Protein 3GRI (pdb70)

Nearest PDB structures (foldseek):
  3gri-assembly1_A  TM=9.992E-01  e=4.578E-85  Staphylococcus aureus subsp. aureus MW2
  4yiw-assembly1_A  TM=9.881E-01  e=1.125E-65  Bacillus anthracis
  3d6n-assembly1_A  TM=9.457E-01  e=5.015E-48  Aquifex aeolicus
  4bjh-assembly1_A  TM=9.454E-01  e=6.052E-47  Aquifex aeolicus
  6gde-assembly1_A  TM=9.264E-01  e=1.114E-35  Aquifex aeolicus VF5

Secondary structure (DSSP, 8-state):
-EEES-EEEETTEEEE-EEEEETTEEEEEES-----SS--EEE-TT-EEEEPEEES-B---TTT-TTT--HHHHHHHHHHTTEEEE----SSS-S-SHHHHHHHHHHHHHH-SSEE-PPEESBGGG-SSSB--HHHHHTTT---EEE-SS---S------HHHHHT--EEE----GGG-TT----SHHHHHHT-----THHHHHHHHHHHHHHHHHT--EEE-S---HHHHHHHHHHHHTT--EEEEE-HHHHH--GGG--SS-GGG--PPP--HHHHHHHHHHHHTTSS-EE---B----HHHHT----SPP----TTTHHHHHIIIIIITSS--HHHHHHHHTHHHHHHTT-S-S---BTBB--EEEEESS--EE--GGG-SSS----TTTT-EES-EEEE--TT----B-/-EEEEEEEEETTEEEEEEEEEETTEEEEEETTPPP-TT--EEE-TT-EEEEPEEES-B---TTT-TTT--HHHHHHHHHHTTEEEE----SSS-S-SHHHHHHHHHHHHHH-SSEE-PPEESBGGG-SSSB--HHHHHTTT---EEE-SS---S------HHHHTT--EEE----GGG-TT----SHHHHHHT-----THHHHHHHHHHHHHHHHHT--EEE-S---HHHHHHHHHHHHTT--EEEEE-HHHHH--GGG--SS-GGG--PPP--HHHHHHHHHHHHHTSS-EE---B----HHHHS----SPP----TTTHHHHHIIIIIISSS--HHHHHHHHTHHHHHHHT-S-S---TTSB--EEEEESS--EE--GGG--SS----TTTT-EES-EEEE--TTS---B--

Sequence (827 aa):
KLIKNGKVLQNGELQQADILIDGKVIKQIAPAIEPSNGVDIIDAKGHFVSPGFVDVHVHLREPGGEYKETIETGTKAAARGGFTTVCPPNTRPVPDSVEHFEALQKLIDDNAQVRVLPYASITTRQLGKELVDFPALVKEGAFAFTDDGVGVQTASYEGIEAAKVNKAIVAHCEDNSLIYGGAHEGKRSKELGIPGIPNICESVQIARDVLLAEAAGCCHYHVCHVSTKESVRVIRDAKRAGIHVTAEVTPHHLLLTEDDIPGNNAIYKNPPLRSTEDREALLEGLLDGTIDCIATDHAPHARDEKAQPEKAPFGIVGSETAFPLLYTHFVKNGDWTLQQLVDYLTIKPCETFNLEYGTLKENGYADLTIIDLDSEQEIKGEDFLSKADNTPFIGYKVYGNPILTVEGEVKFEGKLIKNGKVLQNGELQQADILIDGKVIKQIAPAIEPSNGVDIIDAKGHFVSPGFVDVHVHLREPGGEYKETIETGTKAAARGGFTTVCPPNTRPVPDSVEHFEALQKLIDDNAQVRVLPYASITTRQLGKELVDFPALVKEGAFAFTDDGVGVQTASYEGIEAAKVNKAIVAHCEDNSLIYGGAHEGKRSKELGIPGIPNICESVQIARDVLLAEAAGCHYHVCHVSTKESVRVIRDAKRAGIHVTAEVTPHHLLLTEDDIPGNNAIYKNPPLRSTEDREALLEGLLDGTIDCIATDHAPHARDEKAQPEKAPFGIVGSETAFPLLYTHFVKNGDWTLQQLVDYLTIKPCETFNLEYGTLKENGYADLTIIDLDSEQEIKGEDFLSKADNTPFIGYKVYGNPILTVEGEVKFEGD

Radius of gyration: 32.85 Å; Cα contacts (8 Å, |Δi|>4): 2078; chains: 2; bounding box: 73×78×88 Å

Solvent-accessible surface area: 31483 Å² total

Foldseek 3Di:
DKEAQAWEDDPFDTHAWIWDPDFFFTADIGSDDDDDPPDDYHYLNNFHKFFAFAFAAEAQQPPARVLQHHLQLRLLLLFQLRHQEYEHALYVVGQQALVSLVVVVVSCVVHHLHHYQYAHEQAHSLQQPHGGDLVSSVVSRHLAYENDPPYNQDLPLVSLSQVVVQGEYEYAAFHVVQQQLFQDPDDLCVVQVGHHGYLCRRQVRLLSVLVSQQVSVHAYEYEADQFLNNLVSLVVSVVVVGRYEYAHAQCLLPDASVPDPHQFLLQTVVHRHDPNRNVSVVVSCVVCSHQAYHHNADGDDPVQRRDGSRHDGHHGDSNPRVFSCCFVDDVPHDDGPVNNLCRGAVRVCVSSVHDGRDDDGVHTPWMWTWFAPDKDFADPVPRSTSGHSHPRHGPITGTGTQWGGSPDTSHGD/DKEAQEFEDDPHDTDGWMWDDDFFFTADIGRDDDDDPPDDYDYLVHFYKFFAFAFEAEAQQPPARVLQHHLQLRQLLLFQLRHQHYEHALYVVGQQALVSLVVVVVSCVVHHLHHYQYAHEQAHSLPQPHGGQLVSVVVSRHLAYENDDCHHQDLPLVSLSCVVVVGEYEYAQFHPVQQQLFLDPDDLCVVQVGHHGYLCRRQVRLLSVLVSQQVSVHAYEYEARQFLNNLVSLVVSVVVVGNYEYAHEQCLLPDASVPPPHQFLLQTVVHRHHPSRNVSVVVSCVVCSHQAYHHNQDTDADVQRRDGSRHDGHHGPSNPRQQSCCFVDPVVHDDDPCSNLCRGAVRVCVSSVHDGRDRDNVHTPWIWTWFQPDKDFADQVPRSTSGHSHPRHGDITGTGTQWGYSPDTSHGHD

CATH classification: 2.30.40.10 (+1 more: 3.20.20.140)

Structure (mmCIF, N/CA/C/O backbone):
data_3GRI
#
_entry.id   3GRI
#
_cell.length_a   50.217
_cell.length_b   55.229
_cell.length_c   85.647
_cell.angle_alpha   88.33
_cell.angle_beta   76.56
_cell.angle_gamma   76.97
#
_symmetry.space_group_name_H-M   'P 1'
#
loop_
_entity.id
_entity.type
_entity.pdbx_description
1 polymer Dihydroorotase
2 non-polymer 'ZINC ION'
3 non-polymer 'CHLORIDE ION'
4 non-polymer 'CALCIUM ION'
5 water water
#
loop_
_atom_site.group_PDB
_atom_site.id
_atom_site.type_symbol
_atom_site.label_atom_id
_atom_site.label_alt_id
_atom_site.label_comp_id
_atom_site.label_asym_id
_atom_site.label_entity_id
_atom_site.label_seq_id
_atom_site.pdbx_PDB_ins_code
_atom_site.Cartn_x
_atom_site.Cartn_y
_atom_site.Cartn_z
_atom_site.occupancy
_atom_site.B_iso_or_equiv
_atom_site.auth_seq_id
_atom_site.auth_comp_id
_atom_site.auth_asym_id
_atom_site.auth_atom_id
_atom_site.pdbx_PDB_model_num
ATOM 9 N N . LYS A 1 2 ? 87.698 5.648 46.447 1.00 46.74 2 LYS A N 1
ATOM 10 C CA . LYS A 1 2 ? 86.376 5.081 46.722 1.00 44.97 2 LYS A CA 1
ATOM 11 C C . LYS A 1 2 ? 85.981 4.104 45.613 1.00 43.93 2 LYS A C 1
ATOM 12 O O . LYS A 1 2 ? 86.369 4.277 44.462 1.00 43.65 2 LYS A O 1
ATOM 18 N N . LEU A 1 3 ? 85.223 3.070 45.963 1.00 42.60 3 LEU A N 1
ATOM 19 C CA . LEU A 1 3 ? 84.752 2.101 44.975 1.00 41.67 3 LEU A CA 1
ATOM 20 C C . LEU A 1 3 ? 83.261 1.825 45.177 1.00 40.73 3 LEU A C 1
ATOM 21 O O . LEU A 1 3 ? 82.836 1.404 46.261 1.00 40.72 3 LEU A O 1
ATOM 26 N N . ILE A 1 4 ? 82.476 2.074 44.130 1.00 39.48 4 ILE A N 1
ATOM 27 C CA . ILE A 1 4 ? 81.052 1.788 44.145 1.00 38.24 4 ILE A CA 1
ATOM 28 C C . ILE A 1 4 ? 80.883 0.385 43.588 1.00 37.61 4 ILE A C 1
ATOM 29 O O . ILE A 1 4 ? 81.054 0.162 42.370 1.00 37.26 4 ILE A O 1
ATOM 34 N N . LYS A 1 5 ? 80.567 -0.557 44.489 1.00 36.72 5 LYS A N 1
ATOM 35 C CA . LYS A 1 5 ? 80.361 -1.942 44.090 1.00 36.24 5 LYS A CA 1
ATOM 36 C C . LYS A 1 5 ? 78.884 -2.261 43.921 1.00 35.80 5 LYS A C 1
ATOM 37 O O . LYS A 1 5 ? 78.048 -1.755 44.698 1.00 35.67 5 LYS A O 1
ATOM 43 N N . ASN A 1 6 ? 78.590 -3.094 42.884 1.00 35.58 6 ASN A N 1
ATOM 44 C CA . ASN A 1 6 ? 77.263 -3.707 42.642 1.00 35.48 6 ASN A CA 1
ATOM 45 C C . ASN A 1 6 ? 76.203 -2.897 41.884 1.00 35.14 6 ASN A C 1
ATOM 46 O O . ASN A 1 6 ? 75.066 -3.352 41.743 1.00 35.43 6 ASN A O 1
ATOM 51 N N . GLY A 1 7 ? 76.575 -1.725 41.374 1.00 35.12 7 GLY A N 1
ATOM 52 C CA . GLY A 1 7 ? 75.635 -0.903 40.613 1.00 34.18 7 GLY A CA 1
ATOM 53 C C . GLY A 1 7 ? 75.428 -1.383 39.187 1.00 33.64 7 GLY A C 1
ATOM 54 O O . GLY A 1 7 ? 76.221 -2.271 38.679 1.00 33.53 7 GLY A O 1
ATOM 55 N N . LYS A 1 8 ? 74.317 -0.874 38.554 1.00 33.03 8 LYS A N 1
ATOM 56 C CA . LYS A 1 8 ? 74.064 -1.143 37.144 1.00 32.39 8 LYS A CA 1
ATOM 57 C C . LYS A 1 8 ? 74.150 0.159 36.354 1.00 32.56 8 LYS A C 1
ATOM 58 O O . LYS A 1 8 ? 73.696 1.202 36.828 1.00 32.40 8 LYS A O 1
ATOM 64 N N . VAL A 1 9 ? 74.730 0.091 35.156 1.00 32.48 9 VAL A N 1
ATOM 65 C CA . VAL A 1 9 ? 74.895 1.272 34.300 1.00 32.90 9 VAL A CA 1
ATOM 66 C C . VAL A 1 9 ? 74.224 1.054 32.948 1.00 33.01 9 VAL A C 1
ATOM 67 O O . VAL A 1 9 ? 74.023 -0.086 32.526 1.00 33.00 9 VAL A O 1
ATOM 71 N N . LEU A 1 10 ? 73.880 2.150 32.279 1.00 33.17 10 LEU A N 1
ATOM 72 C CA . LEU A 1 10 ? 73.241 2.104 30.964 1.00 33.58 10 LEU A CA 1
ATOM 73 C C . LEU A 1 10 ? 74.243 2.006 29.809 1.00 34.20 10 LEU A C 1
ATOM 74 O O . LEU A 1 10 ? 75.134 2.850 29.673 1.00 34.41 10 LEU A O 1
ATOM 79 N N . GLN A 1 11 ? 74.091 0.966 28.990 1.00 34.85 11 GLN A N 1
ATOM 80 C CA . GLN A 1 11 ? 74.892 0.774 27.779 1.00 35.26 11 GLN A CA 1
ATOM 81 C C . GLN A 1 11 ? 73.924 0.611 26.606 1.00 35.68 11 GLN A C 1
ATOM 82 O O . GLN A 1 11 ? 73.246 -0.413 26.483 1.00 35.46 11 GLN A O 1
ATOM 84 N N . ASN A 1 12 ? 73.870 1.640 25.759 1.00 36.34 12 ASN A N 1
ATOM 85 C CA . ASN A 1 12 ? 72.875 1.770 24.675 1.00 37.11 12 ASN A CA 1
ATOM 86 C C . ASN A 1 12 ? 71.459 2.011 25.225 1.00 37.68 12 ASN A C 1
ATOM 87 O O . ASN A 1 12 ? 71.082 3.152 25.534 1.00 37.95 12 ASN A O 1
ATOM 92 N N . GLY A 1 13 ? 70.690 0.936 25.366 1.00 38.14 13 GLY A N 1
ATOM 93 C CA . GLY A 1 13 ? 69.343 1.029 25.916 1.00 38.68 13 GLY A CA 1
ATOM 94 C C . GLY A 1 13 ? 69.029 -0.127 26.846 1.00 39.01 13 GLY A C 1
ATOM 95 O O . GLY A 1 13 ? 67.924 -0.678 26.818 1.00 39.20 13 GLY A O 1
ATOM 96 N N . GLU A 1 14 ? 70.007 -0.497 27.668 1.00 39.08 14 GLU A N 1
ATOM 97 C CA . GLU A 1 14 ? 69.836 -1.576 28.633 1.00 39.06 14 GLU A CA 1
ATOM 98 C C . GLU A 1 14 ? 70.685 -1.320 29.870 1.00 39.11 14 GLU A C 1
ATOM 99 O O . GLU A 1 14 ? 71.703 -0.632 29.801 1.00 39.21 14 GLU A O 1
ATOM 101 N N . LEU A 1 15 ? 70.246 -1.857 31.002 1.00 39.24 15 LEU A N 1
ATOM 102 C CA . LEU A 1 15 ? 71.002 -1.772 32.245 1.00 39.39 15 LEU A CA 1
ATOM 103 C C . LEU A 1 15 ? 71.971 -2.941 32.316 1.00 39.66 15 LEU A C 1
ATOM 104 O O . LEU A 1 15 ? 71.595 -4.074 32.013 1.00 39.51 15 LEU A O 1
ATOM 109 N N . GLN A 1 16 ? 73.212 -2.668 32.716 1.00 39.90 16 GLN A N 1
ATOM 110 C CA . GLN A 1 16 ? 74.231 -3.710 32.820 1.00 40.29 16 GLN A CA 1
ATOM 111 C C . GLN A 1 16 ? 75.116 -3.597 34.057 1.00 40.21 16 GLN A C 1
ATOM 112 O O . GLN A 1 16 ? 75.450 -2.491 34.495 1.00 39.86 16 GLN A O 1
ATOM 118 N N . GLN A 1 17 ? 75.483 -4.759 34.602 1.00 40.07 17 GLN A N 1
ATOM 119 C CA . GLN A 1 17 ? 76.361 -4.876 35.769 1.00 40.28 17 GLN A CA 1
ATOM 120 C C . GLN A 1 17 ? 77.706 -4.213 35.512 1.00 40.48 17 GLN A C 1
ATOM 121 O O . GLN A 1 17 ? 78.326 -4.446 34.465 1.00 40.50 17 GLN A O 1
ATOM 127 N N . ALA A 1 18 ? 78.147 -3.397 36.475 1.00 40.75 18 ALA A N 1
ATOM 128 C CA . ALA A 1 18 ? 79.425 -2.693 36.398 1.00 40.88 18 ALA A CA 1
ATOM 129 C C . ALA A 1 18 ? 79.829 -2.053 37.731 1.00 41.15 18 ALA A C 1
ATOM 130 O O . ALA A 1 18 ? 79.010 -1.332 38.366 1.00 41.13 18 ALA A O 1
ATOM 132 N N . ASP A 1 19 ? 81.097 -2.330 38.145 1.00 41.29 19 ASP A N 1
ATOM 133 C CA . ASP A 1 19 ? 81.701 -1.664 39.309 1.00 41.28 19 ASP A CA 1
ATOM 134 C C . ASP A 1 19 ? 82.490 -0.425 38.859 1.00 40.83 19 ASP A C 1
ATOM 135 O O . ASP A 1 19 ? 82.902 -0.335 37.685 1.00 40.86 19 ASP A O 1
ATOM 140 N N . ILE A 1 20 ? 82.564 0.570 39.805 1.00 40.54 20 ILE A N 1
ATOM 141 C CA . ILE A 1 20 ? 83.182 1.863 39.478 1.00 40.09 20 ILE A CA 1
ATOM 142 C C . ILE A 1 20 ? 84.228 2.294 40.508 1.00 40.05 20 ILE A C 1
ATOM 143 O O . ILE A 1 20 ? 83.903 2.530 41.679 1.00 39.89 20 ILE A O 1
ATOM 148 N N . LEU A 1 21 ? 85.474 2.424 40.053 1.00 39.95 21 LEU A N 1
ATOM 149 C CA . LEU A 1 21 ? 86.588 2.810 40.912 1.00 39.95 21 LEU A CA 1
ATOM 150 C C . LEU A 1 21 ? 86.851 4.309 40.765 1.00 39.94 21 LEU A C 1
ATOM 151 O O . LEU A 1 21 ? 87.021 4.809 39.656 1.00 39.80 21 LEU A O 1
ATOM 156 N N . ILE A 1 22 ? 86.892 5.005 41.900 1.00 40.11 22 ILE A N 1
ATOM 157 C CA . ILE A 1 22 ? 87.025 6.463 41.956 1.00 40.21 22 ILE A CA 1
ATOM 158 C C . ILE A 1 22 ? 88.336 6.889 42.611 1.00 40.49 22 ILE A C 1
ATOM 159 O O . ILE A 1 22 ? 88.675 6.440 43.709 1.00 40.16 22 ILE A O 1
ATOM 164 N N . ASP A 1 23 ? 89.059 7.772 41.926 1.00 40.79 23 ASP A N 1
ATOM 165 C CA . ASP A 1 23 ? 90.311 8.295 42.430 1.00 41.05 23 ASP A CA 1
ATOM 166 C C . ASP A 1 23 ? 90.219 9.805 42.647 1.00 41.06 23 ASP A C 1
ATOM 167 O O . ASP A 1 23 ? 90.402 10.586 41.711 1.00 41.17 23 ASP A O 1
ATOM 172 N N . GLY A 1 24 ? 89.919 10.209 43.883 1.00 40.97 24 GLY A N 1
ATOM 173 C CA . GLY A 1 24 ? 89.845 11.629 44.231 1.00 41.08 24 GLY A CA 1
ATOM 174 C C . GLY A 1 24 ? 88.588 12.322 43.724 1.00 41.00 24 GLY A C 1
ATOM 175 O O . GLY A 1 24 ? 87.498 12.130 44.281 1.00 41.18 24 GLY A O 1
ATOM 176 N N . LYS A 1 25 ? 88.747 13.126 42.665 1.00 40.88 25 LYS A N 1
ATOM 177 C CA . LYS A 1 25 ? 87.640 13.901 42.058 1.00 40.63 25 LYS A CA 1
ATOM 178 C C . LYS A 1 25 ? 87.093 13.249 40.785 1.00 40.77 25 LYS A C 1
ATOM 179 O O . LYS A 1 25 ? 85.985 13.560 40.336 1.00 40.59 25 LYS A O 1
ATOM 185 N N . VAL A 1 26 ? 87.887 12.342 40.222 1.00 40.94 26 VAL A N 1
ATOM 186 C CA . VAL A 1 26 ? 87.625 11.714 38.931 1.00 41.33 26 VAL A CA 1
ATOM 187 C C . VAL A 1 26 ? 87.395 10.228 39.136 1.00 41.38 26 VAL A C 1
ATOM 188 O O . VAL A 1 26 ? 87.749 9.692 40.186 1.00 41.49 26 VAL A O 1
ATOM 192 N N . ILE A 1 27 ? 86.778 9.565 38.158 1.00 41.64 27 ILE A N 1
ATOM 193 C CA . ILE A 1 27 ? 86.654 8.115 38.219 1.00 41.92 27 ILE A CA 1
ATOM 194 C C . ILE A 1 27 ? 87.825 7.521 37.435 1.00 41.90 27 ILE A C 1
ATOM 195 O O . ILE A 1 27 ? 88.144 7.991 36.335 1.00 42.07 27 ILE A O 1
ATOM 200 N N . LYS A 1 28 ? 88.463 6.486 38.008 1.00 41.89 28 LYS A N 1
ATOM 201 C CA . LYS A 1 28 ? 89.638 5.881 37.391 1.00 41.67 28 LYS A CA 1
ATOM 202 C C . LYS A 1 28 ? 89.223 4.829 36.361 1.00 41.27 28 LYS A C 1
ATOM 203 O O . LYS A 1 28 ? 90.018 4.736 35.218 1.00 41.22 28 LYS A O 1
ATOM 209 N N . GLN A 1 29 ? 88.156 3.986 36.741 1.00 40.69 29 GLN A N 1
ATOM 210 C CA . GLN A 1 29 ? 87.652 2.899 35.819 1.00 40.48 29 GLN A CA 1
ATOM 211 C C . GLN A 1 29 ? 86.197 2.447 35.986 1.00 40.12 29 GLN A C 1
ATOM 212 O O . GLN A 1 29 ? 85.745 2.672 36.990 1.00 40.09 29 GLN A O 1
ATOM 214 N N . ILE A 1 30 ? 85.563 1.886 34.825 1.00 39.33 30 ILE A N 1
ATOM 215 C CA . ILE A 1 30 ? 84.261 1.224 34.922 1.00 39.22 30 ILE A CA 1
ATOM 216 C C . ILE A 1 30 ? 84.444 -0.188 34.346 1.00 39.18 30 ILE A C 1
ATOM 217 O O . ILE A 1 30 ? 84.670 -0.396 33.037 1.00 38.96 30 ILE A O 1
ATOM 222 N N . ALA A 1 31 ? 84.358 -1.163 35.314 1.00 39.30 31 ALA A N 1
ATOM 223 C CA . ALA A 1 31 ? 84.632 -2.549 34.927 1.00 39.43 31 ALA A CA 1
ATOM 224 C C . ALA A 1 31 ? 83.583 -3.535 35.525 1.00 39.54 31 ALA A C 1
ATOM 225 O O . ALA A 1 31 ? 83.115 -3.298 36.720 1.00 39.70 31 ALA A O 1
ATOM 227 N N . PRO A 1 32 ? 83.187 -4.523 34.670 1.00 39.60 32 PRO A N 1
ATOM 228 C CA . PRO A 1 32 ? 82.331 -5.658 35.174 1.00 39.72 32 PRO A CA 1
ATOM 229 C C . PRO A 1 32 ? 82.671 -6.013 36.631 1.00 39.84 32 PRO A C 1
ATOM 230 O O . PRO A 1 32 ? 81.713 -5.914 37.459 1.00 39.84 32 PRO A O 1
ATOM 234 N N . ALA A 1 33 ? 84.049 -6.076 36.937 1.00 39.98 33 ALA A N 1
ATOM 235 C CA . ALA A 1 33 ? 84.529 -6.346 38.300 1.00 40.24 33 ALA A CA 1
ATOM 236 C C . ALA A 1 33 ? 85.860 -5.605 38.540 1.00 40.35 33 ALA A C 1
ATOM 237 O O . ALA A 1 33 ? 86.663 -5.449 37.558 1.00 40.34 33 ALA A O 1
ATOM 239 N N . ILE A 1 34 ? 86.061 -5.311 39.873 1.00 40.50 34 ILE A N 1
ATOM 240 C CA . ILE A 1 34 ? 87.283 -4.642 40.318 1.00 40.63 34 ILE A CA 1
ATOM 241 C C . ILE A 1 34 ? 87.509 -4.856 41.826 1.00 40.73 34 ILE A C 1
ATOM 242 O O . ILE A 1 34 ? 86.610 -4.538 42.676 1.00 40.83 34 ILE A O 1
ATOM 244 N N . GLU A 1 35 ? 88.742 -5.468 42.132 1.00 40.66 35 GLU A N 1
ATOM 245 C CA . GLU A 1 35 ? 89.133 -5.703 43.528 1.00 40.61 35 GLU A CA 1
ATOM 246 C C . GLU A 1 35 ? 89.770 -4.440 44.152 1.00 40.66 35 GLU A C 1
ATOM 247 O O . GLU A 1 35 ? 90.543 -3.699 43.449 1.00 40.63 35 GLU A O 1
ATOM 249 N N . PRO A 1 36 ? 89.457 -4.192 45.472 1.00 40.70 36 PRO A N 1
ATOM 250 C CA . PRO A 1 36 ? 90.001 -3.012 46.171 1.00 40.85 36 PRO A CA 1
ATOM 251 C C . PRO A 1 36 ? 91.484 -3.136 46.557 1.00 40.94 36 PRO A C 1
ATOM 252 O O . PRO A 1 36 ? 92.027 -4.255 46.574 1.00 41.07 36 PRO A O 1
ATOM 256 N N . SER A 1 37 ? 92.116 -1.986 46.866 1.00 40.97 37 SER A N 1
ATOM 257 C CA . SER A 1 37 ? 93.528 -1.926 47.265 1.00 40.96 37 SER A CA 1
ATOM 258 C C . SER A 1 37 ? 93.696 -1.400 48.700 1.00 40.95 37 SER A C 1
ATOM 259 O O . SER A 1 37 ? 93.234 -2.039 49.641 1.00 41.03 37 SER A O 1
ATOM 261 N N . ASN A 1 38 ? 94.346 -0.244 48.867 1.00 41.14 38 ASN A N 1
ATOM 262 C CA . ASN A 1 38 ? 94.607 0.320 50.203 1.00 41.09 38 ASN A CA 1
ATOM 263 C C . ASN A 1 38 ? 93.848 1.607 50.524 1.00 40.97 38 ASN A C 1
ATOM 264 O O . ASN A 1 38 ? 93.796 2.526 49.702 1.00 40.92 38 ASN A O 1
ATOM 269 N N . GLY A 1 39 ? 93.287 1.663 51.734 1.00 40.69 39 GLY A N 1
ATOM 270 C CA . GLY A 1 39 ? 92.542 2.831 52.217 1.00 40.51 39 GLY A CA 1
ATOM 271 C C . GLY A 1 39 ? 91.269 3.087 51.431 1.00 40.34 39 GLY A C 1
ATOM 272 O O . GLY A 1 39 ? 90.840 4.234 51.267 1.00 40.35 39 GLY A O 1
ATOM 273 N N . VAL A 1 40 ? 90.665 2.005 50.954 1.00 40.02 40 VAL A N 1
ATOM 274 C CA . VAL A 1 40 ? 89.493 2.087 50.104 1.00 39.85 40 VAL A CA 1
ATOM 275 C C . VAL A 1 40 ? 88.217 2.267 50.924 1.00 39.58 40 VAL A C 1
ATOM 276 O O . VAL A 1 40 ? 87.874 1.420 51.754 1.00 39.74 40 VAL A O 1
ATOM 280 N N . ASP A 1 41 ? 87.534 3.390 50.701 1.00 39.15 41 ASP A N 1
ATOM 281 C CA . ASP A 1 41 ? 86.222 3.625 51.290 1.00 38.67 41 ASP A CA 1
ATOM 282 C C . ASP A 1 41 ? 85.243 2.809 50.459 1.00 38.21 41 ASP A C 1
ATOM 283 O O . ASP A 1 41 ? 85.322 2.820 49.230 1.00 37.94 41 ASP A O 1
ATOM 285 N N . ILE A 1 42 ? 84.341 2.090 51.121 1.00 37.87 42 ILE A N 1
ATOM 286 C CA . ILE A 1 42 ? 83.396 1.214 50.415 1.00 37.52 42 ILE A CA 1
ATOM 287 C C . ILE A 1 42 ? 81.955 1.710 50.358 1.00 37.42 42 ILE A C 1
ATOM 288 O O . ILE A 1 42 ? 81.348 2.033 51.384 1.00 37.53 42 ILE A O 1
ATOM 293 N N . ILE A 1 43 ? 81.417 1.731 49.139 1.00 37.18 43 ILE A N 1
ATOM 294 C CA . ILE A 1 43 ? 80.011 2.039 48.889 1.00 36.73 43 ILE A CA 1
ATOM 295 C C . ILE A 1 43 ? 79.367 0.851 48.175 1.00 36.29 43 ILE A C 1
ATOM 296 O O . ILE A 1 43 ? 79.774 0.484 47.067 1.00 35.97 43 ILE A O 1
ATOM 298 N N . ASP A 1 44 ? 78.381 0.232 48.825 1.00 36.18 44 ASP A N 1
ATOM 299 C CA . ASP A 1 44 ? 77.667 -0.892 48.228 1.00 36.16 44 ASP A CA 1
ATOM 300 C C . ASP A 1 44 ? 76.349 -0.409 47.623 1.00 36.14 44 ASP A C 1
ATOM 301 O O . ASP A 1 44 ? 75.410 -0.060 48.350 1.00 36.22 44 ASP A O 1
ATOM 306 N N . ALA A 1 45 ? 76.288 -0.407 46.292 1.00 36.04 45 ALA A N 1
ATOM 307 C CA . ALA A 1 45 ? 75.122 0.089 45.553 1.00 35.95 45 ALA A CA 1
ATOM 308 C C . ALA A 1 45 ? 73.955 -0.887 45.571 1.00 35.90 45 ALA A C 1
ATOM 309 O O . ALA A 1 45 ? 72.817 -0.498 45.302 1.00 36.03 45 ALA A O 1
ATOM 311 N N . LYS A 1 46 ? 74.260 -2.153 45.879 1.00 35.76 46 LYS A N 1
ATOM 312 C CA . LYS A 1 46 ? 73.277 -3.236 46.080 1.00 35.27 46 LYS A CA 1
ATOM 313 C C . LYS A 1 46 ? 72.324 -3.538 44.902 1.00 35.14 46 LYS A C 1
ATOM 314 O O . LYS A 1 46 ? 71.111 -3.788 45.104 1.00 34.85 46 LYS A O 1
ATOM 320 N N . GLY A 1 47 ? 72.875 -3.537 43.681 1.00 34.93 47 GLY A N 1
ATOM 321 C CA . GLY A 1 47 ? 72.078 -3.855 42.490 1.00 34.72 47 GLY A CA 1
ATOM 322 C C . GLY A 1 47 ? 71.347 -2.669 41.867 1.00 34.55 47 GLY A C 1
ATOM 323 O O . GLY A 1 47 ? 70.765 -2.793 40.784 1.00 34.53 47 GLY A O 1
ATOM 324 N N . HIS A 1 48 ? 71.374 -1.521 42.542 1.00 34.10 48 HIS A N 1
ATOM 325 C CA . HIS A 1 48 ? 70.676 -0.331 42.053 1.00 33.72 48 HIS A CA 1
ATOM 326 C C . HIS A 1 48 ? 71.349 0.293 40.838 1.00 33.47 48 HIS A C 1
ATOM 327 O O . HIS A 1 48 ? 72.523 0.033 40.552 1.00 33.60 48 HIS A O 1
ATOM 334 N N . PHE A 1 49 ? 70.583 1.118 40.130 1.00 32.89 49 PHE A N 1
ATOM 335 C CA . PHE A 1 49 ? 71.037 1.768 38.911 1.00 32.11 49 PHE A CA 1
ATOM 336 C C . PHE A 1 49 ? 71.940 2.964 39.220 1.00 31.83 49 PHE A C 1
ATOM 337 O O . PHE A 1 49 ? 71.617 3.806 40.062 1.00 32.15 49 PHE A O 1
ATOM 345 N N . VAL A 1 50 ? 73.079 3.010 38.537 1.00 31.00 50 VAL A N 1
ATOM 346 C CA . VAL A 1 50 ? 74.052 4.085 38.706 1.00 30.38 50 VAL A CA 1
ATOM 347 C C . VAL A 1 50 ? 74.069 4.991 37.476 1.00 30.00 50 VAL A C 1
ATOM 348 O O . VAL A 1 50 ? 74.494 4.583 36.389 1.00 30.32 50 VAL A O 1
ATOM 352 N N . SER A 1 51 ? 73.618 6.227 37.675 1.00 29.02 51 SER A N 1
ATOM 353 C CA . SER A 1 51 ? 73.473 7.216 36.600 1.00 28.28 51 SER A CA 1
ATOM 354 C C . SER A 1 51 ? 74.486 8.344 36.719 1.00 27.55 51 SER A C 1
ATOM 355 O O . SER A 1 51 ? 74.938 8.645 37.828 1.00 27.49 51 SER A O 1
ATOM 358 N N . PRO A 1 52 ? 74.873 8.956 35.575 1.00 26.80 52 PRO A N 1
ATOM 359 C CA . PRO A 1 52 ? 75.607 10.210 35.656 1.00 26.42 52 PRO A CA 1
ATOM 360 C C . PRO A 1 52 ? 74.747 11.208 36.431 1.00 25.97 52 PRO A C 1
ATOM 361 O O . PRO A 1 52 ? 73.524 11.147 36.345 1.00 25.79 52 PRO A O 1
ATOM 365 N N . GLY A 1 53 ? 75.373 12.099 37.192 1.00 25.66 53 GLY A N 1
ATOM 366 C CA . GLY A 1 53 ? 74.641 13.078 37.992 1.00 24.56 53 GLY A CA 1
ATOM 367 C C . GLY A 1 53 ? 73.764 13.930 37.096 1.00 23.96 53 GLY A C 1
ATOM 368 O O . GLY A 1 53 ? 74.144 14.225 35.963 1.00 23.41 53 GLY A O 1
ATOM 369 N N . PHE A 1 54 ? 72.577 14.295 37.579 1.00 23.45 54 PHE A N 1
ATOM 370 C CA . PHE A 1 54 ? 71.693 15.158 36.779 1.00 22.66 54 PHE A CA 1
ATOM 371 C C . PHE A 1 54 ? 72.200 16.578 36.817 1.00 22.69 54 PHE A C 1
ATOM 372 O O . PHE A 1 54 ? 72.889 16.979 37.752 1.00 22.06 54 PHE A O 1
ATOM 380 N N . VAL A 1 55 ? 71.876 17.324 35.768 1.00 23.18 55 VAL A N 1
ATOM 381 C CA . VAL A 1 55 ? 72.295 18.711 35.624 1.00 23.59 55 VAL A CA 1
ATOM 382 C C . VAL A 1 55 ? 71.044 19.552 35.447 1.00 24.86 55 VAL A C 1
ATOM 383 O O . VAL A 1 55 ? 70.269 19.302 34.524 1.00 25.48 55 VAL A O 1
ATOM 387 N N . ASP A 1 56 ? 70.855 20.530 36.341 1.00 25.48 56 ASP A N 1
ATOM 388 C CA . ASP A 1 56 ? 69.687 21.404 36.359 1.00 25.77 56 ASP A CA 1
ATOM 389 C C . ASP A 1 56 ? 70.102 22.835 36.040 1.00 25.62 56 ASP A C 1
ATOM 390 O O . ASP A 1 56 ? 70.738 23.510 36.847 1.00 25.75 56 ASP A O 1
ATOM 395 N N . VAL A 1 57 ? 69.709 23.305 34.869 1.00 25.25 57 VAL A N 1
ATOM 396 C CA . VAL A 1 57 ? 70.124 24.624 34.422 1.00 25.21 57 VAL A CA 1
ATOM 397 C C . VAL A 1 57 ? 69.234 25.751 34.941 1.00 25.23 57 VAL A C 1
ATOM 398 O O . VAL A 1 57 ? 69.464 26.906 34.627 1.00 24.94 57 VAL A O 1
ATOM 402 N N . HIS A 1 58 ? 68.244 25.429 35.757 1.00 25.31 58 HIS A N 1
ATOM 403 C CA . HIS A 1 58 ? 67.312 26.460 36.218 1.00 25.85 58 HIS A CA 1
ATOM 404 C C . HIS A 1 58 ? 66.824 26.174 37.635 1.00 25.82 58 HIS A C 1
ATOM 405 O O . HIS A 1 58 ? 65.827 25.469 37.814 1.00 25.86 58 HIS A O 1
ATOM 412 N N . VAL A 1 59 ? 67.512 26.724 38.635 1.00 25.89 59 VAL A N 1
ATOM 413 C CA . VAL A 1 59 ? 67.070 26.591 40.024 1.00 25.90 59 VAL A CA 1
ATOM 414 C C . VAL A 1 59 ? 67.121 27.943 40.695 1.00 25.70 59 VAL A C 1
ATOM 415 O O . VAL A 1 59 ? 67.792 28.861 40.218 1.00 25.22 59 VAL A O 1
ATOM 419 N N . HIS A 1 60 ? 66.387 28.060 41.795 1.00 25.30 60 HIS A N 1
ATOM 420 C CA . HIS A 1 60 ? 66.416 29.242 42.619 1.00 25.03 60 HIS A CA 1
ATOM 421 C C . HIS A 1 60 ? 66.954 28.832 43.983 1.00 25.13 60 HIS A C 1
ATOM 422 O O . HIS A 1 60 ? 66.339 28.032 44.690 1.00 24.87 60 HIS A O 1
ATOM 429 N N . LEU A 1 61 ? 68.131 29.344 44.327 1.00 24.95 61 LEU A N 1
ATOM 430 C CA . LEU A 1 61 ? 68.745 29.024 45.611 1.00 25.07 61 LEU A CA 1
ATOM 431 C C . LEU A 1 61 ? 68.394 30.040 46.689 1.00 24.83 61 LEU A C 1
ATOM 432 O O . LEU A 1 61 ? 68.629 29.782 47.864 1.00 25.40 61 LEU A O 1
ATOM 437 N N . ARG A 1 62 ? 67.827 31.177 46.274 1.00 24.31 62 ARG A N 1
ATOM 438 C CA . ARG A 1 62 ? 67.277 32.228 47.176 1.00 24.84 62 ARG A CA 1
ATOM 439 C C . ARG A 1 62 ? 68.286 33.078 47.934 1.00 25.34 62 ARG A C 1
ATOM 440 O O . ARG A 1 62 ? 68.092 34.286 48.075 1.00 25.65 62 ARG A O 1
ATOM 448 N N . GLU A 1 63 ? 69.325 32.436 48.466 1.00 26.06 63 GLU A N 1
ATOM 449 C CA . GLU A 1 63 ? 70.452 33.126 49.101 1.00 26.50 63 GLU A CA 1
ATOM 450 C C . GLU A 1 63 ? 71.364 33.685 47.994 1.00 26.46 63 GLU A C 1
ATOM 451 O O . GLU A 1 63 ? 71.697 32.961 47.065 1.00 26.96 63 GLU A O 1
ATOM 457 N N . PRO A 1 64 ? 71.794 34.961 48.095 1.00 26.49 64 PRO A N 1
ATOM 458 C CA . PRO A 1 64 ? 71.547 35.927 49.161 1.00 26.35 64 PRO A CA 1
ATOM 459 C C . PRO A 1 64 ? 70.209 36.655 49.025 1.00 26.41 64 PRO A C 1
ATOM 460 O O . PRO A 1 64 ? 69.694 36.783 47.921 1.00 26.62 64 PRO A O 1
ATOM 464 N N . GLY A 1 65 ? 69.658 37.104 50.158 1.00 26.46 65 GLY A N 1
ATOM 465 C CA . GLY A 1 65 ? 68.425 37.877 50.182 1.00 25.73 65 GLY A CA 1
ATOM 466 C C . GLY A 1 65 ? 67.200 37.144 50.680 1.00 25.79 65 GLY A C 1
ATOM 467 O O . GLY A 1 65 ? 66.391 37.720 51.422 1.00 25.92 65 GLY A O 1
ATOM 468 N N . GLY A 1 66 ? 67.039 35.885 50.267 1.00 25.26 66 GLY A N 1
ATOM 469 C CA . GLY A 1 66 ? 65.851 35.101 50.629 1.00 24.94 66 GLY A CA 1
ATOM 470 C C . GLY A 1 66 ? 66.122 33.822 51.401 1.00 25.06 66 GLY A C 1
ATOM 471 O O . GLY A 1 66 ? 65.495 32.786 51.144 1.00 25.18 66 GLY A O 1
ATOM 472 N N . GLU A 1 67 ? 67.025 33.914 52.375 1.00 25.08 67 GLU A N 1
ATOM 473 C CA . GLU A 1 67 ? 67.498 32.770 53.158 1.00 25.03 67 GLU A CA 1
ATOM 474 C C . GLU A 1 67 ? 66.424 32.005 53.921 1.00 24.96 67 GLU A C 1
ATOM 475 O O . GLU A 1 67 ? 66.600 30.817 54.186 1.00 24.91 67 GLU A O 1
ATOM 481 N N . TYR A 1 68 ? 65.331 32.680 54.282 1.00 25.09 68 TYR A N 1
ATOM 482 C CA . TYR A 1 68 ? 64.225 32.029 54.989 1.00 24.90 68 TYR A CA 1
ATOM 483 C C . TYR A 1 68 ? 63.449 31.089 54.066 1.00 24.96 68 TYR A C 1
ATOM 484 O O . TYR A 1 68 ? 62.796 30.155 54.537 1.00 24.29 68 TYR A O 1
ATOM 493 N N . LYS A 1 69 ? 63.528 31.335 52.756 1.00 24.34 69 LYS A N 1
ATOM 494 C CA . LYS A 1 69 ? 62.857 30.490 51.771 1.00 24.50 69 LYS A CA 1
ATOM 495 C C . LYS A 1 69 ? 63.733 29.277 51.484 1.00 24.40 69 LYS A C 1
ATOM 496 O O . LYS A 1 69 ? 63.241 28.147 51.425 1.00 24.32 69 LYS A O 1
ATOM 502 N N . GLU A 1 70 ? 65.030 29.538 51.312 1.00 24.14 70 GLU A N 1
ATOM 503 C CA . GLU A 1 70 ? 66.035 28.538 50.945 1.00 24.05 70 GLU A CA 1
ATOM 504 C C . GLU A 1 70 ? 67.422 29.163 51.106 1.00 24.21 70 GLU A C 1
ATOM 505 O O . GLU A 1 70 ? 67.580 30.375 50.969 1.00 23.93 70 GLU A O 1
ATOM 511 N N . THR A 1 71 ? 68.419 28.333 51.402 1.00 24.45 71 THR A N 1
ATOM 512 C CA . THR A 1 71 ? 69.806 28.773 51.440 1.00 24.93 71 THR A CA 1
ATOM 513 C C . THR A 1 71 ? 70.570 27.965 50.391 1.00 24.80 71 THR A C 1
ATOM 514 O O . THR A 1 71 ? 70.066 26.965 49.881 1.00 24.82 71 THR A O 1
ATOM 518 N N . ILE A 1 72 ? 71.775 28.404 50.051 1.00 25.06 72 ILE A N 1
ATOM 519 C CA . ILE A 1 72 ? 72.647 27.631 49.155 1.00 25.12 72 ILE A CA 1
ATOM 520 C C . ILE A 1 72 ? 72.883 26.211 49.730 1.00 25.32 72 ILE A C 1
ATOM 521 O O . ILE A 1 72 ? 72.848 25.223 48.999 1.00 25.61 72 ILE A O 1
ATOM 526 N N . GLU A 1 73 ? 73.074 26.113 51.043 1.00 25.64 73 GLU A N 1
ATOM 527 C CA . GLU A 1 73 ? 73.211 24.808 51.703 1.00 26.10 73 GLU A CA 1
ATOM 528 C C . GLU A 1 73 ? 71.982 23.913 51.509 1.00 25.72 73 GLU A C 1
ATOM 529 O O . GLU A 1 73 ? 72.088 22.830 50.946 1.00 26.56 73 GLU A O 1
ATOM 535 N N . THR A 1 74 ? 70.817 24.368 51.965 1.00 25.24 74 THR A N 1
ATOM 536 C CA . THR A 1 74 ? 69.589 23.569 51.863 1.00 24.60 74 THR A CA 1
ATOM 537 C C . THR A 1 74 ? 69.182 23.311 50.404 1.00 24.26 74 THR A C 1
ATOM 538 O O . THR A 1 74 ? 68.742 22.216 50.054 1.00 24.12 74 THR A O 1
ATOM 542 N N . GLY A 1 75 ? 69.361 24.306 49.549 1.00 23.74 75 GLY A N 1
ATOM 543 C CA . GLY A 1 75 ? 69.016 24.148 48.154 1.00 24.16 75 GLY A CA 1
ATOM 544 C C . GLY A 1 75 ? 69.857 23.132 47.406 1.00 24.39 75 GLY A C 1
ATOM 545 O O . GLY A 1 75 ? 69.336 22.394 46.557 1.00 24.86 75 GLY A O 1
ATOM 546 N N . THR A 1 76 ? 71.159 23.102 47.683 1.00 24.22 76 THR A N 1
ATOM 547 C CA . THR A 1 76 ? 72.037 22.123 47.034 1.00 24.24 76 THR A CA 1
ATOM 548 C C . THR A 1 76 ? 71.930 20.758 47.721 1.00 24.25 76 THR A C 1
ATOM 549 O O . THR A 1 76 ? 72.205 19.725 47.109 1.00 24.32 76 THR A O 1
ATOM 553 N N . LYS A 1 77 ? 71.525 20.750 48.986 1.00 24.16 77 LYS A N 1
ATOM 554 C CA . LYS A 1 77 ? 71.260 19.476 49.663 1.00 24.86 77 LYS A CA 1
ATOM 555 C C . LYS A 1 77 ? 70.040 18.799 49.006 1.00 24.45 77 LYS A C 1
ATOM 556 O O . LYS A 1 77 ? 70.039 17.591 48.765 1.00 24.31 77 LYS A O 1
ATOM 562 N N . ALA A 1 78 ? 69.037 19.613 48.679 1.00 24.31 78 ALA A N 1
ATOM 563 C CA . ALA A 1 78 ? 67.823 19.179 47.995 1.00 24.17 78 ALA A CA 1
ATOM 564 C C . ALA A 1 78 ? 68.147 18.685 46.589 1.00 24.32 78 ALA A C 1
ATOM 565 O O . ALA A 1 78 ? 67.621 17.658 46.153 1.00 24.23 78 ALA A O 1
ATOM 567 N N . ALA A 1 79 ? 69.005 19.424 45.882 1.00 23.94 79 ALA A N 1
ATOM 568 C CA . ALA A 1 79 ? 69.472 19.019 44.555 1.00 24.03 79 ALA A CA 1
ATOM 569 C C . ALA A 1 79 ? 70.117 17.625 44.595 1.00 23.97 79 ALA A C 1
ATOM 570 O O . ALA A 1 79 ? 69.743 16.741 43.828 1.00 24.08 79 ALA A O 1
ATOM 572 N N . ALA A 1 80 ? 71.069 17.434 45.505 1.00 23.85 80 ALA A N 1
ATOM 573 C CA . ALA A 1 80 ? 71.751 16.148 45.659 1.00 24.15 80 ALA A CA 1
ATOM 574 C C . ALA A 1 80 ? 70.759 15.002 45.945 1.00 24.35 80 ALA A C 1
ATOM 575 O O . ALA A 1 80 ? 70.873 13.926 45.357 1.00 25.14 80 ALA A O 1
ATOM 577 N N . ARG A 1 81 ? 69.800 15.230 46.839 1.00 24.17 81 ARG A N 1
ATOM 578 C CA . ARG A 1 81 ? 68.760 14.228 47.122 1.00 24.52 81 ARG A CA 1
ATOM 579 C C . ARG A 1 81 ? 67.958 13.872 45.872 1.00 24.66 81 ARG A C 1
ATOM 580 O O . ARG A 1 81 ? 67.451 12.757 45.742 1.00 24.49 81 ARG A O 1
ATOM 588 N N . GLY A 1 82 ? 67.833 14.832 44.960 1.00 24.32 82 GLY A N 1
ATOM 589 C CA . GLY A 1 82 ? 67.125 14.607 43.702 1.00 24.41 82 GLY A CA 1
ATOM 590 C C . GLY A 1 82 ? 68.010 13.970 42.647 1.00 24.12 82 GLY A C 1
ATOM 591 O O . GLY A 1 82 ? 67.561 13.702 41.531 1.00 25.03 82 GLY A O 1
ATOM 592 N N . GLY A 1 83 ? 69.275 13.752 42.989 1.00 23.69 83 GLY A N 1
ATOM 593 C CA . GLY A 1 83 ? 70.234 13.141 42.070 1.00 23.20 83 GLY A CA 1
ATOM 594 C C . GLY A 1 83 ? 71.009 14.132 41.220 1.00 23.15 83 GLY A C 1
ATOM 595 O O . GLY A 1 83 ? 71.752 13.734 40.330 1.00 23.12 83 GLY A O 1
ATOM 596 N N . PHE A 1 84 ? 70.837 15.420 41.489 1.00 23.08 84 PHE A N 1
ATOM 597 C CA . PHE A 1 84 ? 71.528 16.459 40.728 1.00 23.20 84 PHE A CA 1
ATOM 598 C C . PHE A 1 84 ? 72.892 16.719 41.335 1.00 23.31 84 PHE A C 1
ATOM 599 O O . PHE A 1 84 ? 73.022 16.751 42.560 1.00 23.48 84 PHE A O 1
ATOM 607 N N . THR A 1 85 ? 73.911 16.857 40.483 1.00 22.71 85 THR A N 1
ATOM 608 C CA . THR A 1 85 ? 75.275 17.137 40.928 1.00 22.67 85 THR A CA 1
ATOM 609 C C . THR A 1 85 ? 75.769 18.510 40.441 1.00 23.29 85 THR A C 1
ATOM 610 O O . THR A 1 85 ? 76.806 19.026 40.911 1.00 23.80 85 THR A O 1
ATOM 614 N N . THR A 1 86 ? 75.034 19.085 39.490 1.00 23.38 86 THR A N 1
ATOM 615 C CA . THR A 1 86 ? 75.316 20.425 38.971 1.00 23.36 86 THR A CA 1
ATOM 616 C C . THR A 1 86 ? 74.004 21.173 38.832 1.00 23.87 86 THR A C 1
ATOM 617 O O . THR A 1 86 ? 73.059 20.653 38.244 1.00 24.53 86 THR A O 1
ATOM 621 N N . VAL A 1 87 ? 73.941 22.390 39.375 1.00 23.87 87 VAL A N 1
ATOM 622 C CA . VAL A 1 87 ? 72.753 23.230 39.256 1.00 23.42 87 VAL A CA 1
ATOM 623 C C . VAL A 1 87 ? 73.230 24.617 38.868 1.00 23.67 87 VAL A C 1
ATOM 624 O O . VAL A 1 87 ? 74.373 24.977 39.156 1.00 24.08 87 VAL A O 1
ATOM 628 N N . CYS A 1 88 ? 72.361 25.394 38.231 1.00 23.50 88 CYS A N 1
ATOM 629 C CA . CYS A 1 88 ? 72.711 26.737 37.789 1.00 23.88 88 CYS A CA 1
ATOM 630 C C . CYS A 1 88 ? 71.659 27.697 38.333 1.00 23.94 88 CYS A C 1
ATOM 631 O O . CYS A 1 88 ? 70.548 27.785 37.801 1.00 24.02 88 CYS A O 1
ATOM 634 N N . PRO A 1 89 ? 71.976 28.380 39.435 1.00 24.34 89 PRO A N 1
ATOM 635 C CA . PRO A 1 89 ? 70.981 29.230 40.067 1.00 24.51 89 PRO A CA 1
ATOM 636 C C . PRO A 1 89 ? 70.723 30.529 39.320 1.00 25.16 89 PRO A C 1
ATOM 637 O O . PRO A 1 89 ? 71.641 31.137 38.793 1.00 24.72 89 PRO A O 1
ATOM 649 N N . PRO A 1 91 ? 69.505 34.597 38.784 1.00 26.41 91 PRO A N 1
ATOM 650 C CA . PRO A 1 91 ? 70.022 35.803 39.408 1.00 27.06 91 PRO A CA 1
ATOM 651 C C . PRO A 1 91 ? 69.025 36.700 40.142 1.00 27.87 91 PRO A C 1
ATOM 652 O O . PRO A 1 91 ? 69.357 37.848 40.436 1.00 28.06 91 PRO A O 1
ATOM 656 N N . ASN A 1 92 ? 67.834 36.212 40.448 1.00 28.28 92 ASN A N 1
ATOM 657 C CA . ASN A 1 92 ? 66.829 37.095 41.047 1.00 29.33 92 ASN A CA 1
ATOM 658 C C . ASN A 1 92 ? 66.956 37.134 42.580 1.00 29.18 92 ASN A C 1
ATOM 659 O O . ASN A 1 92 ? 66.000 36.898 43.335 1.00 29.22 92 ASN A O 1
ATOM 664 N N . THR A 1 93 ? 68.174 37.426 43.013 1.00 29.04 93 THR A N 1
ATOM 665 C CA . THR A 1 93 ? 68.528 37.462 44.428 1.00 29.31 93 THR A CA 1
ATOM 666 C C . THR A 1 93 ? 68.855 38.907 44.826 1.00 29.28 93 THR A C 1
ATOM 667 O O . THR A 1 93 ? 68.850 39.791 43.981 1.00 28.79 93 THR A O 1
ATOM 671 N N . ARG A 1 94 ? 69.107 39.151 46.112 1.00 29.75 94 ARG A N 1
ATOM 672 C CA . ARG A 1 94 ? 69.549 40.468 46.572 1.00 30.13 94 ARG A CA 1
ATOM 673 C C . ARG A 1 94 ? 70.800 40.321 47.450 1.00 29.41 94 ARG A C 1
ATOM 674 O O . ARG A 1 94 ? 70.717 39.777 48.551 1.00 29.67 94 ARG A O 1
ATOM 682 N N . PRO A 1 95 ? 71.966 40.793 46.962 1.00 28.18 95 PRO A N 1
ATOM 683 C CA . PRO A 1 95 ? 72.184 41.508 45.702 1.00 27.16 95 PRO A CA 1
ATOM 684 C C . PRO A 1 95 ? 72.097 40.618 44.467 1.00 25.90 95 PRO A C 1
ATOM 685 O O . PRO A 1 95 ? 72.234 39.400 44.567 1.00 25.31 95 PRO A O 1
ATOM 689 N N . VAL A 1 96 ? 71.861 41.243 43.319 1.00 25.17 96 VAL A N 1
ATOM 690 C CA . VAL A 1 96 ? 71.855 40.552 42.028 1.00 24.16 96 VAL A CA 1
ATOM 691 C C . VAL A 1 96 ? 73.319 40.345 41.629 1.00 24.15 96 VAL A C 1
ATOM 692 O O . VAL A 1 96 ? 74.154 41.233 41.842 1.00 23.73 96 VAL A O 1
ATOM 696 N N . PRO A 1 97 ? 73.652 39.170 41.064 1.00 23.98 97 PRO A N 1
ATOM 697 C CA . PRO A 1 97 ? 75.000 38.955 40.537 1.00 23.63 97 PRO A CA 1
ATOM 698 C C . PRO A 1 97 ? 75.223 39.715 39.226 1.00 23.15 97 PRO A C 1
ATOM 699 O O . PRO A 1 97 ? 75.181 39.129 38.143 1.00 23.95 97 PRO A O 1
ATOM 703 N N . ASP A 1 98 ? 75.476 41.013 39.333 1.00 22.61 98 ASP A N 1
ATOM 704 C CA . ASP A 1 98 ? 75.555 41.902 38.178 1.00 22.31 98 ASP A CA 1
ATOM 705 C C . ASP A 1 98 ? 76.860 42.688 38.124 1.00 22.18 98 ASP A C 1
ATOM 706 O O . ASP A 1 98 ? 77.029 43.583 37.278 1.00 22.58 98 ASP A O 1
ATOM 711 N N . SER A 1 99 ? 77.773 42.342 39.031 1.00 21.96 99 SER A N 1
ATOM 712 C CA . SER A 1 99 ? 79.061 42.996 39.176 1.00 21.13 99 SER A CA 1
ATOM 713 C C . SER A 1 99 ? 80.106 42.017 39.707 1.00 20.95 99 SER A C 1
ATOM 714 O O . SER A 1 99 ? 79.768 40.976 40.268 1.00 20.35 99 SER A O 1
ATOM 717 N N . VAL A 1 100 ? 81.381 42.369 39.544 1.00 21.49 100 VAL A N 1
ATOM 718 C CA . VAL A 1 100 ? 82.482 41.572 40.087 1.00 21.77 100 VAL A CA 1
ATOM 719 C C . VAL A 1 100 ? 82.332 41.451 41.610 1.00 22.74 100 VAL A C 1
ATOM 720 O O . VAL A 1 100 ? 82.384 40.345 42.149 1.00 22.51 100 VAL A O 1
ATOM 724 N N . GLU A 1 101 ? 82.110 42.583 42.282 1.00 23.33 101 GLU A N 1
ATOM 725 C CA . GLU A 1 101 ? 81.857 42.599 43.730 1.00 24.49 101 GLU A CA 1
ATOM 726 C C . GLU A 1 101 ? 80.808 41.562 44.125 1.00 24.27 101 GLU A C 1
ATOM 727 O O . GLU A 1 101 ? 81.056 40.741 45.007 1.00 24.58 101 GLU A O 1
ATOM 733 N N . HIS A 1 102 ? 79.650 41.593 43.461 1.00 24.48 102 HIS A N 1
ATOM 734 C CA . HIS A 1 102 ? 78.542 40.708 43.802 1.00 24.31 102 HIS A CA 1
ATOM 735 C C . HIS A 1 102 ? 78.807 39.253 43.427 1.00 24.87 102 HIS A C 1
ATOM 736 O O . HIS A 1 102 ? 78.396 38.346 44.159 1.00 24.55 102 HIS A O 1
ATOM 743 N N . PHE A 1 103 ? 79.466 39.027 42.287 1.00 24.96 103 PHE A N 1
ATOM 744 C CA . PHE A 1 103 ? 79.899 37.677 41.892 1.00 25.34 103 PHE A CA 1
ATOM 745 C C . PHE A 1 103 ? 80.911 37.036 42.850 1.00 25.88 103 PHE A C 1
ATOM 746 O O . PHE A 1 103 ? 80.821 35.838 43.161 1.00 25.54 103 PHE A O 1
ATOM 754 N N . GLU A 1 104 ? 81.859 37.837 43.327 1.00 26.06 104 GLU A N 1
ATOM 755 C CA . GLU A 1 104 ? 82.869 37.340 44.249 1.00 26.83 104 GLU A CA 1
ATOM 756 C C . GLU A 1 104 ? 82.248 36.990 45.605 1.00 27.13 104 GLU A C 1
ATOM 757 O O . GLU A 1 104 ? 82.603 35.976 46.196 1.00 27.70 104 GLU A O 1
ATOM 763 N N . ALA A 1 105 ? 81.308 37.813 46.072 1.00 27.26 105 ALA A N 1
ATOM 764 C CA . ALA A 1 105 ? 80.562 37.540 47.303 1.00 27.46 105 ALA A CA 1
ATOM 765 C C . ALA A 1 105 ? 79.765 36.229 47.197 1.00 27.45 105 ALA A C 1
ATOM 766 O O . ALA A 1 105 ? 79.669 35.465 48.154 1.00 27.37 105 ALA A O 1
ATOM 768 N N . LEU A 1 106 ? 79.209 35.984 46.015 1.00 27.62 106 LEU A N 1
ATOM 769 C CA . LEU A 1 106 ? 78.429 34.795 45.729 1.00 27.53 106 LEU A CA 1
ATOM 770 C C . LEU A 1 106 ? 79.285 33.544 45.649 1.00 27.46 106 LEU A C 1
ATOM 771 O O . LEU A 1 106 ? 78.896 32.504 46.179 1.00 27.36 106 LEU A O 1
ATOM 776 N N . GLN A 1 107 ? 80.435 33.633 44.979 1.00 27.90 107 GLN A N 1
ATOM 777 C CA . GLN A 1 107 ? 81.311 32.470 44.824 1.00 28.38 107 GLN A CA 1
ATOM 778 C C . GLN A 1 107 ? 81.833 32.009 46.176 1.00 28.69 107 GLN A C 1
ATOM 779 O O . GLN A 1 107 ? 82.032 30.816 46.396 1.00 28.99 107 GLN A O 1
ATOM 785 N N . LYS A 1 108 ? 82.028 32.968 47.074 1.00 28.59 108 LYS A N 1
ATOM 786 C CA . LYS A 1 108 ? 82.419 32.707 48.449 1.00 28.86 108 LYS A CA 1
ATOM 787 C C . LYS A 1 108 ? 81.332 31.913 49.185 1.00 28.43 108 LYS A C 1
ATOM 788 O O . LYS A 1 108 ? 81.625 30.926 49.870 1.00 28.48 108 LYS A O 1
ATOM 794 N N . LEU A 1 109 ? 80.080 32.337 49.039 1.00 27.74 109 LEU A N 1
ATOM 795 C CA . LEU A 1 109 ? 78.959 31.620 49.641 1.00 27.52 109 LEU A CA 1
ATOM 796 C C . LEU A 1 109 ? 78.853 30.208 49.080 1.00 27.56 109 LEU A C 1
ATOM 797 O O . LEU A 1 109 ? 78.544 29.276 49.813 1.00 27.17 109 LEU A O 1
ATOM 802 N N . ILE A 1 110 ? 79.121 30.063 47.782 1.00 27.51 110 ILE A N 1
ATOM 803 C CA . ILE A 1 110 ? 79.157 28.762 47.122 1.00 28.10 110 ILE A CA 1
ATOM 804 C C . ILE A 1 110 ? 80.296 27.890 47.679 1.00 28.99 110 ILE A C 1
ATOM 805 O O . ILE A 1 110 ? 80.076 26.727 48.056 1.00 28.76 110 ILE A O 1
ATOM 810 N N . ASP A 1 111 ? 81.493 28.461 47.760 1.00 29.66 111 ASP A N 1
ATOM 811 C CA . ASP A 1 111 ? 82.643 27.748 48.306 1.00 30.69 111 ASP A CA 1
ATOM 812 C C . ASP A 1 111 ? 82.355 27.241 49.714 1.00 30.97 111 ASP A C 1
ATOM 813 O O . ASP A 1 111 ? 82.656 26.095 50.031 1.00 31.13 111 ASP A O 1
ATOM 818 N N . ASP A 1 112 ? 81.732 28.088 50.533 1.00 30.82 112 ASP A N 1
ATOM 819 C CA . ASP A 1 112 ? 81.441 27.773 51.930 1.00 31.14 112 ASP A CA 1
ATOM 820 C C . ASP A 1 112 ? 80.235 26.863 52.185 1.00 30.70 112 ASP A C 1
ATOM 821 O O . ASP A 1 112 ? 80.212 26.155 53.198 1.00 30.56 112 ASP A O 1
ATOM 826 N N . ASN A 1 113 ? 79.247 26.886 51.286 1.00 30.06 113 ASN A N 1
ATOM 827 C CA . ASN A 1 113 ? 77.955 26.251 51.539 1.00 29.57 113 ASN A CA 1
ATOM 828 C C . ASN A 1 113 ? 77.426 25.204 50.564 1.00 29.14 113 ASN A C 1
ATOM 829 O O . ASN A 1 113 ? 76.708 24.298 50.973 1.00 29.15 113 ASN A O 1
ATOM 834 N N . ALA A 1 114 ? 77.733 25.351 49.282 1.00 28.61 114 ALA A N 1
ATOM 835 C CA . ALA A 1 114 ? 77.187 24.478 48.244 1.00 28.02 114 ALA A CA 1
ATOM 836 C C . ALA A 1 114 ? 77.584 23.036 48.466 1.00 27.69 114 ALA A C 1
ATOM 837 O O . ALA A 1 114 ? 78.732 22.744 48.756 1.00 28.05 114 ALA A O 1
ATOM 839 N N . GLN A 1 115 ? 76.623 22.133 48.336 1.00 27.54 115 GLN A N 1
ATOM 840 C CA . GLN A 1 115 ? 76.897 20.715 48.493 1.00 26.92 115 GLN A CA 1
ATOM 841 C C . GLN A 1 115 ? 76.980 20.018 47.137 1.00 26.27 115 GLN A C 1
ATOM 842 O O . GLN A 1 115 ? 77.231 18.819 47.077 1.00 26.14 115 GLN A O 1
ATOM 848 N N . VAL A 1 116 ? 76.759 20.779 46.058 1.00 25.36 116 VAL A N 1
ATOM 849 C CA . VAL A 1 116 ? 76.908 20.299 44.680 1.00 24.69 116 VAL A CA 1
ATOM 850 C C . VAL A 1 116 ? 77.595 21.394 43.849 1.00 24.81 116 VAL A C 1
ATOM 851 O O . VAL A 1 116 ? 77.846 22.484 44.364 1.00 24.33 116 VAL A O 1
ATOM 855 N N . ARG A 1 117 ? 77.919 21.113 42.583 1.00 24.61 117 ARG A N 1
ATOM 856 C CA . ARG A 1 117 ? 78.505 22.149 41.737 1.00 24.83 117 ARG A CA 1
ATOM 857 C C . ARG A 1 117 ? 77.449 23.188 41.398 1.00 24.93 117 ARG A C 1
ATOM 858 O O . ARG A 1 117 ? 76.320 22.850 41.057 1.00 25.41 117 ARG A O 1
ATOM 866 N N . VAL A 1 118 ? 77.825 24.454 41.526 1.00 24.84 118 VAL A N 1
ATOM 867 C CA . VAL A 1 118 ? 76.918 25.564 41.315 1.00 24.45 118 VAL A CA 1
ATOM 868 C C . VAL A 1 118 ? 77.531 26.468 40.258 1.00 24.76 118 VAL A C 1
ATOM 869 O O . VAL A 1 118 ? 78.613 27.011 40.468 1.00 24.95 118 VAL A O 1
ATOM 873 N N . LEU A 1 119 ? 76.859 26.586 39.112 1.00 24.78 119 LEU A N 1
ATOM 874 C CA . LEU A 1 119 ? 77.303 27.447 38.012 1.00 24.68 119 LEU A CA 1
ATOM 875 C C . LEU A 1 119 ? 76.326 28.626 37.931 1.00 25.19 119 LEU A C 1
ATOM 876 O O . LEU A 1 119 ? 75.270 28.516 37.333 1.00 24.72 119 LEU A O 1
ATOM 881 N N . PRO A 1 120 ? 76.688 29.772 38.526 1.00 25.93 120 PRO A N 1
ATOM 882 C CA . PRO A 1 120 ? 75.693 30.818 38.623 1.00 26.47 120 PRO A CA 1
ATOM 883 C C . PRO A 1 120 ? 75.448 31.636 37.359 1.00 26.93 120 PRO A C 1
ATOM 884 O O . PRO A 1 120 ? 76.377 31.975 36.620 1.00 27.02 120 PRO A O 1
ATOM 888 N N . TYR A 1 121 ? 74.178 31.941 37.131 1.00 27.21 121 TYR A N 1
ATOM 889 C CA . TYR A 1 121 ? 73.812 32.874 36.087 1.00 27.70 121 TYR A CA 1
ATOM 890 C C . TYR A 1 121 ? 74.136 34.295 36.532 1.00 27.21 121 TYR A C 1
ATOM 891 O O . TYR A 1 121 ? 74.013 34.622 37.721 1.00 28.04 121 TYR A O 1
ATOM 900 N N . ALA A 1 122 ? 74.494 35.140 35.567 1.00 26.28 122 ALA A N 1
ATOM 901 C CA . ALA A 1 122 ? 74.584 36.574 35.801 1.00 26.05 122 ALA A CA 1
ATOM 902 C C . ALA A 1 122 ? 73.264 37.177 35.313 1.00 25.54 122 ALA A C 1
ATOM 903 O O . ALA A 1 122 ? 72.535 36.540 34.574 1.00 25.62 122 ALA A O 1
ATOM 905 N N . SER A 1 123 ? 72.935 38.388 35.739 1.00 25.38 123 SER A N 1
ATOM 906 C CA . SER A 1 123 ? 71.804 39.086 35.127 1.00 25.39 123 SER A CA 1
ATOM 907 C C . SER A 1 123 ? 72.317 39.684 33.829 1.00 24.97 123 SER A C 1
ATOM 908 O O . SER A 1 123 ? 73.523 39.720 33.601 1.00 25.43 123 SER A O 1
ATOM 911 N N . ILE A 1 124 ? 71.406 40.150 32.983 1.00 24.22 124 ILE A N 1
ATOM 912 C CA . ILE A 1 124 ? 71.781 40.814 31.748 1.00 23.51 124 ILE A CA 1
ATOM 913 C C . ILE A 1 124 ? 72.040 42.284 32.053 1.00 22.82 124 ILE A C 1
ATOM 914 O O . ILE A 1 124 ? 72.897 42.912 31.422 1.00 21.90 124 ILE A O 1
ATOM 919 N N . THR A 1 125 ? 71.322 42.817 33.048 1.00 22.69 125 THR A N 1
ATOM 920 C CA . THR A 1 125 ? 71.387 44.233 33.367 1.00 21.23 125 THR A CA 1
ATOM 921 C C . THR A 1 125 ? 71.539 44.483 34.865 1.00 21.95 125 THR A C 1
ATOM 922 O O . THR A 1 125 ? 71.216 43.615 35.687 1.00 21.96 125 THR A O 1
ATOM 926 N N . THR A 1 126 ? 72.051 45.665 35.195 1.00 20.82 126 THR A N 1
ATOM 927 C CA . THR A 1 126 ? 72.262 46.103 36.578 1.00 21.60 126 THR A CA 1
ATOM 928 C C . THR A 1 126 ? 70.965 46.030 37.378 1.00 21.53 126 THR A C 1
ATOM 929 O O . THR A 1 126 ? 69.936 46.566 36.955 1.00 21.66 126 THR A O 1
ATOM 933 N N . ARG A 1 127 ? 71.037 45.334 38.514 1.00 21.94 127 ARG A N 1
ATOM 934 C CA . ARG A 1 127 ? 69.908 45.086 39.424 1.00 22.43 127 ARG A CA 1
ATOM 935 C C . ARG A 1 127 ? 68.687 44.484 38.741 1.00 21.73 127 ARG A C 1
ATOM 936 O O . ARG A 1 127 ? 67.590 44.527 39.294 1.00 21.25 127 ARG A O 1
ATOM 944 N N . GLN A 1 128 ? 68.875 43.910 37.550 1.00 22.03 128 GLN A N 1
ATOM 945 C CA . GLN A 1 128 ? 67.746 43.387 36.778 1.00 22.32 128 GLN A CA 1
ATOM 946 C C . GLN A 1 128 ? 66.719 44.498 36.475 1.00 22.43 128 GLN A C 1
ATOM 947 O O . GLN A 1 128 ? 65.554 44.215 36.215 1.00 22.51 128 GLN A O 1
ATOM 953 N N . LEU A 1 129 ? 67.147 45.759 36.520 1.00 22.44 129 LEU A N 1
ATOM 954 C CA . LEU A 1 129 ? 66.242 46.882 36.244 1.00 22.48 129 LEU A CA 1
ATOM 955 C C . LEU A 1 129 ? 66.036 47.110 34.749 1.00 22.55 129 LEU A C 1
ATOM 956 O O . LEU A 1 129 ? 65.185 47.900 34.355 1.00 22.46 129 LEU A O 1
ATOM 961 N N . GLY A 1 130 ? 66.828 46.432 33.925 1.00 22.69 130 GLY A N 1
ATOM 962 C CA . GLY A 1 130 ? 66.688 46.512 32.467 1.00 23.44 130 GLY A CA 1
ATOM 963 C C . GLY A 1 130 ? 67.066 47.845 31.839 1.00 24.26 130 GLY A C 1
ATOM 964 O O . GLY A 1 130 ? 66.634 48.140 30.725 1.00 24.58 130 GLY A O 1
ATOM 965 N N . LYS A 1 131 ? 67.889 48.634 32.532 1.00 24.20 131 LYS A N 1
ATOM 966 C CA . LYS A 1 131 ? 68.304 49.961 32.051 1.00 25.33 131 LYS A CA 1
ATOM 967 C C . LYS A 1 131 ? 69.761 50.070 31.610 1.00 24.84 131 LYS A C 1
ATOM 968 O O . LYS A 1 131 ? 70.091 50.959 30.819 1.00 25.23 131 LYS A O 1
ATOM 974 N N . GLU A 1 132 ? 70.632 49.228 32.181 1.00 24.74 132 GLU A N 1
ATOM 975 C CA . GLU A 1 132 ? 72.090 49.267 31.940 1.00 24.40 132 GLU A CA 1
ATOM 976 C C . GLU A 1 132 ? 72.684 47.851 31.888 1.00 23.81 132 GLU A C 1
ATOM 977 O O . GLU A 1 132 ? 72.583 47.087 32.857 1.00 22.39 132 GLU A O 1
ATOM 983 N N . LEU A 1 133 ? 73.305 47.513 30.759 1.00 22.54 133 LEU A N 1
ATOM 984 C CA . LEU A 1 133 ? 73.966 46.230 30.611 1.00 22.80 133 LEU A CA 1
ATOM 985 C C . LEU A 1 133 ? 75.103 46.058 31.613 1.00 22.66 133 LEU A C 1
ATOM 986 O O . LEU A 1 133 ? 75.837 47.000 31.894 1.00 22.29 133 LEU A O 1
ATOM 991 N N . VAL A 1 134 ? 75.239 44.846 32.140 1.00 21.95 134 VAL A N 1
ATOM 992 C CA . VAL A 1 134 ? 76.373 44.494 32.997 1.00 21.39 134 VAL A CA 1
ATOM 993 C C . VAL A 1 134 ? 77.671 44.389 32.155 1.00 21.87 134 VAL A C 1
ATOM 994 O O . VAL A 1 134 ? 77.636 44.459 30.911 1.00 21.56 134 VAL A O 1
ATOM 998 N N . ASP A 1 135 ? 78.805 44.202 32.833 1.00 21.57 135 ASP A N 1
ATOM 999 C CA . ASP A 1 135 ? 80.086 44.011 32.168 1.00 22.55 135 ASP A CA 1
ATOM 1000 C C . ASP A 1 135 ? 80.244 42.532 31.842 1.00 22.59 135 ASP A C 1
ATOM 1001 O O . ASP A 1 135 ? 80.637 41.744 32.690 1.00 23.05 135 ASP A O 1
ATOM 1006 N N . PHE A 1 136 ? 79.919 42.149 30.615 1.00 23.22 136 PHE A N 1
ATOM 1007 C CA . PHE A 1 136 ? 79.922 40.739 30.225 1.00 23.03 136 PHE A CA 1
ATOM 1008 C C . PHE A 1 136 ? 81.271 40.003 30.371 1.00 22.99 136 PHE A C 1
ATOM 1009 O O . PHE A 1 136 ? 81.304 38.951 31.007 1.00 22.90 136 PHE A O 1
ATOM 1017 N N . PRO A 1 137 ? 82.368 40.524 29.772 1.00 23.09 137 PRO A N 1
ATOM 1018 C CA . PRO A 1 137 ? 83.660 39.831 29.953 1.00 22.86 137 PRO A CA 1
ATOM 1019 C C . PRO A 1 137 ? 84.079 39.761 31.423 1.00 22.84 137 PRO A C 1
ATOM 1020 O O . PRO A 1 137 ? 84.633 38.748 31.851 1.00 23.16 137 PRO A O 1
ATOM 1024 N N . ALA A 1 138 ? 83.782 40.810 32.194 1.00 22.63 138 ALA A N 1
ATOM 1025 C CA . ALA A 1 138 ? 84.127 40.841 33.610 1.00 22.71 138 ALA A CA 1
ATOM 1026 C C . ALA A 1 138 ? 83.412 39.763 34.412 1.00 22.89 138 ALA A C 1
ATOM 1027 O O . ALA A 1 138 ? 83.965 39.254 35.383 1.00 23.13 138 ALA A O 1
ATOM 1029 N N . LEU A 1 139 ? 82.175 39.436 34.035 1.00 23.00 139 LEU A N 1
ATOM 1030 C CA . LEU A 1 139 ? 81.401 38.421 34.783 1.00 22.58 139 LEU A CA 1
ATOM 1031 C C . LEU A 1 139 ? 81.740 37.010 34.366 1.00 22.61 139 LEU A C 1
ATOM 1032 O O . LEU A 1 139 ? 81.710 36.085 35.188 1.00 23.37 139 LEU A O 1
ATOM 1037 N N . VAL A 1 140 ? 82.033 36.831 33.082 1.00 22.35 140 VAL A N 1
ATOM 1038 C CA . VAL A 1 140 ? 82.484 35.551 32.569 1.00 21.99 140 VAL A CA 1
ATOM 1039 C C . VAL A 1 140 ? 83.738 35.110 33.334 1.00 22.30 140 VAL A C 1
ATOM 1040 O O . VAL A 1 140 ? 83.887 33.930 33.687 1.00 22.11 140 VAL A O 1
ATOM 1044 N N . LYS A 1 141 ? 84.613 36.074 33.610 1.00 21.96 141 LYS A N 1
ATOM 1045 C CA . LYS A 1 141 ? 85.863 35.839 34.326 1.00 22.17 141 LYS A CA 1
ATOM 1046 C C . LYS A 1 141 ? 85.643 35.480 35.779 1.00 22.55 141 LYS A C 1
ATOM 1047 O O . LYS A 1 141 ? 86.542 34.927 36.406 1.00 22.96 141 LYS A O 1
ATOM 1053 N N . GLU A 1 142 ? 84.456 35.796 36.314 1.00 22.43 142 GLU A N 1
ATOM 1054 C CA . GLU A 1 142 ? 84.130 35.437 37.689 1.00 22.54 142 GLU A CA 1
ATOM 1055 C C . GLU A 1 142 ? 83.305 34.178 37.764 1.00 22.42 142 GLU A C 1
ATOM 1056 O O . GLU A 1 142 ? 82.842 33.800 38.830 1.00 23.13 142 GLU A O 1
ATOM 1062 N N . GLY A 1 143 ? 83.122 33.525 36.620 1.00 22.66 143 GLY A N 1
ATOM 1063 C CA . GLY A 1 143 ? 82.427 32.253 36.563 1.00 22.85 143 GLY A CA 1
ATOM 1064 C C . GLY A 1 143 ? 80.982 32.264 36.112 1.00 22.91 143 GLY A C 1
ATOM 1065 O O . GLY A 1 143 ? 80.253 31.312 36.394 1.00 23.28 143 GLY A O 1
ATOM 1066 N N . ALA A 1 144 ? 80.547 33.324 35.427 1.00 22.75 144 ALA A N 1
ATOM 1067 C CA . ALA A 1 144 ? 79.148 33.414 34.989 1.00 22.42 144 ALA A CA 1
ATOM 1068 C C . ALA A 1 144 ? 78.825 32.293 34.012 1.00 22.75 144 ALA A C 1
ATOM 1069 O O . ALA A 1 144 ? 79.565 32.078 33.064 1.00 22.30 144 ALA A O 1
ATOM 1071 N N . PHE A 1 145 ? 77.729 31.581 34.272 1.00 23.13 145 PHE A N 1
ATOM 1072 C CA . PHE A 1 145 ? 77.277 30.465 33.441 1.00 23.14 145 PHE A CA 1
ATOM 1073 C C . PHE A 1 145 ? 76.578 30.949 32.171 1.00 23.44 145 PHE A C 1
ATOM 1074 O O . PHE A 1 145 ? 76.786 30.410 31.071 1.00 23.63 145 PHE A O 1
ATOM 1082 N N . ALA A 1 146 ? 75.725 31.949 32.347 1.00 23.47 146 ALA A N 1
ATOM 1083 C CA . ALA A 1 146 ? 74.937 32.553 31.272 1.00 23.59 146 ALA A CA 1
ATOM 1084 C C . ALA A 1 146 ? 74.457 33.919 31.755 1.00 23.41 146 ALA A C 1
ATOM 1085 O O . ALA A 1 146 ? 74.644 34.261 32.936 1.00 23.76 146 ALA A O 1
ATOM 1087 N N . PHE A 1 147 ? 73.845 34.684 30.851 1.00 23.37 147 PHE A N 1
ATOM 1088 C CA . PHE A 1 147 ? 73.294 36.008 31.165 1.00 23.52 147 PHE A CA 1
ATOM 1089 C C . PHE A 1 147 ? 71.797 35.952 31.005 1.00 23.49 147 PHE A C 1
ATOM 1090 O O . PHE A 1 147 ? 71.272 35.637 29.936 1.00 22.79 147 PHE A O 1
ATOM 1098 N N . THR A 1 148 ? 71.105 36.250 32.090 1.00 23.99 148 THR A N 1
ATOM 1099 C CA . THR A 1 148 ? 69.727 35.852 32.168 1.00 25.02 148 THR A CA 1
ATOM 1100 C C . THR A 1 148 ? 68.746 36.937 32.506 1.00 25.99 148 THR A C 1
ATOM 1101 O O . THR A 1 148 ? 68.954 37.714 33.440 1.00 25.07 148 THR A O 1
ATOM 1105 N N . ASP A 1 149 ? 67.681 36.951 31.708 1.00 27.21 149 ASP A N 1
ATOM 1106 C CA . ASP A 1 149 ? 66.544 37.855 31.867 1.00 28.95 149 ASP A CA 1
ATOM 1107 C C . ASP A 1 149 ? 65.493 37.179 32.724 1.00 29.31 149 ASP A C 1
ATOM 1108 O O . ASP A 1 149 ? 64.660 36.424 32.217 1.00 29.54 149 ASP A O 1
ATOM 1113 N N . ASP A 1 150 ? 65.558 37.447 34.019 1.00 29.85 150 ASP A N 1
ATOM 1114 C CA . ASP A 1 150 ? 64.611 36.931 34.982 1.00 31.18 150 ASP A CA 1
ATOM 1115 C C . ASP A 1 150 ? 64.075 38.185 35.678 1.00 31.85 150 ASP A C 1
ATOM 1116 O O . ASP A 1 150 ? 64.787 39.181 35.801 1.00 32.21 150 ASP A O 1
ATOM 1121 N N . GLY A 1 151 ? 62.813 38.167 36.080 1.00 32.36 151 GLY A N 1
ATOM 1122 C CA . GLY A 1 151 ? 62.210 39.343 36.721 1.00 33.40 151 GLY A CA 1
ATOM 1123 C C . GLY A 1 151 ? 61.897 40.467 35.749 1.00 33.62 151 GLY A C 1
ATOM 1124 O O . GLY A 1 151 ? 62.034 40.310 34.533 1.00 33.78 151 GLY A O 1
ATOM 1125 N N . VAL A 1 152 ? 61.493 41.610 36.286 1.00 34.03 152 VAL A N 1
ATOM 1126 C CA . VAL A 1 152 ? 61.090 42.744 35.449 1.00 34.42 152 VAL A CA 1
ATOM 1127 C C . VAL A 1 152 ? 62.315 43.507 34.942 1.00 34.36 152 VAL A C 1
ATOM 1128 O O . VAL A 1 152 ? 62.646 44.588 35.450 1.00 34.91 152 VAL A O 1
ATOM 1132 N N . GLY A 1 153 ? 62.961 42.941 33.925 1.00 34.00 153 GLY A N 1
ATOM 1133 C CA . GLY A 1 153 ? 64.206 43.481 33.365 1.00 33.55 153 GLY A CA 1
ATOM 1134 C C . GLY A 1 153 ? 64.127 44.146 32.002 1.00 33.00 153 GLY A C 1
ATOM 1135 O O . GLY A 1 153 ? 63.431 45.150 31.826 1.00 32.76 153 GLY A O 1
ATOM 1136 N N . VAL A 1 154 ? 64.859 43.588 31.039 1.00 32.78 154 VAL A N 1
ATOM 1137 C CA . VAL A 1 154 ? 64.951 44.137 29.680 1.00 32.37 154 VAL A CA 1
ATOM 1138 C C . VAL A 1 154 ? 63.563 44.535 29.188 1.00 32.09 154 VAL A C 1
ATOM 1139 O O . VAL A 1 154 ? 62.670 43.699 29.134 1.00 32.30 154 VAL A O 1
ATOM 1143 N N . GLN A 1 155 ? 63.375 45.808 28.846 1.00 31.41 155 GLN A N 1
ATOM 1144 C CA . GLN A 1 155 ? 62.029 46.285 28.506 1.00 31.07 155 GLN A CA 1
ATOM 1145 C C . GLN A 1 155 ? 61.891 46.778 27.064 1.00 29.95 155 GLN A C 1
ATOM 1146 O O . GLN A 1 155 ? 60.781 47.105 26.625 1.00 30.37 155 GLN A O 1
ATOM 1152 N N . THR A 1 156 ? 63.009 46.850 26.342 1.00 27.78 156 THR A N 1
ATOM 1153 C CA . THR A 1 156 ? 62.986 47.278 24.950 1.00 25.83 156 THR A CA 1
ATOM 1154 C C . THR A 1 156 ? 63.737 46.265 24.122 1.00 24.11 156 THR A C 1
ATOM 1155 O O . THR A 1 156 ? 64.642 45.613 24.623 1.00 23.56 156 THR A O 1
ATOM 1159 N N . ALA A 1 157 ? 63.350 46.120 22.856 1.00 22.65 157 ALA A N 1
ATOM 1160 C CA . ALA A 1 157 ? 64.064 45.233 21.946 1.00 21.27 157 ALA A CA 1
ATOM 1161 C C . ALA A 1 157 ? 65.526 45.664 21.819 1.00 20.53 157 ALA A C 1
ATOM 1162 O O . ALA A 1 157 ? 66.400 44.808 21.759 1.00 19.39 157 ALA A O 1
ATOM 1164 N N . SER A 1 158 ? 65.790 46.981 21.790 1.00 19.89 158 SER A N 1
ATOM 1165 C CA . SER A 1 158 ? 67.172 47.486 21.652 1.00 19.98 158 SER A CA 1
ATOM 1166 C C . SER A 1 158 ? 68.110 46.982 22.750 1.00 19.61 158 SER A C 1
ATOM 1167 O O . SER A 1 158 ? 69.188 46.490 22.448 1.00 20.23 158 SER A O 1
ATOM 1186 N N . TYR A 1 161 ? 68.756 43.299 22.316 1.00 17.35 161 TYR A N 1
ATOM 1187 C CA . TYR A 1 161 ? 69.644 43.175 21.149 1.00 17.26 161 TYR A CA 1
ATOM 1188 C C . TYR A 1 161 ? 71.111 43.449 21.525 1.00 17.92 161 TYR A C 1
ATOM 1189 O O . TYR A 1 161 ? 72.024 42.688 21.187 1.00 18.04 161 TYR A O 1
ATOM 1198 N N . GLU A 1 162 ? 71.315 44.539 22.247 1.00 19.84 162 GLU A N 1
ATOM 1199 C CA . GLU A 1 162 ? 72.630 44.946 22.683 1.00 20.34 162 GLU A CA 1
ATOM 1200 C C . GLU A 1 162 ? 73.177 43.962 23.703 1.00 20.47 162 GLU A C 1
ATOM 1201 O O . GLU A 1 162 ? 74.379 43.741 23.743 1.00 21.21 162 GLU A O 1
ATOM 1207 N N . GLY A 1 163 ? 72.287 43.365 24.502 1.00 20.31 163 GLY A N 1
ATOM 1208 C CA . GLY A 1 163 ? 72.655 42.369 25.503 1.00 20.52 163 GLY A CA 1
ATOM 1209 C C . GLY A 1 163 ? 73.126 41.120 24.787 1.00 21.08 163 GLY A C 1
ATOM 1210 O O . GLY A 1 163 ? 74.095 40.493 25.191 1.00 20.94 163 GLY A O 1
ATOM 1219 N N . ILE A 1 165 ? 74.358 40.940 21.615 1.00 21.76 165 ILE A N 1
ATOM 1220 C CA . ILE A 1 165 ? 75.621 41.244 20.966 1.00 20.84 165 ILE A CA 1
ATOM 1221 C C . ILE A 1 165 ? 76.789 41.031 21.961 1.00 20.57 165 ILE A C 1
ATOM 1222 O O . ILE A 1 165 ? 77.813 40.471 21.588 1.00 19.97 165 ILE A O 1
ATOM 1227 N N . GLU A 1 166 ? 76.624 41.470 23.220 1.00 19.75 166 GLU A N 1
ATOM 1228 C CA . GLU A 1 166 ? 77.640 41.275 24.259 1.00 19.81 166 GLU A CA 1
ATOM 1229 C C . GLU A 1 166 ? 77.858 39.802 24.603 1.00 20.42 166 GLU A C 1
ATOM 1230 O O . GLU A 1 166 ? 79.008 39.384 24.827 1.00 20.51 166 GLU A O 1
ATOM 1236 N N . ALA A 1 167 ? 76.773 39.021 24.656 1.00 20.14 167 ALA A N 1
ATOM 1237 C CA . ALA A 1 167 ? 76.887 37.598 24.953 1.00 20.32 167 ALA A CA 1
ATOM 1238 C C . ALA A 1 167 ? 77.523 36.850 23.787 1.00 21.09 167 ALA A C 1
ATOM 1239 O O . ALA A 1 167 ? 78.259 35.868 23.987 1.00 21.91 167 ALA A O 1
ATOM 1241 N N . ALA A 1 168 ? 77.224 37.280 22.566 1.00 20.98 168 ALA A N 1
ATOM 1242 C CA . ALA A 1 168 ? 77.871 36.674 21.398 1.00 21.43 168 ALA A CA 1
ATOM 1243 C C . ALA A 1 168 ? 79.379 36.920 21.475 1.00 21.85 168 ALA A C 1
ATOM 1244 O O . ALA A 1 168 ? 80.141 36.030 21.176 1.00 21.73 168 ALA A O 1
ATOM 1246 N N . LYS A 1 169 ? 79.798 38.115 21.920 1.00 22.59 169 LYS A N 1
ATOM 1247 C CA . LYS A 1 169 ? 81.229 38.476 22.064 1.00 23.05 169 LYS A CA 1
ATOM 1248 C C . LYS A 1 169 ? 81.962 37.547 23.049 1.00 23.24 169 LYS A C 1
ATOM 1249 O O . LYS A 1 169 ? 83.127 37.187 22.834 1.00 23.32 169 LYS A O 1
ATOM 1255 N N . VAL A 1 170 ? 81.276 37.151 24.121 1.00 22.71 170 VAL A N 1
ATOM 1256 C CA . VAL A 1 170 ? 81.865 36.278 25.136 1.00 22.56 170 VAL A CA 1
ATOM 1257 C C . VAL A 1 170 ? 81.500 34.802 25.001 1.00 22.69 170 VAL A C 1
ATOM 1258 O O . VAL A 1 170 ? 81.874 33.997 25.849 1.00 22.14 170 VAL A O 1
ATOM 1262 N N . ASN A 1 171 ? 80.785 34.442 23.933 1.00 22.87 171 ASN A N 1
ATOM 1263 C CA . ASN A 1 171 ? 80.444 33.037 23.675 1.00 22.45 171 ASN A CA 1
ATOM 1264 C C . ASN A 1 171 ? 79.621 32.394 24.807 1.00 22.35 171 ASN A C 1
ATOM 1265 O O . ASN A 1 171 ? 79.853 31.234 25.196 1.00 21.91 171 ASN A O 1
ATOM 1270 N N . LYS A 1 172 ? 78.649 33.154 25.304 1.00 21.69 172 LYS A N 1
ATOM 1271 C CA . LYS A 1 172 ? 77.727 32.727 26.364 1.00 21.92 172 LYS A CA 1
ATOM 1272 C C . LYS A 1 172 ? 76.270 32.921 25.944 1.00 21.24 172 LYS A C 1
ATOM 1273 O O . LYS A 1 172 ? 75.966 33.802 25.138 1.00 21.47 172 LYS A O 1
ATOM 1279 N N . ALA A 1 173 ? 75.371 32.119 26.514 1.00 20.88 173 ALA A N 1
ATOM 1280 C CA . ALA A 1 173 ? 73.949 32.197 26.167 1.00 20.17 173 ALA A CA 1
ATOM 1281 C C . ALA A 1 173 ? 73.246 33.353 26.859 1.00 20.11 173 ALA A C 1
ATOM 1282 O O . ALA A 1 173 ? 73.615 33.767 27.976 1.00 19.71 173 ALA A O 1
ATOM 1284 N N . ILE A 1 174 ? 72.250 33.895 26.154 1.00 20.09 174 ILE A N 1
ATOM 1285 C CA . ILE A 1 174 ? 71.248 34.744 26.767 1.00 19.30 174 ILE A CA 1
ATOM 1286 C C . ILE A 1 174 ? 70.128 33.762 27.118 1.00 19.08 174 ILE A C 1
ATOM 1287 O O . ILE A 1 174 ? 69.677 32.988 26.275 1.00 18.11 174 ILE A O 1
ATOM 1292 N N . VAL A 1 175 ? 69.714 33.774 28.379 1.00 18.17 175 VAL A N 1
ATOM 1293 C CA . VAL A 1 175 ? 68.675 32.874 28.852 1.00 18.66 175 VAL A CA 1
ATOM 1294 C C . VAL A 1 175 ? 67.521 33.789 29.212 1.00 19.07 175 VAL A C 1
ATOM 1295 O O . VAL A 1 175 ? 67.702 34.761 29.937 1.00 19.38 175 VAL A O 1
ATOM 1299 N N . ALA A 1 176 ? 66.333 33.506 28.697 1.00 19.30 176 ALA A N 1
ATOM 1300 C CA . ALA A 1 176 ? 65.217 34.389 28.992 1.00 19.49 176 ALA A CA 1
ATOM 1301 C C . ALA A 1 176 ? 63.964 33.738 29.530 1.00 19.32 176 ALA A C 1
ATOM 1302 O O . ALA A 1 176 ? 63.517 32.702 29.025 1.00 18.81 176 ALA A O 1
ATOM 1304 N N . HIS A 1 177 ? 63.451 34.337 30.605 1.00 19.65 177 HIS A N 1
ATOM 1305 C CA . HIS A 1 177 ? 62.110 34.062 31.109 1.00 20.63 177 HIS A CA 1
ATOM 1306 C C . HIS A 1 177 ? 61.212 34.914 30.202 1.00 20.39 177 HIS A C 1
ATOM 1307 O O . HIS A 1 177 ? 61.127 36.136 30.377 1.00 20.19 177 HIS A O 1
ATOM 1314 N N . CYS A 1 178 ? 60.571 34.295 29.216 1.00 19.81 178 CYS A N 1
ATOM 1315 C CA . CYS A 1 178 ? 59.743 35.060 28.293 1.00 20.17 178 CYS A CA 1
ATOM 1316 C C . CYS A 1 178 ? 58.410 35.506 28.899 1.00 20.17 178 CYS A C 1
ATOM 1317 O O . CYS A 1 178 ? 57.536 34.693 29.166 1.00 19.36 178 CYS A O 1
ATOM 1320 N N . GLU A 1 179 ? 58.281 36.811 29.125 1.00 19.33 179 GLU A N 1
ATOM 1321 C CA . GLU A 1 179 ? 57.078 37.356 29.728 1.00 20.44 179 GLU A CA 1
ATOM 1322 C C . GLU A 1 179 ? 56.915 38.844 29.346 1.00 20.82 179 GLU A C 1
ATOM 1323 O O . GLU A 1 179 ? 57.646 39.691 29.848 1.00 20.55 179 GLU A O 1
ATOM 1329 N N . ASP A 1 180 ? 55.961 39.157 28.469 1.00 20.83 180 ASP A N 1
ATOM 1330 C CA . ASP A 1 180 ? 55.698 40.558 28.108 1.00 21.22 180 ASP A CA 1
ATOM 1331 C C . ASP A 1 180 ? 54.930 41.239 29.234 1.00 21.30 180 ASP A C 1
ATOM 1332 O O . ASP A 1 180 ? 53.798 40.858 29.545 1.00 21.25 180 ASP A O 1
ATOM 1337 N N . ASN A 1 181 ? 55.536 42.251 29.846 1.00 21.38 181 ASN A N 1
ATOM 1338 C CA . ASN A 1 181 ? 54.887 42.933 30.973 1.00 21.78 181 ASN A CA 1
ATOM 1339 C C . ASN A 1 181 ? 53.472 43.481 30.781 1.00 21.48 181 ASN A C 1
ATOM 1340 O O . ASN A 1 181 ? 52.670 43.445 31.729 1.00 21.25 181 ASN A O 1
ATOM 1345 N N . SER A 1 182 ? 53.157 44.012 29.594 1.00 20.87 182 SER A N 1
ATOM 1346 C CA . SER A 1 182 ? 51.823 44.596 29.378 1.00 19.82 182 SER A CA 1
ATOM 1347 C C . SER A 1 182 ? 50.738 43.518 29.225 1.00 20.25 182 SER A C 1
ATOM 1348 O O . SER A 1 182 ? 49.542 43.798 29.372 1.00 19.56 182 SER A O 1
ATOM 1351 N N . LEU A 1 183 ? 51.171 42.285 28.962 1.00 18.39 183 LEU A N 1
ATOM 1352 C CA . LEU A 1 183 ? 50.260 41.159 28.741 1.00 19.42 183 LEU A CA 1
ATOM 1353 C C . LEU A 1 183 ? 50.062 40.202 29.922 1.00 19.94 183 LEU A C 1
ATOM 1354 O O . LEU A 1 183 ? 49.448 39.136 29.778 1.00 19.77 183 LEU A O 1
ATOM 1359 N N . ILE A 1 184 ? 50.587 40.570 31.084 1.00 20.67 184 ILE A N 1
ATOM 1360 C CA . ILE A 1 184 ? 50.426 39.756 32.292 1.00 21.36 184 ILE A CA 1
ATOM 1361 C C . ILE A 1 184 ? 48.994 39.925 32.797 1.00 20.85 184 ILE A C 1
ATOM 1362 O O . ILE A 1 184 ? 48.388 38.983 33.306 1.00 19.43 184 ILE A O 1
ATOM 1367 N N . TYR A 1 185 ? 48.475 41.142 32.651 1.00 20.46 185 TYR A N 1
ATOM 1368 C CA . TYR A 1 185 ? 47.113 41.514 33.094 1.00 20.84 185 TYR A CA 1
ATOM 1369 C C . TYR A 1 185 ? 46.777 41.212 34.563 1.00 20.61 185 TYR A C 1
ATOM 1370 O O . TYR A 1 185 ? 45.604 41.022 34.908 1.00 20.61 185 TYR A O 1
ATOM 1379 N N . GLY A 1 186 ? 47.798 41.178 35.414 1.00 19.74 186 GLY A N 1
ATOM 1380 C CA . GLY A 1 186 ? 47.605 40.878 36.832 1.00 19.28 186 GLY A CA 1
ATOM 1381 C C . GLY A 1 186 ? 47.196 39.428 37.008 1.00 18.84 186 GLY A C 1
ATOM 1382 O O . GLY A 1 186 ? 46.639 39.073 38.018 1.00 18.36 186 GLY A O 1
ATOM 1383 N N . GLY A 1 187 ? 47.453 38.579 36.014 1.00 18.49 187 GLY A N 1
ATOM 1384 C CA . GLY A 1 187 ? 47.023 37.188 36.114 1.00 18.93 187 GLY A CA 1
ATOM 1385 C C . GLY A 1 187 ? 47.845 36.353 37.065 1.00 20.43 187 GLY A C 1
ATOM 13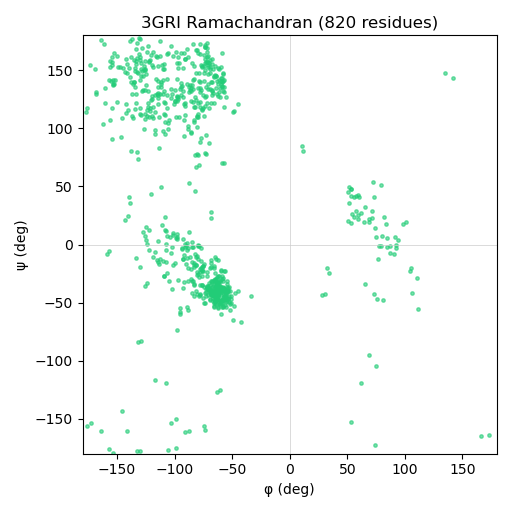86 O O . GLY A 1 187 ? 49.014 36.658 37.315 1.00 21.43 187 GLY A O 1
ATOM 1387 N N . ALA A 1 188 ? 47.242 35.276 37.575 1.00 20.35 188 ALA A N 1
ATOM 1388 C CA . ALA A 1 188 ? 47.871 34.417 38.548 1.00 20.83 188 ALA A CA 1
ATOM 1389 C C . ALA A 1 188 ? 47.914 32.952 38.114 1.00 21.66 188 ALA A C 1
ATOM 1390 O O . ALA A 1 188 ? 48.503 32.110 38.814 1.00 21.91 188 ALA A O 1
ATOM 1400 N N . HIS A 1 190 ? 46.769 30.224 34.276 1.00 21.63 190 HIS A N 1
ATOM 1401 C CA . HIS A 1 190 ? 46.448 30.209 32.844 1.00 21.36 190 HIS A CA 1
ATOM 1402 C C . HIS A 1 190 ? 45.069 30.846 32.571 1.00 21.58 190 HIS A C 1
ATOM 1403 O O . HIS A 1 190 ? 44.112 30.574 33.304 1.00 21.24 190 HIS A O 1
ATOM 1410 N N . GLU A 1 191 ? 44.988 31.721 31.559 1.00 21.36 191 GLU A N 1
ATOM 1411 C CA . GLU A 1 191 ? 43.710 32.296 31.109 1.00 21.26 191 GLU A CA 1
ATOM 1412 C C . GLU A 1 191 ? 43.048 31.255 30.238 1.00 21.64 191 GLU A C 1
ATOM 1413 O O . GLU A 1 191 ? 43.528 30.953 29.132 1.00 21.54 191 GLU A O 1
ATOM 1419 N N . GLY A 1 192 ? 41.970 30.669 30.751 1.00 21.42 192 GLY A N 1
ATOM 1420 C CA . GLY A 1 192 ? 41.275 29.592 30.052 1.00 21.94 192 GLY A CA 1
ATOM 1421 C C . GLY A 1 192 ? 40.032 29.200 30.826 1.00 22.34 192 GLY A C 1
ATOM 1422 O O . GLY A 1 192 ? 39.507 30.014 31.593 1.00 21.81 192 GLY A O 1
ATOM 1423 N N . LYS A 1 193 ? 39.572 27.963 30.627 1.00 22.25 193 LYS A N 1
ATOM 1424 C CA . LYS A 1 193 ? 38.330 27.470 31.240 1.00 23.81 193 LYS A CA 1
ATOM 1425 C C . LYS A 1 193 ? 38.373 27.565 32.749 1.00 22.92 193 LYS A C 1
ATOM 1426 O O . LYS A 1 193 ? 37.476 28.129 33.377 1.00 23.24 193 LYS A O 1
ATOM 1432 N N . ARG A 1 194 ? 39.430 27.003 33.318 1.00 22.03 194 ARG A N 1
ATOM 1433 C CA . ARG A 1 194 ? 39.602 26.927 34.768 1.00 21.52 194 ARG A CA 1
ATOM 1434 C C . ARG A 1 194 ? 39.673 28.282 35.478 1.00 20.86 194 ARG A C 1
ATOM 1435 O O . ARG A 1 194 ? 39.102 28.437 36.570 1.00 20.39 194 ARG A O 1
ATOM 1443 N N . SER A 1 195 ? 40.362 29.268 34.888 1.00 20.02 195 SER A N 1
ATOM 1444 C CA . SER A 1 195 ? 40.455 30.567 35.538 1.00 19.64 195 SER A CA 1
ATOM 1445 C C . SER A 1 195 ? 39.073 31.201 35.641 1.00 20.24 195 SER A C 1
ATOM 1446 O O . SER A 1 195 ? 38.749 31.879 36.620 1.00 20.23 195 SER A O 1
ATOM 1449 N N . LYS A 1 196 ? 38.265 30.982 34.607 1.00 20.75 196 LYS A N 1
ATOM 1450 C CA . LYS A 1 196 ? 36.889 31.468 34.579 1.00 21.43 196 LYS A CA 1
ATOM 1451 C C . LYS A 1 196 ? 36.048 30.750 35.635 1.00 21.40 196 LYS A C 1
ATOM 1452 O O . LYS A 1 196 ? 35.339 31.398 36.391 1.00 21.72 196 LYS A O 1
ATOM 1458 N N . GLU A 1 197 ? 36.167 29.422 35.713 1.00 21.51 197 GLU A N 1
ATOM 1459 C CA . GLU A 1 197 ? 35.467 28.639 36.744 1.00 21.77 197 GLU A CA 1
ATOM 1460 C C . GLU A 1 197 ? 35.798 29.093 38.164 1.00 21.39 197 GLU A C 1
ATOM 1461 O O . GLU A 1 197 ? 34.936 29.102 39.038 1.00 21.07 197 GLU A O 1
ATOM 1467 N N . LEU A 1 198 ? 37.051 29.471 38.395 1.00 20.94 198 LEU A N 1
ATOM 1468 C CA . LEU A 1 198 ? 37.500 29.844 39.732 1.00 20.54 198 LEU A CA 1
ATOM 1469 C C . LEU A 1 198 ? 37.412 31.333 40.040 1.00 20.42 198 LEU A C 1
ATOM 1470 O O . LEU A 1 198 ? 37.556 31.736 41.192 1.00 20.62 198 LEU A O 1
ATOM 1475 N N . GLY A 1 199 ? 37.191 32.146 39.015 1.00 20.59 199 GLY A N 1
ATOM 1476 C CA . GLY A 1 199 ? 37.097 33.608 39.174 1.00 20.15 199 GLY A CA 1
ATOM 1477 C C . GLY A 1 199 ? 38.435 34.265 39.486 1.00 19.87 199 GLY A C 1
ATOM 1478 O O . GLY A 1 199 ? 38.499 35.321 40.137 1.00 20.00 199 GLY A O 1
ATOM 1479 N N . ILE A 1 200 ? 39.503 33.641 39.008 1.00 18.89 200 ILE A N 1
ATOM 1480 C CA . ILE A 1 200 ? 40.870 34.086 39.250 1.00 18.50 200 ILE A CA 1
ATOM 1481 C C . ILE A 1 200 ? 41.433 34.643 37.939 1.00 19.02 200 ILE A C 1
ATOM 1482 O O . ILE A 1 200 ? 41.249 34.018 36.876 1.00 18.54 200 ILE A O 1
ATOM 1487 N N . PRO A 1 201 ? 42.049 35.844 37.989 1.00 18.57 201 PRO A N 1
ATOM 1488 C CA . PRO A 1 201 ? 42.618 36.406 36.766 1.00 18.51 201 PRO A CA 1
ATOM 1489 C C . PRO A 1 201 ? 43.681 35.519 36.120 1.00 17.75 201 PRO A C 1
ATOM 1490 O O . PRO A 1 201 ? 44.512 34.890 36.801 1.00 16.69 201 PRO A O 1
ATOM 1494 N N . GLY A 1 202 ? 43.637 35.462 34.797 1.00 18.46 202 GLY A N 1
ATOM 1495 C CA . GLY A 1 202 ? 44.535 34.584 34.044 1.00 17.26 202 GLY A CA 1
ATOM 1496 C C . GLY A 1 202 ? 45.547 35.339 33.217 1.00 18.05 202 GLY A C 1
ATOM 1497 O O . GLY A 1 202 ? 45.410 36.577 32.980 1.00 18.15 202 GLY A O 1
ATOM 1498 N N . ILE A 1 203 ? 46.592 34.603 32.826 1.00 16.94 203 ILE A N 1
ATOM 1499 C CA . ILE A 1 203 ? 47.662 35.100 31.979 1.00 16.67 203 ILE A CA 1
ATOM 1500 C C . ILE A 1 203 ? 47.506 34.439 30.614 1.00 16.38 203 ILE A C 1
ATOM 1501 O O . ILE A 1 203 ? 47.510 33.204 30.544 1.00 15.13 203 ILE A O 1
ATOM 1506 N N . PRO A 1 204 ? 47.349 35.250 29.540 1.00 16.25 204 PRO A N 1
ATOM 1507 C CA . PRO A 1 204 ? 47.181 34.725 28.195 1.00 16.30 204 PRO A CA 1
ATOM 1508 C C . PRO A 1 204 ? 48.463 34.115 27.662 1.00 16.54 204 PRO A C 1
ATOM 1509 O O . PRO A 1 204 ? 49.539 34.579 27.991 1.00 16.13 204 PRO A O 1
ATOM 1513 N N . ASN A 1 205 ? 48.332 33.069 26.848 1.00 17.60 205 ASN A N 1
ATOM 1514 C CA . ASN A 1 205 ? 49.474 32.468 26.180 1.00 17.54 205 ASN A CA 1
ATOM 1515 C C . ASN A 1 205 ? 50.433 33.489 25.560 1.00 18.35 205 ASN A C 1
ATOM 1516 O O . ASN A 1 205 ? 51.657 33.326 25.631 1.00 18.53 205 ASN A O 1
ATOM 1521 N N . ILE A 1 206 ? 49.865 34.528 24.958 1.00 18.35 206 ILE A N 1
ATOM 1522 C CA . ILE A 1 206 ? 50.646 35.561 24.258 1.00 18.21 206 ILE A CA 1
ATOM 1523 C C . ILE A 1 206 ? 51.649 36.308 25.125 1.00 18.74 206 ILE A C 1
ATOM 1524 O O . ILE A 1 206 ? 52.626 36.865 24.615 1.00 18.16 206 ILE A O 1
ATOM 1529 N N . CYS A 1 207 ? 51.418 36.325 26.433 1.00 19.39 207 CYS A N 1
ATOM 1530 C CA . CYS A 1 207 ? 52.380 36.943 27.350 1.00 19.89 207 CYS A CA 1
ATOM 1531 C C . CYS A 1 207 ? 53.784 36.362 27.134 1.00 19.79 207 CYS A C 1
ATOM 1532 O O . CYS A 1 207 ? 54.753 37.097 27.098 1.00 18.40 207 CYS A O 1
ATOM 1535 N N . GLU A 1 208 ? 53.850 35.043 26.906 1.00 19.17 208 GLU A N 1
ATOM 1536 C CA . GLU A 1 208 ? 55.104 34.333 26.719 1.00 20.28 208 GLU A CA 1
ATOM 1537 C C . GLU A 1 208 ? 55.582 34.288 25.267 1.00 19.94 208 GLU A C 1
ATOM 1538 O O . GLU A 1 208 ? 56.724 34.641 24.981 1.00 20.91 208 GLU A O 1
ATOM 1544 N N . SER A 1 209 ? 54.718 33.827 24.362 1.00 18.77 209 SER A N 1
ATOM 1545 C CA . SER A 1 209 ? 55.106 33.610 22.982 1.00 18.38 209 SER A CA 1
ATOM 1546 C C . SER A 1 209 ? 55.618 34.850 22.239 1.00 18.46 209 SER A C 1
ATOM 1547 O O . SER A 1 209 ? 56.547 34.749 21.415 1.00 17.93 209 SER A O 1
ATOM 1550 N N . VAL A 1 210 ? 55.037 36.013 22.520 1.00 17.56 210 VAL A N 1
ATOM 1551 C CA . VAL A 1 210 ? 55.479 37.199 21.792 1.00 18.41 210 VAL A CA 1
ATOM 1552 C C . VAL A 1 210 ? 56.925 37.547 22.115 1.00 19.99 210 VAL A C 1
ATOM 1553 O O . VAL A 1 210 ? 57.630 38.116 21.264 1.00 21.33 210 VAL A O 1
ATOM 1557 N N . GLN A 1 211 ? 57.373 37.251 23.344 1.00 21.14 211 GLN A N 1
ATOM 1558 C CA . GLN A 1 211 ? 58.758 37.568 23.657 1.00 20.47 211 GLN A CA 1
ATOM 1559 C C . GLN A 1 211 ? 59.663 36.585 22.934 1.00 19.63 211 GLN A C 1
ATOM 1560 O O . GLN A 1 211 ? 60.658 36.986 22.359 1.00 20.11 211 GLN A O 1
ATOM 1566 N N . ILE A 1 212 ? 59.319 35.307 22.960 1.00 18.31 212 ILE A N 1
ATOM 1567 C CA . ILE A 1 212 ? 60.118 34.332 22.238 1.00 18.47 212 ILE A CA 1
ATOM 1568 C C . ILE A 1 212 ? 60.239 34.736 20.786 1.00 18.17 212 ILE A C 1
ATOM 1569 O O . ILE A 1 212 ? 61.334 34.706 20.252 1.00 19.99 212 ILE A O 1
ATOM 1574 N N . ALA A 1 213 ? 59.124 35.113 20.155 1.00 17.76 213 ALA A N 1
ATOM 1575 C CA . ALA A 1 213 ? 59.122 35.464 18.731 1.00 17.18 213 ALA A CA 1
ATOM 1576 C C . ALA A 1 213 ? 60.022 36.674 18.422 1.00 17.22 213 ALA A C 1
ATOM 1577 O O . ALA A 1 213 ? 60.682 36.705 17.395 1.00 16.53 213 ALA A O 1
ATOM 1579 N N . ARG A 1 214 ? 60.031 37.663 19.312 1.00 17.00 214 ARG A N 1
ATOM 1580 C CA . ARG A 1 214 ? 60.968 38.812 19.215 1.00 16.50 214 ARG A CA 1
ATOM 1581 C C . ARG A 1 214 ? 62.452 38.390 19.404 1.00 16.84 214 ARG A C 1
ATOM 1582 O O . ARG A 1 214 ? 63.314 38.674 18.554 1.00 17.21 214 ARG A O 1
ATOM 1590 N N . ASP A 1 215 ? 62.730 37.685 20.505 1.00 16.33 215 ASP A N 1
ATOM 1591 C CA . ASP A 1 215 ? 64.102 37.327 20.892 1.00 15.62 215 ASP A CA 1
ATOM 1592 C C . ASP A 1 215 ? 64.789 36.423 19.859 1.00 16.02 215 ASP A C 1
ATOM 1593 O O . ASP A 1 215 ? 65.972 36.573 19.593 1.00 17.01 215 ASP A O 1
ATOM 1598 N N . VAL A 1 216 ? 64.065 35.494 19.253 1.00 15.31 216 VAL A N 1
ATOM 1599 C CA . VAL A 1 216 ? 64.737 34.621 18.258 1.00 15.08 216 VAL A CA 1
ATOM 1600 C C . VAL A 1 216 ? 65.270 35.432 17.059 1.00 15.75 216 VAL A C 1
ATOM 1601 O O . VAL A 1 216 ? 66.302 35.102 16.471 1.00 15.73 216 VAL A O 1
ATOM 1605 N N . LEU A 1 217 ? 64.562 36.499 16.699 1.00 15.75 217 LEU A N 1
ATOM 1606 C CA . LEU A 1 217 ? 64.995 37.391 15.626 1.00 15.83 217 LEU A CA 1
ATOM 1607 C C . LEU A 1 217 ? 66.125 38.312 16.090 1.00 15.58 217 LEU A C 1
ATOM 1608 O O . LEU A 1 217 ? 66.999 38.707 15.307 1.00 15.05 217 LEU A O 1
ATOM 1613 N N . LEU A 1 218 ? 66.081 38.713 17.357 1.00 14.82 218 LEU A N 1
ATOM 1614 C CA . LEU A 1 218 ? 67.168 39.497 17.896 1.00 14.31 218 LEU A CA 1
ATOM 1615 C C . LEU A 1 218 ? 68.394 38.609 18.014 1.00 15.06 218 LEU A C 1
ATOM 1616 O O . LEU A 1 218 ? 69.499 39.040 17.733 1.00 15.02 218 LEU A O 1
ATOM 1621 N N . ALA A 1 219 ? 68.200 37.346 18.393 1.00 15.47 219 ALA A N 1
ATOM 1622 C CA . ALA A 1 219 ? 69.326 36.435 18.527 1.00 15.92 219 ALA A CA 1
ATOM 1623 C C . ALA A 1 219 ? 69.969 36.183 17.200 1.00 16.55 219 ALA A C 1
ATOM 1624 O O . ALA A 1 219 ? 71.200 36.119 17.114 1.00 16.57 219 ALA A O 1
ATOM 1626 N N . GLU A 1 220 ? 69.141 36.030 16.166 1.00 17.16 220 GLU A N 1
ATOM 1627 C CA . GLU A 1 220 ? 69.622 35.743 14.813 1.00 18.48 220 GLU A CA 1
ATOM 1628 C C . GLU A 1 220 ? 70.490 36.897 14.293 1.00 18.30 220 GLU A C 1
ATOM 1629 O O . GLU A 1 220 ? 71.519 36.667 13.664 1.00 18.32 220 GLU A O 1
ATOM 1635 N N . ALA A 1 221 ? 70.078 38.127 14.562 1.00 18.65 221 ALA A N 1
ATOM 1636 C CA . ALA A 1 221 ? 70.812 39.308 14.105 1.00 18.75 221 ALA A CA 1
ATOM 1637 C C . ALA A 1 221 ? 72.132 39.497 14.890 1.00 18.80 221 ALA A C 1
ATOM 1638 O O . ALA A 1 221 ? 73.153 39.912 14.329 1.00 18.40 221 ALA A O 1
ATOM 1640 N N . ALA A 1 222 ? 72.092 39.203 16.184 1.00 18.51 222 ALA A N 1
ATOM 1641 C CA . ALA A 1 222 ? 73.274 39.298 17.046 1.00 18.79 222 ALA A CA 1
ATOM 1642 C C . ALA A 1 222 ? 74.228 38.120 16.893 1.00 18.98 222 ALA A C 1
ATOM 1643 O O . ALA A 1 222 ? 75.404 38.248 17.241 1.00 19.32 222 ALA A O 1
ATOM 1645 N N . GLY A 1 223 ? 73.718 36.991 16.387 1.00 18.33 223 GLY A N 1
ATOM 1646 C CA . GLY A 1 223 ? 74.493 35.763 16.191 1.00 17.71 223 GLY A CA 1
ATOM 1647 C C . GLY A 1 223 ? 74.817 35.107 17.530 1.00 17.19 223 GLY A C 1
ATOM 1648 O O . GLY A 1 223 ? 75.943 34.675 17.777 1.00 16.70 223 GLY A O 1
ATOM 1649 N N A CYS A 1 224 ? 73.834 35.054 18.423 0.50 16.74 224 CYS A N 1
ATOM 1650 N N B CYS A 1 224 ? 73.796 34.990 18.361 0.50 16.91 224 CYS A N 1
ATOM 1651 C CA A CYS A 1 224 ? 74.089 34.555 19.766 0.50 16.69 224 CYS A CA 1
ATOM 1652 C CA B CYS A 1 224 ? 73.967 34.589 19.732 0.50 17.07 224 CYS A CA 1
ATOM 1653 C C A CYS A 1 224 ? 73.162 33.420 20.124 0.50 16.38 224 CYS A C 1
ATOM 1654 C C B CYS A 1 224 ? 73.485 33.157 19.934 0.50 17.32 224 CYS A C 1
ATOM 1655 O O A CYS A 1 224 ? 72.124 33.224 19.488 0.50 15.35 224 CYS A O 1
ATOM 1656 O O B CYS A 1 224 ? 73.156 32.454 18.971 0.50 17.77 224 CYS A O 1
ATOM 1661 N N . HIS A 1 225 ? 73.542 32.705 21.180 1.00 17.27 225 HIS A N 1
ATOM 1662 C CA . HIS A 1 225 ? 72.853 31.496 21.606 1.00 17.28 225 HIS A CA 1
ATOM 1663 C C . HIS A 1 225 ? 71.776 32.038 22.508 1.00 17.11 225 HIS A C 1
ATOM 1664 O O . HIS A 1 225 ? 72.061 32.690 23.507 1.00 17.89 225 HIS A O 1
ATOM 1671 N N . TYR A 1 226 ? 70.526 31.770 22.143 1.00 17.25 226 TYR A N 1
ATOM 1672 C CA . TYR A 1 226 ? 69.389 32.228 22.924 1.00 16.76 226 TYR A CA 1
ATOM 1673 C C . TYR A 1 226 ? 68.710 31.000 23.509 1.00 15.92 226 TYR A C 1
ATOM 1674 O O . TYR A 1 226 ? 68.444 30.048 22.775 1.00 15.51 226 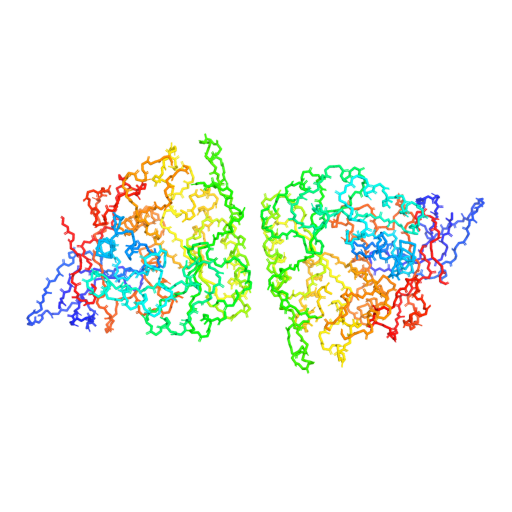TYR A O 1
ATOM 1683 N N . HIS A 1 227 ? 68.443 30.996 24.820 1.00 15.13 227 HIS A N 1
ATOM 1684 C CA . HIS A 1 227 ? 67.792 29.817 25.442 1.00 14.99 227 HIS A CA 1
ATOM 1685 C C . HIS A 1 227 ? 66.474 30.223 26.053 1.00 15.52 227 HIS A C 1
ATOM 1686 O O . HIS A 1 227 ? 66.416 31.190 26.816 1.00 13.95 227 HIS A O 1
ATOM 1693 N N . VAL A 1 228 ? 65.401 29.519 25.700 1.00 15.56 228 VAL A N 1
ATOM 1694 C CA . VAL A 1 228 ? 64.094 29.853 26.287 1.00 17.01 228 VAL A CA 1
ATOM 1695 C C . VAL A 1 228 ? 63.856 29.036 27.547 1.00 18.05 228 VAL A C 1
ATOM 1696 O O . VAL A 1 228 ? 63.841 27.804 27.474 1.00 17.32 228 VAL A O 1
ATOM 1700 N N . CYS A 1 229 ? 63.642 29.717 28.682 1.00 18.95 229 CYS A N 1
ATOM 1701 C CA . CYS A 1 229 ? 63.298 29.045 29.943 1.00 21.24 229 CYS A CA 1
ATOM 1702 C C . CYS A 1 229 ? 61.903 28.431 29.939 1.00 21.25 229 CYS A C 1
ATOM 1703 O O . CYS A 1 229 ? 61.001 28.947 29.286 1.00 22.55 229 CYS A O 1
ATOM 1706 N N . HIS A 1 230 ? 61.719 27.385 30.742 1.00 22.03 230 HIS A N 1
ATOM 1707 C CA . HIS A 1 230 ? 60.425 26.718 30.955 1.00 21.42 230 HIS A CA 1
ATOM 1708 C C . HIS A 1 230 ? 59.314 27.146 29.987 1.00 22.09 230 HIS A C 1
ATOM 1709 O O . HIS A 1 230 ? 58.532 28.061 30.289 1.00 22.32 230 HIS A O 1
ATOM 1716 N N . VAL A 1 231 ? 59.282 26.516 28.814 1.00 20.44 231 VAL A N 1
ATOM 1717 C CA . VAL A 1 231 ? 58.234 26.739 27.819 1.00 19.39 231 VAL A CA 1
ATOM 1718 C C . VAL A 1 231 ? 56.896 26.175 28.336 1.00 18.91 231 VAL A C 1
ATOM 1719 O O . VAL A 1 231 ? 56.855 25.089 28.923 1.00 18.44 231 VAL A O 1
ATOM 1723 N N . SER A 1 232 ? 55.805 26.898 28.102 1.00 18.17 232 SER A N 1
ATOM 1724 C CA . SER A 1 232 ? 54.498 26.444 28.588 1.00 17.78 232 SER A CA 1
ATOM 1725 C C . SER A 1 232 ? 53.360 26.433 27.563 1.00 17.09 232 SER A C 1
ATOM 1726 O O . SER A 1 232 ? 52.361 25.765 27.790 1.00 15.95 232 SER A O 1
ATOM 1729 N N . THR A 1 233 ? 53.490 27.174 26.455 1.00 16.96 233 THR A N 1
ATOM 1730 C CA . THR A 1 233 ? 52.367 27.281 25.508 1.00 16.80 233 THR A CA 1
ATOM 1731 C C . THR A 1 233 ? 52.602 26.593 24.173 1.00 16.13 233 THR A C 1
ATOM 1732 O O . THR A 1 233 ? 53.739 26.492 23.703 1.00 16.29 233 THR A O 1
ATOM 1736 N N . LYS A 1 234 ? 51.517 26.197 23.525 1.00 16.36 234 LYS A N 1
ATOM 1737 C CA . LYS A 1 234 ? 51.607 25.519 22.230 1.00 16.66 234 LYS A CA 1
ATOM 1738 C C . LYS A 1 234 ? 52.203 26.420 21.147 1.00 16.80 234 LYS A C 1
ATOM 1739 O O . LYS A 1 234 ? 52.922 25.945 20.272 1.00 16.37 234 LYS A O 1
ATOM 1745 N N . GLU A 1 235 ? 51.913 27.718 21.217 1.00 15.89 235 GLU A N 1
ATOM 1746 C CA . GLU A 1 235 ? 52.446 28.663 20.228 1.00 17.84 235 GLU A CA 1
ATOM 1747 C C . GLU A 1 235 ? 53.947 28.915 20.433 1.00 18.15 235 GLU A C 1
ATOM 1748 O O . GLU A 1 235 ? 54.678 29.058 19.466 1.00 18.41 235 GLU A O 1
ATOM 1754 N N . SER A 1 236 ? 54.385 29.038 21.690 1.00 18.43 236 SER A N 1
ATOM 1755 C CA . SER A 1 236 ? 55.822 29.107 21.986 1.00 18.13 236 SER A CA 1
ATOM 1756 C C . SER A 1 236 ? 56.579 27.950 21.312 1.00 18.19 236 SER A C 1
ATOM 1757 O O . SER A 1 236 ? 57.629 28.148 20.696 1.00 17.34 236 SER A O 1
ATOM 1760 N N . VAL A 1 237 ? 56.059 26.730 21.432 1.00 17.98 237 VAL A N 1
ATOM 1761 C CA . VAL A 1 237 ? 56.745 25.605 20.838 1.00 17.66 237 VAL A CA 1
ATOM 1762 C C . VAL A 1 237 ? 56.834 25.768 19.326 1.00 17.47 237 VAL A C 1
ATOM 1763 O O . VAL A 1 237 ? 57.850 25.412 18.710 1.00 17.27 237 VAL A O 1
ATOM 1767 N N . ARG A 1 238 ? 55.775 26.309 18.726 1.00 16.68 238 ARG A N 1
ATOM 1768 C CA . ARG A 1 238 ? 55.755 26.514 17.262 1.00 16.66 238 ARG A CA 1
ATOM 1769 C C . ARG A 1 238 ? 56.811 27.519 16.854 1.00 15.15 238 ARG A C 1
ATOM 1770 O O . ARG A 1 238 ? 57.551 27.326 15.885 1.00 12.96 238 ARG A O 1
ATOM 1778 N N . VAL A 1 239 ? 56.876 28.621 17.597 1.00 13.71 239 VAL A N 1
ATOM 1779 C CA . VAL A 1 239 ? 57.837 29.634 17.285 1.00 14.57 239 VAL A CA 1
ATOM 1780 C C . VAL A 1 239 ? 59.286 29.160 17.388 1.00 15.30 239 VAL A C 1
ATOM 1781 O O . VAL A 1 239 ? 60.148 29.618 16.611 1.00 14.55 239 VAL A O 1
ATOM 1785 N N . ILE A 1 240 ? 59.548 28.234 18.326 1.00 16.15 240 ILE A N 1
ATOM 1786 C CA . ILE A 1 240 ? 60.903 27.720 18.534 1.00 16.86 240 ILE A CA 1
ATOM 1787 C C . ILE A 1 240 ? 61.248 26.751 17.403 1.00 18.13 240 ILE A C 1
ATOM 1788 O O . ILE A 1 240 ? 62.336 26.810 16.847 1.00 19.28 240 ILE A O 1
ATOM 1793 N N . ARG A 1 241 ? 60.317 25.859 17.087 1.00 18.00 241 ARG A N 1
ATOM 1794 C CA . ARG A 1 241 ? 60.444 24.976 15.942 1.00 18.60 241 ARG A CA 1
ATOM 1795 C C . ARG A 1 241 ? 60.730 25.741 14.642 1.00 18.28 241 ARG A C 1
ATOM 1796 O O . ARG A 1 241 ? 61.651 25.388 13.929 1.00 18.75 241 ARG A O 1
ATOM 1804 N N . ASP A 1 242 ? 59.961 26.790 14.346 1.00 19.66 242 ASP A N 1
ATOM 1805 C CA . ASP A 1 242 ? 60.223 27.654 13.168 1.00 19.68 242 ASP A CA 1
ATOM 1806 C C . ASP A 1 242 ? 61.580 28.361 13.224 1.00 19.44 242 ASP A C 1
ATOM 1807 O O . ASP A 1 242 ? 62.246 28.508 12.192 1.00 18.46 242 ASP A O 1
ATOM 1812 N N . ALA A 1 243 ? 61.967 28.833 14.414 1.00 17.77 243 ALA A N 1
ATOM 1813 C CA . ALA A 1 243 ? 63.274 29.468 14.603 1.00 17.34 243 ALA A CA 1
ATOM 1814 C C . ALA A 1 243 ? 64.433 28.495 14.396 1.00 18.70 243 ALA A C 1
ATOM 1815 O O . ALA A 1 243 ? 65.419 28.848 13.752 1.00 19.15 243 ALA A O 1
ATOM 1817 N N . LYS A 1 244 ? 64.321 27.264 14.910 1.00 18.84 244 LYS A N 1
ATOM 1818 C CA . LYS A 1 244 ? 65.375 26.277 14.705 1.00 19.43 244 LYS A CA 1
ATOM 1819 C C . LYS A 1 244 ? 65.471 25.860 13.233 1.00 20.11 244 LYS A C 1
ATOM 1820 O O . LYS A 1 244 ? 66.578 25.615 12.713 1.00 20.23 244 LYS A O 1
ATOM 1826 N N . ARG A 1 245 ? 64.320 25.776 12.566 1.00 19.66 245 ARG A N 1
ATOM 1827 C CA . ARG A 1 245 ? 64.286 25.472 11.144 1.00 21.20 245 ARG A CA 1
ATOM 1828 C C . ARG A 1 245 ? 64.956 26.564 10.284 1.00 20.03 245 ARG A C 1
ATOM 1829 O O . ARG A 1 245 ? 65.512 26.271 9.223 1.00 19.94 245 ARG A O 1
ATOM 1837 N N . ALA A 1 246 ? 64.909 27.810 10.750 1.00 19.40 246 ALA A N 1
ATOM 1838 C CA . ALA A 1 246 ? 6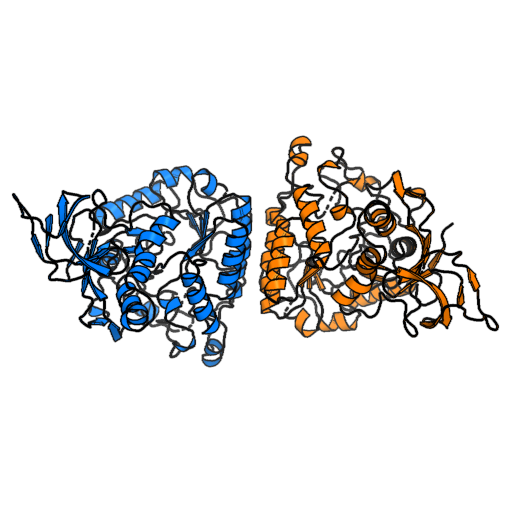5.566 28.946 10.083 1.00 18.77 246 ALA A CA 1
ATOM 1839 C C . ALA A 1 246 ? 67.084 29.006 10.353 1.00 18.42 246 ALA A C 1
ATOM 1840 O O . ALA A 1 246 ? 67.790 29.883 9.835 1.00 18.27 246 ALA A O 1
ATOM 1842 N N . GLY A 1 247 ? 67.593 28.070 11.151 1.00 18.06 247 GLY A N 1
ATOM 1843 C CA . GLY A 1 247 ? 69.027 28.012 11.447 1.00 17.67 247 GLY A CA 1
ATOM 1844 C C . GLY A 1 247 ? 69.463 28.934 12.575 1.00 18.00 247 GLY A C 1
ATOM 1845 O O . GLY A 1 247 ? 70.648 29.245 12.695 1.00 18.27 247 GLY A O 1
ATOM 1846 N N . ILE A 1 248 ? 68.514 29.387 13.390 1.00 17.44 248 ILE A N 1
ATOM 1847 C CA . ILE A 1 248 ? 68.817 30.302 14.525 1.00 16.84 248 ILE A CA 1
ATOM 1848 C C . ILE A 1 248 ? 69.234 29.423 15.720 1.00 16.67 248 ILE A C 1
ATOM 1849 O O . ILE A 1 248 ? 68.652 28.355 15.940 1.00 16.62 248 ILE A O 1
ATOM 1854 N N . HIS A 1 249 ? 70.279 29.833 16.437 1.00 16.80 249 HIS A N 1
ATOM 1855 C CA . HIS A 1 249 ? 70.738 29.115 17.629 1.00 17.25 249 HIS A CA 1
ATOM 1856 C C . HIS A 1 249 ? 69.891 29.427 18.858 1.00 17.05 249 HIS A C 1
ATOM 1857 O O . HIS A 1 249 ? 70.270 30.219 19.725 1.00 17.16 249 HIS A O 1
ATOM 1864 N N . VAL A 1 250 ? 68.712 28.820 18.898 1.00 17.09 250 VAL A N 1
ATOM 1865 C CA . VAL A 1 250 ? 67.802 28.935 20.037 1.00 15.69 250 VAL A CA 1
ATOM 1866 C C . VAL A 1 250 ? 67.698 27.526 20.597 1.00 15.92 250 VAL A C 1
ATOM 1867 O O . VAL A 1 250 ? 67.746 26.553 19.839 1.00 15.27 250 VAL A O 1
ATOM 1871 N N . THR A 1 251 ? 67.633 27.421 21.919 1.00 15.24 251 THR A N 1
ATOM 1872 C CA . THR A 1 251 ? 67.423 26.133 22.578 1.00 13.98 251 THR A CA 1
ATOM 1873 C C . THR A 1 251 ? 66.348 26.396 23.611 1.00 14.49 251 THR A C 1
ATOM 1874 O O . THR A 1 251 ? 66.018 27.575 23.882 1.00 12.22 251 THR A O 1
ATOM 1878 N N . ALA A 1 252 ? 65.789 25.341 24.192 1.00 12.40 252 ALA A N 1
ATOM 1879 C CA . ALA A 1 252 ? 64.689 25.548 25.125 1.00 13.96 252 ALA A CA 1
ATOM 1880 C C . ALA A 1 252 ? 64.593 24.418 26.104 1.00 14.34 252 ALA A C 1
ATOM 1881 O O . ALA A 1 252 ? 64.982 23.287 25.773 1.00 14.74 252 ALA A O 1
ATOM 1883 N N . GLU A 1 253 ? 63.979 24.695 27.257 1.00 13.76 253 GLU A N 1
ATOM 1884 C CA . GLU A 1 253 ? 63.811 23.684 28.319 1.00 15.14 253 GLU A CA 1
ATOM 1885 C C . GLU A 1 253 ? 62.326 23.563 28.715 1.00 15.48 253 GLU A C 1
ATOM 1886 O O . GLU A 1 253 ? 61.531 24.461 28.431 1.00 15.81 253 GLU A O 1
ATOM 1892 N N . VAL A 1 254 ? 61.930 22.433 29.309 1.00 15.68 254 VAL A N 1
ATOM 1893 C CA . VAL A 1 254 ? 60.564 22.301 29.832 1.00 15.14 254 VAL A CA 1
ATOM 1894 C C . VAL A 1 254 ? 60.684 21.751 31.259 1.00 15.22 254 VAL A C 1
ATOM 1895 O O . VAL A 1 254 ? 61.620 21.014 31.534 1.00 14.68 254 VAL A O 1
ATOM 1899 N N . THR A 1 255 ? 59.773 22.125 32.162 1.00 14.50 255 THR A N 1
ATOM 1900 C CA . THR A 1 255 ? 59.853 21.665 33.571 1.00 14.64 255 THR A CA 1
ATOM 1901 C C . THR A 1 255 ? 59.066 20.371 33.790 1.00 15.11 255 THR A C 1
ATOM 1902 O O . THR A 1 255 ? 58.194 20.057 32.988 1.00 16.57 255 THR A O 1
ATOM 1906 N N . PRO A 1 256 ? 59.360 19.606 34.872 1.00 15.56 256 PRO A N 1
ATOM 1907 C CA . PRO A 1 256 ? 58.545 18.400 35.098 1.00 15.58 256 PRO A CA 1
ATOM 1908 C C . PRO A 1 256 ? 57.041 18.659 35.298 1.00 16.67 256 PRO A C 1
ATOM 1909 O O . PRO A 1 256 ? 56.213 17.858 34.844 1.00 17.49 256 PRO A O 1
ATOM 1913 N N . HIS A 1 257 ? 56.688 19.740 35.992 1.00 16.40 257 HIS A N 1
ATOM 1914 C CA . HIS A 1 257 ? 55.295 20.033 36.244 1.00 16.79 257 HIS A CA 1
ATOM 1915 C C . HIS A 1 257 ? 54.516 20.411 34.976 1.00 17.09 257 HIS A C 1
ATOM 1916 O O . HIS A 1 257 ? 53.324 20.139 34.888 1.00 16.78 257 HIS A O 1
ATOM 1923 N N . HIS A 1 258 ? 55.180 21.043 34.002 1.00 17.07 258 HIS A N 1
ATOM 1924 C CA . HIS A 1 258 ? 54.489 21.417 32.769 1.00 16.68 258 HIS A CA 1
ATOM 1925 C C . HIS A 1 258 ? 54.289 20.184 31.862 1.00 17.04 258 HIS A C 1
ATOM 1926 O O . HIS A 1 258 ? 53.399 20.179 31.027 1.00 17.22 258 HIS A O 1
ATOM 1933 N N . LEU A 1 259 ? 55.111 19.149 32.053 1.00 17.36 259 LEU A N 1
ATOM 1934 C CA . LEU A 1 259 ? 54.962 17.872 31.334 1.00 18.08 259 LEU A CA 1
ATOM 1935 C C . LEU A 1 259 ? 53.887 17.020 31.968 1.00 18.14 259 LEU A C 1
ATOM 1936 O O . LEU A 1 259 ? 53.266 16.193 31.298 1.00 19.58 259 LEU A O 1
ATOM 1941 N N . LEU A 1 260 ? 53.645 17.228 33.259 1.00 18.35 260 LEU A N 1
ATOM 1942 C CA . LEU A 1 260 ? 52.762 16.333 34.003 1.00 18.20 260 LEU A CA 1
ATOM 1943 C C . LEU A 1 260 ? 51.388 16.878 34.353 1.00 18.70 260 LEU A C 1
ATOM 1944 O O . LEU A 1 260 ? 50.471 16.103 34.591 1.00 19.25 260 LEU A O 1
ATOM 1949 N N . LEU A 1 261 ? 51.245 18.194 34.430 1.00 18.42 261 LEU A N 1
ATOM 1950 C CA . LEU A 1 261 ? 49.987 18.784 34.899 1.00 18.78 261 LEU A CA 1
ATOM 1951 C C . LEU A 1 261 ? 49.433 19.859 33.985 1.00 18.82 261 LEU A C 1
ATOM 1952 O O . LEU A 1 261 ? 50.180 20.487 33.245 1.00 18.33 261 LEU A O 1
ATOM 1957 N N . THR A 1 262 ? 48.122 20.076 34.056 1.00 19.11 262 THR A N 1
ATOM 1958 C CA . THR A 1 262 ? 47.492 21.168 33.317 1.00 19.39 262 THR A CA 1
ATOM 1959 C C . THR A 1 262 ? 46.611 21.960 34.272 1.00 19.86 262 THR A C 1
ATOM 1960 O O . THR A 1 262 ? 46.529 21.645 35.464 1.00 19.90 262 THR A O 1
ATOM 1964 N N . GLU A 1 263 ? 45.939 22.967 33.727 1.00 19.87 263 GLU A N 1
ATOM 1965 C CA . GLU A 1 263 ? 44.976 23.788 34.457 1.00 20.47 263 GLU A CA 1
ATOM 1966 C C . GLU A 1 263 ? 43.896 22.909 35.114 1.00 20.73 263 GLU A C 1
ATOM 1967 O O . GLU A 1 263 ? 43.390 23.239 36.169 1.00 21.00 263 GLU A O 1
ATOM 1973 N N . ASP A 1 264 ? 43.563 21.785 34.487 1.00 21.48 264 ASP A N 1
ATOM 1974 C CA . ASP A 1 264 ? 42.522 20.897 34.996 1.00 22.60 264 ASP A CA 1
ATOM 1975 C C . ASP A 1 264 ? 42.883 20.242 36.321 1.00 22.38 264 ASP A C 1
ATOM 1976 O O . ASP A 1 264 ? 42.008 19.786 37.045 1.00 22.29 264 ASP A O 1
ATOM 1981 N N . ASP A 1 265 ? 44.169 20.201 36.635 1.00 22.19 265 ASP A N 1
ATOM 1982 C CA . ASP A 1 265 ? 44.650 19.595 37.866 1.00 21.90 265 ASP A CA 1
ATOM 1983 C C . ASP A 1 265 ? 44.564 20.527 39.075 1.00 21.48 265 ASP A C 1
ATOM 1984 O O . ASP A 1 265 ? 44.776 20.103 40.203 1.00 21.03 265 ASP A O 1
ATOM 1989 N N . ILE A 1 266 ? 44.233 21.790 38.838 1.00 21.29 266 ILE A N 1
ATOM 1990 C CA . ILE A 1 266 ? 44.116 22.774 39.911 1.00 21.71 266 ILE A CA 1
ATOM 1991 C C . ILE A 1 266 ? 42.765 22.569 40.582 1.00 21.82 266 ILE A C 1
ATOM 1992 O O . ILE A 1 266 ? 41.733 22.798 39.953 1.00 21.92 266 ILE A O 1
ATOM 1997 N N . PRO A 1 267 ? 42.765 22.113 41.855 1.00 22.48 267 PRO A N 1
ATOM 1998 C CA . PRO A 1 267 ? 41.527 21.763 42.564 1.00 22.71 267 PRO A CA 1
ATOM 1999 C C . PRO A 1 267 ? 40.692 22.953 43.041 1.00 23.11 267 PRO A C 1
ATOM 2000 O O . PRO A 1 267 ? 39.496 22.803 43.335 1.00 23.24 267 PRO A O 1
ATOM 2004 N N . GLY A 1 268 ? 41.304 24.125 43.122 1.00 22.90 268 GLY A N 1
ATOM 2005 C CA . GLY A 1 268 ? 40.584 25.309 43.576 1.00 22.97 268 GLY A CA 1
ATOM 2006 C C . GLY A 1 268 ? 41.556 26.449 43.732 1.00 22.67 268 GLY A C 1
ATOM 2007 O O . GLY A 1 268 ? 42.660 26.386 43.219 1.00 22.20 268 GLY A O 1
ATOM 2008 N N . ASN A 1 269 ? 41.150 27.493 44.445 1.00 23.13 269 ASN A N 1
ATOM 2009 C CA . ASN A 1 269 ? 42.031 28.626 44.672 1.00 23.42 269 ASN A CA 1
ATOM 2010 C C . ASN A 1 269 ? 43.130 28.164 45.612 1.00 23.55 269 ASN A C 1
ATOM 2011 O O . ASN A 1 269 ? 43.009 28.285 46.830 1.00 23.39 269 ASN A O 1
ATOM 2016 N N . ASN A 1 270 ? 44.190 27.603 45.031 1.00 22.98 270 ASN A N 1
ATOM 2017 C CA . ASN A 1 270 ? 45.283 27.029 45.812 1.00 22.88 270 ASN A CA 1
ATOM 2018 C C . ASN A 1 270 ? 46.651 27.422 45.250 1.00 22.45 270 ASN A C 1
ATOM 2019 O O . ASN A 1 270 ? 47.055 26.967 44.173 1.00 21.79 270 ASN A O 1
ATOM 2024 N N . ALA A 1 271 ? 47.345 28.291 45.982 1.00 22.55 271 ALA A N 1
ATOM 2025 C CA . ALA A 1 271 ? 48.645 28.830 45.546 1.00 22.58 271 ALA A CA 1
ATOM 2026 C C . ALA A 1 271 ? 49.751 27.771 45.441 1.00 22.19 271 ALA A C 1
ATOM 2027 O O . ALA A 1 271 ? 50.830 28.030 44.921 1.00 22.71 271 ALA A O 1
ATOM 2029 N N . ILE A 1 272 ? 49.489 26.578 45.949 1.00 21.64 272 ILE A N 1
ATOM 2030 C CA . ILE A 1 272 ? 50.429 25.494 45.785 1.00 21.09 272 ILE A CA 1
ATOM 2031 C C . ILE A 1 272 ? 50.540 25.151 44.300 1.00 20.95 272 ILE A C 1
ATOM 2032 O O . ILE A 1 272 ? 51.566 24.630 43.850 1.00 21.15 272 ILE A O 1
ATOM 2037 N N . TYR A 1 273 ? 49.488 25.478 43.549 1.00 20.81 273 TYR A N 1
ATOM 2038 C CA . TYR A 1 273 ? 49.438 25.262 42.093 1.00 21.03 273 TYR A CA 1
ATOM 2039 C C . TYR A 1 273 ? 49.791 26.519 41.309 1.00 21.26 273 TYR A C 1
ATOM 2040 O O . TYR A 1 273 ? 49.639 26.556 40.098 1.00 21.08 273 TYR A O 1
ATOM 2049 N N . LYS A 1 274 ? 50.266 27.542 42.015 1.00 21.49 274 LYS A N 1
ATOM 2050 C CA . LYS A 1 274 ? 50.643 28.800 41.387 1.00 21.69 274 LYS A CA 1
ATOM 2051 C C . LYS A 1 274 ? 52.138 28.857 41.059 1.00 22.11 274 LYS A C 1
ATOM 2052 O O . LYS A 1 274 ? 52.964 29.008 41.958 1.00 21.23 274 LYS A O 1
ATOM 2066 N N . ASN A 1 276 ? 55.017 30.323 37.616 1.00 23.39 276 ASN A N 1
ATOM 2067 C CA . ASN A 1 276 ? 55.147 31.168 36.434 1.00 23.15 276 ASN A CA 1
ATOM 2068 C C . ASN A 1 276 ? 56.233 30.568 35.562 1.00 22.86 276 ASN A C 1
ATOM 2069 O O . ASN A 1 276 ? 57.375 30.492 36.004 1.00 24.02 276 ASN A O 1
ATOM 2074 N N . PRO A 1 277 ? 55.901 30.133 34.325 1.00 21.96 277 PRO A N 1
ATOM 2075 C CA . PRO A 1 277 ? 54.601 30.175 33.659 1.00 21.04 277 PRO A CA 1
ATOM 2076 C C . PRO A 1 277 ? 53.597 29.240 34.330 1.00 20.25 277 PRO A C 1
ATOM 2077 O O . PRO A 1 277 ? 54.000 28.290 34.998 1.00 20.12 277 PRO A O 1
ATOM 2081 N N . PRO A 1 278 ? 52.294 29.527 34.181 1.00 19.33 278 PRO A N 1
ATOM 2082 C CA . PRO A 1 278 ? 51.272 28.702 34.808 1.00 18.82 278 PRO A CA 1
ATOM 2083 C C . PRO A 1 278 ? 51.104 27.369 34.118 1.00 18.92 278 PRO A C 1
ATOM 2084 O O . PRO A 1 278 ? 51.675 27.157 33.037 1.00 17.90 278 PRO A O 1
ATOM 2088 N N . LEU A 1 279 ? 50.341 26.472 34.755 1.00 18.32 279 LEU A N 1
ATOM 2089 C CA . LEU A 1 279 ? 49.956 25.204 34.132 1.00 19.18 279 LEU A CA 1
ATOM 2090 C C . LEU A 1 279 ? 48.832 25.563 33.169 1.00 19.21 279 LEU A C 1
ATOM 2091 O O . LEU A 1 279 ? 47.811 26.126 33.590 1.00 19.65 279 LEU A O 1
ATOM 2096 N N . ARG A 1 280 ? 49.022 25.237 31.893 1.00 18.53 280 ARG A N 1
ATOM 2097 C CA . ARG A 1 280 ? 48.109 25.674 30.854 1.00 18.33 280 ARG A CA 1
ATOM 2098 C C . ARG A 1 280 ? 47.167 24.556 30.401 1.00 19.32 280 ARG A C 1
ATOM 2099 O O . ARG A 1 280 ? 46.875 23.658 31.190 1.00 20.09 280 ARG A O 1
ATOM 2107 N N . SER A 1 281 ? 46.669 24.604 29.169 1.00 19.23 281 SER A N 1
ATOM 2108 C CA . SER A 1 281 ? 45.641 23.661 28.767 1.00 20.02 281 SER A CA 1
ATOM 2109 C C . SER A 1 281 ? 46.218 22.301 28.366 1.00 19.95 281 SER A C 1
ATOM 2110 O O . SER A 1 281 ? 47.424 22.167 28.204 1.00 19.38 281 SER A O 1
ATOM 2113 N N . THR A 1 282 ? 45.341 21.311 28.245 1.00 20.75 282 THR A N 1
ATOM 2114 C CA . THR A 1 282 ? 45.670 19.985 27.709 1.00 21.94 282 THR A CA 1
ATOM 2115 C C . THR A 1 282 ? 46.355 20.103 26.332 1.00 21.92 282 THR A C 1
ATOM 2116 O O . THR A 1 282 ? 47.275 19.348 26.020 1.00 22.05 282 THR A O 1
ATOM 2120 N N . GLU A 1 283 ? 45.928 21.077 25.525 1.00 22.40 283 GLU A N 1
ATOM 2121 C CA . GLU A 1 283 ? 46.501 21.274 24.184 1.00 22.36 283 GLU A CA 1
ATOM 2122 C C . GLU A 1 283 ? 47.931 21.798 24.274 1.00 21.54 283 GLU A C 1
ATOM 2123 O O . GLU A 1 283 ? 48.795 21.414 23.474 1.00 21.44 283 GLU A O 1
ATOM 2129 N N . ASP A 1 284 ? 48.168 22.672 25.248 1.00 19.81 284 ASP A N 1
ATOM 2130 C CA . ASP A 1 284 ? 49.485 23.220 25.488 1.00 19.35 284 ASP A CA 1
ATOM 2131 C C . ASP A 1 284 ? 50.453 22.104 25.921 1.00 18.91 284 ASP A C 1
ATOM 2132 O O . ASP A 1 284 ? 51.533 21.966 25.344 1.00 18.00 284 ASP A O 1
ATOM 2137 N N . ARG A 1 285 ? 50.048 21.311 26.916 1.00 18.81 285 ARG A N 1
ATOM 2138 C CA . ARG A 1 285 ? 50.853 20.203 27.421 1.00 19.13 285 ARG A CA 1
ATOM 2139 C C . ARG A 1 285 ? 51.170 19.210 26.336 1.00 19.51 285 ARG A C 1
ATOM 2140 O O . ARG A 1 285 ? 52.270 18.655 26.289 1.00 20.22 285 ARG A O 1
ATOM 2148 N N . GLU A 1 286 ? 50.191 18.931 25.490 1.00 19.69 286 GLU A N 1
ATOM 2149 C CA . GLU A 1 286 ? 50.410 18.014 24.370 1.00 19.98 286 GLU A CA 1
ATOM 2150 C C . GLU A 1 286 ? 51.483 18.584 23.441 1.00 18.93 286 GLU A C 1
ATOM 2151 O O . GLU A 1 286 ? 52.311 17.854 22.938 1.00 17.91 286 GLU A O 1
ATOM 2157 N N . ALA A 1 287 ? 51.513 19.911 23.286 1.00 18.28 287 ALA A N 1
ATOM 2158 C CA . ALA A 1 287 ? 52.508 20.549 22.433 1.00 18.17 287 ALA A CA 1
ATOM 2159 C C . ALA A 1 287 ? 53.918 20.440 23.005 1.00 17.90 287 ALA A C 1
ATOM 2160 O O . ALA A 1 287 ? 54.889 20.254 22.256 1.00 17.70 287 ALA A O 1
ATOM 2162 N N . LEU A 1 288 ? 54.024 20.601 24.323 1.00 17.74 288 LEU A N 1
ATOM 2163 C CA . LEU A 1 288 ? 55.305 20.576 25.024 1.00 18.17 288 LEU A CA 1
ATOM 2164 C C . LEU A 1 288 ? 55.925 19.201 24.934 1.00 19.47 288 LEU A C 1
ATOM 2165 O O . LEU A 1 288 ? 57.130 19.059 24.689 1.00 19.85 288 LEU A O 1
ATOM 2170 N N . LEU A 1 289 ? 55.078 18.194 25.161 1.00 19.64 289 LEU A N 1
ATOM 2171 C CA . LEU A 1 289 ? 55.476 16.813 25.124 1.00 20.59 289 LEU A CA 1
ATOM 2172 C C . LEU A 1 289 ? 55.945 16.469 23.716 1.00 21.02 289 LEU A C 1
ATOM 2173 O O . LEU A 1 289 ? 57.001 15.878 23.538 1.00 21.24 289 LEU A O 1
ATOM 2178 N N . GLU A 1 290 ? 55.168 16.877 22.720 1.00 21.63 290 GLU A N 1
ATOM 2179 C CA . GLU A 1 290 ? 55.545 16.685 21.332 1.00 23.39 290 GLU A CA 1
ATOM 2180 C C . GLU A 1 290 ? 56.869 17.393 21.047 1.00 21.43 290 GLU A C 1
ATOM 2181 O O . GLU A 1 290 ? 57.711 16.861 20.346 1.00 21.40 290 GLU A O 1
ATOM 2187 N N . GLY A 1 291 ? 57.060 18.583 21.609 1.00 20.34 291 GLY A N 1
ATOM 2188 C CA . GLY A 1 291 ? 58.266 19.359 21.338 1.00 18.89 291 GLY A CA 1
ATOM 2189 C C . GLY A 1 291 ? 59.513 18.795 21.989 1.00 18.75 291 GLY A C 1
ATOM 2190 O O . GLY A 1 291 ? 60.606 18.874 21.430 1.00 17.46 291 GLY A O 1
ATOM 2191 N N . LEU A 1 292 ? 59.361 18.242 23.186 1.00 19.12 292 LEU A N 1
ATOM 2192 C CA . LEU A 1 292 ? 60.489 17.599 23.851 1.00 20.17 292 LEU A CA 1
ATOM 2193 C C . LEU A 1 292 ? 60.880 16.369 23.056 1.00 20.49 292 LEU A C 1
ATOM 2194 O O . LEU A 1 292 ? 62.066 16.122 22.798 1.00 21.56 292 LEU A O 1
ATOM 2199 N N . LEU A 1 293 ? 59.874 15.620 22.631 1.00 20.98 293 LEU A N 1
ATOM 2200 C CA . LEU A 1 293 ? 60.096 14.398 21.866 1.00 20.48 293 LEU A CA 1
ATOM 2201 C C . LEU A 1 293 ? 60.749 14.562 20.479 1.00 20.44 293 LEU A C 1
ATOM 2202 O O . LEU A 1 293 ? 61.595 13.746 20.100 1.00 20.07 293 LEU A O 1
ATOM 2207 N N . ASP A 1 294 ? 60.353 15.581 19.720 1.00 20.17 294 ASP A N 1
ATOM 2208 C CA . ASP A 1 294 ? 60.937 15.821 18.394 1.00 20.16 294 ASP A CA 1
ATOM 2209 C C . ASP A 1 294 ? 62.194 16.733 18.448 1.00 20.66 294 ASP A C 1
ATOM 2210 O O . ASP A 1 294 ? 62.775 17.076 17.401 1.00 21.08 294 ASP A O 1
ATOM 2215 N N . GLY A 1 295 ? 62.586 17.151 19.655 1.00 19.89 295 GLY A N 1
ATOM 2216 C CA . GLY A 1 295 ? 63.837 17.898 19.848 1.00 18.99 295 GLY A CA 1
ATOM 2217 C C . GLY A 1 295 ? 63.742 19.416 19.813 1.00 18.85 295 GLY A C 1
ATOM 2218 O O . GLY A 1 295 ? 64.753 20.116 19.951 1.00 17.67 295 GLY A O 1
ATOM 2219 N N . THR A 1 296 ? 62.532 19.923 19.609 1.00 18.50 296 THR A N 1
ATOM 2220 C CA . THR A 1 296 ? 62.295 21.359 19.552 1.00 18.78 296 THR A CA 1
ATOM 2221 C C . THR A 1 296 ? 62.637 21.931 20.927 1.00 18.23 296 THR A C 1
ATOM 2222 O O . THR A 1 296 ? 63.222 23.010 21.029 1.00 18.88 296 THR A O 1
ATOM 2226 N N . ILE A 1 297 ? 62.244 21.197 21.969 1.00 17.84 297 ILE A N 1
ATOM 2227 C CA . ILE A 1 297 ? 62.630 21.502 23.341 1.00 17.14 297 ILE A CA 1
ATOM 2228 C C . ILE A 1 297 ? 63.826 20.596 23.642 1.00 16.93 297 ILE A C 1
ATOM 2229 O O . ILE A 1 297 ? 63.790 19.345 23.415 1.00 15.50 297 ILE A O 1
ATOM 2234 N N . ASP A 1 298 ? 64.925 21.214 24.072 1.00 16.10 298 ASP A N 1
ATOM 2235 C CA . ASP A 1 298 ? 66.193 20.475 24.215 1.00 16.86 298 ASP A CA 1
ATOM 2236 C C . ASP A 1 298 ? 66.325 19.593 25.442 1.00 17.51 298 ASP A C 1
ATOM 2237 O O . ASP A 1 298 ? 66.803 18.473 25.341 1.00 17.50 298 ASP A O 1
ATOM 2242 N N . CYS A 1 299 ? 65.886 20.087 26.597 1.00 17.85 299 CYS A N 1
ATOM 2243 C CA . CYS A 1 299 ? 66.109 19.349 27.827 1.00 18.18 299 CYS A CA 1
ATOM 2244 C C . CYS A 1 299 ? 65.046 19.668 28.873 1.00 17.97 299 CYS A C 1
ATOM 2245 O O . CYS A 1 299 ? 64.133 20.437 28.617 1.00 17.90 299 CYS A O 1
ATOM 2248 N N . ILE A 1 300 ? 65.168 19.044 30.041 1.00 18.65 300 ILE A N 1
ATOM 2249 C CA . ILE A 1 300 ? 64.291 19.333 31.181 1.00 19.31 300 ILE A CA 1
ATOM 2250 C C . ILE A 1 300 ? 65.068 20.128 32.219 1.00 19.62 300 ILE A C 1
ATOM 2251 O O . ILE A 1 300 ? 66.246 19.875 32.420 1.00 20.63 300 ILE A O 1
ATOM 2256 N N . ALA A 1 301 ? 64.408 21.084 32.864 1.00 19.99 301 ALA A N 1
ATOM 2257 C CA . ALA A 1 301 ? 64.993 21.863 33.956 1.00 20.24 301 ALA A CA 1
ATOM 2258 C C . ALA A 1 301 ? 63.860 22.096 34.944 1.00 20.82 301 ALA A C 1
ATOM 2259 O O . ALA A 1 301 ? 62.727 22.230 34.521 1.00 20.51 301 ALA A O 1
ATOM 2261 N N . THR A 1 302 ? 64.147 22.180 36.241 1.00 21.35 302 THR A N 1
ATOM 2262 C CA . THR A 1 302 ? 63.059 22.184 37.248 1.00 22.49 302 THR A CA 1
ATOM 2263 C C . THR A 1 302 ? 62.385 23.505 37.597 1.00 23.24 302 THR A C 1
ATOM 2264 O O . THR A 1 302 ? 61.213 23.507 38.007 1.00 23.43 302 THR A O 1
ATOM 2268 N N . ASP A 1 303 ? 63.118 24.606 37.490 1.00 23.18 303 ASP A N 1
ATOM 2269 C CA . ASP A 1 303 ? 62.654 25.886 38.011 1.00 24.05 303 ASP A CA 1
ATOM 2270 C C . ASP A 1 303 ? 62.268 25.721 39.487 1.00 24.81 303 ASP A C 1
ATOM 2271 O O . ASP A 1 303 ? 61.247 26.245 39.942 1.00 24.69 303 ASP A O 1
ATOM 2276 N N . HIS A 1 304 ? 63.091 24.968 40.220 1.00 25.22 304 HIS A N 1
ATOM 2277 C CA . HIS A 1 304 ? 62.949 24.783 41.672 1.00 25.51 304 HIS A CA 1
ATOM 2278 C C . HIS A 1 304 ? 62.774 26.168 42.280 1.00 25.82 304 HIS A C 1
ATOM 2279 O O . HIS A 1 304 ? 63.685 26.992 42.199 1.00 25.93 304 HIS A O 1
ATOM 2286 N N . ALA A 1 305 ? 61.598 26.431 42.856 1.00 25.87 305 ALA A N 1
ATOM 2287 C CA . ALA A 1 305 ? 61.269 27.780 43.333 1.00 26.33 305 ALA A CA 1
ATOM 2288 C C . ALA A 1 305 ? 60.704 27.799 44.755 1.00 26.56 305 ALA A C 1
ATOM 2289 O O . ALA A 1 305 ? 59.517 28.034 44.957 1.00 26.96 305 ALA A O 1
ATOM 2291 N N . PRO A 1 306 ? 61.574 27.577 45.748 1.00 26.57 306 PRO A N 1
ATOM 2292 C CA . PRO A 1 306 ? 61.174 27.494 47.144 1.00 26.44 306 PRO A CA 1
ATOM 2293 C C . PRO A 1 306 ? 60.585 28.796 47.658 1.00 26.71 306 PRO A C 1
ATOM 2294 O O . PRO A 1 306 ? 61.066 29.874 47.297 1.00 27.15 306 PRO A O 1
ATOM 2298 N N . HIS A 1 307 ? 59.534 28.667 48.471 1.00 26.32 307 HIS A N 1
ATOM 2299 C CA . HIS A 1 307 ? 58.882 29.769 49.162 1.00 26.20 307 HIS A CA 1
ATOM 2300 C C . HIS A 1 307 ? 58.462 29.301 50.551 1.00 26.84 307 HIS A C 1
ATOM 2301 O O . HIS A 1 307 ? 58.338 28.093 50.801 1.00 27.21 307 HIS A O 1
ATOM 2308 N N . ALA A 1 308 ? 58.249 30.252 51.454 1.00 26.85 308 ALA A N 1
ATOM 2309 C CA . ALA A 1 308 ? 57.871 29.929 52.825 1.00 27.41 308 ALA A CA 1
ATOM 2310 C C . ALA A 1 308 ? 56.432 29.418 52.901 1.00 27.82 308 ALA A C 1
ATOM 2311 O O . ALA A 1 308 ? 55.620 29.704 52.024 1.00 27.51 308 ALA A O 1
ATOM 2313 N N . ARG A 1 309 ? 56.118 28.667 53.956 1.00 29.11 309 ARG A N 1
ATOM 2314 C CA . ARG A 1 309 ? 54.788 28.082 54.122 1.00 30.05 309 ARG A CA 1
ATOM 2315 C C . ARG A 1 309 ? 53.646 29.093 54.190 1.00 29.93 309 ARG A C 1
ATOM 2316 O O . ARG A 1 309 ? 52.640 28.916 53.509 1.00 29.84 309 ARG A O 1
ATOM 2324 N N . ASP A 1 310 ? 53.801 30.135 55.005 1.00 30.55 310 ASP A N 1
ATOM 2325 C CA . ASP A 1 310 ? 52.754 31.154 55.186 1.00 31.28 310 ASP A CA 1
ATOM 2326 C C . ASP A 1 310 ? 52.495 31.941 53.904 1.00 31.12 310 ASP A C 1
ATOM 2327 O O . ASP A 1 310 ? 51.381 32.411 53.670 1.00 31.17 310 ASP A O 1
ATOM 2332 N N . GLU A 1 311 ? 53.531 32.073 53.086 1.00 30.80 311 GLU A N 1
ATOM 2333 C CA . GLU A 1 311 ? 53.457 32.753 51.800 1.00 30.98 311 GLU A CA 1
ATOM 2334 C C . GLU A 1 311 ? 52.609 32.004 50.802 1.00 30.67 311 GLU A C 1
ATOM 2335 O O . GLU A 1 311 ? 51.818 32.600 50.067 1.00 30.40 311 GLU A O 1
ATOM 2341 N N . LYS A 1 312 ? 52.801 30.690 50.766 1.00 30.99 312 LYS A N 1
ATOM 2342 C CA . LYS A 1 312 ? 52.119 29.840 49.801 1.00 30.96 312 LYS A CA 1
ATOM 2343 C C . LYS A 1 312 ? 50.769 29.359 50.314 1.00 31.37 312 LYS A C 1
ATOM 2344 O O . LYS A 1 312 ? 50.042 28.682 49.593 1.00 31.60 312 LYS A O 1
ATOM 2350 N N . ALA A 1 313 ? 50.438 29.714 51.554 1.00 31.68 313 ALA A N 1
ATOM 2351 C CA . ALA A 1 313 ? 49.145 29.375 52.120 1.00 32.07 313 ALA A CA 1
ATOM 2352 C C . ALA A 1 313 ? 48.083 30.398 51.697 1.00 32.49 313 ALA A C 1
ATOM 2353 O O . ALA A 1 313 ? 46.891 30.116 51.774 1.00 32.16 313 ALA A O 1
ATOM 2355 N N . GLN A 1 314 ? 48.526 31.568 51.230 1.00 32.72 314 GLN A N 1
ATOM 2356 C CA . GLN A 1 314 ? 47.624 32.655 50.818 1.00 33.28 314 GLN A CA 1
ATOM 2357 C C . GLN A 1 314 ? 46.881 32.342 49.512 1.00 33.40 314 GLN A C 1
ATOM 2358 O O . GLN A 1 314 ? 47.293 31.438 48.779 1.00 33.89 314 GLN A O 1
ATOM 2364 N N . PRO A 1 315 ? 45.775 33.079 49.220 1.00 33.54 315 PRO A N 1
ATOM 2365 C CA . PRO A 1 315 ? 45.059 32.869 47.960 1.00 33.44 315 PRO A CA 1
ATOM 2366 C C . PRO A 1 315 ? 45.974 33.143 46.765 1.00 34.02 315 PRO A C 1
ATOM 2367 O O . PRO A 1 315 ? 46.914 33.938 46.883 1.00 33.02 315 PRO A O 1
ATOM 2379 N N . GLU A 1 317 ? 45.757 34.979 44.313 1.00 33.73 317 GLU A N 1
ATOM 2380 C CA . GLU A 1 317 ? 45.903 36.358 43.882 1.00 33.21 317 GLU A CA 1
ATOM 2381 C C . GLU A 1 317 ? 46.980 37.114 44.657 1.00 32.92 317 GLU A C 1
ATOM 2382 O O . GLU A 1 317 ? 47.482 38.133 44.172 1.00 33.33 317 GLU A O 1
ATOM 2388 N N . LYS A 1 318 ? 47.331 36.605 45.840 1.00 31.94 318 LYS A N 1
ATOM 2389 C CA . LYS A 1 318 ? 48.328 37.223 46.729 1.00 31.08 318 LYS A CA 1
ATOM 2390 C C . LYS A 1 318 ? 49.664 36.458 46.851 1.00 30.12 318 LYS A C 1
ATOM 2391 O O . LYS A 1 318 ? 50.689 37.056 47.133 1.00 30.48 318 LYS A O 1
ATOM 2397 N N . ALA A 1 319 ? 49.644 35.146 46.647 1.00 28.85 319 ALA A N 1
ATOM 2398 C CA . ALA A 1 319 ? 50.814 34.308 46.855 1.00 28.00 319 ALA A CA 1
ATOM 2399 C C . ALA A 1 319 ? 51.901 34.451 45.783 1.00 27.90 319 ALA A C 1
ATOM 2400 O O . ALA A 1 319 ? 51.611 34.782 44.629 1.00 27.80 319 ALA A O 1
ATOM 2402 N N . PRO A 1 320 ? 53.169 34.232 46.174 1.00 27.49 320 PRO A N 1
ATOM 2403 C CA . PRO A 1 320 ? 54.228 34.239 45.171 1.00 26.56 320 PRO A CA 1
ATOM 2404 C C . PRO A 1 320 ? 54.114 33.055 44.211 1.00 26.45 320 PRO A C 1
ATOM 2405 O O . PRO A 1 320 ? 53.463 32.038 44.521 1.00 26.31 320 PRO A O 1
ATOM 2409 N N . PHE A 1 321 ? 54.741 33.202 43.050 1.00 25.66 321 PHE A N 1
ATOM 2410 C CA . PHE A 1 321 ? 54.762 32.170 42.046 1.00 25.89 321 PHE A CA 1
ATOM 2411 C C . PHE A 1 321 ? 55.916 31.211 42.309 1.00 26.30 321 PHE A C 1
ATOM 2412 O O . PHE A 1 321 ? 57.048 31.642 42.526 1.00 26.72 321 PHE A O 1
ATOM 2420 N N . GLY A 1 322 ? 55.657 29.915 42.256 1.00 26.48 322 GLY A N 1
ATOM 2421 C CA . GLY A 1 322 ? 56.754 28.950 42.299 1.00 26.79 322 GLY A CA 1
ATOM 2422 C C . GLY A 1 322 ? 56.487 27.698 43.093 1.00 26.46 322 GLY A C 1
ATOM 2423 O O . GLY A 1 322 ? 55.779 27.737 44.087 1.00 26.07 322 GLY A O 1
ATOM 2424 N N . ILE A 1 323 ? 57.016 26.580 42.602 1.00 26.32 323 ILE A N 1
ATOM 2425 C CA . ILE A 1 323 ? 56.986 25.304 43.323 1.00 26.44 323 ILE A CA 1
ATOM 2426 C C . ILE A 1 323 ? 58.407 24.697 43.393 1.00 26.83 323 ILE A C 1
ATOM 2427 O O . ILE A 1 323 ? 59.231 24.915 42.486 1.00 26.15 323 ILE A O 1
ATOM 2432 N N . VAL A 1 324 ? 58.694 23.948 44.464 1.00 26.95 324 VAL A N 1
ATOM 2433 C CA . VAL A 1 324 ? 59.978 23.246 44.584 1.00 26.84 324 VAL A CA 1
ATOM 2434 C C . VAL A 1 324 ? 59.951 22.044 43.637 1.00 27.71 324 VAL A C 1
ATOM 2435 O O . VAL A 1 324 ? 58.869 21.532 43.314 1.00 28.05 324 VAL A O 1
ATOM 2439 N N . GLY A 1 325 ? 61.118 21.596 43.183 1.00 28.03 325 GLY A N 1
ATOM 2440 C CA . GLY A 1 325 ? 61.163 20.503 42.221 1.00 28.62 325 GLY A CA 1
ATOM 2441 C C . GLY A 1 325 ? 62.430 19.678 42.116 1.00 28.74 325 GLY A C 1
ATOM 2442 O O . GLY A 1 325 ? 62.450 18.665 41.405 1.00 29.65 325 GLY A O 1
ATOM 2443 N N . SER A 1 326 ? 63.482 20.068 42.824 1.00 28.83 326 SER A N 1
ATOM 2444 C CA . SER A 1 326 ? 64.749 19.323 42.732 1.00 28.79 326 SER A CA 1
ATOM 2445 C C . SER A 1 326 ? 64.642 17.901 43.243 1.00 28.67 326 SER A C 1
ATOM 2446 O O . SER A 1 326 ? 65.205 16.980 42.648 1.00 29.63 326 SER A O 1
ATOM 2449 N N . GLU A 1 327 ? 63.922 17.724 44.339 1.00 27.94 327 GLU A N 1
ATOM 2450 C CA . GLU A 1 327 ? 63.853 16.423 45.006 1.00 27.76 327 GLU A CA 1
ATOM 2451 C C . GLU A 1 327 ? 62.860 15.453 44.385 1.00 27.55 327 GLU A C 1
ATOM 2452 O O . GLU A 1 327 ? 62.947 14.240 44.622 1.00 27.69 327 GLU A O 1
ATOM 2458 N N . THR A 1 328 ? 61.938 15.978 43.580 1.00 27.16 328 THR A N 1
ATOM 2459 C CA . THR A 1 328 ? 60.858 15.166 43.011 1.00 26.89 328 THR A CA 1
ATOM 2460 C C . THR A 1 328 ? 60.927 14.976 41.492 1.00 26.63 328 THR A C 1
ATOM 2461 O O . THR A 1 328 ? 60.227 14.125 40.960 1.00 27.36 328 THR A O 1
ATOM 2465 N N . ALA A 1 329 ? 61.776 15.735 40.806 1.00 25.61 329 ALA A N 1
ATOM 2466 C CA . ALA A 1 329 ? 61.873 15.680 39.337 1.00 25.47 329 ALA A CA 1
ATOM 2467 C C . ALA A 1 329 ? 62.000 14.282 38.717 1.00 25.01 329 ALA A C 1
ATOM 2468 O O . ALA A 1 329 ? 61.104 13.851 38.002 1.00 25.39 329 ALA A O 1
ATOM 2470 N N . PHE A 1 330 ? 63.097 13.576 38.985 1.00 24.66 330 PHE A N 1
ATOM 2471 C CA . PHE A 1 330 ? 63.305 12.246 38.389 1.00 23.48 330 PHE A CA 1
ATOM 2472 C C . PHE A 1 330 ? 62.272 11.198 38.804 1.00 23.33 330 PHE A C 1
ATOM 2473 O O . PHE A 1 330 ? 61.743 10.498 37.936 1.00 23.65 330 PHE A O 1
ATOM 2481 N N . PRO A 1 331 ? 61.973 11.073 40.112 1.00 23.27 331 PRO A N 1
ATOM 2482 C CA . PRO A 1 331 ? 61.005 10.033 40.497 1.00 23.17 331 PRO A CA 1
ATOM 2483 C C . PRO A 1 331 ? 59.627 10.235 39.859 1.00 22.88 331 PRO A C 1
ATOM 2484 O O . PRO A 1 331 ? 59.002 9.261 39.428 1.00 21.88 331 PRO A O 1
ATOM 2488 N N . LEU A 1 332 ? 59.170 11.490 39.768 1.00 22.89 332 LEU A N 1
ATOM 2489 C CA . LEU A 1 332 ? 57.886 11.768 39.135 1.00 22.46 332 LEU A CA 1
ATOM 2490 C C . LEU A 1 332 ? 57.936 11.381 37.670 1.00 22.65 332 LEU A C 1
ATOM 2491 O O . LEU A 1 332 ? 57.070 10.661 37.197 1.00 22.84 332 LEU A O 1
ATOM 2496 N N . LEU A 1 333 ? 58.955 11.851 36.956 1.00 22.32 333 LEU A N 1
ATOM 2497 C CA . LEU A 1 333 ? 59.069 11.578 35.521 1.00 21.95 333 LEU A CA 1
ATOM 2498 C C . LEU A 1 333 ? 59.315 10.105 35.219 1.00 22.12 333 LEU A C 1
ATOM 2499 O O . LEU A 1 333 ? 58.749 9.576 34.264 1.00 21.88 333 LEU A O 1
ATOM 2504 N N . TYR A 1 334 ? 60.160 9.464 36.021 1.00 22.23 334 TYR A N 1
ATOM 2505 C CA . TYR A 1 334 ? 60.421 8.041 35.846 1.00 22.81 334 TYR A CA 1
ATOM 2506 C C . TYR A 1 334 ? 59.148 7.208 36.045 1.00 23.01 334 TYR A C 1
ATOM 2507 O O . TYR A 1 334 ? 58.866 6.304 35.265 1.00 23.86 334 TYR A O 1
ATOM 2516 N N . THR A 1 335 ? 58.385 7.515 37.085 1.00 23.29 335 THR A N 1
ATOM 2517 C CA . THR A 1 335 ? 57.157 6.773 37.379 1.00 24.12 335 THR A CA 1
ATOM 2518 C C . THR A 1 335 ? 56.073 6.974 36.305 1.00 24.79 335 THR A C 1
ATOM 2519 O O . THR A 1 335 ? 55.441 6.015 35.884 1.00 24.77 335 THR A O 1
ATOM 2523 N N . HIS A 1 336 ? 55.889 8.213 35.846 1.00 25.43 336 HIS A N 1
ATOM 2524 C CA . HIS A 1 336 ? 54.827 8.524 34.896 1.00 26.12 336 HIS A CA 1
ATOM 2525 C C . HIS A 1 336 ? 55.129 8.043 33.479 1.00 25.83 336 HIS A C 1
ATOM 2526 O O . HIS A 1 336 ? 54.321 7.335 32.881 1.00 26.30 336 HIS A O 1
ATOM 2533 N N . PHE A 1 337 ? 56.314 8.382 32.979 1.00 25.15 337 PHE A N 1
ATOM 2534 C CA . PHE A 1 337 ? 56.661 8.168 31.583 1.00 24.72 337 PHE A CA 1
ATOM 2535 C C . PHE A 1 337 ? 57.445 6.908 31.279 1.00 24.86 337 PHE A C 1
ATOM 2536 O O . PHE A 1 337 ? 57.337 6.374 30.178 1.00 24.72 337 PHE A O 1
ATOM 2544 N N . VAL A 1 338 ? 58.258 6.461 32.227 1.00 25.04 338 VAL A N 1
ATOM 2545 C CA . VAL A 1 338 ? 59.094 5.279 32.010 1.00 25.30 338 VAL A CA 1
ATOM 2546 C C . VAL A 1 338 ? 58.428 4.012 32.544 1.00 25.88 338 VAL A C 1
ATOM 2547 O O . VAL A 1 338 ? 58.177 3.073 31.790 1.00 26.33 338 VAL A O 1
ATOM 2551 N N . LYS A 1 339 ? 58.144 3.983 33.840 1.00 26.14 339 LYS A N 1
ATOM 2552 C CA . LYS A 1 339 ? 57.492 2.827 34.431 1.00 26.87 339 LYS A CA 1
ATOM 2553 C C . LYS A 1 339 ? 56.065 2.679 33.894 1.00 27.16 339 LYS A C 1
ATOM 2554 O O . LYS A 1 339 ? 55.635 1.571 33.563 1.00 27.28 339 LYS A O 1
ATOM 2560 N N . ASN A 1 340 ? 55.351 3.799 33.783 1.00 27.32 340 ASN A N 1
ATOM 2561 C CA . ASN A 1 340 ? 53.953 3.788 33.339 1.00 27.59 340 ASN A CA 1
ATOM 2562 C C . ASN A 1 340 ? 53.691 4.360 31.918 1.00 27.82 340 ASN A C 1
ATOM 2563 O O . ASN A 1 340 ? 52.568 4.791 31.611 1.00 27.76 340 ASN A O 1
ATOM 2568 N N . GLY A 1 341 ? 54.705 4.355 31.051 1.00 27.36 341 GLY A N 1
ATOM 2569 C CA . GLY A 1 341 ? 54.508 4.835 29.689 1.00 27.85 341 GLY A CA 1
ATOM 2570 C C . GLY A 1 341 ? 55.574 4.462 28.680 1.00 28.13 341 GLY A C 1
ATOM 2571 O O . GLY A 1 341 ? 56.348 3.541 28.907 1.00 28.02 341 GLY A O 1
ATOM 2572 N N . ASP A 1 342 ? 55.617 5.217 27.579 1.00 28.43 342 ASP A N 1
ATOM 2573 C CA . ASP A 1 342 ? 56.492 4.948 26.421 1.00 28.93 342 ASP A CA 1
ATOM 2574 C C . ASP A 1 342 ? 57.987 5.305 26.511 1.00 28.19 342 ASP A C 1
ATOM 2575 O O . ASP A 1 342 ? 58.779 4.805 25.711 1.00 28.51 342 ASP A O 1
ATOM 2580 N N . TRP A 1 343 ? 58.373 6.184 27.429 1.00 26.71 343 TRP A N 1
ATOM 2581 C CA . TRP A 1 343 ? 59.768 6.617 27.517 1.00 25.82 343 TRP A CA 1
ATOM 2582 C C . TRP A 1 343 ? 60.671 5.497 27.999 1.00 25.63 343 TRP A C 1
ATOM 2583 O O . TRP A 1 343 ? 60.229 4.635 28.743 1.00 25.39 343 TRP A O 1
ATOM 2594 N N . THR A 1 344 ? 61.935 5.521 27.586 1.00 25.32 344 THR A N 1
ATOM 2595 C CA . THR A 1 344 ? 62.923 4.563 28.093 1.00 25.51 344 THR A CA 1
ATOM 2596 C C . THR A 1 344 ? 63.702 5.238 29.196 1.00 25.37 344 THR A C 1
ATOM 2597 O O . THR A 1 344 ? 63.776 6.463 29.237 1.00 24.97 344 THR A O 1
ATOM 2601 N N . LEU A 1 345 ? 64.281 4.449 30.092 1.00 24.94 345 LEU A N 1
ATOM 2602 C CA . LEU A 1 345 ? 65.100 5.004 31.163 1.00 25.36 345 LEU A CA 1
ATOM 2603 C C . LEU A 1 345 ? 66.199 5.897 30.568 1.00 25.73 345 LEU A C 1
ATOM 2604 O O . LEU A 1 345 ? 66.490 6.983 31.097 1.00 25.43 345 LEU A O 1
ATOM 2609 N N . GLN A 1 346 ? 66.774 5.435 29.453 1.00 25.89 346 GLN A N 1
ATOM 2610 C CA . GLN A 1 346 ? 67.833 6.136 28.735 1.00 26.29 346 GLN A CA 1
ATOM 2611 C C . GLN A 1 346 ? 67.358 7.504 28.248 1.00 25.89 346 GLN A C 1
ATOM 2612 O O . GLN A 1 346 ? 68.031 8.519 28.447 1.00 27.01 346 GLN A O 1
ATOM 2618 N N . GLN A 1 347 ? 66.200 7.511 27.597 1.00 25.87 347 GLN A N 1
ATOM 2619 C CA . GLN A 1 347 ? 65.562 8.738 27.110 1.00 25.70 347 GLN A CA 1
ATOM 2620 C C . GLN A 1 347 ? 65.321 9.719 28.254 1.00 25.63 347 GLN A C 1
ATOM 2621 O O . GLN A 1 347 ? 65.594 10.927 28.123 1.00 25.73 347 GLN A O 1
ATOM 2627 N N . LEU A 1 348 ? 64.803 9.224 29.377 1.00 24.88 348 LEU A N 1
ATOM 2628 C CA . LEU A 1 348 ? 64.584 10.126 30.512 1.00 24.68 348 LEU A CA 1
ATOM 2629 C C . LEU A 1 348 ? 65.904 10.668 31.066 1.00 24.65 348 LEU A C 1
ATOM 2630 O O . LEU A 1 348 ? 66.042 11.872 31.271 1.00 24.69 348 LEU A O 1
ATOM 2635 N N . VAL A 1 349 ? 66.872 9.782 31.295 1.00 24.54 349 VAL A N 1
ATOM 2636 C CA . VAL A 1 349 ? 68.178 10.190 31.816 1.00 24.74 349 VAL A CA 1
ATOM 2637 C C . VAL A 1 349 ? 68.839 11.251 30.917 1.00 25.32 349 VAL A C 1
ATOM 2638 O O . VAL A 1 349 ? 69.351 12.246 31.429 1.00 25.22 349 VAL A O 1
ATOM 2642 N N . ASP A 1 350 ? 68.800 11.050 29.593 1.00 25.97 350 ASP A N 1
ATOM 2643 C CA . ASP A 1 350 ? 69.370 12.025 28.646 1.00 25.67 350 ASP A CA 1
ATOM 2644 C C . ASP A 1 350 ? 68.800 13.436 28.833 1.00 25.98 350 ASP A C 1
ATOM 2645 O O . ASP A 1 350 ? 69.573 14.376 28.861 1.00 26.52 350 ASP A O 1
ATOM 2650 N N . TYR A 1 351 ? 67.476 13.594 28.979 1.00 26.12 351 TYR A N 1
ATOM 2651 C CA . TYR A 1 351 ? 66.886 14.941 29.198 1.00 25.91 351 TYR A CA 1
ATOM 2652 C C . TYR A 1 351 ? 67.446 15.670 30.412 1.00 25.98 351 TYR A C 1
ATOM 2653 O O . TYR A 1 351 ? 67.371 16.907 30.489 1.00 25.12 351 TYR A O 1
ATOM 2662 N N . LEU A 1 352 ? 67.993 14.905 31.358 1.00 26.29 352 LEU A N 1
ATOM 2663 C CA . LEU A 1 352 ? 68.467 15.458 32.643 1.00 26.75 352 LEU A CA 1
ATOM 2664 C C . LEU A 1 352 ? 69.991 15.523 32.800 1.00 26.89 352 LEU A C 1
ATOM 2665 O O . LEU A 1 352 ? 70.493 16.063 33.795 1.00 27.08 352 LEU A O 1
ATOM 2670 N N . THR A 1 353 ? 70.721 14.991 31.821 1.00 26.65 353 THR A N 1
ATOM 2671 C CA . THR A 1 353 ? 72.178 14.898 31.918 1.00 26.84 353 THR A CA 1
ATOM 2672 C C . THR A 1 353 ? 72.885 15.455 30.690 1.00 27.01 353 THR A C 1
ATOM 2673 O O . THR A 1 353 ? 73.307 16.614 30.680 1.00 27.29 353 THR A O 1
ATOM 2677 N N . ILE A 1 354 ? 72.990 14.639 29.648 1.00 27.65 354 ILE A N 1
ATOM 2678 C CA . ILE A 1 354 ? 73.714 15.013 28.431 1.00 28.27 354 ILE A CA 1
ATOM 2679 C C . ILE A 1 354 ? 73.080 16.186 27.648 1.00 28.32 354 ILE A C 1
ATOM 2680 O O . ILE A 1 354 ? 73.796 17.084 27.172 1.00 28.48 354 ILE A O 1
ATOM 2685 N N . LYS A 1 355 ? 71.748 16.211 27.553 1.00 28.32 355 LYS A N 1
ATOM 2686 C CA . LYS A 1 355 ? 71.047 17.287 26.815 1.00 28.19 355 LYS A CA 1
ATOM 2687 C C . LYS A 1 355 ? 71.208 18.680 27.403 1.00 27.44 355 LYS A C 1
ATOM 2688 O O . LYS A 1 355 ? 71.423 19.635 26.650 1.00 27.34 355 LYS A O 1
ATOM 2694 N N . PRO A 1 356 ? 71.045 18.830 28.736 1.00 26.67 356 PRO A N 1
ATOM 2695 C CA . PRO A 1 356 ? 71.415 20.108 29.325 1.00 25.68 356 PRO A CA 1
ATOM 2696 C C . PRO A 1 356 ? 72.869 20.489 29.015 1.00 25.83 356 PRO A C 1
ATOM 2697 O O . PRO A 1 356 ? 73.152 21.648 28.680 1.00 24.31 356 PRO A O 1
ATOM 2701 N N . CYS A 1 357 ? 73.770 19.511 29.096 1.00 25.49 357 CYS A N 1
ATOM 2702 C CA . CYS A 1 357 ? 75.187 19.744 28.851 1.00 26.31 357 CYS A CA 1
ATOM 2703 C C . CYS A 1 357 ? 75.513 20.077 27.404 1.00 26.34 357 CYS A C 1
ATOM 2704 O O . CYS A 1 357 ? 76.319 20.971 27.167 1.00 25.97 357 CYS A O 1
ATOM 2707 N N . GLU A 1 358 ? 74.894 19.372 26.452 1.00 26.43 358 GLU A N 1
ATOM 2708 C CA . GLU A 1 358 ? 75.063 19.682 25.027 1.00 27.45 358 GLU A CA 1
ATOM 2709 C C . GLU A 1 358 ? 74.532 21.084 24.712 1.00 26.93 358 GLU A C 1
ATOM 2710 O O . GLU A 1 358 ? 75.085 21.773 23.873 1.00 27.14 358 GLU A O 1
ATOM 2716 N N . THR A 1 359 ? 73.470 21.500 25.402 1.00 27.12 359 THR A N 1
ATOM 2717 C CA . THR A 1 359 ? 72.838 22.811 25.172 1.00 26.28 359 THR A CA 1
ATOM 2718 C C . THR A 1 359 ? 73.765 23.968 25.521 1.00 26.38 359 THR A C 1
ATOM 2719 O O . THR A 1 359 ? 73.808 24.990 24.808 1.00 26.36 359 THR A O 1
ATOM 2723 N N . PHE A 1 360 ? 74.512 23.816 26.609 1.00 25.91 360 PHE A N 1
ATOM 2724 C CA . PHE A 1 360 ? 75.398 24.876 27.074 1.00 26.65 360 PHE A CA 1
ATOM 2725 C C . PHE A 1 360 ? 76.875 24.558 26.935 1.00 27.48 360 PHE A C 1
ATOM 2726 O O . PHE A 1 360 ? 77.716 25.231 27.535 1.00 27.55 360 PHE A O 1
ATOM 2734 N N . ASN A 1 361 ? 77.182 23.551 26.119 1.00 27.83 361 ASN A N 1
ATOM 2735 C CA . ASN A 1 361 ? 78.550 23.117 25.856 1.00 29.37 361 ASN A CA 1
ATOM 2736 C C . ASN A 1 361 ? 79.306 22.820 27.154 1.00 29.38 361 ASN A C 1
ATOM 2737 O O . ASN A 1 361 ? 80.426 23.281 27.354 1.00 29.41 361 ASN A O 1
ATOM 2742 N N . LEU A 1 362 ? 78.658 22.060 28.039 1.00 29.40 362 LEU A N 1
ATOM 2743 C CA . LEU A 1 362 ? 79.234 21.685 29.327 1.00 29.48 362 LEU A CA 1
ATOM 2744 C C . LEU A 1 362 ? 79.859 20.312 29.218 1.00 29.75 362 LEU A C 1
ATOM 2745 O O . LEU A 1 362 ? 79.468 19.502 28.364 1.00 29.60 362 LEU A O 1
ATOM 2750 N N . GLU A 1 363 ? 80.816 20.049 30.099 1.00 30.03 363 GLU A N 1
ATOM 2751 C CA . GLU A 1 363 ? 81.593 18.799 30.062 1.00 30.75 363 GLU A CA 1
ATOM 2752 C C . GLU A 1 363 ? 81.027 17.646 30.905 1.00 30.04 363 GLU A C 1
ATOM 2753 O O . GLU A 1 363 ? 81.584 16.552 30.897 1.00 30.18 363 GLU A O 1
ATOM 2759 N N . TYR A 1 364 ? 79.930 17.889 31.615 1.00 29.71 364 TYR A N 1
ATOM 2760 C CA . TYR A 1 364 ? 79.353 16.897 32.535 1.00 29.83 364 TYR A CA 1
ATOM 2761 C C . TYR A 1 364 ? 78.315 16.021 31.832 1.00 30.13 364 TYR A C 1
ATOM 2762 O O . TYR A 1 364 ? 78.285 15.961 30.601 1.00 30.18 364 TYR A O 1
ATOM 2771 N N . GLY A 1 365 ? 77.457 15.358 32.605 1.00 30.64 365 GLY A N 1
ATOM 2772 C CA . GLY A 1 365 ? 76.330 14.601 32.053 1.00 31.84 365 GLY A CA 1
ATOM 2773 C C . GLY A 1 365 ? 76.642 13.194 31.595 1.00 33.00 365 GLY A C 1
ATOM 2774 O O . GLY A 1 365 ? 75.746 12.459 31.157 1.00 33.41 365 GLY A O 1
ATOM 2775 N N . THR A 1 366 ? 77.907 12.806 31.696 1.00 33.56 366 THR A N 1
ATOM 2776 C CA . THR A 1 366 ? 78.301 11.476 31.284 1.00 34.41 366 THR A CA 1
ATOM 2777 C C . THR A 1 366 ? 78.894 10.709 32.438 1.00 35.02 366 THR A C 1
ATOM 2778 O O . THR A 1 366 ? 79.403 11.291 33.410 1.00 34.96 366 THR A O 1
ATOM 2782 N N . LEU A 1 367 ? 78.785 9.380 32.313 1.00 35.55 367 LEU A N 1
ATOM 2783 C CA . LEU A 1 367 ? 79.348 8.464 33.257 1.00 36.37 367 LEU A CA 1
ATOM 2784 C C . LEU A 1 367 ? 80.428 7.768 32.454 1.00 36.48 367 LEU A C 1
ATOM 2785 O O . LEU A 1 367 ? 80.191 6.703 31.877 1.00 37.05 367 LEU A O 1
ATOM 2790 N N . LYS A 1 368 ? 81.603 8.419 32.373 1.00 36.84 368 LYS A N 1
ATOM 2791 C CA . LYS A 1 368 ? 82.712 7.892 31.593 1.00 37.46 368 LYS A CA 1
ATOM 2792 C C . LYS A 1 368 ? 83.963 7.896 32.470 1.00 37.58 368 LYS A C 1
ATOM 2793 O O . LYS A 1 368 ? 84.120 8.646 33.466 1.00 36.95 368 LYS A O 1
ATOM 2799 N N . GLU A 1 369 ? 84.940 7.059 32.095 1.00 38.10 369 GLU A N 1
ATOM 2800 C CA . GLU A 1 369 ? 86.227 7.111 32.792 1.00 38.81 369 GLU A CA 1
ATOM 2801 C C . GLU A 1 369 ? 86.966 8.378 32.375 1.00 39.13 369 GLU A C 1
ATOM 2802 O O . GLU A 1 369 ? 87.044 8.640 31.193 1.00 39.58 369 GLU A O 1
ATOM 2808 N N . ASN A 1 370 ? 87.519 9.043 33.382 1.00 39.30 370 ASN A N 1
ATOM 2809 C CA . ASN A 1 370 ? 88.258 10.315 33.282 1.00 38.96 370 ASN A CA 1
ATOM 2810 C C . ASN A 1 370 ? 87.339 11.507 33.442 1.00 38.87 370 ASN A C 1
ATOM 2811 O O . ASN A 1 370 ? 87.803 12.654 33.528 1.00 38.99 370 ASN A O 1
ATOM 2816 N N . GLY A 1 371 ? 86.036 11.217 33.474 1.00 38.02 371 GLY A N 1
ATOM 2817 C CA . GLY A 1 371 ? 85.057 12.222 33.782 1.00 37.19 371 GLY A CA 1
ATOM 2818 C C . GLY A 1 371 ? 85.072 12.357 35.304 1.00 36.32 371 GLY A C 1
ATOM 2819 O O . GLY A 1 371 ? 85.626 11.502 36.008 1.00 36.31 371 GLY A O 1
ATOM 2820 N N . TYR A 1 372 ? 84.487 13.440 35.813 1.00 35.75 372 TYR A N 1
ATOM 2821 C CA . TYR A 1 372 ? 84.354 13.628 37.249 1.00 35.26 372 TYR A CA 1
ATOM 2822 C C . TYR A 1 372 ? 83.514 12.506 37.825 1.00 35.19 372 TYR A C 1
ATOM 2823 O O . TYR A 1 372 ? 82.652 11.947 37.133 1.00 35.16 372 TYR A O 1
ATOM 2832 N N . ALA A 1 373 ? 83.768 12.178 39.096 1.00 34.93 373 ALA A N 1
ATOM 2833 C CA . ALA A 1 373 ? 82.932 11.227 39.814 1.00 34.43 373 ALA A CA 1
ATOM 2834 C C . ALA A 1 373 ? 81.661 11.947 40.258 1.00 34.05 373 ALA A C 1
ATOM 2835 O O . ALA A 1 373 ? 81.473 12.216 41.444 1.00 34.17 373 ALA A O 1
ATOM 2837 N N . ASP A 1 374 ? 80.827 12.297 39.270 1.00 33.76 374 ASP A N 1
ATOM 2838 C CA . ASP A 1 374 ? 79.519 12.954 39.448 1.00 33.04 374 ASP A CA 1
ATOM 2839 C C . ASP A 1 374 ? 78.471 11.890 39.195 1.00 32.96 374 ASP A C 1
ATOM 2840 O O . ASP A 1 374 ? 78.151 11.598 38.038 1.00 32.50 374 ASP A O 1
ATOM 2845 N N . LEU A 1 375 ? 77.940 11.318 40.276 1.00 32.85 375 LEU A N 1
ATOM 2846 C CA . LEU A 1 375 ? 77.039 10.169 40.196 1.00 33.20 375 LEU A CA 1
ATOM 2847 C C . LEU A 1 375 ? 75.903 10.205 41.177 1.00 32.61 375 LEU A C 1
ATOM 2848 O O . LEU A 1 375 ? 76.006 10.820 42.230 1.00 32.81 375 LEU A O 1
ATOM 2853 N N . THR A 1 376 ? 74.829 9.504 40.826 1.00 32.85 376 THR A N 1
ATOM 2854 C CA . THR A 1 376 ? 73.730 9.252 41.753 1.00 33.09 376 THR A CA 1
ATOM 2855 C C . THR A 1 376 ? 73.300 7.801 41.654 1.00 32.92 376 THR A C 1
ATOM 2856 O O . THR A 1 376 ? 73.264 7.216 40.564 1.00 33.25 376 THR A O 1
ATOM 2860 N N . ILE A 1 377 ? 73.038 7.207 42.812 1.00 32.69 377 ILE A N 1
ATOM 2861 C CA . ILE A 1 377 ? 72.552 5.844 42.872 1.00 32.51 377 ILE A CA 1
ATOM 2862 C C . ILE A 1 377 ? 71.058 5.938 43.140 1.00 32.43 377 ILE A C 1
ATOM 2863 O O . ILE A 1 377 ? 70.607 6.640 44.077 1.00 32.46 377 ILE A O 1
ATOM 2868 N N . ILE A 1 378 ? 70.298 5.214 42.312 1.00 32.48 378 ILE A N 1
ATOM 2869 C CA . ILE A 1 378 ? 68.848 5.299 42.330 1.00 32.37 378 ILE A CA 1
ATOM 2870 C C . ILE A 1 378 ? 68.174 3.941 42.510 1.00 32.42 378 ILE A C 1
ATOM 2871 O O . ILE A 1 378 ? 68.537 2.973 41.844 1.00 32.04 378 ILE A O 1
ATOM 2876 N N . ASP A 1 379 ? 67.196 3.894 43.421 1.00 32.65 379 ASP A N 1
ATOM 2877 C CA . ASP A 1 379 ? 66.367 2.698 43.664 1.00 33.05 379 ASP A CA 1
ATOM 2878 C C . ASP A 1 379 ? 65.140 2.708 42.736 1.00 32.91 379 ASP A C 1
ATOM 2879 O O . ASP A 1 379 ? 64.162 3.421 42.980 1.00 33.37 379 ASP A O 1
ATOM 2884 N N . LEU A 1 380 ? 65.214 1.911 41.673 1.00 32.88 380 LEU A N 1
ATOM 2885 C CA . LEU A 1 380 ? 64.174 1.822 40.642 1.00 33.18 380 LEU A CA 1
ATOM 2886 C C . LEU A 1 380 ? 62.910 1.040 41.001 1.00 33.48 380 LEU A C 1
ATOM 2887 O O . LEU A 1 380 ? 61.845 1.319 40.447 1.00 33.27 380 LEU A O 1
ATOM 2892 N N . ASP A 1 381 ? 63.026 0.069 41.910 1.00 33.63 381 ASP A N 1
ATOM 2893 C CA . ASP A 1 381 ? 61.924 -0.856 42.184 1.00 34.20 381 ASP A CA 1
ATOM 2894 C C . ASP A 1 381 ? 61.148 -0.731 43.491 1.00 33.94 381 ASP A C 1
ATOM 2895 O O . ASP A 1 381 ? 60.243 -1.527 43.732 1.00 34.44 381 ASP A O 1
ATOM 2900 N N . SER A 1 382 ? 61.489 0.227 44.343 1.00 33.70 382 SER A N 1
ATOM 2901 C CA . SER A 1 382 ? 60.726 0.399 45.574 1.00 34.22 382 SER A CA 1
ATOM 2902 C C . SER A 1 382 ? 59.919 1.688 45.530 1.00 34.03 382 SER A C 1
ATOM 2903 O O . SER A 1 382 ? 60.385 2.702 45.024 1.00 33.99 382 SER A O 1
ATOM 2906 N N . GLU A 1 383 ? 58.710 1.639 46.070 1.00 33.99 383 GLU A N 1
ATOM 2907 C CA . GLU A 1 383 ? 57.810 2.778 46.036 1.00 34.37 383 GLU A CA 1
ATOM 2908 C C . GLU A 1 383 ? 57.897 3.610 47.308 1.00 34.35 383 GLU A C 1
ATOM 2909 O O . GLU A 1 383 ? 57.882 3.070 48.407 1.00 34.16 383 GLU A O 1
ATOM 2915 N N . GLN A 1 384 ? 57.980 4.928 47.136 1.00 34.46 384 GLN A N 1
ATOM 2916 C CA . GLN A 1 384 ? 58.014 5.878 48.248 1.00 34.65 384 GLN A CA 1
ATOM 2917 C C . GLN A 1 384 ? 56.938 6.944 48.043 1.00 34.39 384 GLN A C 1
ATOM 2918 O O . GLN A 1 384 ? 56.661 7.323 46.908 1.00 34.38 384 GLN A O 1
ATOM 2924 N N . GLU A 1 385 ? 56.330 7.417 49.132 1.00 33.91 385 GLU A N 1
ATOM 2925 C CA . GLU A 1 385 ? 55.346 8.501 49.059 1.00 33.51 385 GLU A CA 1
ATOM 2926 C C . GLU A 1 385 ? 56.054 9.827 49.271 1.00 32.74 385 GLU A C 1
ATOM 2927 O O . GLU A 1 385 ? 56.849 9.965 50.189 1.00 32.28 385 GLU A O 1
ATOM 2933 N N . ILE A 1 386 ? 55.771 10.801 48.407 1.00 32.17 386 ILE A N 1
ATOM 2934 C CA . ILE A 1 386 ? 56.391 12.114 48.508 1.00 31.77 386 ILE A CA 1
ATOM 2935 C C . ILE A 1 386 ? 55.822 12.872 49.708 1.00 31.70 386 ILE A C 1
ATOM 2936 O O . ILE A 1 386 ? 54.630 13.086 49.787 1.00 30.88 386 ILE A O 1
ATOM 2941 N N . LYS A 1 387 ? 56.695 13.268 50.632 1.00 32.30 387 LYS A N 1
ATOM 2942 C CA . LYS A 1 387 ? 56.300 13.935 51.877 1.00 33.20 387 LYS A CA 1
ATOM 2943 C C . LYS A 1 387 ? 57.210 15.125 52.156 1.00 33.14 387 LYS A C 1
ATOM 2944 O O . LYS A 1 387 ? 58.425 15.025 51.974 1.00 32.91 387 LYS A O 1
ATOM 2950 N N . GLY A 1 388 ? 56.629 16.227 52.631 1.00 33.26 388 GLY A N 1
ATOM 2951 C CA . GLY A 1 388 ? 57.389 17.438 52.962 1.00 33.91 388 GLY A CA 1
ATOM 2952 C C . GLY A 1 388 ? 58.432 17.218 54.045 1.00 34.28 388 GLY A C 1
ATOM 2953 O O . GLY A 1 388 ? 59.489 17.863 54.049 1.00 34.48 388 GLY A O 1
ATOM 2954 N N . GLU A 1 389 ? 58.114 16.302 54.959 1.00 34.38 389 GLU A N 1
ATOM 2955 C CA . GLU A 1 389 ? 58.986 15.838 56.037 1.00 34.88 389 GLU A CA 1
ATOM 2956 C C . GLU A 1 389 ? 60.347 15.334 55.525 1.00 34.43 389 GLU A C 1
ATOM 2957 O O . GLU A 1 389 ? 61.367 15.498 56.192 1.00 34.70 389 GLU A O 1
ATOM 2963 N N . ASP A 1 390 ? 60.351 14.727 54.342 1.00 34.30 390 ASP A N 1
ATOM 2964 C CA . ASP A 1 390 ? 61.573 14.184 53.730 1.00 34.23 390 ASP A CA 1
ATOM 2965 C C . ASP A 1 390 ? 62.415 15.188 52.936 1.00 33.71 390 ASP A C 1
ATOM 2966 O O . ASP A 1 390 ? 63.576 14.911 52.615 1.00 34.12 390 ASP A O 1
ATOM 2971 N N . PHE A 1 391 ? 61.841 16.344 52.616 1.00 32.96 391 PHE A N 1
ATOM 2972 C CA . PHE A 1 391 ? 62.549 17.348 51.826 1.00 32.42 391 PHE A CA 1
ATOM 2973 C C . PHE A 1 391 ? 63.735 17.933 52.564 1.00 31.94 391 PHE A C 1
ATOM 2974 O O . PHE A 1 391 ? 63.596 18.370 53.706 1.00 31.42 391 PHE A O 1
ATOM 2982 N N . LEU A 1 392 ? 64.888 17.959 51.899 1.00 31.68 392 LEU A N 1
ATOM 2983 C CA . LEU A 1 392 ? 66.094 18.578 52.462 1.00 31.23 392 LEU A CA 1
ATOM 2984 C C . LEU A 1 392 ? 66.054 20.093 52.209 1.00 30.65 392 LEU A C 1
ATOM 2985 O O . LEU A 1 392 ? 66.745 20.868 52.873 1.00 30.87 392 LEU A O 1
ATOM 2990 N N . SER A 1 393 ? 65.237 20.505 51.244 1.00 29.76 393 SER A N 1
ATOM 2991 C CA . SER A 1 393 ? 64.940 21.924 51.014 1.00 28.98 393 SER A CA 1
ATOM 2992 C C . SER A 1 393 ? 64.246 22.484 52.256 1.00 28.59 393 SER A C 1
ATOM 2993 O O . SER A 1 393 ? 63.565 21.743 52.956 1.00 27.28 393 SER A O 1
ATOM 2996 N N . LYS A 1 394 ? 64.394 23.780 52.515 1.00 28.05 394 LYS A N 1
ATOM 2997 C CA . LYS A 1 394 ? 63.666 24.415 53.622 1.00 28.35 394 LYS A CA 1
ATOM 2998 C C . LYS A 1 394 ? 62.168 24.488 53.339 1.00 28.52 394 LYS A C 1
ATOM 2999 O O . LYS A 1 394 ? 61.368 24.645 54.250 1.00 27.94 394 LYS A O 1
ATOM 3005 N N . ALA A 1 395 ? 61.799 24.385 52.064 1.00 28.67 395 ALA A N 1
ATOM 3006 C CA . ALA A 1 395 ? 60.413 24.594 51.638 1.00 29.00 395 ALA A CA 1
ATOM 3007 C C . ALA A 1 395 ? 59.678 23.310 51.250 1.00 29.27 395 ALA A C 1
ATOM 3008 O O . ALA A 1 395 ? 60.309 22.270 51.029 1.00 29.26 395 ALA A O 1
ATOM 3010 N N . ASP A 1 396 ? 58.343 23.388 51.176 1.00 29.34 396 ASP A N 1
ATOM 3011 C CA . ASP A 1 396 ? 57.523 22.242 50.763 1.00 29.69 396 ASP A CA 1
ATOM 3012 C C . ASP A 1 396 ? 56.347 22.621 49.865 1.00 29.60 396 ASP A C 1
ATOM 3013 O O . ASP A 1 396 ? 55.354 21.898 49.796 1.00 29.88 396 ASP A O 1
ATOM 3018 N N . ASN A 1 397 ? 56.472 23.752 49.175 1.00 28.80 397 ASN A N 1
ATOM 3019 C CA . ASN A 1 397 ? 55.428 24.241 48.289 1.00 28.11 397 ASN A CA 1
ATOM 3020 C C . ASN A 1 397 ? 55.434 23.470 46.971 1.00 28.31 397 ASN A C 1
ATOM 3021 O O . ASN A 1 397 ? 56.126 23.854 46.028 1.00 27.59 397 ASN A O 1
ATOM 3026 N N . THR A 1 398 ? 54.695 22.361 46.932 1.00 28.18 398 THR A N 1
ATOM 3027 C CA . THR A 1 398 ? 54.572 21.534 45.725 1.00 28.96 398 THR A CA 1
ATOM 3028 C C . THR A 1 398 ? 53.247 20.773 45.647 1.00 28.93 398 THR A C 1
ATOM 3029 O O . THR A 1 398 ? 52.750 20.290 46.661 1.00 28.83 398 THR A O 1
ATOM 3033 N N . PRO A 1 399 ? 52.666 20.668 44.437 1.00 29.37 399 PRO A N 1
ATOM 3034 C CA . PRO A 1 399 ? 51.428 19.911 44.323 1.00 29.35 399 PRO A CA 1
ATOM 3035 C C . PRO A 1 399 ? 51.663 18.407 44.270 1.00 29.38 399 PRO A C 1
ATOM 3036 O O . PRO A 1 399 ? 50.703 17.648 44.196 1.00 29.60 399 PRO A O 1
ATOM 3040 N N . PHE A 1 400 ? 52.923 17.984 44.317 1.00 29.56 400 PHE A N 1
ATOM 3041 C CA . PHE A 1 400 ? 53.252 16.565 44.182 1.00 30.09 400 PHE A CA 1
ATOM 3042 C C . PHE A 1 400 ? 53.330 15.767 45.471 1.00 30.85 400 PHE A C 1
ATOM 3043 O O . PHE A 1 400 ? 53.587 14.567 45.444 1.00 30.93 400 PHE A O 1
ATOM 3051 N N . ILE A 1 401 ? 53.075 16.437 46.588 1.00 31.12 401 ILE A N 1
ATOM 3052 C CA . ILE A 1 401 ? 53.011 15.793 47.883 1.00 31.31 401 ILE A CA 1
ATOM 3053 C C . ILE A 1 401 ? 51.880 14.772 47.900 1.00 31.18 401 ILE A C 1
ATOM 3054 O O . ILE A 1 401 ? 50.749 15.085 47.544 1.00 31.05 401 ILE A O 1
ATOM 3059 N N . GLY A 1 402 ? 52.206 13.543 48.292 1.00 31.18 402 GLY A N 1
ATOM 3060 C CA . GLY A 1 402 ? 51.224 12.467 48.338 1.00 30.76 402 GLY A CA 1
ATOM 3061 C C . GLY A 1 402 ? 51.385 11.498 47.182 1.00 31.11 402 GLY A C 1
ATOM 3062 O O . GLY A 1 402 ? 50.963 10.351 47.278 1.00 30.92 402 GLY A O 1
ATOM 3063 N N . TYR A 1 403 ? 51.998 11.947 46.088 1.00 30.92 403 TYR A N 1
ATOM 3064 C CA . TYR A 1 403 ? 52.240 11.077 44.932 1.00 31.45 403 TYR A CA 1
ATOM 3065 C C . TYR A 1 403 ? 53.102 9.888 45.332 1.00 31.45 403 TYR A C 1
ATOM 3066 O O . TYR A 1 403 ? 54.009 10.025 46.146 1.00 31.76 403 TYR A O 1
ATOM 3075 N N . LYS A 1 404 ? 52.803 8.710 44.797 1.00 31.28 404 LYS A N 1
ATOM 3076 C CA . LYS A 1 404 ? 53.623 7.542 45.077 1.00 31.18 404 LYS A CA 1
ATOM 3077 C C . LYS A 1 404 ? 54.565 7.321 43.887 1.00 30.61 404 LYS A C 1
ATOM 3078 O O . LYS A 1 404 ? 54.116 7.197 42.745 1.00 30.82 404 LYS A O 1
ATOM 3084 N N . VAL A 1 405 ? 55.869 7.287 44.151 1.00 29.71 405 VAL A N 1
ATOM 3085 C CA . VAL A 1 405 ? 56.854 7.214 43.078 1.00 29.43 405 VAL A CA 1
ATOM 3086 C C . VAL A 1 405 ? 57.962 6.189 43.227 1.00 28.84 405 VAL A C 1
ATOM 3087 O O . VAL A 1 405 ? 58.416 5.894 44.332 1.00 28.89 405 VAL A O 1
ATOM 3091 N N . TYR A 1 406 ? 58.398 5.686 42.071 1.00 28.52 406 TYR A N 1
ATOM 3092 C CA . TYR A 1 406 ? 59.555 4.810 41.932 1.00 28.45 406 TYR A CA 1
ATOM 3093 C C . TYR A 1 406 ? 60.716 5.645 41.388 1.00 29.05 406 TYR A C 1
ATOM 3094 O O . TYR A 1 406 ? 60.523 6.808 40.992 1.00 28.44 406 TYR A O 1
ATOM 3103 N N . GLY A 1 407 ? 61.908 5.053 41.366 1.00 29.69 407 GLY A N 1
ATOM 3104 C CA . GLY A 1 407 ? 63.111 5.735 40.872 1.00 30.75 407 GLY A CA 1
ATOM 3105 C C . GLY A 1 407 ? 63.609 6.815 41.815 1.00 31.46 407 GLY A C 1
ATOM 3106 O O . GLY A 1 407 ? 63.795 7.959 41.414 1.00 32.13 407 GLY A O 1
ATOM 3107 N N . ASN A 1 408 ? 63.820 6.446 43.073 1.00 32.43 408 ASN A N 1
ATOM 3108 C CA . ASN A 1 408 ? 64.269 7.380 44.112 1.00 33.19 408 ASN A CA 1
ATOM 3109 C C . ASN A 1 408 ? 65.767 7.299 44.387 1.00 33.42 408 ASN A C 1
ATOM 3110 O O . ASN A 1 408 ? 66.284 6.208 44.704 1.00 34.12 408 ASN A O 1
ATOM 3115 N N . PRO A 1 409 ? 66.477 8.440 44.249 1.00 33.98 409 PRO A N 1
ATOM 3116 C CA . PRO A 1 409 ? 67.906 8.486 44.574 1.00 34.24 409 PRO A CA 1
ATOM 3117 C C . PRO A 1 409 ? 68.180 8.124 46.037 1.00 34.46 409 PRO A C 1
ATOM 3118 O O . PRO A 1 409 ? 67.445 8.547 46.936 1.00 34.53 409 PRO A O 1
ATOM 3122 N N . ILE A 1 410 ? 69.230 7.340 46.258 1.00 34.54 410 ILE A N 1
ATOM 3123 C CA . ILE A 1 410 ? 69.598 6.912 47.607 1.00 34.82 410 ILE A CA 1
ATOM 3124 C C . ILE A 1 410 ? 71.024 7.340 47.956 1.00 35.08 410 ILE A C 1
ATOM 3125 O O . ILE A 1 410 ? 71.467 7.177 49.090 1.00 35.06 410 ILE A O 1
ATOM 3130 N N . LEU A 1 411 ? 71.717 7.923 46.975 1.00 35.20 411 LEU A N 1
ATOM 3131 C CA . LEU A 1 411 ? 73.096 8.382 47.153 1.00 35.21 411 LEU A CA 1
ATOM 3132 C C . LEU A 1 411 ? 73.547 9.257 45.987 1.00 35.05 411 LEU A C 1
ATOM 3133 O O . LEU A 1 411 ? 73.377 8.890 44.828 1.00 34.48 411 LEU A O 1
ATOM 3138 N N . THR A 1 412 ? 74.122 10.407 46.313 1.00 34.79 412 THR A N 1
ATOM 3139 C CA . THR A 1 412 ? 74.635 11.319 45.306 1.00 35.27 412 THR A CA 1
ATOM 3140 C C . THR A 1 412 ? 76.052 11.741 45.679 1.00 35.87 412 THR A C 1
ATOM 3141 O O . THR A 1 412 ? 76.336 12.084 46.834 1.00 35.45 412 THR A O 1
ATOM 3153 N N . VAL A 1 414 ? 79.490 14.089 44.396 1.00 36.30 414 VAL A N 1
ATOM 3154 C CA . VAL A 1 414 ? 79.983 15.210 43.581 1.00 35.88 414 VAL A CA 1
ATOM 3155 C C . VAL A 1 414 ? 81.508 15.301 43.684 1.00 35.84 414 VAL A C 1
ATOM 3156 O O . VAL A 1 414 ? 82.054 15.604 44.757 1.00 35.65 414 VAL A O 1
ATOM 3160 N N . GLU A 1 415 ? 82.180 15.050 42.560 1.00 35.46 415 GLU A N 1
ATOM 3161 C CA . GLU A 1 415 ? 83.647 15.023 42.494 1.00 35.29 415 GLU A CA 1
ATOM 3162 C C . GLU A 1 415 ? 84.232 14.078 43.542 1.00 35.25 415 GLU A C 1
ATOM 3163 O O . GLU A 1 415 ? 85.145 14.434 44.283 1.00 35.14 415 GLU A O 1
ATOM 3169 N N . GLY A 1 416 ? 83.669 12.877 43.605 1.00 35.39 416 GLY A N 1
ATOM 3170 C CA . GLY A 1 416 ? 84.131 11.842 44.517 1.00 34.93 416 GLY A CA 1
ATOM 3171 C C . GLY A 1 416 ? 83.716 11.967 45.970 1.00 35.15 416 GLY A C 1
ATOM 3172 O O . GLY A 1 416 ? 84.075 11.117 46.781 1.00 35.71 416 GLY A O 1
ATOM 3173 N N . GLU A 1 417 ? 82.978 13.014 46.321 1.00 35.08 417 GLU A N 1
ATOM 3174 C CA . GLU A 1 417 ? 82.540 13.194 47.705 1.00 35.35 417 GLU A CA 1
ATOM 3175 C C . GLU A 1 417 ? 81.052 12.901 47.865 1.00 34.95 417 GLU A C 1
ATOM 3176 O O . GLU A 1 417 ? 80.220 13.568 47.267 1.00 34.74 417 GLU A O 1
ATOM 3182 N N . VAL A 1 418 ? 80.731 11.885 48.665 1.00 34.68 418 VAL A N 1
ATOM 3183 C CA . VAL A 1 418 ? 79.346 11.541 48.967 1.00 34.18 418 VAL A CA 1
ATOM 3184 C C . VAL A 1 418 ? 78.682 12.777 49.565 1.00 34.44 418 VAL A C 1
ATOM 3185 O O . VAL A 1 418 ? 79.107 13.284 50.607 1.00 33.87 418 VAL A O 1
ATOM 3189 N N . LYS A 1 419 ? 77.657 13.269 48.866 1.00 34.91 419 LYS A N 1
ATOM 3190 C CA . LYS A 1 419 ? 76.962 14.502 49.235 1.00 35.37 419 LYS A CA 1
ATOM 3191 C C . LYS A 1 419 ? 75.545 14.287 49.757 1.00 35.92 419 LYS A C 1
ATOM 3192 O O . LYS A 1 419 ? 74.938 15.210 50.322 1.00 36.27 419 LYS A O 1
ATOM 3198 N N . PHE A 1 420 ? 75.023 13.080 49.535 1.00 36.08 420 PHE A N 1
ATOM 3199 C CA . PHE A 1 420 ? 73.713 12.668 50.021 1.00 35.90 420 PHE A CA 1
ATOM 3200 C C . PHE A 1 420 ? 73.681 11.166 50.180 1.00 36.74 420 PHE A C 1
ATOM 3201 O O . PHE A 1 420 ? 74.172 10.434 49.318 1.00 36.25 420 PHE A O 1
ATOM 3209 N N . GLU A 1 421 ? 73.093 10.723 51.292 1.00 37.31 421 GLU A N 1
ATOM 3210 C CA . GLU A 1 421 ? 72.862 9.319 51.527 1.00 38.46 421 GLU A CA 1
ATOM 3211 C C . GLU A 1 421 ? 71.501 9.178 52.224 1.00 38.75 421 GLU A C 1
ATOM 3212 O O . GLU A 1 421 ? 71.334 9.635 53.373 1.00 39.04 421 GLU A O 1
ATOM 3218 N N . GLY A 1 422 ? 70.529 8.566 51.519 1.00 38.71 422 GLY A N 1
ATOM 3219 C CA . GLY A 1 422 ? 69.184 8.390 52.055 1.00 38.95 422 GLY A CA 1
ATOM 3220 C C . GLY A 1 422 ? 69.119 7.365 53.167 1.00 39.09 422 GLY A C 1
ATOM 3221 O O . GLY A 1 422 ? 69.831 6.358 53.133 1.00 39.64 422 GLY A O 1
ATOM 3230 N N . LYS B 1 2 ? 28.090 54.011 -23.019 1.00 46.09 2 LYS B N 1
ATOM 3231 C CA . LYS B 1 2 ? 29.406 53.964 -23.652 1.00 44.33 2 LYS B CA 1
ATOM 3232 C C . LYS B 1 2 ? 29.757 52.575 -24.177 1.00 43.67 2 LYS B C 1
ATOM 3233 O O . LYS B 1 2 ? 29.344 51.564 -23.609 1.00 43.30 2 LYS B O 1
ATOM 3239 N N . LEU B 1 3 ? 30.512 52.536 -25.272 1.00 42.82 3 LEU B N 1
ATOM 3240 C CA . LEU B 1 3 ? 30.984 51.273 -25.843 1.00 42.48 3 LEU B CA 1
ATOM 3241 C C . LEU B 1 3 ? 32.461 51.338 -26.201 1.00 42.32 3 LEU B C 1
ATOM 3242 O O . LEU B 1 3 ? 32.874 52.119 -27.063 1.00 42.19 3 LEU B O 1
ATOM 3247 N N . ILE B 1 4 ? 33.247 50.502 -25.529 1.00 42.11 4 ILE B N 1
ATOM 3248 C CA . ILE B 1 4 ? 34.673 50.394 -25.803 1.00 41.55 4 ILE B CA 1
ATOM 3249 C C . ILE B 1 4 ? 34.907 49.217 -26.745 1.00 41.13 4 ILE B C 1
ATOM 3250 O O . ILE B 1 4 ? 34.762 48.060 -26.351 1.00 41.29 4 ILE B O 1
ATOM 3255 N N . LYS B 1 5 ? 35.267 49.521 -27.988 1.00 40.65 5 LYS B N 1
ATOM 3256 C CA . LYS B 1 5 ? 35.431 48.492 -29.007 1.00 40.08 5 LYS B CA 1
ATOM 3257 C C . LYS B 1 5 ? 36.872 48.228 -29.419 1.00 39.64 5 LYS B C 1
ATOM 3258 O O . LYS B 1 5 ? 37.737 49.091 -29.293 1.00 39.36 5 LYS B O 1
ATOM 3259 N N . ASN B 1 6 ? 37.104 47.014 -29.914 1.00 39.40 6 ASN B N 1
ATOM 3260 C CA . ASN B 1 6 ? 38.399 46.579 -30.446 1.00 39.30 6 ASN B CA 1
ATOM 3261 C C . ASN B 1 6 ? 39.540 46.580 -29.429 1.00 38.74 6 ASN B C 1
ATOM 3262 O O . ASN B 1 6 ? 40.702 46.733 -29.790 1.00 38.98 6 ASN B O 1
ATOM 3267 N N . GLY B 1 7 ? 39.201 46.420 -28.157 1.00 38.28 7 GLY B N 1
ATOM 3268 C CA . GLY B 1 7 ? 40.205 46.301 -27.124 1.00 37.24 7 GLY B CA 1
ATOM 3269 C C . GLY B 1 7 ? 40.378 44.834 -26.832 1.00 36.78 7 GLY B C 1
ATOM 3270 O O . GLY B 1 7 ? 39.571 44.010 -27.264 1.00 36.54 7 GLY B O 1
ATOM 3271 N N . LYS B 1 8 ? 41.452 44.507 -26.129 1.00 36.37 8 LYS B N 1
ATOM 3272 C CA . LYS B 1 8 ? 41.692 43.147 -25.685 1.00 36.63 8 LYS B CA 1
ATOM 3273 C C . LYS B 1 8 ? 41.558 43.135 -24.165 1.00 36.72 8 LYS B C 1
ATOM 3274 O O . LYS B 1 8 ? 42.002 44.065 -23.484 1.00 36.65 8 LYS B O 1
ATOM 3280 N N . VAL B 1 9 ? 40.907 42.103 -23.645 1.00 37.00 9 VAL B N 1
ATOM 3281 C CA . VAL B 1 9 ? 40.717 41.958 -22.209 1.00 37.93 9 VAL B CA 1
ATOM 3282 C C . VAL B 1 9 ? 41.248 40.597 -21.791 1.00 37.97 9 VAL B C 1
ATOM 3283 O O . VAL B 1 9 ? 41.249 39.641 -22.588 1.00 37.54 9 VAL B O 1
ATOM 3287 N N . LEU B 1 10 ? 41.700 40.516 -20.544 1.00 37.99 10 LEU 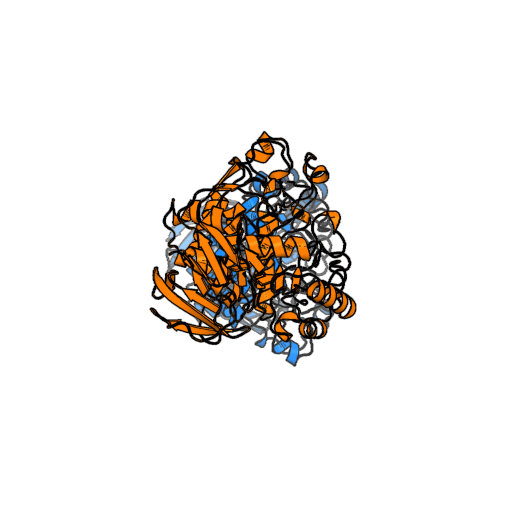B N 1
ATOM 3288 C CA . LEU B 1 10 ? 42.191 39.264 -19.989 1.00 38.52 10 LEU B CA 1
ATOM 3289 C C . LEU B 1 10 ? 41.043 38.308 -19.650 1.00 39.21 10 LEU B C 1
ATOM 3290 O O . LEU B 1 10 ? 40.185 38.602 -18.804 1.00 38.53 10 LEU B O 1
ATOM 3295 N N . GLN B 1 11 ? 41.031 37.164 -20.325 1.00 39.75 11 GLN B N 1
ATOM 3296 C CA . GLN B 1 11 ? 40.079 36.113 -20.009 1.00 40.94 11 GLN B CA 1
ATOM 3297 C C . GLN B 1 11 ? 40.660 34.767 -20.406 1.00 41.35 11 GLN B C 1
ATOM 3298 O O . GLN B 1 11 ? 41.282 34.635 -21.462 1.00 41.26 11 GLN B O 1
ATOM 3304 N N . ASN B 1 12 ? 40.461 33.784 -19.530 1.00 41.92 12 ASN B N 1
ATOM 3305 C CA . ASN B 1 12 ? 41.033 32.443 -19.664 1.00 42.60 12 ASN B CA 1
ATOM 3306 C C . ASN B 1 12 ? 42.576 32.460 -19.576 1.00 42.78 12 ASN B C 1
ATOM 3307 O O . ASN B 1 12 ? 43.255 31.521 -20.008 1.00 43.04 12 ASN B O 1
ATOM 3312 N N . GLY B 1 13 ? 43.120 33.535 -19.006 1.00 42.79 13 GLY B N 1
ATOM 3313 C CA . GLY B 1 13 ? 44.563 33.654 -18.808 1.00 42.65 13 GLY B CA 1
ATOM 3314 C C . GLY B 1 13 ? 45.283 34.687 -19.656 1.00 42.55 13 GLY B C 1
ATOM 3315 O O . GLY B 1 13 ? 46.310 35.209 -19.234 1.00 42.78 13 GLY B O 1
ATOM 3316 N N . GLU B 1 14 ? 44.765 34.977 -20.852 1.00 42.23 14 GLU B N 1
ATOM 3317 C CA . GLU B 1 14 ? 45.411 35.954 -21.740 1.00 41.98 14 GLU B CA 1
ATOM 3318 C C . GLU B 1 14 ? 44.436 36.922 -22.428 1.00 41.43 14 GLU B C 1
ATOM 3319 O O . GLU B 1 14 ? 43.212 36.823 -22.269 1.00 41.63 14 GLU B O 1
ATOM 3325 N N . LEU B 1 15 ? 45.001 37.855 -23.191 1.00 40.51 15 LEU B N 1
ATOM 3326 C CA . LEU B 1 15 ? 44.245 38.876 -23.892 1.00 39.61 15 LEU B CA 1
ATOM 3327 C C . LEU B 1 15 ? 43.415 38.289 -25.023 1.00 39.49 15 LEU B C 1
ATOM 3328 O O . LEU B 1 15 ? 43.956 37.654 -25.933 1.00 39.24 15 LEU B O 1
ATOM 3333 N N . GLN B 1 16 ? 42.101 38.500 -24.951 1.00 39.24 16 GLN B N 1
ATOM 3334 C CA . GLN B 1 16 ? 41.185 38.117 -26.031 1.00 39.25 16 GLN B CA 1
ATOM 3335 C C . GLN B 1 16 ? 40.388 39.343 -26.426 1.00 39.00 16 GLN B C 1
ATOM 3336 O O . GLN B 1 16 ? 40.148 40.224 -25.600 1.00 38.50 16 GLN B O 1
ATOM 3342 N N . GLN B 1 17 ? 39.996 39.408 -27.695 1.00 39.07 17 GLN B N 1
ATOM 3343 C CA . GLN B 1 17 ? 39.190 40.519 -28.198 1.00 39.41 17 GLN B CA 1
ATOM 3344 C C . GLN B 1 17 ? 37.792 40.505 -27.585 1.00 38.95 17 GLN B C 1
ATOM 3345 O O . GLN B 1 17 ? 37.107 39.479 -27.603 1.00 39.44 17 GLN B O 1
ATOM 3351 N N . ALA B 1 18 ? 37.391 41.651 -27.047 1.00 38.28 18 ALA B N 1
ATOM 3352 C CA . ALA B 1 18 ? 36.073 41.829 -26.439 1.00 37.67 18 ALA B CA 1
ATOM 3353 C C . ALA B 1 18 ? 35.685 43.292 -26.435 1.00 37.13 18 ALA B C 1
ATOM 3354 O O . ALA B 1 18 ? 36.522 44.158 -26.222 1.00 37.47 18 ALA B O 1
ATOM 3356 N N . ASP B 1 19 ? 34.409 43.556 -26.683 1.00 36.76 19 ASP B N 1
ATOM 3357 C CA . ASP B 1 19 ? 33.868 44.901 -26.601 1.00 36.16 19 ASP B CA 1
ATOM 3358 C C . ASP B 1 19 ? 33.233 45.037 -25.227 1.00 35.61 19 ASP B C 1
ATOM 3359 O O . ASP B 1 19 ? 32.797 44.045 -24.648 1.00 35.45 19 ASP B O 1
ATOM 3364 N N . ILE B 1 20 ? 33.189 46.260 -24.711 1.00 35.36 20 ILE B N 1
ATOM 3365 C CA . ILE B 1 20 ? 32.642 46.525 -23.377 1.00 35.29 20 ILE B CA 1
ATOM 3366 C C . ILE B 1 20 ? 31.558 47.591 -23.464 1.00 35.18 20 ILE B C 1
ATOM 3367 O O . ILE B 1 20 ? 31.853 48.759 -23.755 1.00 35.26 20 ILE B O 1
ATOM 3372 N N . LEU B 1 21 ? 30.316 47.184 -23.203 1.00 34.36 21 LEU B N 1
ATOM 3373 C CA . LEU B 1 21 ? 29.193 48.094 -23.213 1.00 33.99 21 LEU B CA 1
ATOM 3374 C C . LEU B 1 21 ? 28.870 48.542 -21.791 1.00 34.30 21 LEU B C 1
ATOM 3375 O O . LEU B 1 21 ? 28.600 47.717 -20.911 1.00 34.23 21 LEU B O 1
ATOM 3380 N N . ILE B 1 22 ? 28.881 49.857 -21.589 1.00 34.40 22 ILE B N 1
ATOM 3381 C CA . ILE B 1 22 ? 28.669 50.465 -20.281 1.00 34.41 22 ILE B CA 1
ATOM 3382 C C . ILE B 1 22 ? 27.373 51.266 -20.250 1.00 34.60 22 ILE B C 1
ATOM 3383 O O . ILE B 1 22 ? 27.118 52.075 -21.137 1.00 34.40 22 ILE B O 1
ATOM 3388 N N . ASP B 1 23 ? 26.563 51.020 -19.222 1.00 34.80 23 ASP B N 1
ATOM 3389 C CA . ASP B 1 23 ? 25.322 51.744 -18.976 1.00 35.23 23 ASP B CA 1
ATOM 3390 C C . ASP B 1 23 ? 25.460 52.434 -17.632 1.00 35.23 23 ASP B C 1
ATOM 3391 O O . ASP B 1 23 ? 25.458 51.777 -16.598 1.00 35.56 23 ASP B O 1
ATOM 3396 N N . GLY B 1 24 ? 25.587 53.756 -17.643 1.00 35.23 24 GLY B N 1
ATOM 3397 C CA . GLY B 1 24 ? 25.772 54.514 -16.408 1.00 35.57 24 GLY B CA 1
ATOM 3398 C C . GLY B 1 24 ? 27.047 54.136 -15.667 1.00 35.59 24 GLY B C 1
ATOM 3399 O O . GLY B 1 24 ? 28.153 54.262 -16.203 1.00 36.04 24 GLY B O 1
ATOM 3400 N N . LYS B 1 25 ? 26.890 53.641 -14.443 1.00 35.54 25 LYS B N 1
ATOM 3401 C CA . LYS B 1 25 ? 28.038 53.292 -13.594 1.00 35.25 25 LYS B CA 1
ATOM 3402 C C . LYS B 1 25 ? 28.538 51.871 -13.768 1.00 34.99 25 LYS B C 1
ATOM 3403 O O . LYS B 1 25 ? 29.626 51.533 -13.304 1.00 35.34 25 LYS B O 1
ATOM 3409 N N . VAL B 1 26 ? 27.764 51.049 -14.465 1.00 34.93 26 VAL B N 1
ATOM 3410 C CA . VAL B 1 26 ? 28.046 49.614 -14.534 1.00 34.84 26 VAL B CA 1
ATOM 3411 C C . VAL B 1 26 ? 28.236 49.061 -15.944 1.00 34.52 26 VAL B C 1
ATOM 3412 O O . VAL B 1 26 ? 27.773 49.640 -16.917 1.00 34.35 26 VAL B O 1
ATOM 3416 N N . ILE B 1 27 ? 28.912 47.926 -16.028 1.00 34.26 27 ILE B N 1
ATOM 3417 C CA . ILE B 1 27 ? 29.098 47.227 -17.291 1.00 34.20 27 ILE B CA 1
ATOM 3418 C C . ILE B 1 27 ? 27.839 46.403 -17.551 1.00 34.18 27 ILE B C 1
ATOM 3419 O O . ILE B 1 27 ? 27.376 45.639 -16.688 1.00 33.99 27 ILE B O 1
ATOM 3424 N N . LYS B 1 28 ? 27.267 46.603 -18.735 1.00 34.19 28 LYS B N 1
ATOM 3425 C CA . LYS B 1 28 ? 26.058 45.912 -19.156 1.00 34.03 28 LYS B CA 1
ATOM 3426 C C . LYS B 1 28 ? 26.372 44.632 -19.938 1.00 33.90 28 LYS B C 1
ATOM 3427 O O . LYS B 1 28 ? 25.682 43.609 -19.800 1.00 34.03 28 LYS B O 1
ATOM 3433 N N . GLN B 1 29 ? 27.412 44.684 -20.758 1.00 33.59 29 GLN B N 1
ATOM 3434 C CA . GLN B 1 29 ? 27.745 43.543 -21.606 1.00 33.41 29 GLN B CA 1
ATOM 3435 C C . GLN B 1 29 ? 29.226 43.507 -21.952 1.00 33.08 29 GLN B C 1
ATOM 3436 O O . GLN B 1 29 ? 29.858 44.553 -22.150 1.00 32.93 29 GLN B O 1
ATOM 3442 N N . ILE B 1 30 ? 29.773 42.292 -21.983 1.00 32.66 30 ILE B N 1
ATOM 3443 C CA . ILE B 1 30 ? 31.144 42.036 -22.414 1.00 32.46 30 ILE B CA 1
ATOM 3444 C C . ILE B 1 30 ? 31.040 40.906 -23.433 1.00 32.29 30 ILE B C 1
ATOM 3445 O O . ILE B 1 30 ? 30.672 39.779 -23.079 1.00 32.22 30 ILE B O 1
ATOM 3450 N N . ALA B 1 31 ? 31.339 41.215 -24.698 1.00 31.70 31 ALA B N 1
ATOM 3451 C CA . ALA B 1 31 ? 31.228 40.240 -25.779 1.00 30.92 31 ALA B CA 1
ATOM 3452 C C . ALA B 1 31 ? 32.135 40.617 -26.942 1.00 30.67 31 ALA B C 1
ATOM 3453 O O . ALA B 1 31 ? 32.520 41.777 -27.076 1.00 30.04 31 ALA B O 1
ATOM 3455 N N . PRO B 1 32 ? 32.490 39.630 -27.777 1.00 30.47 32 PRO B N 1
ATOM 3456 C CA . PRO B 1 32 ? 33.356 39.838 -28.930 1.00 31.13 32 PRO B CA 1
ATOM 3457 C C . PRO B 1 32 ? 32.950 40.987 -29.865 1.00 32.00 32 PRO B C 1
ATOM 3458 O O . PRO B 1 32 ? 33.786 41.835 -30.181 1.00 33.12 32 PRO B O 1
ATOM 3462 N N . ALA B 1 33 ? 31.692 41.029 -30.292 1.00 31.82 33 ALA B N 1
ATOM 3463 C CA . ALA B 1 33 ? 31.278 42.022 -31.278 1.00 32.88 33 ALA B CA 1
ATOM 3464 C C . ALA B 1 33 ? 29.929 42.659 -30.973 1.00 33.13 33 ALA B C 1
ATOM 3465 O O . ALA B 1 33 ? 28.916 42.294 -31.585 1.00 33.96 33 ALA B O 1
ATOM 3467 N N . ILE B 1 34 ? 29.938 43.636 -30.079 1.00 33.10 34 ILE B N 1
ATOM 3468 C CA . ILE B 1 34 ? 28.738 44.342 -29.675 1.00 33.70 34 ILE B CA 1
ATOM 3469 C C . ILE B 1 34 ? 28.343 45.396 -30.703 1.00 34.93 34 ILE B C 1
ATOM 3470 O O . ILE B 1 34 ? 29.121 46.306 -31.022 1.00 34.82 34 ILE B O 1
ATOM 3475 N N . GLU B 1 35 ? 27.127 45.258 -31.219 1.00 35.70 35 GLU B N 1
ATOM 3476 C CA . GLU B 1 35 ? 26.585 46.222 -32.154 1.00 37.18 35 GLU B CA 1
ATOM 3477 C C . GLU B 1 35 ? 26.205 47.505 -31.408 1.00 37.83 35 GLU B C 1
ATOM 3478 O O . GLU B 1 35 ? 25.467 47.461 -30.412 1.00 38.21 35 GLU B O 1
ATOM 3484 N N . PRO B 1 36 ? 26.716 48.652 -31.888 1.00 38.28 36 PRO B N 1
ATOM 3485 C CA . PRO B 1 36 ? 26.457 49.918 -31.220 1.00 38.56 36 PRO B CA 1
ATOM 3486 C C . PRO B 1 36 ? 25.043 50.403 -31.503 1.00 38.83 36 PRO B C 1
ATOM 3487 O O . PRO B 1 36 ? 24.630 50.458 -32.665 1.00 38.63 36 PRO B O 1
ATOM 3491 N N . SER B 1 37 ? 24.306 50.735 -30.445 1.00 39.12 37 SER B N 1
ATOM 3492 C CA . SER B 1 37 ? 22.932 51.234 -30.583 1.00 39.45 37 SER B CA 1
ATOM 3493 C C . SER B 1 37 ? 22.868 52.768 -30.485 1.00 39.52 37 SER B C 1
ATOM 3494 O O . SER B 1 37 ? 23.901 53.436 -30.401 1.00 39.42 37 SER B O 1
ATOM 3497 N N . ASN B 1 38 ? 21.655 53.313 -30.496 1.00 39.58 38 ASN B N 1
ATOM 3498 C CA . ASN B 1 38 ? 21.446 54.758 -30.463 1.00 39.86 38 ASN B CA 1
ATOM 3499 C C . ASN B 1 38 ? 22.078 55.477 -29.269 1.00 39.97 38 ASN B C 1
ATOM 3500 O O . ASN B 1 38 ? 21.988 55.008 -28.131 1.00 40.22 38 ASN B O 1
ATOM 3505 N N . GLY B 1 39 ? 22.729 56.606 -29.547 1.00 39.93 39 GLY B N 1
ATOM 3506 C CA . GLY B 1 39 ? 23.314 57.465 -28.514 1.00 39.88 39 GLY B CA 1
ATOM 3507 C C . GLY B 1 39 ? 24.613 56.990 -27.890 1.00 39.94 39 GLY B C 1
ATOM 3508 O O . GLY B 1 39 ? 25.286 57.752 -27.190 1.00 40.28 39 GLY B O 1
ATOM 3509 N N . VAL B 1 40 ? 24.969 55.734 -28.137 1.00 39.84 40 VAL B N 1
ATOM 3510 C CA . VAL B 1 40 ? 26.185 55.151 -27.571 1.00 39.66 40 VAL B CA 1
ATOM 3511 C C . VAL B 1 40 ? 27.415 55.967 -27.958 1.00 39.63 40 VAL B C 1
ATOM 3512 O O . VAL B 1 40 ? 27.601 56.343 -29.114 1.00 39.79 40 VAL B O 1
ATOM 3516 N N . ASP B 1 41 ? 28.225 56.265 -26.956 1.00 39.68 41 ASP B N 1
ATOM 3517 C CA . ASP B 1 41 ? 29.459 56.998 -27.122 1.00 39.60 41 ASP B CA 1
ATOM 3518 C C . ASP B 1 41 ? 30.577 55.979 -27.363 1.00 39.27 41 ASP B C 1
ATOM 3519 O O . ASP B 1 41 ? 30.915 55.209 -26.469 1.00 39.46 41 ASP B O 1
ATOM 3524 N N . ILE B 1 42 ? 31.136 55.957 -28.570 1.00 38.88 42 ILE B N 1
ATOM 3525 C CA . ILE B 1 42 ? 32.158 54.958 -28.914 1.00 38.45 42 ILE B CA 1
ATOM 3526 C C . ILE B 1 42 ? 33.591 55.367 -28.557 1.00 38.64 42 ILE B C 1
ATOM 3527 O O . ILE B 1 42 ? 34.032 56.479 -28.870 1.00 38.71 42 ILE B O 1
ATOM 3532 N N . ILE B 1 43 ? 34.298 54.444 -27.899 1.00 38.66 43 ILE B N 1
ATOM 3533 C CA . ILE B 1 43 ? 35.710 54.598 -27.543 1.00 38.42 43 ILE B CA 1
ATOM 3534 C C . ILE B 1 43 ? 36.487 53.474 -28.223 1.00 38.36 43 ILE B C 1
ATOM 3535 O O . ILE B 1 43 ? 36.320 52.309 -27.871 1.00 38.06 43 ILE B O 1
ATOM 3540 N N . ASP B 1 44 ? 37.308 53.816 -29.218 1.00 38.35 44 ASP B N 1
ATOM 3541 C CA . ASP B 1 44 ? 38.116 52.811 -29.918 1.00 38.57 44 ASP B CA 1
ATOM 3542 C C . ASP B 1 44 ? 39.395 52.529 -29.128 1.00 38.68 44 ASP B C 1
ATOM 3543 O O . ASP B 1 44 ? 40.324 53.344 -29.125 1.00 39.30 44 ASP B O 1
ATOM 3548 N N . ALA B 1 45 ? 39.438 51.368 -28.474 1.00 38.19 45 ALA B N 1
ATOM 3549 C CA . ALA B 1 45 ? 40.605 50.938 -27.702 1.00 37.96 45 ALA B CA 1
ATOM 3550 C C . ALA B 1 45 ? 41.830 50.727 -28.587 1.00 37.96 45 ALA B C 1
ATOM 3551 O O . ALA B 1 45 ? 42.948 50.593 -28.083 1.00 38.18 45 ALA B O 1
ATOM 3553 N N . LYS B 1 46 ? 41.612 50.698 -29.905 1.00 37.43 46 LYS B N 1
ATOM 3554 C CA . LYS B 1 46 ? 42.684 50.595 -30.898 1.00 37.02 46 LYS B CA 1
ATOM 3555 C C . LYS B 1 46 ? 43.567 49.349 -30.732 1.00 36.39 46 LYS B C 1
ATOM 3556 O O . LYS B 1 46 ? 44.742 49.354 -31.114 1.00 36.47 46 LYS B O 1
ATOM 3562 N N . GLY B 1 47 ? 42.987 48.283 -30.185 1.00 35.47 47 GLY B N 1
ATOM 3563 C CA . GLY B 1 47 ? 43.716 47.035 -29.963 1.00 34.30 47 GLY B CA 1
ATOM 3564 C C . GLY B 1 47 ? 44.457 46.969 -28.637 1.00 33.52 47 GLY B C 1
ATOM 3565 O O . GLY B 1 47 ? 45.085 45.953 -28.332 1.00 33.77 47 GLY B O 1
ATOM 3566 N N . HIS B 1 48 ? 44.385 48.046 -27.852 1.00 32.11 48 HIS B N 1
ATOM 3567 C CA . HIS B 1 48 ? 45.061 48.114 -26.561 1.00 31.02 48 HIS B CA 1
ATOM 3568 C C . HIS B 1 48 ? 44.392 47.234 -25.522 1.00 30.45 48 HIS B C 1
ATOM 3569 O O . HIS B 1 48 ? 43.286 46.723 -25.720 1.00 30.05 48 HIS B O 1
ATOM 3576 N N . PHE B 1 49 ? 45.095 47.079 -24.407 1.00 29.32 49 PHE B N 1
ATOM 3577 C CA . PHE B 1 49 ? 44.662 46.282 -23.287 1.00 28.62 49 PHE B CA 1
ATOM 3578 C C . PHE B 1 49 ? 43.682 47.067 -22.410 1.00 27.83 49 PHE B C 1
ATOM 3579 O O . PHE B 1 49 ? 43.985 48.167 -21.953 1.00 27.80 49 PHE B O 1
ATOM 3587 N N . VAL B 1 50 ? 42.502 46.483 -22.206 1.00 26.93 50 VAL B N 1
ATOM 3588 C CA . VAL B 1 50 ? 41.449 47.060 -21.367 1.00 25.53 50 VAL B CA 1
ATOM 3589 C C . VAL B 1 50 ? 41.437 46.257 -20.071 1.00 25.56 50 VAL B C 1
ATOM 3590 O O . VAL B 1 50 ? 41.016 45.097 -20.043 1.00 25.35 50 VAL B O 1
ATOM 3594 N N . SER B 1 51 ? 41.924 46.883 -19.001 1.00 24.51 51 SER B N 1
ATOM 3595 C CA . SER B 1 51 ? 42.105 46.214 -17.721 1.00 24.49 51 SER B CA 1
ATOM 3596 C C . SER B 1 51 ? 41.119 46.659 -16.646 1.00 23.74 51 SER B C 1
ATOM 3597 O O . SER B 1 51 ? 40.658 47.804 -16.666 1.00 23.44 51 SER B O 1
ATOM 3600 N N . PRO B 1 52 ? 40.789 45.758 -15.698 1.00 23.65 52 PRO B N 1
ATOM 3601 C CA . PRO B 1 52 ? 40.063 46.277 -14.548 1.00 23.57 52 PRO B CA 1
ATOM 3602 C C . PRO B 1 52 ? 40.919 47.367 -13.913 1.00 24.06 52 PRO B C 1
ATOM 3603 O O . PRO B 1 52 ? 42.149 47.285 -13.949 1.00 23.90 52 PRO B O 1
ATOM 3607 N N . GLY B 1 53 ? 40.291 48.377 -13.331 1.00 24.59 53 GLY B N 1
ATOM 3608 C CA . GLY B 1 53 ? 41.044 49.416 -12.652 1.00 24.42 53 GLY B CA 1
ATOM 3609 C C . GLY B 1 53 ? 41.862 48.824 -11.521 1.00 24.26 53 GLY B C 1
ATOM 3610 O O . GLY B 1 53 ? 41.426 47.879 -10.861 1.00 24.94 53 GLY B O 1
ATOM 3611 N N . PHE B 1 54 ? 43.063 49.358 -11.316 1.00 24.01 54 PHE B N 1
ATOM 3612 C CA . PHE B 1 54 ? 43.934 48.888 -10.261 1.00 22.86 54 PHE B CA 1
ATOM 3613 C C . PHE B 1 54 ? 43.432 49.434 -8.934 1.00 23.35 54 PHE B C 1
ATOM 3614 O O . PHE B 1 54 ? 42.784 50.468 -8.888 1.00 22.69 54 PHE B O 1
ATOM 3622 N N . VAL B 1 55 ? 43.734 48.700 -7.874 1.00 23.33 55 VAL B N 1
ATOM 3623 C CA . VAL B 1 55 ? 43.305 49.016 -6.533 1.00 24.35 55 VAL B CA 1
ATOM 3624 C C . VAL B 1 55 ? 44.562 49.136 -5.667 1.00 24.94 55 VAL B C 1
ATOM 3625 O O . VAL B 1 55 ? 45.321 48.176 -5.531 1.00 25.16 55 VAL B O 1
ATOM 3629 N N . ASP B 1 56 ? 44.784 50.323 -5.110 1.00 25.32 56 ASP B N 1
ATOM 3630 C CA . ASP B 1 56 ? 45.974 50.607 -4.309 1.00 25.98 56 ASP B CA 1
ATOM 3631 C C . ASP B 1 56 ? 45.590 50.720 -2.833 1.00 26.17 56 ASP B C 1
ATOM 3632 O O . ASP B 1 56 ? 44.923 51.675 -2.430 1.00 25.40 56 ASP B O 1
ATOM 3637 N N . VAL B 1 57 ? 46.023 49.756 -2.023 1.00 25.59 57 VAL B N 1
ATOM 3638 C CA . VAL B 1 57 ? 45.627 49.782 -0.617 1.00 25.71 57 VAL B CA 1
ATOM 3639 C C . VAL B 1 57 ? 46.528 50.605 0.318 1.00 25.64 57 VAL B C 1
ATOM 3640 O O . VAL B 1 57 ? 46.350 50.542 1.537 1.00 24.74 57 VAL B O 1
ATOM 3644 N N . HIS B 1 58 ? 47.447 51.402 -0.242 1.00 25.18 58 HIS B N 1
ATOM 3645 C CA . HIS B 1 58 ? 48.388 52.183 0.578 1.00 25.78 58 HIS B CA 1
ATOM 3646 C C . HIS B 1 58 ? 48.874 53.426 -0.177 1.00 25.35 58 HIS B C 1
ATOM 3647 O O . HIS B 1 58 ? 49.858 53.345 -0.920 1.00 25.03 58 HIS B O 1
ATOM 3654 N N . VAL B 1 59 ? 48.176 54.550 -0.030 1.00 24.79 59 VAL B N 1
ATOM 3655 C CA . VAL B 1 59 ? 48.654 55.825 -0.594 1.00 24.58 59 VAL B CA 1
ATOM 3656 C C . VAL B 1 59 ? 48.574 56.890 0.485 1.00 25.24 59 VAL B C 1
ATOM 3657 O O . VAL B 1 59 ? 47.880 56.714 1.486 1.00 24.80 59 VAL B O 1
ATOM 3661 N N . HIS B 1 60 ? 49.270 58.003 0.258 1.00 25.16 60 HIS B N 1
ATOM 3662 C CA . HIS B 1 60 ? 49.279 59.117 1.182 1.00 25.59 60 HIS B CA 1
ATOM 3663 C C . HIS B 1 60 ? 48.773 60.302 0.357 1.00 24.93 60 HIS B C 1
ATOM 3664 O O . HIS B 1 60 ? 49.436 60.724 -0.573 1.00 24.27 60 HIS B O 1
ATOM 3671 N N . LEU B 1 61 ? 47.565 60.782 0.647 1.00 25.27 61 LEU B N 1
ATOM 3672 C CA . LEU B 1 61 ? 46.991 61.896 -0.126 1.00 25.81 61 LEU B CA 1
ATOM 3673 C C . LEU B 1 61 ? 47.284 63.244 0.538 1.00 25.59 61 LEU B C 1
ATOM 3674 O O . LEU B 1 61 ? 46.932 64.286 -0.002 1.00 26.01 61 LEU B O 1
ATOM 3679 N N . ARG B 1 62 ? 47.919 63.196 1.713 1.00 26.21 62 ARG B N 1
ATOM 3680 C CA . ARG B 1 62 ? 48.409 64.388 2.471 1.00 26.40 62 ARG B CA 1
ATOM 3681 C C . ARG B 1 62 ? 47.351 65.346 3.006 1.00 27.05 62 ARG B C 1
ATOM 3682 O O . ARG B 1 62 ? 47.539 65.968 4.058 1.00 27.23 62 ARG B O 1
ATOM 3690 N N . GLU B 1 63 ? 46.255 65.496 2.273 1.00 27.78 63 GLU B N 1
ATOM 3691 C CA . GLU B 1 63 ? 45.181 66.391 2.691 1.00 28.34 63 GLU B CA 1
ATOM 3692 C C . GLU B 1 63 ? 44.262 65.613 3.635 1.00 28.02 63 GLU B C 1
ATOM 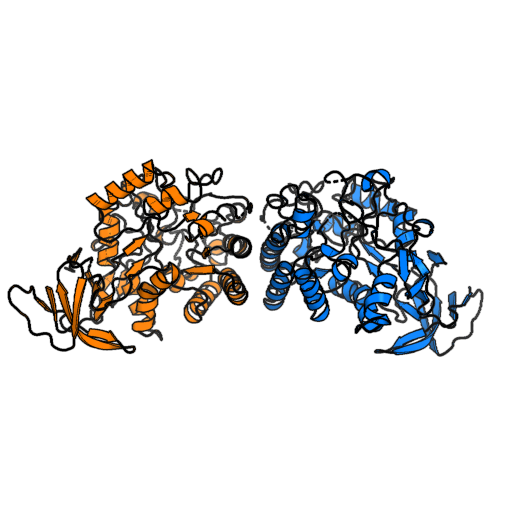3693 O O . GLU B 1 63 ? 43.921 64.478 3.328 1.00 26.85 63 GLU B O 1
ATOM 3699 N N . PRO B 1 64 ? 43.851 66.217 4.782 1.00 28.13 64 PRO B N 1
ATOM 3700 C CA . PRO B 1 64 ? 44.147 67.557 5.291 1.00 28.47 64 PRO B CA 1
ATOM 3701 C C . PRO B 1 64 ? 45.461 67.634 6.070 1.00 29.21 64 PRO B C 1
ATOM 3702 O O . PRO B 1 64 ? 45.934 66.625 6.603 1.00 28.65 64 PRO B O 1
ATOM 3706 N N . GLY B 1 65 ? 46.037 68.834 6.143 1.00 30.01 65 GLY B N 1
ATOM 3707 C CA . GLY B 1 65 ? 47.282 69.040 6.880 1.00 30.72 65 GLY B CA 1
ATOM 3708 C C . GLY B 1 65 ? 48.495 69.353 6.025 1.00 30.87 65 GLY B C 1
ATOM 3709 O O . GLY B 1 65 ? 49.148 70.366 6.237 1.00 30.96 65 GLY B O 1
ATOM 3710 N N . GLY B 1 66 ? 48.800 68.479 5.067 1.00 30.92 66 GLY B N 1
ATOM 3711 C CA . GLY B 1 66 ? 49.956 68.664 4.190 1.00 31.08 66 GLY B CA 1
ATOM 3712 C C . GLY B 1 66 ? 49.583 68.962 2.747 1.00 31.44 66 GLY B C 1
ATOM 3713 O O . GLY B 1 66 ? 50.100 68.335 1.818 1.00 31.50 66 GLY B O 1
ATOM 3714 N N . GLU B 1 67 ? 48.687 69.929 2.560 1.00 31.17 67 GLU B N 1
ATOM 3715 C CA . GLU B 1 67 ? 48.227 70.335 1.230 1.00 31.35 67 GLU B CA 1
ATOM 3716 C C . GLU B 1 67 ? 49.360 70.721 0.260 1.00 30.99 67 GLU B C 1
ATOM 3717 O O . GLU B 1 67 ? 49.286 70.425 -0.930 1.00 31.17 67 GLU B O 1
ATOM 3723 N N . TYR B 1 68 ? 50.402 71.363 0.775 1.00 30.66 68 TYR B N 1
ATOM 3724 C CA . TYR B 1 68 ? 51.529 71.806 -0.053 1.00 30.50 68 TYR B CA 1
ATOM 3725 C C . TYR B 1 68 ? 52.254 70.642 -0.730 1.00 30.11 68 TYR B C 1
ATOM 3726 O O . TYR B 1 68 ? 52.855 70.818 -1.799 1.00 29.67 68 TYR B O 1
ATOM 3735 N N . LYS B 1 69 ? 52.190 69.461 -0.100 1.00 29.04 69 LYS B N 1
ATOM 3736 C CA . LYS B 1 69 ? 52.785 68.249 -0.644 1.00 28.31 69 LYS B CA 1
ATOM 3737 C C . LYS B 1 69 ? 51.913 67.633 -1.736 1.00 28.17 69 LYS B C 1
ATOM 3738 O O . LYS B 1 69 ? 52.426 67.218 -2.770 1.00 28.35 69 LYS B O 1
ATOM 3744 N N . GLU B 1 70 ? 50.603 67.571 -1.477 1.00 27.47 70 GLU B N 1
ATOM 3745 C CA . GLU B 1 70 ? 49.619 66.891 -2.316 1.00 27.10 70 GLU B CA 1
ATOM 3746 C C . GLU B 1 70 ? 48.245 67.211 -1.727 1.00 27.29 70 GLU B C 1
ATOM 3747 O O . GLU B 1 70 ? 48.141 67.533 -0.543 1.00 27.82 70 GLU B O 1
ATOM 3753 N N . THR B 1 71 ? 47.206 67.167 -2.555 1.00 27.04 71 THR B N 1
ATOM 3754 C CA . THR B 1 71 ? 45.818 67.306 -2.094 1.00 26.90 71 THR B CA 1
ATOM 3755 C C . THR B 1 71 ? 45.086 66.045 -2.560 1.00 26.51 71 THR B C 1
ATOM 3756 O O . THR B 1 71 ? 45.629 65.263 -3.343 1.00 26.22 71 THR B O 1
ATOM 3760 N N . ILE B 1 72 ? 43.854 65.854 -2.103 1.00 26.79 72 ILE B N 1
ATOM 3761 C CA . ILE B 1 72 ? 43.059 64.695 -2.542 1.00 26.83 72 ILE B CA 1
ATOM 3762 C C . ILE B 1 72 ? 42.836 64.767 -4.058 1.00 26.88 72 ILE B C 1
ATOM 3763 O O . ILE B 1 72 ? 42.885 63.752 -4.747 1.00 26.59 72 ILE B O 1
ATOM 3768 N N . GLU B 1 73 ? 42.624 65.979 -4.574 1.00 26.77 73 GLU B N 1
ATOM 3769 C CA . GLU B 1 73 ? 42.436 66.174 -6.012 1.00 27.21 73 GLU B CA 1
ATOM 3770 C C . GLU B 1 73 ? 43.651 65.766 -6.867 1.00 26.72 73 GLU B C 1
ATOM 3771 O O . GLU B 1 73 ? 43.505 64.991 -7.818 1.00 26.48 73 GLU B O 1
ATOM 3777 N N . THR B 1 74 ? 44.834 66.308 -6.549 1.00 26.40 74 THR B N 1
ATOM 3778 C CA . THR B 1 74 ? 46.058 65.967 -7.302 1.00 26.07 74 THR B CA 1
ATOM 3779 C C . THR B 1 74 ? 46.518 64.510 -7.071 1.00 25.76 74 THR B C 1
ATOM 3780 O O . THR B 1 74 ? 46.996 63.858 -7.990 1.00 26.00 74 THR B O 1
ATOM 3784 N N . GLY B 1 75 ? 46.327 63.993 -5.864 1.00 25.29 75 GLY B N 1
ATOM 3785 C CA . GLY B 1 75 ? 46.697 62.614 -5.551 1.00 25.25 75 GLY B CA 1
ATOM 3786 C C . GLY B 1 75 ? 45.871 61.591 -6.302 1.00 25.24 75 GLY B C 1
ATOM 3787 O O . GLY B 1 75 ? 46.389 60.586 -6.780 1.00 26.02 75 GLY B O 1
ATOM 3788 N N . THR B 1 76 ? 44.574 61.854 -6.404 1.00 25.21 76 THR B N 1
ATOM 3789 C CA . THR B 1 76 ? 43.653 60.974 -7.112 1.00 25.02 76 THR B CA 1
ATOM 3790 C C . THR B 1 76 ? 43.774 61.108 -8.638 1.00 24.64 76 THR B C 1
ATOM 3791 O O . THR B 1 76 ? 43.628 60.127 -9.357 1.00 24.53 76 THR B O 1
ATOM 3795 N N . LYS B 1 77 ? 44.048 62.318 -9.118 1.00 24.11 77 LYS B N 1
ATOM 3796 C CA . LYS B 1 77 ? 44.359 62.534 -10.534 1.00 24.58 77 LYS B CA 1
ATOM 3797 C C . LYS B 1 77 ? 45.597 61.716 -10.911 1.00 24.36 77 LYS B C 1
ATOM 3798 O O . LYS B 1 77 ? 45.611 61.054 -11.963 1.00 24.33 77 LYS B O 1
ATOM 3804 N N . ALA B 1 78 ? 46.603 61.750 -10.025 1.00 24.00 78 ALA B N 1
ATOM 3805 C CA . ALA B 1 78 ? 47.824 60.944 -10.138 1.00 24.29 78 ALA B CA 1
ATOM 3806 C C . ALA B 1 78 ? 47.516 59.448 -10.167 1.00 24.42 78 ALA B C 1
ATOM 3807 O O . ALA B 1 78 ? 48.040 58.734 -11.027 1.00 24.47 78 ALA B O 1
ATOM 3809 N N . ALA B 1 79 ? 46.668 58.980 -9.240 1.00 24.20 79 ALA B N 1
ATOM 3810 C CA . ALA B 1 79 ? 46.216 57.578 -9.228 1.00 23.94 79 ALA B CA 1
ATOM 3811 C C . ALA B 1 79 ? 45.557 57.149 -10.543 1.00 24.24 79 ALA B C 1
ATOM 3812 O O . ALA B 1 79 ? 45.888 56.084 -11.089 1.00 23.90 79 ALA B O 1
ATOM 3814 N N . ALA B 1 80 ? 44.633 57.973 -11.045 1.00 23.97 80 ALA B N 1
ATOM 3815 C CA . ALA B 1 80 ? 43.920 57.663 -12.285 1.00 24.48 80 ALA B CA 1
ATOM 3816 C C . ALA B 1 80 ? 44.875 57.577 -13.490 1.00 24.93 80 ALA B C 1
ATOM 3817 O O . ALA B 1 80 ? 44.737 56.694 -14.344 1.00 25.10 80 ALA B O 1
ATOM 3819 N N . ARG B 1 81 ? 45.850 58.475 -13.546 1.00 25.22 81 ARG B N 1
ATOM 3820 C CA . ARG B 1 81 ? 46.873 58.411 -14.588 1.00 25.92 81 ARG B CA 1
ATOM 3821 C C . ARG B 1 81 ? 47.695 57.114 -14.483 1.00 25.68 81 ARG B C 1
ATOM 3822 O O . ARG B 1 81 ? 48.207 56.607 -15.480 1.00 25.31 81 ARG B O 1
ATOM 3830 N N . GLY B 1 82 ? 47.794 56.566 -13.275 1.00 25.91 82 GLY B N 1
ATOM 3831 C CA . GLY B 1 82 ? 48.503 55.312 -13.061 1.00 25.86 82 GLY B CA 1
ATOM 3832 C C . GLY B 1 82 ? 47.643 54.088 -13.318 1.00 26.06 82 GLY B C 1
ATOM 3833 O O . GLY B 1 82 ? 48.118 52.945 -13.220 1.00 26.84 82 GLY B O 1
ATOM 3834 N N . GLY B 1 83 ? 46.374 54.319 -13.645 1.00 25.87 83 GLY B N 1
ATOM 3835 C CA . GLY B 1 83 ? 45.431 53.240 -13.920 1.00 24.62 83 GLY B CA 1
ATOM 3836 C C . GLY B 1 83 ? 44.631 52.831 -12.692 1.00 24.19 83 GLY B C 1
ATOM 3837 O O . GLY B 1 83 ? 43.845 51.890 -12.748 1.00 24.12 83 GLY B O 1
ATOM 3838 N N . PHE B 1 84 ? 44.828 53.533 -11.579 1.00 24.06 84 PHE B N 1
ATOM 3839 C CA . PHE B 1 84 ? 44.144 53.180 -10.323 1.00 23.88 84 PHE B CA 1
ATOM 3840 C C . PHE B 1 84 ? 42.769 53.798 -10.318 1.00 24.26 84 PHE B C 1
ATOM 3841 O O . PHE B 1 84 ? 42.623 54.957 -10.692 1.00 24.93 84 PHE B O 1
ATOM 3849 N N . THR B 1 85 ? 41.757 53.014 -9.947 1.00 23.78 85 THR B N 1
ATOM 3850 C CA . THR B 1 85 ? 40.377 53.505 -9.868 1.00 23.94 85 THR B CA 1
ATOM 3851 C C . THR B 1 85 ? 39.873 53.519 -8.416 1.00 24.52 85 THR B C 1
ATOM 3852 O O . THR B 1 85 ? 38.873 54.184 -8.104 1.00 24.62 85 THR B O 1
ATOM 3856 N N . THR B 1 86 ? 40.585 52.793 -7.548 1.00 24.03 86 THR B N 1
ATOM 3857 C CA . THR B 1 86 ? 40.327 52.769 -6.102 1.00 24.07 86 THR B CA 1
ATOM 3858 C C . THR B 1 86 ? 41.639 52.916 -5.324 1.00 24.37 86 THR B C 1
ATOM 3859 O O . THR B 1 86 ? 42.597 52.208 -5.599 1.00 24.65 86 THR B O 1
ATOM 3863 N N . VAL B 1 87 ? 41.692 53.839 -4.359 1.00 24.98 87 VAL B N 1
ATOM 3864 C CA . VAL B 1 87 ? 42.881 53.975 -3.508 1.00 24.88 87 VAL B CA 1
ATOM 3865 C C . VAL B 1 87 ? 42.446 54.104 -2.057 1.00 25.74 87 VAL B C 1
ATOM 3866 O O . VAL B 1 87 ? 41.368 54.665 -1.773 1.00 26.08 87 VAL B O 1
ATOM 3870 N N . CYS B 1 88 ? 43.288 53.616 -1.144 1.00 25.50 88 CYS B N 1
ATOM 3871 C CA . CYS B 1 88 ? 42.993 53.667 0.287 1.00 25.70 88 CYS B CA 1
ATOM 3872 C C . CYS B 1 88 ? 44.032 54.541 1.010 1.00 25.68 88 CYS B C 1
ATOM 3873 O O . CYS B 1 88 ? 45.141 54.080 1.288 1.00 26.10 88 CYS B O 1
ATOM 3876 N N . PRO B 1 89 ? 43.695 55.820 1.290 1.00 25.85 89 PRO B N 1
ATOM 3877 C CA . PRO B 1 89 ? 44.663 56.717 1.918 1.00 25.66 89 PRO B CA 1
ATOM 3878 C C . PRO B 1 89 ? 44.926 56.451 3.405 1.00 26.27 89 PRO B C 1
ATOM 3879 O O . PRO B 1 89 ? 43.997 56.132 4.163 1.00 25.65 89 PRO B O 1
ATOM 3891 N N . PRO B 1 91 ? 46.137 57.150 7.439 1.00 26.46 91 PRO B N 1
ATOM 3892 C CA . PRO B 1 91 ? 45.628 58.104 8.444 1.00 27.27 91 PRO B CA 1
ATOM 3893 C C . PRO B 1 91 ? 46.632 59.106 9.032 1.00 28.07 91 PRO B C 1
ATOM 3894 O O . PRO B 1 91 ? 46.323 59.763 10.037 1.00 27.36 91 PRO B O 1
ATOM 3898 N N . ASN B 1 92 ? 47.815 59.226 8.442 1.00 28.95 92 ASN B N 1
ATOM 3899 C CA . ASN B 1 92 ? 48.823 60.113 9.023 1.00 30.07 92 ASN B CA 1
ATOM 3900 C C . ASN B 1 92 ? 48.644 61.592 8.642 1.00 30.80 92 ASN B C 1
ATOM 3901 O O . ASN B 1 92 ? 49.611 62.303 8.317 1.00 31.55 92 ASN B O 1
ATOM 3906 N N . THR B 1 93 ? 47.403 62.062 8.733 1.00 30.47 93 THR B N 1
ATOM 3907 C CA . THR B 1 93 ? 47.084 63.452 8.408 1.00 30.65 93 THR B CA 1
ATOM 3908 C C . THR B 1 93 ? 46.807 64.297 9.653 1.00 30.48 93 THR B C 1
ATOM 3909 O O . THR B 1 93 ? 46.956 63.827 10.783 1.00 30.31 93 THR B O 1
ATOM 3913 N N . ARG B 1 94 ? 46.453 65.560 9.429 1.00 30.19 94 ARG B N 1
ATOM 3914 C CA . ARG B 1 94 ? 46.064 66.477 10.497 1.00 30.05 94 ARG B CA 1
ATOM 3915 C C . ARG B 1 94 ? 44.842 67.274 10.044 1.00 29.31 94 ARG B C 1
ATOM 3916 O O . ARG B 1 94 ? 44.936 68.082 9.122 1.00 28.54 94 ARG B O 1
ATOM 3924 N N . PRO B 1 95 ? 43.678 67.013 10.665 1.00 28.86 95 PRO B N 1
ATOM 3925 C CA . PRO B 1 95 ? 43.461 66.029 11.734 1.00 28.24 95 PRO B CA 1
ATOM 3926 C C . PRO B 1 95 ? 43.542 64.559 11.322 1.00 27.29 95 PRO B C 1
ATOM 3927 O O . PRO B 1 95 ? 43.349 64.210 10.146 1.00 27.89 95 PRO B O 1
ATOM 3931 N N . VAL B 1 96 ? 43.830 63.693 12.286 1.00 26.15 96 VAL B N 1
ATOM 3932 C CA . VAL B 1 96 ? 43.859 62.243 12.020 1.00 24.56 96 VAL B CA 1
ATOM 3933 C C . VAL B 1 96 ? 42.408 61.742 11.899 1.00 23.93 96 VAL B C 1
ATOM 3934 O O . VAL B 1 96 ? 41.542 62.210 12.622 1.00 23.90 96 VAL B O 1
ATOM 3938 N N . PRO B 1 97 ? 42.111 60.811 10.967 1.00 22.97 97 PRO B N 1
ATOM 3939 C CA . PRO B 1 97 ? 40.762 60.233 10.941 1.00 22.23 97 PRO B CA 1
ATOM 3940 C C . PRO B 1 97 ? 40.516 59.262 12.111 1.00 22.07 97 PRO B C 1
ATOM 3941 O O . PRO B 1 97 ? 40.529 58.030 11.900 1.00 20.58 97 PRO B O 1
ATOM 3945 N N . ASP B 1 98 ? 40.257 59.795 13.303 1.00 21.10 98 ASP B N 1
ATOM 3946 C CA . ASP B 1 98 ? 40.188 58.989 14.537 1.00 21.45 98 ASP B CA 1
ATOM 3947 C C . ASP B 1 98 ? 38.868 59.230 15.315 1.00 21.36 98 ASP B C 1
ATOM 3948 O O . ASP B 1 98 ? 38.697 58.785 16.462 1.00 21.03 98 ASP B O 1
ATOM 3953 N N . SER B 1 99 ? 37.934 59.919 14.672 1.00 21.36 99 SER B N 1
ATOM 3954 C CA . SER B 1 99 ? 36.645 60.188 15.251 1.00 21.85 99 SER B CA 1
ATOM 3955 C C . SER B 1 99 ? 35.619 60.397 14.149 1.00 22.74 99 SER B C 1
ATOM 3956 O O . SER B 1 99 ? 35.967 60.641 12.988 1.00 23.90 99 SER B O 1
ATOM 3959 N N . VAL B 1 100 ? 34.349 60.276 14.521 1.00 23.09 100 VAL B N 1
ATOM 3960 C CA . VAL B 1 100 ? 33.227 60.499 13.618 1.00 22.70 100 VAL B CA 1
ATOM 3961 C C . VAL B 1 100 ? 33.344 61.891 12.972 1.00 22.63 100 VAL B C 1
ATOM 3962 O O . VAL B 1 100 ? 33.240 62.036 11.752 1.00 22.34 100 VAL B O 1
ATOM 3966 N N . GLU B 1 101 ? 33.589 62.901 13.793 1.00 22.52 101 GLU B N 1
ATOM 3967 C CA . GLU B 1 101 ? 33.767 64.252 13.296 1.00 23.06 101 GLU B CA 1
ATOM 3968 C C . GLU B 1 101 ? 34.821 64.328 12.177 1.00 22.73 101 GLU B C 1
ATOM 3969 O O . GLU B 1 101 ? 34.511 64.776 11.073 1.00 22.37 101 GLU B O 1
ATOM 3975 N N . HIS B 1 102 ? 36.048 63.871 12.448 1.00 22.34 102 HIS B N 1
ATOM 3976 C CA . HIS B 1 102 ? 37.114 63.941 11.443 1.00 22.57 102 HIS B CA 1
ATOM 3977 C C . HIS B 1 102 ? 36.827 63.105 10.199 1.00 23.39 102 HIS B C 1
ATOM 3978 O O . HIS B 1 102 ? 37.180 63.512 9.084 1.00 23.28 102 HIS B O 1
ATOM 3985 N N . PHE B 1 103 ? 36.185 61.950 10.385 1.00 23.17 103 PHE B N 1
ATOM 3986 C CA . PHE B 1 103 ? 35.755 61.138 9.251 1.00 24.11 103 PHE B CA 1
ATOM 3987 C C . PHE B 1 103 ? 34.718 61.826 8.385 1.00 24.42 103 PHE B C 1
ATOM 3988 O O . PHE B 1 103 ? 34.767 61.716 7.156 1.00 24.27 103 PHE B O 1
ATOM 3996 N N . GLU B 1 104 ? 33.774 62.513 9.017 1.00 25.06 104 GLU B N 1
ATOM 3997 C CA . GLU B 1 104 ? 32.765 63.233 8.258 1.00 26.06 104 GLU B CA 1
ATOM 3998 C C . GLU B 1 104 ? 33.383 64.394 7.458 1.00 26.51 104 GLU B C 1
ATOM 3999 O O . GLU B 1 104 ? 33.048 64.582 6.290 1.00 26.93 104 GLU B O 1
ATOM 4005 N N . ALA B 1 105 ? 34.288 65.160 8.073 1.00 26.94 105 ALA B N 1
ATOM 4006 C CA . ALA B 1 105 ? 35.011 66.221 7.347 1.00 27.16 105 ALA B CA 1
ATOM 4007 C C . ALA B 1 105 ? 35.836 65.645 6.172 1.00 27.40 105 ALA B C 1
ATOM 4008 O O . ALA B 1 105 ? 35.910 66.244 5.097 1.00 27.60 105 ALA B O 1
ATOM 4010 N N . LEU B 1 106 ? 36.442 64.481 6.377 1.00 27.39 106 LEU B N 1
ATOM 4011 C CA . LEU B 1 106 ? 37.224 63.835 5.336 1.00 27.72 106 LEU B CA 1
ATOM 4012 C C . LEU B 1 106 ? 36.341 63.307 4.191 1.00 28.84 106 LEU B C 1
ATOM 4013 O O . LEU B 1 106 ? 36.729 63.398 3.013 1.00 29.24 106 LEU B O 1
ATOM 4018 N N . GLN B 1 107 ? 35.176 62.747 4.541 1.00 28.90 107 GLN B N 1
ATOM 4019 C CA . GLN B 1 107 ? 34.182 62.264 3.565 1.00 29.46 107 GLN B CA 1
ATOM 4020 C C . GLN B 1 107 ? 33.802 63.397 2.624 1.00 29.02 107 GLN B C 1
ATOM 4021 O O . GLN B 1 107 ? 33.603 63.194 1.424 1.00 28.43 107 GLN B O 1
ATOM 4027 N N . LYS B 1 108 ? 33.674 64.585 3.198 1.00 28.13 108 LYS B N 1
ATOM 4028 C CA . LYS B 1 108 ? 33.288 65.761 2.444 1.00 28.82 108 LYS B CA 1
ATOM 4029 C C . LYS B 1 108 ? 34.407 66.243 1.510 1.00 28.93 108 LYS B C 1
ATOM 4030 O O . LYS B 1 108 ? 34.128 66.667 0.387 1.00 29.08 108 LYS B O 1
ATOM 4036 N N . LEU B 1 109 ? 35.662 66.173 1.963 1.00 28.86 109 LEU B N 1
ATOM 4037 C CA . LEU B 1 109 ? 36.791 66.564 1.122 1.00 28.53 109 LEU B CA 1
ATOM 4038 C C . LEU B 1 109 ? 36.908 65.597 -0.055 1.00 28.60 109 LEU B C 1
ATOM 4039 O O . LEU B 1 109 ? 37.281 66.002 -1.156 1.00 28.36 109 LEU B O 1
ATOM 4044 N N . ILE B 1 110 ? 36.569 64.324 0.187 1.00 28.57 110 ILE B N 1
ATOM 4045 C CA . ILE B 1 110 ? 36.538 63.287 -0.848 1.00 28.56 110 ILE B CA 1
ATOM 4046 C C . ILE B 1 110 ? 35.406 63.512 -1.851 1.00 28.83 110 ILE B C 1
ATOM 4047 O O . ILE B 1 110 ? 35.637 63.456 -3.063 1.00 28.72 110 ILE B O 1
ATOM 4052 N N . ASP B 1 111 ? 34.199 63.782 -1.348 1.00 29.06 111 ASP B N 1
ATOM 4053 C CA . ASP B 1 111 ? 33.050 64.063 -2.206 1.00 29.32 111 ASP B CA 1
ATOM 4054 C C . ASP B 1 111 ? 33.359 65.217 -3.170 1.00 29.05 111 ASP B C 1
ATOM 4055 O O . ASP B 1 111 ? 33.152 65.096 -4.377 1.00 29.14 111 ASP B O 1
ATOM 4060 N N . ASP B 1 112 ? 33.885 66.316 -2.636 1.00 28.42 112 ASP B N 1
ATOM 4061 C CA . ASP B 1 112 ? 34.144 67.507 -3.426 1.00 28.21 112 ASP B CA 1
ATOM 4062 C C . ASP B 1 112 ? 35.363 67.454 -4.363 1.00 27.85 112 ASP B C 1
ATOM 4063 O O . ASP B 1 112 ? 35.414 68.204 -5.335 1.00 27.86 112 ASP B O 1
ATOM 4068 N N . ASN B 1 113 ? 36.328 66.574 -4.078 1.00 26.84 113 ASN B N 1
ATOM 4069 C CA . ASN B 1 113 ? 37.639 66.600 -4.745 1.00 25.82 113 ASN B CA 1
ATOM 4070 C C . ASN B 1 113 ? 38.152 65.334 -5.424 1.00 25.43 113 ASN B C 1
ATOM 4071 O O . ASN B 1 113 ? 38.855 65.421 -6.428 1.00 25.39 113 ASN B O 1
ATOM 4076 N N . ALA B 1 114 ? 37.859 64.169 -4.849 1.00 24.34 114 ALA B N 1
ATOM 4077 C CA . ALA B 1 114 ? 38.432 62.917 -5.344 1.00 24.15 114 ALA B CA 1
ATOM 4078 C C . ALA B 1 114 ? 38.028 62.607 -6.774 1.00 24.21 114 ALA B C 1
ATOM 4079 O O . ALA B 1 114 ? 36.870 62.769 -7.142 1.00 24.20 114 ALA B O 1
ATOM 4081 N N . GLN B 1 115 ? 38.989 62.135 -7.559 1.00 24.24 115 GLN B N 1
ATOM 4082 C CA . GLN B 1 115 ? 38.748 61.747 -8.953 1.00 24.25 115 GLN B CA 1
ATOM 4083 C C . GLN B 1 115 ? 38.663 60.240 -9.126 1.00 23.11 115 GLN B C 1
ATOM 4084 O O . GLN B 1 115 ? 38.384 59.764 -10.220 1.00 23.21 115 GLN B O 1
ATOM 4090 N N . VAL B 1 116 ? 38.960 59.491 -8.069 1.00 22.04 116 VAL B N 1
ATOM 4091 C CA . VAL B 1 116 ? 38.810 58.042 -8.083 1.00 21.23 116 VAL B CA 1
ATOM 4092 C C . VAL B 1 116 ? 38.088 57.675 -6.799 1.00 21.12 116 VAL B C 1
ATOM 4093 O O . VAL B 1 116 ? 37.852 58.549 -5.968 1.00 20.36 116 VAL B O 1
ATOM 4097 N N . ARG B 1 117 ? 37.720 56.397 -6.643 1.00 21.11 117 ARG B N 1
ATOM 4098 C CA . ARG B 1 117 ? 37.108 55.931 -5.394 1.00 21.10 117 ARG B CA 1
ATOM 4099 C C . ARG B 1 117 ? 38.134 55.987 -4.258 1.00 21.43 117 ARG B C 1
ATOM 4100 O O . ARG B 1 117 ? 39.268 55.534 -4.417 1.00 21.70 117 ARG B O 1
ATOM 4108 N N . VAL B 1 118 ? 37.746 56.561 -3.121 1.00 21.75 118 VAL B N 1
ATOM 4109 C CA . VAL B 1 118 ? 38.659 56.706 -1.977 1.00 21.55 118 VAL B CA 1
ATOM 4110 C C . VAL B 1 118 ? 38.099 55.999 -0.730 1.00 22.08 118 VAL B C 1
ATOM 4111 O O . VAL B 1 118 ? 37.033 56.376 -0.226 1.00 21.82 118 VAL B O 1
ATOM 4115 N N . LEU B 1 119 ? 38.807 54.956 -0.272 1.00 21.76 119 LEU B N 1
ATOM 4116 C CA . LEU B 1 119 ? 38.404 54.147 0.887 1.00 21.80 119 LEU B CA 1
ATOM 4117 C C . LEU B 1 119 ? 39.348 54.456 2.060 1.00 21.89 119 LEU B C 1
ATOM 4118 O O . LEU B 1 1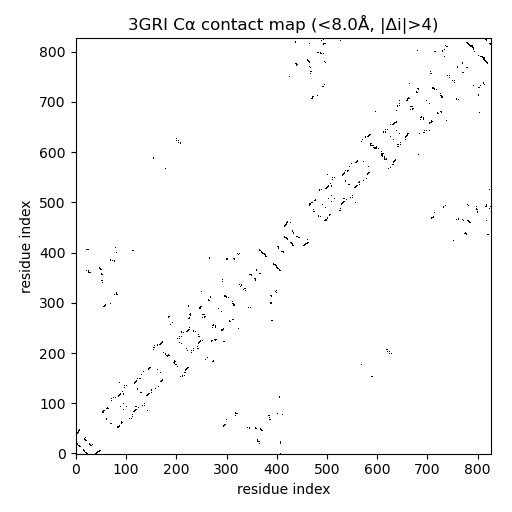19 ? 40.398 53.883 2.182 1.00 21.67 119 LEU B O 1
ATOM 4123 N N . PRO B 1 120 ? 38.954 55.371 2.953 1.00 22.53 120 PRO B N 1
ATOM 4124 C CA . PRO B 1 120 ? 39.937 55.836 3.903 1.00 22.70 120 PRO B CA 1
ATOM 4125 C C . PRO B 1 120 ? 40.193 54.902 5.083 1.00 22.87 120 PRO B C 1
ATOM 4126 O O . PRO B 1 120 ? 39.251 54.389 5.676 1.00 23.32 120 PRO B O 1
ATOM 4130 N N . TYR B 1 121 ? 41.471 54.688 5.395 1.00 22.42 121 TYR B N 1
ATOM 4131 C CA . TYR B 1 121 ? 41.882 54.003 6.604 1.00 22.86 121 TYR B CA 1
ATOM 4132 C C . TYR B 1 121 ? 41.568 54.917 7.804 1.00 22.50 121 TYR B C 1
ATOM 4133 O O . TYR B 1 121 ? 41.649 56.153 7.682 1.00 23.16 121 TYR B O 1
ATOM 4142 N N . ALA B 1 122 ? 41.224 54.322 8.950 1.00 21.56 122 ALA B N 1
ATOM 4143 C CA . ALA B 1 122 ? 41.122 55.082 10.217 1.00 22.88 122 ALA B CA 1
ATOM 4144 C C . ALA B 1 122 ? 42.387 54.818 11.042 1.00 22.42 122 ALA B C 1
ATOM 4145 O O . ALA B 1 122 ? 43.106 53.847 10.778 1.00 22.82 122 ALA B O 1
ATOM 4147 N N . SER B 1 123 ? 42.684 55.656 12.035 1.00 22.52 123 SER B N 1
ATOM 4148 C CA . SER B 1 123 ? 43.773 55.273 12.949 1.00 22.79 123 SER B CA 1
ATOM 4149 C C . SER B 1 123 ? 43.314 54.132 13.897 1.00 22.68 123 SER B C 1
ATOM 4150 O O . SER B 1 123 ? 42.140 53.745 13.889 1.00 22.45 123 SER B O 1
ATOM 4153 N N . ILE B 1 124 ? 44.244 53.533 14.641 1.00 21.97 124 ILE B N 1
ATOM 4154 C CA . ILE B 1 124 ? 43.855 52.532 15.635 1.00 21.25 124 ILE B CA 1
ATOM 4155 C C . ILE B 1 124 ? 43.586 53.324 16.918 1.00 21.21 124 ILE B C 1
ATOM 4156 O O . ILE B 1 124 ? 42.724 52.941 17.715 1.00 20.76 124 ILE B O 1
ATOM 4161 N N . THR B 1 125 ? 44.316 54.431 17.092 1.00 22.10 125 THR B N 1
ATOM 4162 C CA . THR B 1 125 ? 44.249 55.225 18.313 1.00 21.94 125 THR B CA 1
ATOM 4163 C C . THR B 1 125 ? 44.039 56.734 18.064 1.00 23.04 125 THR B C 1
ATOM 4164 O O . THR B 1 125 ? 44.273 57.240 16.957 1.00 23.62 125 THR B O 1
ATOM 4168 N N . THR B 1 126 ? 43.588 57.439 19.095 1.00 22.82 126 THR B N 1
ATOM 4169 C CA . THR B 1 126 ? 43.341 58.865 18.992 1.00 23.87 126 THR B CA 1
ATOM 4170 C C . THR B 1 126 ? 44.644 59.574 18.658 1.00 24.36 126 THR B C 1
ATOM 4171 O O . THR B 1 126 ? 45.656 59.327 19.305 1.00 24.51 126 THR B O 1
ATOM 4175 N N . ARG B 1 127 ? 44.604 60.452 17.649 1.00 25.41 127 ARG B N 1
ATOM 4176 C CA . ARG B 1 127 ? 45.768 61.220 17.162 1.00 26.13 127 ARG B CA 1
ATOM 4177 C C . ARG B 1 127 ? 47.010 60.371 16.876 1.00 26.07 127 ARG B C 1
ATOM 4178 O O . ARG B 1 127 ? 48.123 60.888 16.822 1.00 25.58 127 ARG B O 1
ATOM 4186 N N . GLN B 1 128 ? 46.813 59.068 16.690 1.00 25.86 128 GLN B N 1
ATOM 4187 C CA . GLN B 1 128 ? 47.926 58.130 16.485 1.00 26.33 128 GLN B CA 1
ATOM 4188 C C . GLN B 1 128 ? 48.949 58.179 17.618 1.00 26.26 128 GLN B C 1
ATOM 4189 O O . GLN B 1 128 ? 50.112 57.813 17.426 1.00 26.38 128 GLN B O 1
ATOM 4195 N N . LEU B 1 129 ? 48.511 58.621 18.795 1.00 25.83 129 LEU B N 1
ATOM 4196 C CA . LEU B 1 129 ? 49.392 58.732 19.951 1.00 25.87 129 LEU B CA 1
ATOM 4197 C C . LEU B 1 129 ? 49.609 57.388 20.644 1.00 25.79 129 LEU B C 1
ATOM 4198 O O . LEU B 1 129 ? 50.490 57.260 21.469 1.00 25.39 129 LEU B O 1
ATOM 4203 N N . GLY B 1 130 ? 48.808 56.387 20.293 1.00 26.57 130 GLY B N 1
ATOM 4204 C CA . GLY B 1 130 ? 48.953 55.040 20.863 1.00 27.19 130 GLY B CA 1
ATOM 4205 C C . GLY B 1 130 ? 48.477 54.895 22.295 1.00 27.41 130 GLY B C 1
ATOM 4206 O O . GLY B 1 130 ? 48.766 53.888 22.951 1.00 28.21 130 GLY B O 1
ATOM 4207 N N . LYS B 1 131 ? 47.736 55.889 22.764 1.00 27.28 131 LYS B N 1
ATOM 4208 C CA . LYS B 1 131 ? 47.251 55.944 24.142 1.00 27.33 131 LYS B CA 1
ATOM 4209 C C . LYS B 1 131 ? 45.835 55.391 24.252 1.00 26.41 131 LYS B C 1
ATOM 4210 O O . LYS B 1 131 ? 45.588 54.482 25.042 1.00 26.60 131 LYS B O 1
ATOM 4216 N N . GLU B 1 132 ? 44.902 55.921 23.457 1.00 24.96 132 GLU B N 1
ATOM 4217 C CA . GLU B 1 132 ? 43.528 55.405 23.500 1.00 23.17 132 GLU B CA 1
ATOM 4218 C C . GLU B 1 132 ? 42.990 54.949 22.161 1.00 21.38 132 GLU B C 1
ATOM 4219 O O . GLU B 1 132 ? 43.126 55.618 21.133 1.00 19.05 132 GLU B O 1
ATOM 4225 N N . LEU B 1 133 ? 42.316 53.817 22.229 1.00 21.07 133 LEU B N 1
ATOM 4226 C CA . LEU B 1 133 ? 41.684 53.192 21.077 1.00 20.26 133 LEU B CA 1
ATOM 4227 C C . LEU B 1 133 ? 40.579 54.082 20.524 1.00 20.42 133 LEU B C 1
ATOM 4228 O O . LEU B 1 133 ? 39.915 54.812 21.282 1.00 19.86 133 LEU B O 1
ATOM 4233 N N . VAL B 1 134 ? 40.415 54.069 19.207 1.00 20.07 134 VAL B N 1
ATOM 4234 C CA . VAL B 1 134 ? 39.289 54.786 18.602 1.00 19.93 134 VAL B CA 1
ATOM 4235 C C . VAL B 1 134 ? 38.012 53.947 18.784 1.00 20.14 134 VAL B C 1
ATOM 4236 O O . VAL B 1 134 ? 38.071 52.784 19.231 1.00 19.63 134 VAL B O 1
ATOM 4240 N N . ASP B 1 135 ? 36.877 54.530 18.421 1.00 19.80 135 ASP B N 1
ATOM 4241 C CA . ASP B 1 135 ? 35.601 53.831 18.442 1.00 20.40 135 ASP B CA 1
ATOM 4242 C C . ASP B 1 135 ? 35.453 53.079 17.118 1.00 20.87 135 ASP B C 1
ATOM 4243 O O . ASP B 1 135 ? 35.056 53.656 16.109 1.00 21.49 135 ASP B O 1
ATOM 4248 N N . PHE B 1 136 ? 35.803 51.801 17.122 1.00 20.04 136 PHE B N 1
ATOM 4249 C CA . PHE B 1 136 ? 35.763 50.965 15.914 1.00 19.92 136 PHE B CA 1
ATOM 4250 C C . PHE B 1 136 ? 34.406 50.900 15.160 1.00 19.26 136 PHE B C 1
ATOM 4251 O O . PHE B 1 136 ? 34.369 51.183 13.965 1.00 19.03 136 PHE B O 1
ATOM 4259 N N . PRO B 1 137 ? 33.290 50.551 15.846 1.00 19.27 137 PRO B N 1
ATOM 4260 C CA . PRO B 1 137 ? 32.019 50.503 15.106 1.00 18.87 137 PRO B CA 1
ATOM 4261 C C . PRO B 1 137 ? 31.604 51.879 14.551 1.00 18.90 137 PRO B C 1
ATOM 4262 O O . PRO B 1 137 ? 31.095 51.952 13.433 1.00 18.50 137 PRO B O 1
ATOM 4266 N N . ALA B 1 138 ? 31.818 52.944 15.330 1.00 18.59 138 ALA B N 1
ATOM 4267 C CA . ALA B 1 138 ? 31.501 54.323 14.907 1.00 18.84 138 ALA B CA 1
ATOM 4268 C C . ALA B 1 138 ? 32.228 54.727 13.629 1.00 19.25 138 ALA B C 1
ATOM 4269 O O . ALA B 1 138 ? 31.675 55.450 12.792 1.00 19.83 138 ALA B O 1
ATOM 4271 N N . LEU B 1 139 ? 33.467 54.264 13.479 1.00 19.02 139 LEU B N 1
ATOM 4272 C CA . LEU B 1 139 ? 34.262 54.583 12.295 1.00 18.65 139 LEU B CA 1
ATOM 4273 C C . LEU B 1 139 ? 33.928 53.656 11.139 1.00 17.81 139 LEU B C 1
ATOM 4274 O O . LEU B 1 139 ? 33.983 54.051 9.974 1.00 17.80 139 LEU B O 1
ATOM 4279 N N . VAL B 1 140 ? 33.609 52.407 11.434 1.00 18.76 140 VAL B N 1
ATOM 4280 C CA . VAL B 1 140 ? 33.176 51.528 10.358 1.00 17.50 140 VAL B CA 1
ATOM 4281 C C . VAL B 1 140 ? 31.914 52.130 9.696 1.00 18.71 140 VAL B C 1
ATOM 4282 O O . VAL B 1 140 ? 31.805 52.198 8.460 1.00 18.16 140 VAL B O 1
ATOM 4286 N N . LYS B 1 141 ? 30.997 52.643 10.520 1.00 18.86 141 LYS B N 1
ATOM 4287 C CA . LYS B 1 141 ? 29.759 53.240 10.015 1.00 19.54 141 LYS B CA 1
ATOM 4288 C C . LYS B 1 141 ? 30.001 54.541 9.249 1.00 19.92 141 LYS B C 1
ATOM 4289 O O . LYS B 1 141 ? 29.091 55.034 8.589 1.00 20.44 141 LYS B O 1
ATOM 4295 N N . GLU B 1 142 ? 31.207 55.109 9.352 1.00 20.58 142 GLU B N 1
ATOM 4296 C CA . GLU B 1 142 ? 31.531 56.341 8.610 1.00 20.22 142 GLU B CA 1
ATOM 4297 C C . GLU B 1 142 ? 32.363 56.032 7.383 1.00 20.45 142 GLU B C 1
ATOM 4298 O O . GLU B 1 142 ? 32.859 56.953 6.739 1.00 20.10 142 GLU B O 1
ATOM 4304 N N . GLY B 1 143 ? 32.490 54.737 7.063 1.00 19.57 143 GLY B N 1
ATOM 4305 C CA . GLY B 1 143 ? 33.234 54.269 5.899 1.00 20.55 143 GLY B CA 1
ATOM 4306 C C . GLY B 1 143 ? 34.670 53.776 6.080 1.00 20.55 143 GLY B C 1
ATOM 4307 O O . GLY B 1 143 ? 35.417 53.686 5.110 1.00 20.17 143 GLY B O 1
ATOM 4308 N N . ALA B 1 144 ? 35.089 53.453 7.302 1.00 20.54 144 ALA B N 1
ATOM 4309 C CA . ALA B 1 144 ? 36.509 53.126 7.491 1.00 19.54 144 ALA B CA 1
ATOM 4310 C C . ALA B 1 144 ? 36.844 51.885 6.709 1.00 19.11 144 ALA B C 1
ATOM 4311 O O . ALA B 1 144 ? 36.083 50.936 6.704 1.00 18.69 144 ALA B O 1
ATOM 4313 N N . PHE B 1 145 ? 37.964 51.931 6.000 1.00 18.78 145 PHE B N 1
ATOM 4314 C CA . PHE B 1 145 ? 38.412 50.801 5.198 1.00 18.14 145 PHE B CA 1
ATOM 4315 C C . PHE B 1 145 ? 39.097 49.774 6.102 1.00 18.25 145 PHE B C 1
ATOM 4316 O O . PHE B 1 145 ? 38.905 48.560 5.956 1.00 17.75 145 PHE B O 1
ATOM 4324 N N . ALA B 1 146 ? 39.919 50.272 7.022 1.00 17.25 146 ALA B N 1
ATOM 4325 C CA . ALA B 1 146 ? 40.699 49.449 7.940 1.00 18.20 146 ALA B CA 1
ATOM 4326 C C . ALA B 1 146 ? 41.195 50.313 9.060 1.00 19.11 146 ALA B C 1
ATOM 4327 O O . ALA B 1 146 ? 40.973 51.539 9.047 1.00 18.93 146 ALA B O 1
ATOM 4329 N N . PHE B 1 147 ? 41.863 49.683 10.023 1.00 19.97 147 PHE B N 1
ATOM 4330 C CA . PHE B 1 147 ? 42.396 50.401 11.182 1.00 21.84 147 PHE B CA 1
ATOM 4331 C C . PHE B 1 147 ? 43.893 50.240 11.193 1.00 22.27 147 PHE B C 1
ATOM 4332 O O . PHE B 1 147 ? 44.428 49.142 11.278 1.00 22.03 147 PHE B O 1
ATOM 4340 N N . THR B 1 148 ? 44.566 51.367 11.081 1.00 24.08 148 THR B N 1
ATOM 4341 C CA . THR B 1 148 ? 45.957 51.353 10.694 1.00 25.91 148 THR B CA 1
ATOM 4342 C C . THR B 1 148 ? 46.945 52.019 11.634 1.00 27.51 148 THR B C 1
ATOM 4343 O O . THR B 1 148 ? 46.741 53.156 12.069 1.00 26.37 148 THR B O 1
ATOM 4347 N N . ASP B 1 149 ? 48.027 51.278 11.892 1.00 29.61 149 ASP B N 1
ATOM 4348 C CA . ASP B 1 149 ? 49.177 51.737 12.678 1.00 31.88 149 ASP B CA 1
ATOM 4349 C C . ASP B 1 149 ? 50.173 52.413 11.738 1.00 32.91 149 ASP B C 1
ATOM 4350 O O . ASP B 1 149 ? 50.938 51.714 11.057 1.00 33.74 149 ASP B O 1
ATOM 4355 N N . ASP B 1 150 ? 50.168 53.746 11.678 1.00 33.86 150 ASP B N 1
ATOM 4356 C CA . ASP B 1 150 ? 51.089 54.467 10.793 1.00 34.77 150 ASP B CA 1
ATOM 4357 C C . ASP B 1 150 ? 51.728 55.728 11.405 1.00 35.64 150 ASP B C 1
ATOM 4358 O O . ASP B 1 150 ? 51.945 56.726 10.713 1.00 35.46 150 ASP B O 1
ATOM 4363 N N . GLY B 1 151 ? 52.021 55.690 12.700 1.00 36.36 151 GLY B N 1
ATOM 4364 C CA . GLY B 1 151 ? 52.762 56.777 13.352 1.00 37.27 151 GLY B CA 1
ATOM 4365 C C . GLY B 1 151 ? 53.622 56.128 14.412 1.00 37.80 151 GLY B C 1
ATOM 4366 O O . GLY B 1 151 ? 54.145 55.023 14.203 1.00 37.67 151 GLY B O 1
ATOM 4367 N N . VAL B 1 152 ? 53.772 56.801 15.548 1.00 38.21 152 VAL B N 1
ATOM 4368 C CA . VAL B 1 152 ? 54.348 56.143 16.706 1.00 38.84 152 VAL B CA 1
ATOM 4369 C C . VAL B 1 152 ? 53.337 55.058 17.060 1.00 39.26 152 VAL B C 1
ATOM 4370 O O . VAL B 1 152 ? 53.697 53.875 17.227 1.00 39.87 152 VAL B O 1
ATOM 4374 N N . GLY B 1 153 ? 52.066 55.469 17.117 1.00 39.02 153 GLY B N 1
ATOM 4375 C CA . GLY B 1 153 ? 50.949 54.576 17.391 1.00 38.39 153 GLY B CA 1
ATOM 4376 C C . GLY B 1 153 ? 51.117 53.746 18.646 1.00 38.03 153 GLY B C 1
ATOM 4377 O O . GLY B 1 153 ? 51.812 54.143 19.593 1.00 37.93 153 GLY B O 1
ATOM 4378 N N . VAL B 1 154 ? 50.476 52.582 18.645 1.00 37.42 154 VAL B N 1
ATOM 4379 C CA . VAL B 1 154 ? 50.532 51.674 19.774 1.00 36.99 154 VAL B CA 1
ATOM 4380 C C . VAL B 1 154 ? 51.983 51.270 20.057 1.00 36.60 154 VAL B C 1
ATOM 4381 O O . VAL B 1 154 ? 52.775 51.012 19.144 1.00 36.79 154 VAL B O 1
ATOM 4385 N N . GLN B 1 155 ? 52.318 51.266 21.334 1.00 35.83 155 GLN B N 1
ATOM 4386 C CA . GLN B 1 155 ? 53.632 50.895 21.787 1.00 35.12 155 GLN B CA 1
ATOM 4387 C C . GLN B 1 155 ? 53.502 49.440 22.216 1.00 33.82 155 GLN B C 1
ATOM 4388 O O . GLN B 1 155 ? 53.921 48.528 21.490 1.00 34.12 155 GLN B O 1
ATOM 4394 N N . THR B 1 156 ? 52.847 49.244 23.364 1.00 31.30 156 THR B N 1
ATOM 4395 C CA . THR B 1 156 ? 52.683 47.936 24.020 1.00 28.45 156 THR B CA 1
ATOM 4396 C C . THR B 1 156 ? 51.966 46.844 23.222 1.00 26.51 156 THR B C 1
ATOM 4397 O O . THR B 1 156 ? 51.140 47.132 22.363 1.00 26.18 156 THR B O 1
ATOM 4401 N N . ALA B 1 157 ? 52.289 45.582 23.521 1.00 24.27 157 ALA B N 1
ATOM 4402 C CA . ALA B 1 157 ? 51.573 44.461 22.937 1.00 21.83 157 ALA B CA 1
ATOM 4403 C C . ALA B 1 157 ? 50.114 44.522 23.396 1.00 20.46 157 ALA B C 1
ATOM 4404 O O . ALA B 1 157 ? 49.229 44.264 22.610 1.00 19.43 157 ALA B O 1
ATOM 4406 N N . SER B 1 158 ? 49.850 44.920 24.650 1.00 19.40 158 SER B N 1
ATOM 4407 C CA . SER B 1 158 ? 48.460 44.925 25.135 1.00 18.85 158 SER B CA 1
ATOM 4408 C C . SER B 1 158 ? 47.538 45.828 24.291 1.00 19.79 158 SER B C 1
ATOM 4409 O O . SER B 1 158 ? 46.469 45.392 23.868 1.00 19.24 158 SER B O 1
ATOM 4428 N N . TYR B 1 161 ? 46.981 44.260 20.860 1.00 18.55 161 TYR B N 1
ATOM 4429 C CA . TYR B 1 161 ? 46.054 43.127 21.076 1.00 17.45 161 TYR B CA 1
ATOM 4430 C C . TYR B 1 161 ? 44.616 43.618 21.280 1.00 17.43 161 TYR B C 1
ATOM 4431 O O . TYR B 1 161 ? 43.678 43.089 20.711 1.00 16.07 161 TYR B O 1
ATOM 4440 N N . GLU B 1 162 ? 44.455 44.625 22.129 1.00 18.50 162 GLU B N 1
ATOM 4441 C CA . GLU B 1 162 ? 43.154 45.224 22.364 1.00 19.52 162 GLU B CA 1
ATOM 4442 C C . GLU B 1 162 ? 42.557 45.850 21.091 1.00 19.30 162 GLU B C 1
ATOM 4443 O O . GLU B 1 162 ? 41.356 45.792 20.885 1.00 19.55 162 GLU B O 1
ATOM 4449 N N . GLY B 1 163 ? 43.391 46.443 20.250 1.00 19.54 163 GLY B N 1
ATOM 4450 C CA . GLY B 1 163 ? 42.914 47.028 18.998 1.00 20.04 163 GLY B CA 1
ATOM 4451 C C . GLY B 1 163 ? 42.450 45.918 18.063 1.00 21.42 163 GLY B C 1
ATOM 4452 O O . GLY B 1 163 ? 41.476 46.070 17.338 1.00 21.70 163 GLY B O 1
ATOM 4461 N N . ILE B 1 165 ? 41.255 42.950 18.950 1.00 20.80 165 ILE B N 1
ATOM 4462 C CA . ILE B 1 165 ? 39.998 42.447 19.466 1.00 18.63 165 ILE B CA 1
ATOM 4463 C C . ILE B 1 165 ? 38.883 43.383 18.962 1.00 17.47 165 ILE B C 1
ATOM 4464 O O . ILE B 1 165 ? 37.839 42.916 18.555 1.00 15.70 165 ILE B O 1
ATOM 4469 N N . GLU B 1 166 ? 39.093 44.712 18.999 1.00 17.44 166 GLU B N 1
ATOM 4470 C CA . GLU B 1 166 ? 38.076 45.635 18.474 1.00 16.99 166 GLU B CA 1
ATOM 4471 C C . GLU B 1 166 ? 37.822 45.464 16.977 1.00 18.44 166 GLU B C 1
ATOM 4472 O O . GLU B 1 166 ? 36.663 45.542 16.520 1.00 18.05 166 GLU B O 1
ATOM 4478 N N . ALA B 1 167 ? 38.896 45.210 16.229 1.00 18.97 167 ALA B N 1
ATOM 4479 C CA . ALA B 1 167 ? 38.821 45.012 14.781 1.00 20.32 167 ALA B CA 1
ATOM 4480 C C . ALA B 1 167 ? 38.132 43.726 14.432 1.00 20.79 167 ALA B C 1
ATOM 4481 O O . ALA B 1 167 ? 37.352 43.680 13.472 1.00 22.09 167 ALA B O 1
ATOM 4483 N N . ALA B 1 168 ? 38.428 42.651 15.166 1.00 20.55 168 ALA B N 1
ATOM 4484 C CA . ALA B 1 168 ? 37.725 41.395 14.899 1.00 20.48 168 ALA B CA 1
ATOM 4485 C C . ALA B 1 168 ? 36.208 41.544 15.109 1.00 20.12 168 ALA B C 1
ATOM 4486 O O . ALA B 1 168 ? 35.438 41.011 14.339 1.00 20.04 168 ALA B O 1
ATOM 4488 N N . LYS B 1 169 ? 35.791 42.302 16.120 1.00 18.79 169 LYS B N 1
ATOM 4489 C CA . LYS B 1 169 ? 34.368 42.585 16.381 1.00 18.99 169 LYS B CA 1
ATOM 4490 C C . LYS B 1 169 ? 33.651 43.263 15.191 1.00 18.74 169 LYS B C 1
ATOM 4491 O O . LYS B 1 169 ? 32.446 43.091 15.004 1.00 18.46 169 LYS B O 1
ATOM 4497 N N . VAL B 1 170 ? 34.379 44.058 14.411 1.00 18.35 170 VAL B N 1
ATOM 4498 C CA . VAL B 1 170 ? 33.765 44.796 13.303 1.00 18.24 170 VAL B CA 1
ATOM 4499 C C . VAL B 1 170 ? 34.141 44.187 11.975 1.00 20.13 170 VAL B C 1
ATOM 4500 O O . VAL B 1 170 ? 33.778 44.713 10.903 1.00 20.83 170 VAL B O 1
ATOM 4504 N N . ASN B 1 171 ? 34.803 43.032 12.057 1.00 19.78 171 ASN B N 1
ATOM 4505 C CA . ASN B 1 171 ? 35.290 42.330 10.892 1.00 20.26 171 ASN B CA 1
ATOM 4506 C C . ASN B 1 171 ? 36.105 43.183 9.899 1.00 20.09 171 ASN B C 1
ATOM 4507 O O . ASN B 1 171 ? 35.939 43.103 8.675 1.00 20.50 171 ASN B O 1
ATOM 4512 N N . LYS B 1 172 ? 37.018 43.975 10.449 1.00 20.52 172 LYS B N 1
ATOM 4513 C CA . LYS B 1 172 ? 37.941 44.799 9.670 1.00 20.42 172 LYS B CA 1
ATOM 4514 C C . LYS B 1 172 ? 39.396 44.430 9.994 1.00 20.41 172 LYS B C 1
ATOM 4515 O O . LYS B 1 172 ? 39.691 43.867 11.058 1.00 21.46 172 LYS B O 1
ATOM 4521 N N . ALA B 1 173 ? 40.306 44.758 9.081 1.00 19.33 173 ALA B N 1
ATOM 4522 C CA . ALA B 1 173 ? 41.711 44.462 9.285 1.00 17.95 173 ALA B CA 1
ATOM 4523 C C . ALA B 1 173 ? 42.404 45.487 10.167 1.00 17.46 173 ALA B C 1
ATOM 4524 O O . ALA B 1 173 ? 42.034 46.658 10.192 1.00 17.46 173 ALA B O 1
ATOM 4526 N N . ILE B 1 174 ? 43.385 44.993 10.912 1.00 16.31 174 ILE B N 1
ATOM 4527 C CA . ILE B 1 174 ? 44.436 45.793 11.481 1.00 16.67 174 ILE B CA 1
ATOM 4528 C C . ILE B 1 174 ? 45.558 45.767 10.446 1.00 16.35 174 ILE B C 1
ATOM 4529 O O . ILE B 1 174 ? 46.031 44.697 10.019 1.00 16.31 174 ILE B O 1
ATOM 4534 N N . VAL B 1 175 ? 45.920 46.952 9.984 1.00 15.63 175 VAL B N 1
ATOM 4535 C CA . VAL B 1 175 ? 46.965 47.132 8.994 1.00 16.00 175 VAL B CA 1
ATOM 4536 C C . VAL B 1 175 ? 48.113 47.784 9.754 1.00 17.55 175 VAL B C 1
ATOM 4537 O O . VAL B 1 175 ? 47.903 48.775 10.457 1.00 16.78 175 VAL B O 1
ATOM 4541 N N . ALA B 1 176 ? 49.323 47.253 9.657 1.00 18.62 176 ALA B N 1
ATOM 4542 C CA . ALA B 1 176 ? 50.408 47.926 10.402 1.00 19.47 176 ALA B CA 1
ATOM 4543 C C . ALA B 1 176 ? 51.673 48.128 9.607 1.00 20.54 176 ALA B C 1
ATOM 4544 O O . ALA B 1 176 ? 52.116 47.238 8.846 1.00 20.61 176 ALA B O 1
ATOM 4546 N N . HIS B 1 177 ? 52.197 49.336 9.755 1.00 21.26 177 HIS B N 1
ATOM 4547 C CA . HIS B 1 177 ? 53.529 49.696 9.339 1.00 21.72 177 HIS B CA 1
ATOM 4548 C C . HIS B 1 177 ? 54.369 49.215 10.513 1.00 22.12 177 HIS B C 1
ATOM 4549 O O . HIS B 1 177 ? 54.336 49.790 11.617 1.00 20.82 177 HIS B O 1
ATOM 4556 N N . CYS B 1 178 ? 55.090 48.126 10.277 1.00 21.92 178 CYS B N 1
ATOM 4557 C CA . CYS B 1 178 ? 55.862 47.483 11.324 1.00 22.49 178 CYS B CA 1
ATOM 4558 C C . CYS B 1 178 ? 57.213 48.145 11.534 1.00 22.03 178 CYS B C 1
ATOM 4559 O O . CYS B 1 178 ? 58.070 48.167 10.649 1.00 21.60 178 CYS B O 1
ATOM 4562 N N . GLU B 1 179 ? 57.399 48.653 12.741 1.00 22.16 179 GLU B N 1
ATOM 4563 C CA . GLU B 1 179 ? 58.578 49.425 13.054 1.00 22.51 179 GLU B CA 1
ATOM 4564 C C . GLU B 1 179 ? 58.739 49.504 14.565 1.00 22.89 179 GLU B C 1
ATOM 4565 O O . GLU B 1 179 ? 57.997 50.246 15.218 1.00 21.93 179 GLU B O 1
ATOM 4571 N N . ASP B 1 180 ? 59.678 48.723 15.123 1.00 23.03 180 ASP B N 1
ATOM 4572 C CA . ASP B 1 180 ? 60.001 48.869 16.546 1.00 23.46 180 ASP B CA 1
ATOM 4573 C C . ASP B 1 180 ? 60.736 50.196 16.778 1.00 23.65 180 ASP B C 1
ATOM 4574 O O . ASP B 1 180 ? 61.824 50.420 16.243 1.00 23.09 180 ASP B O 1
ATOM 4579 N N . ASN B 1 181 ? 60.123 51.072 17.573 1.00 23.80 181 ASN B N 1
ATOM 4580 C CA . ASN B 1 181 ? 60.687 52.389 17.879 1.00 24.33 181 ASN B CA 1
ATOM 4581 C C . ASN B 1 181 ? 62.131 52.378 18.388 1.00 23.60 181 ASN B C 1
ATOM 4582 O O . ASN B 1 181 ? 62.924 53.249 18.006 1.00 24.07 181 ASN B O 1
ATOM 4587 N N . SER B 1 182 ? 62.471 51.405 19.244 1.00 22.04 182 SER B N 1
ATOM 4588 C CA . SER B 1 182 ? 63.810 51.344 19.845 1.00 20.74 182 SER B CA 1
ATOM 4589 C C . SER B 1 182 ? 64.884 50.847 18.888 1.00 20.35 182 SER B C 1
ATOM 4590 O O . SER B 1 182 ? 66.075 51.039 19.139 1.00 20.63 182 SER B O 1
ATOM 4593 N N . LEU B 1 183 ? 64.464 50.187 17.811 1.00 19.77 183 LEU B N 1
ATOM 4594 C CA . LEU B 1 183 ? 65.383 49.607 16.840 1.00 18.53 183 LEU B CA 1
ATOM 4595 C C . LEU B 1 183 ? 65.612 50.469 15.595 1.00 19.51 183 LEU B C 1
ATOM 4596 O O . LEU B 1 183 ? 66.281 50.045 14.634 1.00 19.62 183 LEU B O 1
ATOM 4601 N N . ILE B 1 184 ? 65.029 51.659 15.589 1.00 19.97 184 ILE B N 1
ATOM 4602 C CA . ILE B 1 184 ? 65.216 52.603 14.484 1.00 21.23 184 ILE B CA 1
ATOM 4603 C C . ILE B 1 184 ? 66.656 53.167 14.503 1.00 21.66 184 ILE B C 1
ATOM 4604 O O . ILE B 1 184 ? 67.268 53.392 13.438 1.00 21.33 184 ILE B O 1
ATOM 4609 N N . TYR B 1 185 ? 67.161 53.417 15.720 1.00 20.79 185 TYR B N 1
ATOM 4610 C CA . TYR B 1 185 ? 68.522 53.916 15.931 1.00 20.71 185 TYR B CA 1
ATOM 4611 C C . TYR B 1 185 ? 68.860 55.165 15.094 1.00 20.70 185 TYR B C 1
ATOM 4612 O O . TYR B 1 185 ? 69.998 55.316 14.622 1.00 19.89 185 TYR B O 1
ATOM 4621 N N . GLY B 1 186 ? 67.874 56.045 14.908 1.00 20.91 186 GLY B N 1
ATOM 4622 C CA . GLY B 1 186 ? 68.054 57.265 14.110 1.00 21.44 186 GLY B CA 1
ATOM 4623 C C . GLY B 1 186 ? 68.472 56.976 12.675 1.00 21.78 186 GLY B C 1
ATOM 4624 O O . GLY B 1 186 ? 69.088 57.820 12.040 1.00 22.28 186 GLY B O 1
ATOM 4625 N N . GLY B 1 187 ? 68.138 55.793 12.156 1.00 21.24 187 GLY B N 1
ATOM 4626 C CA . GLY B 1 187 ? 68.534 55.418 10.796 1.00 20.78 187 GLY B CA 1
ATOM 4627 C C . GLY B 1 187 ? 67.800 56.162 9.686 1.00 21.24 187 GLY B C 1
ATOM 4628 O O . GLY B 1 187 ? 66.676 56.641 9.884 1.00 21.41 187 GLY B O 1
ATOM 4629 N N . ALA B 1 188 ? 68.436 56.272 8.519 1.00 19.74 188 ALA B N 1
ATOM 4630 C CA . ALA B 1 188 ? 67.833 56.968 7.386 1.00 20.20 188 ALA B CA 1
ATOM 4631 C C . ALA B 1 188 ? 67.752 56.079 6.165 1.00 20.60 188 ALA B C 1
ATOM 4632 O O . ALA B 1 188 ? 67.190 56.487 5.133 1.00 20.25 188 ALA B O 1
ATOM 4642 N N . HIS B 1 190 ? 68.854 51.541 4.803 1.00 20.72 190 HIS B N 1
ATOM 4643 C CA . HIS B 1 190 ? 69.138 50.165 5.218 1.00 20.62 190 HIS B CA 1
ATOM 4644 C C . HIS B 1 190 ? 70.463 50.111 5.956 1.00 21.15 190 HIS B C 1
ATOM 4645 O O . HIS B 1 190 ? 71.433 50.723 5.494 1.00 21.89 190 HIS B O 1
ATOM 4652 N N . GLU B 1 191 ? 70.517 49.440 7.111 1.00 20.95 191 GLU B N 1
ATOM 4653 C CA . GLU B 1 191 ? 71.814 49.237 7.785 1.00 21.05 191 GLU B CA 1
ATOM 4654 C C . GLU B 1 191 ? 72.515 48.076 7.100 1.00 20.66 191 GLU B C 1
ATOM 4655 O O . GLU B 1 191 ? 72.086 46.941 7.255 1.00 21.24 191 GLU B O 1
ATOM 4661 N N . GLY B 1 192 ? 73.581 48.360 6.357 1.00 20.11 192 GLY B N 1
ATOM 4662 C CA . GLY B 1 192 ? 74.311 47.327 5.594 1.00 20.37 192 GLY B CA 1
ATOM 4663 C C . GLY B 1 192 ? 75.584 47.899 4.991 1.00 20.79 192 GLY B C 1
ATOM 4664 O O . GLY B 1 192 ? 76.132 48.891 5.509 1.00 19.82 192 GLY B O 1
ATOM 4665 N N . LYS B 1 193 ? 76.044 47.319 3.888 1.00 20.02 193 LYS B N 1
ATOM 4666 C CA . LYS B 1 193 ? 77.289 47.772 3.269 1.00 21.91 193 LYS B CA 1
ATOM 4667 C C . LYS B 1 193 ? 77.242 49.221 2.786 1.00 20.93 193 LYS B C 1
ATOM 4668 O O . LYS B 1 193 ? 78.195 49.967 2.980 1.00 21.31 193 LYS B O 1
ATOM 4674 N N . ARG B 1 194 ? 76.134 49.606 2.166 1.00 20.70 194 ARG B N 1
ATOM 4675 C CA . ARG B 1 194 ? 76.000 50.925 1.568 1.00 20.29 194 ARG B CA 1
ATOM 4676 C C . ARG B 1 194 ? 75.955 52.048 2.599 1.00 20.15 194 ARG B C 1
ATOM 4677 O O . ARG B 1 194 ? 76.581 53.079 2.382 1.00 19.88 194 ARG B O 1
ATOM 4685 N N . SER B 1 195 ? 75.214 51.882 3.699 1.00 19.65 195 SER B N 1
ATOM 4686 C CA . SER B 1 195 ? 75.177 52.945 4.732 1.00 20.45 195 SER B CA 1
ATOM 4687 C C . SER B 1 195 ? 76.580 53.201 5.290 1.00 20.58 195 SER B C 1
ATOM 4688 O O . SER B 1 195 ? 76.939 54.347 5.536 1.00 21.52 195 SER B O 1
ATOM 4691 N N . LYS B 1 196 ? 77.351 52.122 5.491 1.00 21.15 196 LYS B N 1
ATOM 4692 C CA . LYS B 1 196 ? 78.767 52.205 5.907 1.00 21.77 196 LYS B CA 1
ATOM 4693 C C . LYS B 1 196 ? 79.549 53.024 4.896 1.00 21.41 196 LYS B C 1
ATOM 4694 O O . LYS B 1 196 ? 80.216 53.981 5.262 1.00 21.34 196 LYS B O 1
ATOM 4700 N N . GLU B 1 197 ? 79.464 52.641 3.618 1.00 21.04 197 GLU B N 1
ATOM 4701 C CA . GLU B 1 197 ? 80.140 53.382 2.544 1.00 21.30 197 GLU B CA 1
ATOM 4702 C C . GLU B 1 197 ? 79.808 54.874 2.515 1.00 21.29 197 GLU B C 1
ATOM 4703 O O . GLU B 1 197 ? 80.689 55.704 2.275 1.00 20.94 197 GLU B O 1
ATOM 4709 N N . LEU B 1 198 ? 78.546 55.215 2.765 1.00 21.14 198 LEU B N 1
ATOM 4710 C CA . LEU B 1 198 ? 78.108 56.623 2.687 1.00 21.44 198 LEU B CA 1
ATOM 4711 C C . LEU B 1 198 ? 78.191 57.377 3.998 1.00 21.03 198 LEU B C 1
ATOM 4712 O O . LEU B 1 198 ? 77.990 58.591 4.029 1.00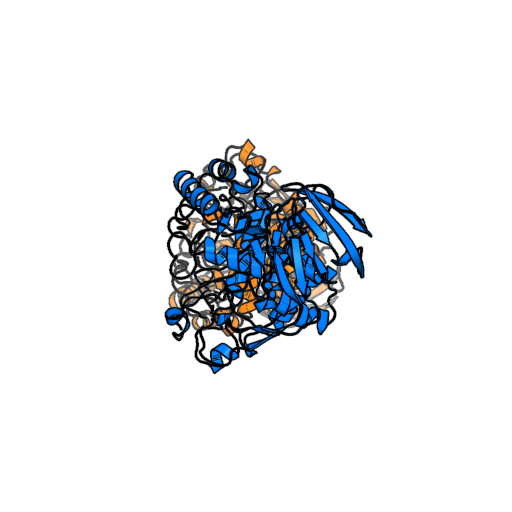 21.37 198 LEU B O 1
ATOM 4717 N N . GLY B 1 199 ? 78.458 56.664 5.082 1.00 20.73 199 GLY B N 1
ATOM 4718 C CA . GLY B 1 199 ? 78.527 57.292 6.405 1.00 20.35 199 GLY B CA 1
ATOM 4719 C C . GLY B 1 199 ? 77.173 57.733 6.949 1.00 20.17 199 GLY B C 1
ATOM 4720 O O . GLY B 1 199 ? 77.099 58.602 7.835 1.00 19.29 199 GLY B O 1
ATOM 4721 N N . ILE B 1 200 ? 76.103 57.112 6.443 1.00 19.56 200 ILE B N 1
ATOM 4722 C CA . ILE B 1 200 ? 74.729 57.450 6.827 1.00 19.72 200 ILE B CA 1
ATOM 4723 C C . ILE B 1 200 ? 74.199 56.391 7.803 1.00 19.76 200 ILE B C 1
ATOM 4724 O O . ILE B 1 200 ? 74.367 55.192 7.557 1.00 19.28 200 ILE B O 1
ATOM 4729 N N . PRO B 1 201 ? 73.566 56.827 8.910 1.00 19.41 201 PRO B N 1
ATOM 4730 C CA . PRO B 1 201 ? 73.037 55.851 9.874 1.00 19.64 201 PRO B CA 1
ATOM 4731 C C . PRO B 1 201 ? 71.941 55.004 9.267 1.00 19.31 201 PRO B C 1
ATOM 4732 O O . PRO B 1 201 ? 71.132 55.500 8.491 1.00 19.05 201 PRO B O 1
ATOM 4736 N N . GLY B 1 202 ? 71.900 53.748 9.678 1.00 19.41 202 GLY B N 1
ATOM 4737 C CA . GLY B 1 202 ? 71.020 52.759 9.076 1.00 19.47 202 GLY B CA 1
ATOM 4738 C C . GLY B 1 202 ? 70.051 52.164 10.068 1.00 18.84 202 GLY B C 1
ATOM 4739 O O . GLY B 1 202 ? 70.236 52.283 11.287 1.00 18.72 202 GLY B O 1
ATOM 4740 N N . ILE B 1 203 ? 69.017 51.534 9.514 1.00 18.48 203 ILE B N 1
ATOM 4741 C CA . ILE B 1 203 ? 67.973 50.846 10.253 1.00 17.75 203 ILE B CA 1
ATOM 4742 C C . ILE B 1 203 ? 68.171 49.347 10.031 1.00 17.84 203 ILE B C 1
ATOM 4743 O O . ILE B 1 203 ? 68.184 48.892 8.876 1.00 17.52 203 ILE B O 1
ATOM 4748 N N . PRO B 1 204 ? 68.344 48.574 11.114 1.00 17.43 204 PRO B N 1
ATOM 4749 C CA . PRO B 1 204 ? 68.485 47.138 10.934 1.00 16.78 204 PRO B CA 1
ATOM 4750 C C . PRO B 1 204 ? 67.187 46.434 10.513 1.00 16.63 204 PRO B C 1
ATOM 4751 O O . PRO B 1 204 ? 66.101 46.892 10.827 1.00 16.27 204 PRO B O 1
ATOM 4755 N N . ASN B 1 205 ? 67.301 45.301 9.808 1.00 16.60 205 ASN B N 1
ATOM 4756 C CA . ASN B 1 205 ? 66.133 44.519 9.452 1.00 16.01 205 ASN B CA 1
ATOM 4757 C C . ASN B 1 205 ? 65.192 44.291 10.626 1.00 15.93 205 ASN B C 1
ATOM 4758 O O . ASN B 1 205 ? 63.968 44.374 10.470 1.00 15.38 205 ASN B O 1
ATOM 4763 N N . ILE B 1 206 ? 65.765 43.994 11.792 1.00 16.22 206 ILE B N 1
ATOM 4764 C CA . ILE B 1 206 ? 64.987 43.639 12.993 1.00 16.84 206 ILE B CA 1
ATOM 4765 C C . ILE B 1 206 ? 63.957 44.669 13.422 1.00 17.28 206 ILE B C 1
ATOM 4766 O O . ILE B 1 206 ? 62.989 44.330 14.092 1.00 17.16 206 ILE B O 1
ATOM 4771 N N . CYS B 1 207 ? 64.164 45.923 13.016 1.00 18.18 207 CYS B N 1
ATOM 4772 C CA . CYS B 1 207 ? 63.238 47.004 13.337 1.00 18.17 207 CYS B CA 1
ATOM 4773 C C . CYS B 1 207 ? 61.848 46.611 12.826 1.00 18.53 207 CYS B C 1
ATOM 4774 O O . CYS B 1 207 ? 60.848 46.846 13.499 1.00 17.55 207 CYS B O 1
ATOM 4777 N N . GLU B 1 208 ? 61.811 45.969 11.651 1.00 17.74 208 GLU B N 1
ATOM 4778 C CA . GLU B 1 208 ? 60.561 45.625 11.002 1.00 18.26 208 GLU B CA 1
ATOM 4779 C C . GLU B 1 208 ? 60.071 44.265 11.472 1.00 19.47 208 GLU B C 1
ATOM 4780 O O . GLU B 1 208 ? 58.946 44.131 11.943 1.00 19.97 208 GLU B O 1
ATOM 4786 N N . SER B 1 209 ? 60.923 43.256 11.307 1.00 18.91 209 SER B N 1
ATOM 4787 C CA . SER B 1 209 ? 60.555 41.889 11.581 1.00 19.20 209 SER B CA 1
ATOM 4788 C C . SER B 1 209 ? 60.084 41.606 13.014 1.00 18.76 209 SER B C 1
ATOM 4789 O O . SER B 1 209 ? 59.180 40.803 13.190 1.00 19.89 209 SER B O 1
ATOM 4792 N N . VAL B 1 210 ? 60.684 42.227 14.034 1.00 18.17 210 VAL B N 1
ATOM 4793 C CA . VAL B 1 210 ? 60.235 41.936 15.397 1.00 18.22 210 VAL B CA 1
ATOM 4794 C C . VAL B 1 210 ? 58.762 42.319 15.621 1.00 18.71 210 VAL B C 1
ATOM 4795 O O . VAL B 1 210 ? 58.053 41.573 16.321 1.00 19.63 210 VAL B O 1
ATOM 4799 N N . GLN B 1 211 ? 58.296 43.433 15.030 1.00 18.43 211 GLN B N 1
ATOM 4800 C CA . GLN B 1 211 ? 56.879 43.805 15.178 1.00 18.53 211 GLN B CA 1
ATOM 4801 C C . GLN B 1 211 ? 55.933 42.808 14.486 1.00 17.91 211 GLN B C 1
ATOM 4802 O O . GLN B 1 211 ? 54.893 42.437 15.055 1.00 17.29 211 GLN B O 1
ATOM 4808 N N . ILE B 1 212 ? 56.310 42.349 13.282 1.00 15.92 212 ILE B N 1
ATOM 4809 C CA . ILE B 1 212 ? 55.510 41.359 12.557 1.00 15.96 212 ILE B CA 1
ATOM 4810 C C . ILE B 1 212 ? 55.408 40.128 13.435 1.00 16.93 212 ILE B C 1
ATOM 4811 O O . ILE B 1 212 ? 54.289 39.658 13.699 1.00 18.39 212 ILE B O 1
ATOM 4816 N N . ALA B 1 213 ? 56.562 39.651 13.924 1.00 16.19 213 ALA B N 1
ATOM 4817 C CA . ALA B 1 213 ? 56.652 38.464 14.789 1.00 17.01 213 ALA B CA 1
ATOM 4818 C C . ALA B 1 213 ? 55.726 38.597 16.007 1.00 16.94 213 ALA B C 1
ATOM 4819 O O . ALA B 1 213 ? 54.992 37.658 16.347 1.00 17.81 213 ALA B O 1
ATOM 4821 N N . ARG B 1 214 ? 55.760 39.747 16.664 1.00 16.99 214 ARG B N 1
ATOM 4822 C CA . ARG B 1 214 ? 54.827 39.996 17.771 1.00 16.79 214 ARG B CA 1
ATOM 4823 C C . ARG B 1 214 ? 53.368 39.971 17.270 1.00 17.48 214 ARG B C 1
ATOM 4824 O O . ARG B 1 214 ? 52.547 39.192 17.769 1.00 17.37 214 ARG B O 1
ATOM 4832 N N . ASP B 1 215 ? 53.077 40.794 16.256 1.00 17.16 215 ASP B N 1
ATOM 4833 C CA . ASP B 1 215 ? 51.703 41.013 15.786 1.00 16.78 215 ASP B CA 1
ATOM 4834 C C . ASP B 1 215 ? 50.970 39.784 15.256 1.00 15.92 215 ASP B C 1
ATOM 4835 O O . ASP B 1 215 ? 49.783 39.664 15.479 1.00 17.05 215 ASP B O 1
ATOM 4840 N N . VAL B 1 216 ? 51.623 38.881 14.532 1.00 14.91 216 VAL B N 1
ATOM 4841 C CA . VAL B 1 216 ? 50.881 37.721 14.050 1.00 13.96 216 VAL B CA 1
ATOM 4842 C C . VAL B 1 216 ? 50.368 36.854 15.207 1.00 14.16 216 VAL B C 1
ATOM 4843 O O . VAL B 1 216 ? 49.328 36.222 15.104 1.00 12.84 216 VAL B O 1
ATOM 4847 N N . LEU B 1 217 ? 51.070 36.886 16.339 1.00 14.87 217 LEU B N 1
ATOM 4848 C CA . LEU B 1 217 ? 50.669 36.115 17.506 1.00 13.69 217 LEU B CA 1
ATOM 4849 C C . LEU B 1 217 ? 49.521 36.812 18.204 1.00 13.15 217 LEU B C 1
ATOM 4850 O O . LEU B 1 217 ? 48.663 36.171 18.810 1.00 11.43 217 LEU B O 1
ATOM 4855 N N . LEU B 1 218 ? 49.539 38.143 18.186 1.00 14.35 218 LEU B N 1
ATOM 4856 C CA . LEU B 1 218 ? 48.452 38.901 18.763 1.00 12.99 218 LEU B CA 1
ATOM 4857 C C . LEU B 1 218 ? 47.222 38.736 17.887 1.00 14.80 218 LEU B C 1
ATOM 4858 O O . LEU B 1 218 ? 46.135 38.692 18.417 1.00 15.60 218 LEU B O 1
ATOM 4863 N N . ALA B 1 219 ? 47.406 38.605 16.556 1.00 15.68 219 ALA B N 1
ATOM 4864 C CA . ALA B 1 219 ? 46.308 38.459 15.606 1.00 15.10 219 ALA B CA 1
ATOM 4865 C C . ALA B 1 219 ? 45.662 37.107 15.797 1.00 16.43 219 ALA B C 1
ATOM 4866 O O . ALA B 1 219 ? 44.429 37.001 15.863 1.00 17.29 219 ALA B O 1
ATOM 4868 N N . GLU B 1 220 ? 46.497 36.072 15.888 1.00 15.81 220 GLU B N 1
ATOM 4869 C CA . GLU B 1 220 ? 46.030 34.740 16.207 1.00 16.38 220 GLU B CA 1
ATOM 4870 C C . GLU B 1 220 ? 45.164 34.692 17.472 1.00 15.93 220 GLU B C 1
ATOM 4871 O O . GLU B 1 220 ? 44.067 34.141 17.442 1.00 16.25 220 GLU B O 1
ATOM 4877 N N . ALA B 1 221 ? 45.641 35.259 18.569 1.00 15.97 221 ALA B N 1
ATOM 4878 C CA . ALA B 1 221 ? 44.876 35.266 19.820 1.00 16.54 221 ALA B CA 1
ATOM 4879 C C . ALA B 1 221 ? 43.566 36.088 19.764 1.00 16.68 221 ALA B C 1
ATOM 4880 O O . ALA B 1 221 ? 42.591 35.801 20.471 1.00 17.18 221 ALA B O 1
ATOM 4882 N N . ALA B 1 222 ? 43.566 37.128 18.949 1.00 17.09 222 ALA B N 1
ATOM 4883 C CA . ALA B 1 222 ? 42.412 38.007 18.812 1.00 17.77 222 ALA B CA 1
ATOM 4884 C C . ALA B 1 222 ? 41.413 37.477 17.775 1.00 18.64 222 ALA B C 1
ATOM 4885 O O . ALA B 1 222 ? 40.247 37.846 17.806 1.00 18.92 222 ALA B O 1
ATOM 4887 N N . GLY B 1 223 ? 41.860 36.615 16.857 1.00 19.19 223 GLY B N 1
ATOM 4888 C CA . GLY B 1 223 ? 40.976 36.102 15.803 1.00 20.24 223 GLY B CA 1
ATOM 4889 C C . GLY B 1 223 ? 40.740 37.217 14.791 1.00 21.24 223 GLY B C 1
ATOM 4890 O O . GLY B 1 223 ? 39.646 37.406 14.276 1.00 21.70 223 GLY B O 1
ATOM 4891 N N . CYS B 1 224 ? 41.799 37.947 14.493 1.00 22.69 224 CYS B N 1
ATOM 4892 C CA . CYS B 1 224 ? 41.724 39.156 13.721 1.00 22.19 224 CYS B CA 1
ATOM 4893 C C . CYS B 1 224 ? 42.440 38.999 12.383 1.00 21.20 224 CYS B C 1
ATOM 4894 O O . CYS B 1 224 ? 43.376 38.202 12.275 1.00 21.08 224 CYS B O 1
ATOM 4897 N N . HIS B 1 225 ? 42.015 39.778 11.384 1.00 20.24 225 HIS B N 1
ATOM 4898 C CA . HIS B 1 225 ? 42.756 39.885 10.130 1.00 18.49 225 HIS B CA 1
ATOM 4899 C C . HIS B 1 225 ? 43.838 40.921 10.344 1.00 18.02 225 HIS B C 1
ATOM 4900 O O . HIS B 1 225 ? 43.571 42.091 10.719 1.00 17.47 225 HIS B O 1
ATOM 4907 N N . TYR B 1 226 ? 45.072 40.481 10.113 1.00 17.19 226 TYR B N 1
ATOM 4908 C CA . TYR B 1 226 ? 46.247 41.338 10.224 1.00 17.08 226 TYR B CA 1
ATOM 4909 C C . TYR B 1 226 ? 46.949 41.479 8.885 1.00 16.22 226 TYR B C 1
ATOM 4910 O O . TYR B 1 226 ? 47.252 40.466 8.211 1.00 15.26 226 TYR B O 1
ATOM 4919 N N . HIS B 1 227 ? 47.201 42.732 8.495 1.00 14.69 227 HIS B N 1
ATOM 4920 C CA . HIS B 1 227 ? 47.856 43.047 7.219 1.00 14.74 227 HIS B CA 1
ATOM 4921 C C . HIS B 1 227 ? 49.145 43.784 7.466 1.00 15.11 227 HIS B C 1
ATOM 4922 O O . HIS B 1 227 ? 49.167 44.810 8.181 1.00 13.77 227 HIS B O 1
ATOM 4929 N N . VAL B 1 228 ? 50.227 43.239 6.921 1.00 15.36 228 VAL B N 1
ATOM 4930 C CA . VAL B 1 228 ? 51.554 43.844 7.051 1.00 16.37 228 VAL B CA 1
ATOM 4931 C C . VAL B 1 228 ? 51.795 44.797 5.859 1.00 17.02 228 VAL B C 1
ATOM 4932 O O . VAL B 1 228 ? 51.808 44.365 4.703 1.00 15.23 228 VAL B O 1
ATOM 4936 N N . CYS B 1 229 ? 52.007 46.084 6.127 1.00 18.03 229 CYS B N 1
ATOM 4937 C CA . CYS B 1 229 ? 52.328 47.020 5.042 1.00 19.94 229 CYS B CA 1
ATOM 4938 C C . CYS B 1 229 ? 53.732 46.778 4.481 1.00 20.99 229 CYS B C 1
ATOM 4939 O O . CYS B 1 229 ? 54.600 46.214 5.179 1.00 21.74 229 CYS B O 1
ATOM 4942 N N . HIS B 1 230 ? 53.943 47.223 3.233 1.00 20.26 230 HIS B N 1
ATOM 4943 C CA . HIS B 1 230 ? 55.249 47.266 2.581 1.00 20.10 230 HIS B CA 1
ATOM 4944 C C . HIS B 1 230 ? 56.368 46.500 3.307 1.00 21.07 230 HIS B C 1
ATOM 4945 O O . HIS B 1 230 ? 57.155 47.101 4.055 1.00 21.14 230 HIS B O 1
ATOM 4952 N N . VAL B 1 231 ? 56.390 45.176 3.108 1.00 20.32 231 VAL B N 1
ATOM 4953 C CA . VAL B 1 231 ? 57.420 44.266 3.626 1.00 20.26 231 VAL B CA 1
ATOM 4954 C C . VAL B 1 231 ? 58.746 44.586 2.904 1.00 20.28 231 VAL B C 1
ATOM 4955 O O . VAL B 1 231 ? 58.753 44.847 1.701 1.00 20.39 231 VAL B O 1
ATOM 4959 N N . SER B 1 232 ? 59.861 44.572 3.630 1.00 20.41 232 SER B N 1
ATOM 4960 C CA . SER B 1 232 ? 61.155 44.927 3.032 1.00 19.98 232 SER B CA 1
ATOM 4961 C C . SER B 1 232 ? 62.304 43.986 3.348 1.00 19.70 232 SER B C 1
ATOM 4962 O O . SER B 1 232 ? 63.348 44.072 2.697 1.00 19.85 232 SER B O 1
ATOM 4965 N N . THR B 1 233 ? 62.120 43.074 4.308 1.00 19.00 233 THR B N 1
ATOM 4966 C CA . THR B 1 233 ? 63.228 42.224 4.763 1.00 17.96 233 THR B CA 1
ATOM 4967 C C . THR B 1 233 ? 63.004 40.745 4.549 1.00 17.84 233 THR B C 1
ATOM 4968 O O . THR B 1 233 ? 61.862 40.279 4.522 1.00 17.31 233 THR B O 1
ATOM 4972 N N . LYS B 1 234 ? 64.096 40.000 4.404 1.00 18.35 234 LYS B N 1
ATOM 4973 C CA . LYS B 1 234 ? 64.014 38.546 4.222 1.00 18.46 234 LYS B CA 1
ATOM 4974 C C . LYS B 1 234 ? 63.421 37.805 5.436 1.00 18.59 234 LYS B C 1
ATOM 4975 O O . LYS B 1 234 ? 62.693 36.831 5.268 1.00 18.97 234 LYS B O 1
ATOM 4981 N N . GLU B 1 235 ? 63.722 38.268 6.649 1.00 18.98 235 GLU B N 1
ATOM 4982 C CA . GLU B 1 235 ? 63.166 37.643 7.861 1.00 19.00 235 GLU B CA 1
ATOM 4983 C C . GLU B 1 235 ? 61.653 37.891 7.941 1.00 19.20 235 GLU B C 1
ATOM 4984 O O . GLU B 1 235 ? 60.889 36.983 8.283 1.00 19.04 235 GLU B O 1
ATOM 4990 N N . SER B 1 236 ? 61.220 39.121 7.627 1.00 18.64 236 SER B N 1
ATOM 4991 C CA . SER B 1 236 ? 59.787 39.454 7.585 1.00 17.10 236 SER B CA 1
ATOM 4992 C C . SER B 1 236 ? 58.978 38.469 6.744 1.00 17.97 236 SER B C 1
ATOM 4993 O O . SER B 1 236 ? 57.891 38.046 7.155 1.00 17.32 236 SER B O 1
ATOM 4996 N N . VAL B 1 237 ? 59.504 38.120 5.560 1.00 16.73 237 VAL B N 1
ATOM 4997 C CA . VAL B 1 237 ? 58.825 37.193 4.672 1.00 16.00 237 VAL B CA 1
ATOM 4998 C C . VAL B 1 237 ? 58.754 35.830 5.328 1.00 16.40 237 VAL B C 1
ATOM 4999 O O . VAL B 1 237 ? 57.720 35.158 5.233 1.00 16.00 237 VAL B O 1
ATOM 5003 N N . ARG B 1 238 ? 59.848 35.438 6.001 1.00 15.60 238 ARG B N 1
ATOM 5004 C CA . ARG B 1 238 ? 59.882 34.171 6.736 1.00 16.98 238 ARG B CA 1
ATOM 5005 C C . ARG B 1 238 ? 58.810 34.091 7.811 1.00 16.45 238 ARG B C 1
ATOM 5006 O O . ARG B 1 238 ? 58.048 33.122 7.865 1.00 16.88 238 ARG B O 1
ATOM 5014 N N . VAL B 1 239 ? 58.708 35.147 8.612 1.00 16.99 239 VAL B N 1
ATOM 5015 C CA . VAL B 1 239 ? 57.727 35.217 9.691 1.00 17.30 239 VAL B CA 1
ATOM 5016 C C . VAL B 1 239 ? 56.281 35.136 9.172 1.00 17.27 239 VAL B C 1
ATOM 5017 O O . VAL B 1 239 ? 55.422 34.490 9.793 1.00 17.12 239 VAL B O 1
ATOM 5021 N N . ILE B 1 240 ? 56.013 35.788 8.042 1.00 15.70 240 ILE B N 1
ATOM 5022 C CA . ILE B 1 240 ? 54.670 35.770 7.493 1.00 15.32 240 ILE B CA 1
ATOM 5023 C C . ILE B 1 240 ? 54.380 34.368 6.900 1.00 15.00 240 ILE B C 1
ATOM 5024 O O . ILE B 1 240 ? 53.280 33.858 7.043 1.00 15.11 240 ILE B O 1
ATOM 5029 N N . ARG B 1 241 ? 55.369 33.750 6.270 1.00 15.05 241 ARG B N 1
ATOM 5030 C CA . ARG B 1 241 ? 55.167 32.396 5.702 1.00 15.34 241 ARG B CA 1
ATOM 5031 C C . ARG B 1 241 ? 54.822 31.396 6.809 1.00 15.97 241 ARG B C 1
ATOM 5032 O O . ARG B 1 241 ? 53.889 30.606 6.686 1.00 17.24 241 ARG B O 1
ATOM 5040 N N . ASP B 1 242 ? 55.587 31.420 7.889 1.00 17.41 242 ASP B N 1
ATOM 5041 C CA . ASP B 1 242 ? 55.362 30.546 9.051 1.00 19.04 242 ASP B CA 1
ATOM 5042 C C . ASP B 1 242 ? 53.991 30.821 9.701 1.00 19.12 242 ASP B C 1
ATOM 5043 O O . ASP B 1 242 ? 53.333 29.903 10.164 1.00 19.32 242 ASP B O 1
ATOM 5048 N N . ALA B 1 243 ? 53.598 32.093 9.757 1.00 18.65 243 ALA B N 1
ATOM 5049 C CA . ALA B 1 243 ? 52.295 32.489 10.322 1.00 18.27 243 ALA B CA 1
ATOM 5050 C C . ALA B 1 243 ? 51.115 31.978 9.475 1.00 18.39 243 ALA B C 1
ATOM 5051 O O . ALA B 1 243 ? 50.137 31.483 10.034 1.00 18.38 243 ALA B O 1
ATOM 5053 N N . LYS B 1 244 ? 51.214 32.079 8.139 1.00 18.14 244 LYS B N 1
ATOM 5054 C CA . LYS B 1 244 ? 50.179 31.541 7.247 1.00 17.54 244 LYS B CA 1
ATOM 5055 C C . LYS B 1 244 ? 50.093 30.021 7.360 1.00 17.89 244 LYS B C 1
ATOM 5056 O O . LYS B 1 244 ? 48.991 29.462 7.363 1.00 17.13 244 LYS B O 1
ATOM 5062 N N . ARG B 1 245 ? 51.242 29.353 7.454 1.00 17.44 245 ARG B N 1
ATOM 5063 C CA . ARG B 1 245 ? 51.264 27.892 7.650 1.00 18.42 245 ARG B CA 1
ATOM 5064 C C . ARG B 1 245 ? 50.573 27.524 8.967 1.00 17.49 245 ARG B C 1
ATOM 5065 O O . ARG B 1 245 ? 49.992 26.468 9.066 1.00 18.47 245 ARG B O 1
ATOM 5073 N N . ALA B 1 246 ? 50.647 28.399 9.975 1.00 16.89 246 ALA B N 1
ATOM 5074 C CA . ALA B 1 246 ? 49.996 28.161 11.279 1.00 16.05 246 ALA B CA 1
ATOM 5075 C C . ALA B 1 246 ? 48.492 28.467 11.291 1.00 15.40 246 ALA B C 1
ATOM 5076 O O . ALA B 1 246 ? 47.811 28.279 12.309 1.00 15.36 246 ALA B O 1
ATOM 5078 N N . GLY B 1 247 ? 47.963 28.922 10.160 1.00 14.98 247 GLY B N 1
ATOM 5079 C CA . GLY B 1 247 ? 46.528 29.170 10.031 1.00 14.62 247 GLY B CA 1
ATOM 5080 C C . GLY B 1 247 ? 46.102 30.512 10.604 1.00 15.72 247 GLY B C 1
ATOM 5081 O O . GLY B 1 247 ? 44.950 30.678 10.998 1.00 16.32 247 GLY B O 1
ATOM 5082 N N . ILE B 1 248 ? 47.039 31.457 10.678 1.00 14.62 248 ILE B N 1
ATOM 5083 C CA . ILE B 1 248 ? 46.750 32.808 11.206 1.00 14.62 248 ILE B CA 1
ATOM 5084 C C . ILE B 1 248 ? 46.298 33.680 10.045 1.00 15.34 248 ILE B C 1
ATOM 5085 O O . ILE B 1 248 ? 46.853 33.595 8.955 1.00 15.47 248 ILE B O 1
ATOM 5090 N N . HIS B 1 249 ? 45.278 34.506 10.251 1.00 16.88 249 HIS B N 1
ATOM 5091 C CA . HIS B 1 249 ? 44.814 35.340 9.141 1.00 17.48 249 HIS B CA 1
ATOM 5092 C C . HIS B 1 249 ? 45.682 36.594 8.995 1.00 17.36 249 HIS B C 1
ATOM 5093 O O . HIS B 1 249 ? 45.283 37.682 9.355 1.00 16.85 249 HIS B O 1
ATOM 5100 N N . VAL B 1 250 ? 46.869 36.407 8.413 1.00 18.22 250 VAL B N 1
ATOM 5101 C CA . VAL B 1 250 ? 47.829 37.496 8.165 1.00 16.95 250 VAL B CA 1
ATOM 5102 C C . VAL B 1 250 ? 47.964 37.664 6.669 1.00 16.91 250 VAL B C 1
ATOM 5103 O O . VAL B 1 250 ? 48.030 36.666 5.920 1.00 15.23 250 VAL B O 1
ATOM 5107 N N . THR B 1 251 ? 47.948 38.913 6.209 1.00 16.05 251 THR B N 1
ATOM 5108 C CA . THR B 1 251 ? 48.197 39.181 4.799 1.00 17.32 251 THR B CA 1
ATOM 5109 C C . THR B 1 251 ? 49.284 40.233 4.681 1.00 16.76 251 THR B C 1
ATOM 5110 O O . THR B 1 251 ? 49.669 40.844 5.679 1.00 17.12 251 THR B O 1
ATOM 5114 N N . ALA B 1 252 ? 49.795 40.443 3.480 1.00 15.89 252 ALA B N 1
ATOM 5115 C CA . ALA B 1 252 ? 50.934 41.342 3.328 1.00 17.08 252 ALA B CA 1
ATOM 5116 C C . ALA B 1 252 ? 51.012 41.916 1.915 1.00 17.72 252 ALA B C 1
ATOM 5117 O O . ALA B 1 252 ? 50.544 41.287 0.955 1.00 16.81 252 ALA B O 1
ATOM 5119 N N . GLU B 1 253 ? 51.601 43.109 1.808 1.00 17.75 253 GLU B N 1
ATOM 5120 C CA . GLU B 1 253 ? 51.794 43.758 0.513 1.00 18.88 253 GLU B CA 1
ATOM 5121 C C . GLU B 1 253 ? 53.295 44.072 0.330 1.00 19.22 253 GLU B C 1
ATOM 5122 O O . GLU B 1 253 ? 54.069 44.051 1.299 1.00 20.05 253 GLU B O 1
ATOM 5128 N N . VAL B 1 254 ? 53.697 44.392 -0.895 1.00 18.71 254 VAL B N 1
ATOM 5129 C CA . VAL B 1 254 ? 55.060 44.812 -1.192 1.00 18.44 254 VAL B CA 1
ATOM 5130 C C . VAL B 1 254 ? 54.942 45.956 -2.216 1.00 18.83 254 VAL B C 1
ATOM 5131 O O . VAL B 1 254 ? 53.975 45.997 -2.976 1.00 19.32 254 VAL B O 1
ATOM 5135 N N . THR B 1 255 ? 55.899 46.878 -2.231 1.00 18.28 255 THR B N 1
ATOM 5136 C CA . THR B 1 255 ? 55.855 48.021 -3.154 1.00 18.32 255 THR B CA 1
ATOM 5137 C C . THR B 1 255 ? 56.624 47.783 -4.450 1.00 18.67 255 THR B C 1
ATOM 5138 O O . THR B 1 255 ? 57.367 46.816 -4.558 1.00 19.15 255 THR B O 1
ATOM 5142 N N . PRO B 1 256 ? 56.389 48.630 -5.478 1.00 18.99 256 PRO B N 1
ATOM 5143 C CA . PRO B 1 256 ? 57.173 48.478 -6.707 1.00 18.61 256 PRO B CA 1
ATOM 5144 C C . PRO B 1 256 ? 58.668 48.804 -6.508 1.00 18.58 256 PRO B C 1
ATOM 5145 O O . PRO B 1 256 ? 59.515 48.158 -7.108 1.00 17.66 256 PRO B O 1
ATOM 5149 N N . HIS B 1 257 ? 58.989 49.783 -5.662 1.00 18.73 257 HIS B N 1
ATOM 5150 C CA . HIS B 1 257 ? 60.401 50.120 -5.431 1.00 18.96 257 HIS B CA 1
ATOM 5151 C C . HIS B 1 257 ? 61.171 49.006 -4.679 1.00 19.07 257 HIS B C 1
ATOM 5152 O O . HIS B 1 257 ? 62.353 48.791 -4.942 1.00 19.47 257 HIS B O 1
ATOM 5159 N N . HIS B 1 258 ? 60.500 48.263 -3.800 1.00 18.58 258 HIS B N 1
ATOM 5160 C CA . HIS B 1 258 ? 61.182 47.176 -3.085 1.00 18.11 258 HIS B CA 1
ATOM 5161 C C . HIS B 1 258 ? 61.353 45.918 -3.945 1.00 18.71 258 HIS B C 1
ATOM 5162 O O . HIS B 1 258 ? 62.247 45.117 -3.698 1.00 18.97 258 HIS B O 1
ATOM 5169 N N . LEU B 1 259 ? 60.507 45.754 -4.955 1.00 18.84 259 LEU B N 1
ATOM 5170 C CA . LEU B 1 259 ? 60.668 44.661 -5.919 1.00 19.69 259 LEU B CA 1
ATOM 5171 C C . LEU B 1 259 ? 61.734 44.992 -6.947 1.00 20.45 259 LEU B C 1
ATOM 5172 O O . LEU B 1 259 ? 62.347 44.089 -7.539 1.00 20.76 259 LEU B O 1
ATOM 5177 N N . LEU B 1 260 ? 61.964 46.286 -7.164 1.00 21.04 260 LEU B N 1
ATOM 5178 C CA . LEU B 1 260 ? 62.864 46.704 -8.230 1.00 21.57 260 LEU B CA 1
ATOM 5179 C C . LEU B 1 260 ? 64.238 47.133 -7.760 1.00 21.89 260 LEU B C 1
ATOM 5180 O O . LEU B 1 260 ? 65.216 46.842 -8.422 1.00 22.07 260 LEU B O 1
ATOM 5185 N N . LEU B 1 261 ? 64.322 47.818 -6.625 1.00 21.47 261 LEU B N 1
ATOM 5186 C CA . LEU B 1 261 ? 65.610 48.370 -6.204 1.00 21.17 261 LEU B CA 1
ATOM 5187 C C . LEU B 1 261 ? 66.163 47.799 -4.897 1.00 21.30 261 LEU B C 1
ATOM 5188 O O . LEU B 1 261 ? 65.425 47.175 -4.112 1.00 21.29 261 LEU B O 1
ATOM 5193 N N . THR B 1 262 ? 67.470 47.995 -4.694 1.00 20.94 262 THR B N 1
ATOM 5194 C CA . THR B 1 262 ? 68.156 47.634 -3.448 1.00 20.96 262 THR B CA 1
ATOM 5195 C C . THR B 1 262 ? 69.025 48.818 -3.014 1.00 21.33 262 THR B C 1
ATOM 5196 O O . THR B 1 262 ? 69.045 49.872 -3.680 1.00 20.92 262 THR B O 1
ATOM 5200 N N . GLU B 1 263 ? 69.749 48.625 -1.914 1.00 21.15 263 GLU B N 1
ATOM 5201 C CA . GLU B 1 263 ? 70.698 49.610 -1.399 1.00 22.01 263 GLU B CA 1
ATOM 5202 C C . GLU B 1 263 ? 71.785 49.947 -2.448 1.00 22.15 263 GLU B C 1
ATOM 5203 O O . GLU B 1 263 ? 72.315 51.053 -2.465 1.00 22.06 263 GLU B O 1
ATOM 5209 N N . ASP B 1 264 ? 72.090 48.988 -3.327 1.00 22.25 264 ASP B N 1
ATOM 5210 C CA . ASP B 1 264 ? 73.139 49.151 -4.336 1.00 22.68 264 ASP B CA 1
ATOM 5211 C C . ASP B 1 264 ? 72.782 50.175 -5.406 1.00 22.22 264 ASP B C 1
ATOM 5212 O O . ASP B 1 264 ? 73.645 50.615 -6.159 1.00 22.67 264 ASP B O 1
ATOM 5217 N N . ASP B 1 265 ? 71.506 50.521 -5.494 1.00 22.07 265 ASP B N 1
ATOM 5218 C CA . ASP B 1 265 ? 71.012 51.504 -6.456 1.00 21.60 265 ASP B CA 1
ATOM 5219 C C . ASP B 1 265 ? 71.098 52.938 -5.938 1.00 21.65 265 ASP B C 1
ATOM 5220 O O . ASP B 1 265 ? 70.908 53.893 -6.694 1.00 21.69 265 ASP B O 1
ATOM 5225 N N . ILE B 1 266 ? 71.384 53.097 -4.655 1.00 21.24 266 ILE B N 1
ATOM 5226 C CA . ILE B 1 266 ? 71.490 54.430 -4.091 1.00 21.54 266 ILE B CA 1
ATOM 5227 C C . ILE B 1 266 ? 72.838 55.023 -4.525 1.00 21.83 266 ILE B C 1
ATOM 5228 O O . ILE B 1 266 ? 73.890 54.489 -4.171 1.00 22.13 266 ILE B O 1
ATOM 5233 N N . PRO B 1 267 ? 72.812 56.108 -5.325 1.00 22.27 267 PRO B N 1
ATOM 5234 C CA . PRO B 1 267 ? 74.050 56.640 -5.887 1.00 22.69 267 PRO B CA 1
ATOM 5235 C C . PRO B 1 267 ? 74.900 57.451 -4.912 1.00 23.02 267 PRO B C 1
ATOM 5236 O O . PRO B 1 267 ? 76.057 57.737 -5.204 1.00 23.16 267 PRO B O 1
ATOM 5240 N N . GLY B 1 268 ? 74.335 57.832 -3.777 1.00 23.53 268 GLY B N 1
ATOM 5241 C CA . GLY B 1 268 ? 75.051 58.678 -2.833 1.00 23.90 268 GLY B CA 1
ATOM 5242 C C . GLY B 1 268 ? 74.082 59.229 -1.815 1.00 24.66 268 GLY B C 1
ATOM 5243 O O . GLY B 1 268 ? 72.956 58.731 -1.684 1.00 24.22 268 GLY B O 1
ATOM 5244 N N . ASN B 1 269 ? 74.507 60.255 -1.086 1.00 24.85 269 ASN B N 1
ATOM 5245 C CA . ASN B 1 269 ? 73.628 60.857 -0.091 1.00 25.45 269 ASN B CA 1
ATOM 5246 C C . ASN B 1 269 ? 72.547 61.642 -0.832 1.00 25.68 269 ASN B C 1
ATOM 5247 O O . ASN B 1 269 ? 72.745 62.802 -1.213 1.00 24.95 269 ASN B O 1
ATOM 5252 N N . ASN B 1 270 ? 71.409 60.977 -1.053 1.00 25.37 270 ASN B N 1
ATOM 5253 C CA . ASN B 1 270 ? 70.351 61.519 -1.898 1.00 25.29 270 ASN B CA 1
ATOM 5254 C C . ASN B 1 270 ? 68.968 61.114 -1.390 1.00 24.64 270 ASN B C 1
ATOM 5255 O O . ASN B 1 270 ? 68.567 59.942 -1.509 1.00 24.15 270 ASN B O 1
ATOM 5260 N N . ALA B 1 271 ? 68.244 62.092 -0.843 1.00 24.18 271 ALA B N 1
ATOM 5261 C CA . ALA B 1 271 ? 66.923 61.857 -0.223 1.00 24.19 271 ALA B CA 1
ATOM 5262 C C . ALA B 1 271 ? 65.841 61.338 -1.166 1.00 24.08 271 ALA B C 1
ATOM 5263 O O . ALA B 1 271 ? 64.794 60.884 -0.718 1.00 24.44 271 ALA B O 1
ATOM 5265 N N . ILE B 1 272 ? 66.087 61.408 -2.467 1.00 23.88 272 ILE B N 1
ATOM 5266 C CA . ILE B 1 272 ? 65.152 60.874 -3.451 1.00 23.51 272 ILE B CA 1
ATOM 5267 C C . ILE B 1 272 ? 65.063 59.344 -3.322 1.00 22.99 272 ILE B C 1
ATOM 5268 O O . ILE B 1 272 ? 64.101 58.718 -3.788 1.00 23.00 272 ILE B O 1
ATOM 5273 N N . TYR B 1 273 ? 66.067 58.763 -2.668 1.00 22.39 273 TYR B N 1
ATOM 5274 C CA . TYR B 1 273 ? 66.148 57.333 -2.417 1.00 21.61 273 TYR B CA 1
ATOM 5275 C C . TYR B 1 273 ? 65.808 57.005 -0.977 1.00 21.57 273 TYR B C 1
ATOM 5276 O O . TYR B 1 273 ? 65.949 55.849 -0.533 1.00 21.73 273 TYR B O 1
ATOM 5285 N N . LYS B 1 274 ? 65.373 58.023 -0.241 1.00 20.81 274 LYS B N 1
ATOM 5286 C CA . LYS B 1 274 ? 65.009 57.834 1.152 1.00 21.05 274 LYS B CA 1
ATOM 5287 C C . LYS B 1 274 ? 63.516 57.562 1.341 1.00 21.27 274 LYS B C 1
ATOM 5288 O O . LYS B 1 274 ? 62.683 58.451 1.167 1.00 19.79 274 LYS B O 1
ATOM 5302 N N . ASN B 1 276 ? 60.598 54.755 3.744 1.00 23.26 276 ASN B N 1
ATOM 5303 C CA . ASN B 1 276 ? 60.426 53.874 4.881 1.00 23.91 276 ASN B CA 1
ATOM 5304 C C . ASN B 1 276 ? 59.368 52.818 4.518 1.00 23.48 276 ASN B C 1
ATOM 5305 O O . ASN B 1 276 ? 58.259 53.183 4.117 1.00 23.39 276 ASN B O 1
ATOM 5310 N N . PRO B 1 277 ? 59.715 51.513 4.585 1.00 22.98 277 PRO B N 1
ATOM 5311 C CA . PRO B 1 277 ? 60.997 50.934 4.952 1.00 22.55 277 PRO B CA 1
ATOM 5312 C C . PRO B 1 277 ? 62.018 51.228 3.857 1.00 21.81 277 PRO B C 1
ATOM 5313 O O . PRO B 1 277 ? 61.626 51.590 2.753 1.00 22.28 277 PRO B O 1
ATOM 5317 N N . PRO B 1 278 ? 63.314 51.164 4.178 1.00 20.75 278 PRO B N 1
ATOM 5318 C CA . PRO B 1 278 ? 64.323 51.474 3.179 1.00 20.39 278 PRO B CA 1
ATOM 5319 C C . PRO B 1 278 ? 64.504 50.399 2.125 1.00 19.87 278 PRO B C 1
ATOM 5320 O O . PRO B 1 278 ? 63.908 49.321 2.232 1.00 18.53 278 PRO B O 1
ATOM 5324 N N . LEU B 1 279 ? 65.298 50.717 1.100 1.00 19.31 279 LEU B N 1
ATOM 5325 C CA . LEU B 1 279 ? 65.682 49.731 0.082 1.00 18.74 279 LEU B CA 1
ATOM 5326 C C . LEU B 1 279 ? 66.778 48.891 0.717 1.00 19.10 279 LEU B C 1
ATOM 5327 O O . LEU B 1 279 ? 67.843 49.406 1.084 1.00 19.18 279 LEU B O 1
ATOM 5332 N N . ARG B 1 280 ? 66.524 47.595 0.858 1.00 18.15 280 ARG B N 1
ATOM 5333 C CA . ARG B 1 280 ? 67.443 46.789 1.630 1.00 17.63 280 ARG B CA 1
ATOM 5334 C C . ARG B 1 280 ? 68.431 46.018 0.748 1.00 18.60 280 ARG B C 1
ATOM 5335 O O . ARG B 1 280 ? 68.786 46.514 -0.322 1.00 19.14 280 ARG B O 1
ATOM 5343 N N . SER B 1 281 ? 68.904 44.850 1.175 1.00 18.37 281 SER B N 1
ATOM 5344 C CA . SER B 1 281 ? 69.975 44.196 0.431 1.00 19.12 281 SER B CA 1
ATOM 5345 C C . SER B 1 281 ? 69.411 43.385 -0.716 1.00 19.43 281 SER B C 1
ATOM 5346 O O . SER B 1 281 ? 68.211 43.234 -0.816 1.00 19.73 281 SER B O 1
ATOM 5349 N N . THR B 1 282 ? 70.292 42.857 -1.564 1.00 20.12 282 THR B N 1
ATOM 5350 C CA . THR B 1 282 ? 69.912 41.962 -2.664 1.00 21.54 282 THR B CA 1
ATOM 5351 C C . THR B 1 282 ? 69.187 40.744 -2.098 1.00 22.33 282 THR B C 1
ATOM 5352 O O . THR B 1 282 ? 68.225 40.222 -2.705 1.00 22.64 282 THR B O 1
ATOM 5356 N N . GLU B 1 283 ? 69.666 40.286 -0.939 1.00 22.83 283 GLU B N 1
ATOM 5357 C CA . GLU B 1 283 ? 69.089 39.116 -0.272 1.00 23.92 283 GLU B CA 1
ATOM 5358 C C . GLU B 1 283 ? 67.649 39.423 0.151 1.00 22.78 283 GLU B C 1
ATOM 5359 O O . GLU B 1 283 ? 66.767 38.583 0.048 1.00 22.71 283 GLU B O 1
ATOM 5365 N N . ASP B 1 284 ? 67.415 40.644 0.614 1.00 22.61 284 ASP B N 1
ATOM 5366 C CA . ASP B 1 284 ? 66.080 41.048 1.006 1.00 21.76 284 ASP B CA 1
ATOM 5367 C C . ASP B 1 284 ? 65.149 41.084 -0.216 1.00 21.81 284 ASP B C 1
ATOM 5368 O O . ASP B 1 284 ? 64.114 40.412 -0.221 1.00 22.16 284 ASP B O 1
ATOM 5373 N N . ARG B 1 285 ? 65.544 41.816 -1.254 1.00 20.99 285 ARG B N 1
ATOM 5374 C CA . ARG B 1 285 ? 64.784 41.880 -2.497 1.00 21.32 285 ARG B CA 1
ATOM 5375 C C . ARG B 1 285 ? 64.465 40.502 -3.077 1.00 20.45 285 ARG B C 1
ATOM 5376 O O . ARG B 1 285 ? 63.348 40.272 -3.523 1.00 20.21 285 ARG B O 1
ATOM 5384 N N . GLU B 1 286 ? 65.444 39.602 -3.096 1.00 20.68 286 GLU B N 1
ATOM 5385 C CA . GLU B 1 286 ? 65.221 38.227 -3.580 1.00 20.70 286 GLU B CA 1
ATOM 5386 C C . GLU B 1 286 ? 64.165 37.501 -2.742 1.00 19.76 286 GLU B C 1
ATOM 5387 O O . GLU B 1 286 ? 63.380 36.727 -3.281 1.00 18.39 286 GLU B O 1
ATOM 5393 N N . ALA B 1 287 ? 64.146 37.748 -1.425 1.00 18.53 287 ALA B N 1
ATOM 5394 C CA . ALA B 1 287 ? 63.143 37.122 -0.558 1.00 18.96 287 ALA B CA 1
ATOM 5395 C C . ALA B 1 287 ? 61.737 37.672 -0.817 1.00 19.13 287 ALA B C 1
ATOM 5396 O O . ALA B 1 287 ? 60.753 36.929 -0.765 1.00 18.74 287 ALA B O 1
ATOM 5398 N N . LEU B 1 288 ? 61.652 38.982 -1.059 1.00 19.30 288 LEU B N 1
ATOM 5399 C CA . LEU B 1 288 ? 60.379 39.632 -1.339 1.00 19.34 288 LEU B CA 1
ATOM 5400 C C . LEU B 1 288 ? 59.791 39.062 -2.619 1.00 20.01 288 LEU B C 1
ATOM 5401 O O . LEU B 1 288 ? 58.582 38.791 -2.692 1.00 20.03 288 LEU B O 1
ATOM 5406 N N . LEU B 1 289 ? 60.656 38.876 -3.621 1.00 19.97 289 LEU B N 1
ATOM 5407 C CA . LEU B 1 289 ? 60.225 38.406 -4.912 1.00 21.06 289 LEU B CA 1
ATOM 5408 C C . LEU B 1 289 ? 59.688 36.991 -4.790 1.00 21.03 289 LEU B C 1
ATOM 5409 O O . LEU B 1 289 ? 58.599 36.694 -5.274 1.00 20.47 289 LEU B O 1
ATOM 5414 N N . GLU B 1 290 ? 60.457 36.135 -4.124 1.00 21.32 290 GLU B N 1
ATOM 5415 C CA . GLU B 1 290 ? 60.074 34.749 -3.877 1.00 22.51 290 GLU B CA 1
ATOM 5416 C C . GLU B 1 290 ? 58.730 34.650 -3.135 1.00 21.17 290 GLU B C 1
ATOM 5417 O O . GLU B 1 290 ? 57.918 33.776 -3.426 1.00 20.43 290 GLU B O 1
ATOM 5423 N N . GLY B 1 291 ? 58.510 35.557 -2.184 1.00 19.88 291 GLY B N 1
ATOM 5424 C CA . GLY B 1 291 ? 57.285 35.564 -1.379 1.00 19.54 291 GLY B CA 1
ATOM 5425 C C . GLY B 1 291 ? 56.035 36.011 -2.122 1.00 18.67 291 GLY B C 1
ATOM 5426 O O . GLY B 1 291 ? 54.946 35.508 -1.863 1.00 18.24 291 GLY B O 1
ATOM 5427 N N . LEU B 1 292 ? 56.183 36.979 -3.029 1.00 18.13 292 LEU B N 1
ATOM 5428 C CA . LEU B 1 292 ? 55.073 37.446 -3.845 1.00 17.92 292 LEU B CA 1
ATOM 5429 C C . LEU B 1 292 ? 54.698 36.291 -4.767 1.00 18.12 292 LEU B C 1
ATOM 5430 O O . LEU B 1 292 ? 53.524 35.961 -4.915 1.00 18.66 292 LEU B O 1
ATOM 5435 N N . LEU B 1 293 ? 55.709 35.650 -5.334 1.00 18.39 293 LEU B N 1
ATOM 5436 C CA . LEU B 1 293 ? 55.502 34.486 -6.214 1.00 18.98 293 LEU B CA 1
ATOM 5437 C C . LEU B 1 293 ? 54.861 33.264 -5.534 1.00 19.50 293 LEU B C 1
ATOM 5438 O O . LEU B 1 293 ? 54.038 32.583 -6.147 1.00 19.58 293 LEU B O 1
ATOM 5443 N N . ASP B 1 294 ? 55.212 32.971 -4.279 1.00 20.57 294 ASP B N 1
ATOM 5444 C CA . ASP B 1 294 ? 54.621 31.796 -3.596 1.00 21.31 294 ASP B CA 1
ATOM 5445 C C . ASP B 1 294 ? 53.319 32.105 -2.831 1.00 21.48 294 ASP B C 1
ATOM 5446 O O . ASP B 1 294 ? 52.716 31.210 -2.213 1.00 21.91 294 ASP B O 1
ATOM 5451 N N . GLY B 1 295 ? 52.898 33.371 -2.853 1.00 20.66 295 GLY B N 1
ATOM 5452 C CA . GLY B 1 295 ? 51.665 33.767 -2.181 1.00 20.24 295 GLY B CA 1
ATOM 5453 C C . GLY B 1 295 ? 51.815 34.260 -0.740 1.00 20.52 295 GLY B C 1
ATOM 5454 O O . GLY B 1 295 ? 50.825 34.672 -0.120 1.00 20.47 295 GLY B O 1
ATOM 5455 N N . THR B 1 296 ? 53.037 34.237 -0.199 1.00 20.37 296 THR B N 1
ATOM 5456 C CA . THR B 1 296 ? 53.285 34.720 1.167 1.00 19.79 296 THR B CA 1
ATOM 5457 C C . THR B 1 296 ? 52.937 36.206 1.247 1.00 19.64 296 THR B C 1
ATOM 5458 O O . THR B 1 296 ? 52.304 36.653 2.194 1.00 20.23 296 THR B O 1
ATOM 5462 N N . ILE B 1 297 ? 53.375 36.963 0.243 1.00 19.96 297 ILE B N 1
ATOM 5463 C CA . ILE B 1 297 ? 52.991 38.367 0.096 1.00 19.83 297 ILE B CA 1
ATOM 5464 C C . ILE B 1 297 ? 51.783 38.341 -0.857 1.00 20.63 297 ILE B C 1
ATOM 5465 O O . ILE B 1 297 ? 51.832 37.712 -1.938 1.00 18.96 297 ILE B O 1
ATOM 5470 N N . ASP B 1 298 ? 50.695 38.995 -0.452 1.00 20.93 298 ASP B N 1
ATOM 5471 C CA . ASP B 1 298 ? 49.433 38.883 -1.199 1.00 22.72 298 ASP B CA 1
ATOM 5472 C C . ASP B 1 298 ? 49.329 39.770 -2.411 1.00 23.47 298 ASP B C 1
ATOM 5473 O O . ASP B 1 298 ? 48.803 39.355 -3.427 1.00 22.65 298 ASP B O 1
ATOM 5478 N N . CYS B 1 299 ? 49.813 41.006 -2.311 1.00 23.92 299 CYS B N 1
ATOM 5479 C CA . CYS B 1 299 ? 49.606 41.911 -3.413 1.00 24.37 299 CYS B CA 1
ATOM 5480 C C . CYS B 1 299 ? 50.621 43.030 -3.426 1.00 24.35 299 CYS B C 1
ATOM 5481 O O . CYS B 1 299 ? 51.532 43.065 -2.613 1.00 25.40 299 CYS B O 1
ATOM 5484 N N . ILE B 1 300 ? 50.452 43.951 -4.361 1.00 24.49 300 ILE B N 1
ATOM 5485 C CA . ILE B 1 300 ? 51.341 45.080 -4.492 1.00 24.77 300 ILE B CA 1
ATOM 5486 C C . ILE B 1 300 ? 50.568 46.328 -4.120 1.00 25.35 300 ILE B C 1
ATOM 5487 O O . ILE B 1 300 ? 49.402 46.438 -4.465 1.00 26.52 300 ILE B O 1
ATOM 5492 N N . ALA B 1 301 ? 51.215 47.241 -3.405 1.00 25.72 301 ALA B N 1
ATOM 5493 C CA . ALA B 1 301 ? 50.646 48.534 -3.039 1.00 26.29 301 ALA B CA 1
ATOM 5494 C C . ALA B 1 301 ? 51.792 49.532 -3.153 1.00 26.92 301 ALA B C 1
ATOM 5495 O O . ALA B 1 301 ? 52.932 49.177 -2.879 1.00 27.66 301 ALA B O 1
ATOM 5497 N N . THR B 1 302 ? 51.512 50.777 -3.528 1.00 26.73 302 THR B N 1
ATOM 5498 C CA . THR B 1 302 ? 52.599 51.718 -3.854 1.00 27.06 302 THR B CA 1
ATOM 5499 C C . THR B 1 302 ? 53.260 52.472 -2.685 1.00 27.38 302 THR B C 1
ATOM 5500 O O . THR B 1 302 ? 54.441 52.820 -2.757 1.00 26.83 302 THR B O 1
ATOM 5504 N N . ASP B 1 303 ? 52.501 52.756 -1.633 1.00 26.82 303 ASP B N 1
ATOM 5505 C CA . ASP B 1 303 ? 52.983 53.664 -0.592 1.00 27.62 303 ASP B CA 1
ATOM 5506 C C . ASP B 1 303 ? 53.361 54.993 -1.250 1.00 27.35 303 ASP B C 1
ATOM 5507 O O . ASP B 1 303 ? 54.397 55.582 -0.939 1.00 27.68 303 ASP B O 1
ATOM 5512 N N . HIS B 1 304 ? 52.530 55.435 -2.199 1.00 27.38 304 HIS B N 1
ATOM 5513 C CA . HIS B 1 304 ? 52.667 56.757 -2.815 1.00 26.59 304 HIS B CA 1
ATOM 5514 C C . HIS B 1 304 ? 52.819 57.760 -1.679 1.00 26.89 304 HIS B C 1
ATOM 5515 O O . HIS B 1 304 ? 51.897 57.936 -0.880 1.00 26.48 304 HIS B O 1
ATOM 5522 N N . ALA B 1 305 ? 53.990 58.393 -1.594 1.00 27.22 305 ALA B N 1
ATOM 5523 C CA . ALA B 1 305 ? 54.313 59.295 -0.489 1.00 27.34 305 ALA B CA 1
ATOM 5524 C C . ALA B 1 305 ? 54.905 60.625 -0.969 1.00 27.73 305 ALA B C 1
ATOM 5525 O O . ALA B 1 305 ? 56.118 60.822 -0.936 1.00 28.09 305 ALA B O 1
ATOM 5527 N N . PRO B 1 306 ? 54.044 61.545 -1.424 1.00 27.85 306 PRO B N 1
ATOM 5528 C CA . PRO B 1 306 ? 54.490 62.840 -1.943 1.00 27.92 306 PRO B CA 1
ATOM 5529 C C . PRO B 1 306 ? 55.034 63.808 -0.890 1.00 28.39 306 PRO B C 1
ATOM 5530 O O . PRO B 1 306 ? 54.477 63.910 0.206 1.00 28.49 306 PRO B O 1
ATOM 5534 N N . HIS B 1 307 ? 56.130 64.491 -1.238 1.00 28.64 307 HIS B N 1
ATOM 5535 C CA . HIS B 1 307 ? 56.715 65.577 -0.440 1.00 29.25 307 HIS B CA 1
ATOM 5536 C C . HIS B 1 307 ? 57.133 66.708 -1.390 1.00 30.00 307 HIS B C 1
ATOM 5537 O O . HIS B 1 307 ? 57.283 66.486 -2.599 1.00 30.08 307 HIS B O 1
ATOM 5544 N N . ALA B 1 308 ? 57.329 67.911 -0.852 1.00 30.57 308 ALA B N 1
ATOM 5545 C CA . ALA B 1 308 ? 57.736 69.053 -1.678 1.00 31.11 308 ALA B CA 1
ATOM 5546 C C . ALA B 1 308 ? 59.205 68.943 -2.147 1.00 31.64 308 ALA B C 1
ATOM 5547 O O . ALA B 1 308 ? 59.981 68.139 -1.623 1.00 31.08 308 ALA B O 1
ATOM 5549 N N . ARG B 1 309 ? 59.577 69.757 -3.134 1.00 32.56 309 ARG B N 1
ATOM 5550 C CA . ARG B 1 309 ? 60.913 69.692 -3.737 1.00 33.45 309 ARG B CA 1
ATOM 5551 C C . ARG B 1 309 ? 62.038 70.090 -2.781 1.00 33.21 309 ARG B C 1
ATOM 5552 O O . ARG B 1 309 ? 63.027 69.376 -2.647 1.00 33.10 309 ARG B O 1
ATOM 5560 N N . ASP B 1 310 ? 61.864 71.218 -2.104 1.00 33.35 310 ASP B N 1
ATOM 5561 C CA . ASP B 1 310 ? 62.889 71.759 -1.212 1.00 33.51 310 ASP B CA 1
ATOM 5562 C C . ASP B 1 310 ? 63.164 70.894 0.012 1.00 32.91 310 ASP B C 1
ATOM 5563 O O . ASP B 1 310 ? 64.309 70.764 0.437 1.00 32.92 310 ASP B O 1
ATOM 5568 N N . GLU B 1 311 ? 62.128 70.295 0.580 1.00 32.65 311 GLU B N 1
ATOM 5569 C CA . GLU B 1 311 ? 62.338 69.410 1.733 1.00 32.42 311 GLU B CA 1
ATOM 5570 C C . GLU B 1 311 ? 63.014 68.073 1.375 1.00 32.45 311 GLU B C 1
ATOM 5571 O O . GLU B 1 311 ? 63.689 67.476 2.213 1.00 32.42 311 GLU B O 1
ATOM 5577 N N . LYS B 1 312 ? 62.838 67.612 0.137 1.00 32.80 312 LYS B N 1
ATOM 5578 C CA . LYS B 1 312 ? 63.479 66.373 -0.326 1.00 33.13 312 LYS B CA 1
ATOM 5579 C C . LYS B 1 312 ? 64.858 66.620 -0.933 1.00 33.91 312 LYS B C 1
ATOM 5580 O O . LYS B 1 312 ? 65.557 65.677 -1.300 1.00 34.30 312 LYS B O 1
ATOM 5586 N N . ALA B 1 313 ? 65.246 67.888 -1.052 1.00 34.55 313 ALA B N 1
ATOM 5587 C CA . ALA B 1 313 ? 66.567 68.238 -1.561 1.00 35.12 313 ALA B CA 1
ATOM 5588 C C . ALA B 1 313 ? 67.623 68.127 -0.449 1.00 35.60 313 ALA B C 1
ATOM 5589 O O . ALA B 1 313 ? 68.825 68.050 -0.724 1.00 35.44 313 ALA B O 1
ATOM 5591 N N . GLN B 1 314 ? 67.159 68.111 0.802 1.00 35.91 314 GLN B N 1
ATOM 5592 C CA . GLN B 1 314 ? 68.026 68.024 1.980 1.00 36.55 314 GLN B CA 1
ATOM 5593 C C . GLN B 1 314 ? 68.898 66.753 1.978 1.00 36.65 314 GLN B C 1
ATOM 5594 O O . GLN B 1 314 ? 68.636 65.815 1.198 1.00 36.89 314 GLN B O 1
ATOM 5600 N N . PRO B 1 315 ? 69.950 66.722 2.833 1.00 36.50 315 PRO B N 1
ATOM 5601 C CA . PRO B 1 315 ? 70.695 65.476 2.988 1.00 36.43 315 PRO B CA 1
ATOM 5602 C C . PRO B 1 315 ? 69.781 64.403 3.570 1.00 36.67 315 PRO B C 1
ATOM 5603 O O . PRO B 1 315 ? 68.801 64.722 4.253 1.00 36.03 315 PRO B O 1
ATOM 5615 N N . GLU B 1 317 ? 69.965 62.482 6.021 1.00 35.26 317 GLU B N 1
ATOM 5616 C CA . GLU B 1 317 ? 69.791 62.527 7.471 1.00 34.73 317 GLU B CA 1
ATOM 5617 C C . GLU B 1 317 ? 68.684 63.496 7.920 1.00 34.31 317 GLU B C 1
ATOM 5618 O O . GLU B 1 317 ? 68.111 63.332 8.991 1.00 34.43 317 GLU B O 1
ATOM 5624 N N . LYS B 1 318 ? 68.394 64.495 7.093 1.00 33.85 318 LYS B N 1
ATOM 5625 C CA . LYS B 1 318 ? 67.417 65.537 7.417 1.00 33.55 318 LYS B CA 1
ATOM 5626 C C . LYS B 1 318 ? 66.077 65.390 6.673 1.00 32.49 318 LYS B C 1
ATOM 5627 O O . LYS B 1 318 ? 65.032 65.766 7.196 1.00 33.08 318 LYS B O 1
ATOM 5633 N N . ALA B 1 319 ? 66.112 64.846 5.459 1.00 30.88 319 ALA B N 1
ATOM 5634 C CA . ALA B 1 319 ? 64.930 64.736 4.612 1.00 29.22 319 ALA B CA 1
ATOM 5635 C C . ALA B 1 319 ? 63.829 63.818 5.158 1.00 28.70 319 ALA B C 1
ATOM 5636 O O . ALA B 1 319 ? 64.110 62.919 5.955 1.00 28.27 319 ALA B O 1
ATOM 5638 N N . PRO B 1 320 ? 62.561 64.078 4.764 1.00 28.08 320 PRO B N 1
ATOM 5639 C CA . PRO B 1 320 ? 61.480 63.155 5.083 1.00 27.54 320 PRO B CA 1
ATOM 5640 C C . PRO B 1 320 ? 61.569 61.882 4.229 1.00 27.07 320 PRO B C 1
ATOM 5641 O O . PRO B 1 320 ? 62.201 61.900 3.157 1.00 26.83 320 PRO B O 1
ATOM 5645 N N . PHE B 1 321 ? 60.962 60.796 4.721 1.00 25.99 321 PHE B N 1
ATOM 5646 C CA . PHE B 1 321 ? 60.921 59.519 4.008 1.00 25.52 321 PHE B CA 1
ATOM 5647 C C . PHE B 1 321 ? 59.767 59.497 3.003 1.00 25.50 321 PHE B C 1
ATOM 5648 O O . PHE B 1 321 ? 58.662 59.955 3.297 1.00 25.44 321 PHE B O 1
ATOM 5656 N N . GLY B 1 322 ? 59.994 58.910 1.834 1.00 25.82 322 GLY B N 1
ATOM 5657 C CA . GLY B 1 322 ? 58.900 58.668 0.907 1.00 24.95 322 GLY B CA 1
ATOM 5658 C C . GLY B 1 322 ? 59.187 59.036 -0.525 1.00 25.90 322 GLY B C 1
ATOM 5659 O O . GLY B 1 322 ? 59.969 59.952 -0.802 1.00 25.41 322 GLY B O 1
ATOM 5660 N N . ILE B 1 323 ? 58.577 58.279 -1.434 1.00 25.86 323 ILE B N 1
ATOM 5661 C CA . ILE B 1 323 ? 58.635 58.550 -2.856 1.00 26.11 323 ILE B CA 1
ATOM 5662 C C . ILE B 1 323 ? 57.220 58.413 -3.418 1.00 26.29 323 ILE B C 1
ATOM 5663 O O . ILE B 1 323 ? 56.395 57.671 -2.869 1.00 26.10 323 ILE B O 1
ATOM 5668 N N . VAL B 1 324 ? 56.943 59.143 -4.492 1.00 26.29 324 VAL B N 1
ATOM 5669 C CA . VAL B 1 324 ? 55.691 58.989 -5.217 1.00 26.58 324 VAL B CA 1
ATOM 5670 C C . VAL B 1 324 ? 55.804 57.720 -6.060 1.00 27.20 324 VAL B C 1
ATOM 5671 O O . VAL B 1 324 ? 56.922 57.290 -6.391 1.00 27.17 324 VAL B O 1
ATOM 5675 N N . GLY B 1 325 ? 54.664 57.104 -6.372 1.00 27.68 325 GLY B N 1
ATOM 5676 C CA . GLY B 1 325 ? 54.653 55.865 -7.141 1.00 28.46 325 GLY B CA 1
ATOM 5677 C C . GLY B 1 325 ? 53.369 55.494 -7.865 1.00 28.64 325 GLY B C 1
ATOM 5678 O O . GLY B 1 325 ? 53.356 54.545 -8.649 1.00 29.19 325 GLY B O 1
ATOM 5679 N N . SER B 1 326 ? 52.292 56.232 -7.622 1.00 29.02 326 SER B N 1
ATOM 5680 C CA . SER B 1 326 ? 51.007 55.940 -8.281 1.00 29.34 326 SER B CA 1
ATOM 5681 C C . SER B 1 326 ? 51.103 55.938 -9.805 1.00 29.35 326 SER B C 1
ATOM 5682 O O . SER B 1 326 ? 50.600 55.022 -10.465 1.00 29.69 326 SER B O 1
ATOM 5685 N N . GLU B 1 327 ? 51.763 56.956 -10.351 1.00 29.03 327 GLU B N 1
ATOM 5686 C CA . GLU B 1 327 ? 51.835 57.159 -11.806 1.00 28.87 327 GLU B CA 1
ATOM 5687 C C . GLU B 1 327 ? 52.801 56.220 -12.545 1.00 28.65 327 GLU B C 1
ATOM 5688 O O . GLU B 1 327 ? 52.638 55.988 -13.744 1.00 28.50 327 GLU B O 1
ATOM 5694 N N . THR B 1 328 ? 53.777 55.667 -11.825 1.00 28.52 328 THR B N 1
ATOM 5695 C CA . THR B 1 328 ? 54.822 54.825 -12.418 1.00 28.21 328 THR B CA 1
ATOM 5696 C C . THR B 1 328 ? 54.709 53.329 -12.106 1.00 27.99 328 THR B C 1
ATOM 5697 O O . THR B 1 328 ? 55.342 52.501 -12.770 1.00 28.00 328 THR B O 1
ATOM 5701 N N . ALA B 1 329 ? 53.897 52.991 -11.106 1.00 27.49 329 ALA B N 1
ATOM 5702 C CA . ALA B 1 329 ? 53.738 51.614 -10.641 1.00 27.11 329 ALA B CA 1
ATOM 5703 C C . ALA B 1 329 ? 53.643 50.560 -11.744 1.00 26.76 329 ALA B C 1
ATOM 5704 O O . ALA B 1 329 ? 54.542 49.743 -11.870 1.00 27.18 329 ALA B O 1
ATOM 5706 N N . PHE B 1 330 ? 52.564 50.584 -12.529 1.00 26.45 330 PHE B N 1
ATOM 5707 C CA . PHE B 1 330 ? 52.321 49.568 -13.567 1.00 26.24 330 PHE B CA 1
ATOM 5708 C C . PHE B 1 330 ? 53.333 49.578 -14.705 1.00 26.01 330 PHE B C 1
ATOM 5709 O O . PHE B 1 330 ? 53.854 48.515 -15.052 1.00 26.28 330 PHE B O 1
ATOM 5717 N N . PRO B 1 331 ? 53.601 50.765 -15.308 1.00 25.92 331 PRO B N 1
ATOM 5718 C CA . PRO B 1 331 ? 54.607 50.846 -16.381 1.00 25.82 331 PRO B CA 1
ATOM 5719 C C . PRO B 1 331 ? 55.959 50.265 -15.963 1.00 25.48 331 PRO B C 1
ATOM 5720 O O . PRO B 1 331 ? 56.556 49.495 -16.717 1.00 25.90 331 PRO B O 1
ATOM 5724 N N . LEU B 1 332 ? 56.433 50.619 -14.771 1.00 25.20 332 LEU B N 1
ATOM 5725 C CA . LEU B 1 332 ? 57.704 50.088 -14.286 1.00 24.65 332 LEU B CA 1
ATOM 5726 C C . LEU B 1 332 ? 57.683 48.574 -14.151 1.00 24.48 332 LEU B C 1
ATOM 5727 O O . LEU B 1 332 ? 58.568 47.900 -14.660 1.00 24.37 332 LEU B O 1
ATOM 5732 N N . LEU B 1 333 ? 56.666 48.048 -13.472 1.00 24.09 333 LEU B N 1
ATOM 5733 C CA . LEU B 1 333 ? 56.555 46.605 -13.234 1.00 24.18 333 LEU B CA 1
ATOM 5734 C C . LEU B 1 333 ? 56.314 45.795 -14.510 1.00 24.30 333 LEU B C 1
ATOM 5735 O O . LEU B 1 333 ? 56.913 44.736 -14.686 1.00 24.52 333 LEU B O 1
ATOM 5740 N N . TYR B 1 334 ? 55.454 46.296 -15.398 1.00 24.45 334 TYR B N 1
ATOM 5741 C CA . TYR B 1 334 ? 55.208 45.621 -16.680 1.00 24.54 334 TYR B CA 1
ATOM 5742 C C . TYR B 1 334 ? 56.498 45.520 -17.508 1.00 24.92 334 TYR B C 1
ATOM 5743 O O . TYR B 1 334 ? 56.855 44.444 -17.993 1.00 25.15 334 TYR B O 1
ATOM 5752 N N . THR B 1 335 ? 57.182 46.653 -17.667 1.00 25.36 335 THR B N 1
ATOM 5753 C CA . THR B 1 335 ? 58.425 46.719 -18.417 1.00 26.05 335 THR B CA 1
ATOM 5754 C C . THR B 1 335 ? 59.491 45.785 -17.849 1.00 26.29 335 THR B C 1
ATOM 5755 O O . THR B 1 335 ? 60.110 45.035 -18.592 1.00 26.55 335 THR B O 1
ATOM 5759 N N . HIS B 1 336 ? 59.689 45.811 -16.536 1.00 26.89 336 HIS B N 1
ATOM 5760 C CA . HIS B 1 336 ? 60.732 44.992 -15.924 1.00 27.43 336 HIS B CA 1
ATOM 5761 C C . HIS B 1 336 ? 60.398 43.510 -15.870 1.00 27.19 336 HIS B C 1
ATOM 5762 O O . HIS B 1 336 ? 61.202 42.679 -16.278 1.00 27.31 336 HIS B O 1
ATOM 5769 N N . PHE B 1 337 ? 59.211 43.189 -15.363 1.00 26.81 337 PHE B N 1
ATOM 5770 C CA . PHE B 1 337 ? 58.839 41.802 -15.118 1.00 26.65 337 PHE B CA 1
ATOM 5771 C C . PHE B 1 337 ? 58.111 41.072 -16.234 1.00 26.48 337 PHE B C 1
ATOM 5772 O O . PHE B 1 337 ? 58.247 39.863 -16.334 1.00 26.43 337 PHE B O 1
ATOM 5780 N N . VAL B 1 338 ? 57.304 41.775 -17.025 1.00 27.23 338 VAL B N 1
ATOM 5781 C CA . VAL B 1 338 ? 56.531 41.114 -18.081 1.00 28.17 338 VAL B CA 1
ATOM 5782 C C . VAL B 1 338 ? 57.235 41.175 -19.433 1.00 29.28 338 VAL B C 1
ATOM 5783 O O . VAL B 1 338 ? 57.509 40.132 -20.044 1.00 29.85 338 VAL B O 1
ATOM 5787 N N . LYS B 1 339 ? 57.519 42.393 -19.894 1.00 29.74 339 LYS B N 1
ATOM 5788 C CA . LYS B 1 339 ? 58.173 42.612 -21.181 1.00 30.18 339 LYS B CA 1
ATOM 5789 C C . LYS B 1 339 ? 59.581 42.011 -21.154 1.00 30.66 339 LYS B C 1
ATOM 5790 O O . LYS B 1 339 ? 59.978 41.290 -22.076 1.00 30.44 339 LYS B O 1
ATOM 5796 N N . ASN B 1 340 ? 60.299 42.269 -20.059 1.00 30.87 340 ASN B N 1
ATOM 5797 C CA . ASN B 1 340 ? 61.687 41.849 -19.894 1.00 31.12 340 ASN B CA 1
ATOM 5798 C C . ASN B 1 340 ? 61.919 40.711 -18.886 1.00 31.35 340 ASN B C 1
ATOM 5799 O O . ASN B 1 340 ? 63.062 40.426 -18.513 1.00 31.44 340 ASN B O 1
ATOM 5804 N N . GLY B 1 341 ? 60.843 40.056 -18.456 1.00 31.34 341 GLY B N 1
ATOM 5805 C CA . GLY B 1 341 ? 60.954 38.954 -17.508 1.00 31.42 341 GLY B CA 1
ATOM 5806 C C . GLY B 1 341 ? 60.016 37.781 -17.737 1.00 31.78 341 GLY B C 1
ATOM 5807 O O . GLY B 1 341 ? 59.488 37.590 -18.832 1.00 32.10 341 GLY B O 1
ATOM 5808 N N . ASP B 1 342 ? 59.840 36.995 -16.679 1.00 31.88 342 ASP B N 1
ATOM 5809 C CA . ASP B 1 342 ? 59.038 35.771 -16.659 1.00 32.15 342 ASP B CA 1
ATOM 5810 C C . ASP B 1 342 ? 57.551 35.939 -16.293 1.00 31.07 342 ASP B C 1
ATOM 5811 O O . ASP B 1 342 ? 56.760 35.033 -16.524 1.00 30.91 342 ASP B O 1
ATOM 5816 N N . TRP B 1 343 ? 57.177 37.067 -15.701 1.00 29.96 343 TRP B N 1
ATOM 5817 C CA . TRP B 1 343 ? 55.778 37.280 -15.292 1.00 29.18 343 TRP B CA 1
ATOM 5818 C C . TRP B 1 343 ? 54.838 37.354 -16.498 1.00 29.03 343 TRP B C 1
ATOM 5819 O O . TRP B 1 343 ? 55.207 37.887 -17.547 1.00 28.88 343 TRP B O 1
ATOM 5830 N N . THR B 1 344 ? 53.624 36.826 -16.342 1.00 28.71 344 THR B N 1
ATOM 5831 C CA . THR B 1 344 ? 52.600 36.916 -17.386 1.00 28.28 344 THR B CA 1
ATOM 5832 C C . THR B 1 344 ? 51.850 38.219 -17.165 1.00 28.32 344 THR B C 1
ATOM 5833 O O . THR B 1 344 ? 51.919 38.785 -16.068 1.00 28.68 344 THR B O 1
ATOM 5837 N N . LEU B 1 345 ? 51.139 38.711 -18.176 1.00 28.14 345 LEU B N 1
ATOM 5838 C CA . LEU B 1 345 ? 50.366 39.947 -17.999 1.00 28.05 345 LEU B CA 1
ATOM 5839 C C . LEU B 1 345 ? 49.283 39.751 -16.945 1.00 28.22 345 LEU B C 1
ATOM 5840 O O . LEU B 1 345 ? 49.059 40.623 -16.097 1.00 27.85 345 LEU B O 1
ATOM 5845 N N . GLN B 1 346 ? 48.615 38.600 -16.996 1.00 28.37 346 GLN B N 1
ATOM 5846 C CA . GLN B 1 346 ? 47.593 38.261 -16.005 1.00 28.66 346 GLN B CA 1
ATOM 5847 C C . GLN B 1 346 ? 48.126 38.321 -14.570 1.00 28.25 346 GLN B C 1
ATOM 5848 O O . GLN B 1 346 ? 47.446 38.800 -13.659 1.00 27.45 346 GLN B O 1
ATOM 5854 N N . GLN B 1 347 ? 49.331 37.788 -14.389 1.00 28.27 347 GLN B N 1
ATOM 5855 C CA . GLN B 1 347 ? 49.992 37.691 -13.095 1.00 28.06 347 GLN B CA 1
ATOM 5856 C C . GLN B 1 347 ? 50.206 39.070 -12.502 1.00 27.66 347 GLN B C 1
ATOM 5857 O O . GLN B 1 347 ? 49.827 39.312 -11.363 1.00 27.28 347 GLN B O 1
ATOM 5863 N N . LEU B 1 348 ? 50.781 39.976 -13.289 1.00 27.04 348 LEU B N 1
ATOM 5864 C CA . LEU B 1 348 ? 50.996 41.347 -12.832 1.00 26.48 348 LEU B CA 1
ATOM 5865 C C . LEU B 1 348 ? 49.686 42.058 -12.537 1.00 26.47 348 LEU B C 1
ATOM 5866 O O . LEU B 1 348 ? 49.561 42.728 -11.517 1.00 26.47 348 LEU B O 1
ATOM 5871 N N . VAL B 1 349 ? 48.715 41.921 -13.436 1.00 26.62 349 VAL B N 1
ATOM 5872 C CA . VAL B 1 349 ? 47.449 42.605 -13.260 1.00 26.29 349 VAL B CA 1
ATOM 5873 C C . VAL B 1 349 ? 46.747 42.085 -12.007 1.00 26.24 349 VAL B C 1
ATOM 5874 O O . VAL B 1 349 ? 46.253 42.884 -11.218 1.00 26.20 349 VAL B O 1
ATOM 5878 N N . ASP B 1 350 ? 46.758 40.766 -11.791 1.00 26.11 350 ASP B N 1
ATOM 5879 C CA . ASP B 1 350 ? 46.179 40.211 -10.560 1.00 26.48 350 ASP B CA 1
ATOM 5880 C C . ASP B 1 350 ? 46.758 40.818 -9.286 1.00 26.04 350 ASP B C 1
ATOM 5881 O O . ASP B 1 350 ? 46.012 41.082 -8.337 1.00 25.95 350 ASP B O 1
ATOM 5886 N N . TYR B 1 351 ? 48.079 41.046 -9.252 1.00 25.56 351 TYR B N 1
ATOM 5887 C CA . TYR B 1 351 ? 48.708 41.647 -8.073 1.00 25.09 351 TYR B CA 1
ATOM 5888 C C . TYR B 1 351 ? 48.145 43.025 -7.750 1.00 25.42 351 TYR B C 1
ATOM 5889 O O . TYR B 1 351 ? 48.269 43.485 -6.622 1.00 25.18 351 TYR B O 1
ATOM 5898 N N . LEU B 1 352 ? 47.544 43.691 -8.736 1.00 26.08 352 LEU B N 1
ATOM 5899 C CA . LEU B 1 352 ? 47.068 45.072 -8.551 1.00 26.11 352 LEU B CA 1
ATOM 5900 C C . LEU B 1 352 ? 45.540 45.225 -8.628 1.00 26.51 352 LEU B C 1
ATOM 5901 O O . LEU B 1 352 ? 45.014 46.340 -8.549 1.00 27.36 352 LEU B O 1
ATOM 5906 N N . THR B 1 353 ? 44.829 44.115 -8.785 1.00 26.05 353 THR B N 1
ATOM 5907 C CA . THR B 1 353 ? 43.383 44.155 -8.969 1.00 25.50 353 THR B CA 1
ATOM 5908 C C . THR B 1 353 ? 42.654 43.174 -8.048 1.00 25.62 353 THR B C 1
ATOM 5909 O O . THR B 1 353 ? 42.198 43.541 -6.964 1.00 25.04 353 THR B O 1
ATOM 5913 N N . ILE B 1 354 ? 42.558 41.925 -8.472 1.00 25.92 354 ILE B N 1
ATOM 5914 C CA . ILE B 1 354 ? 41.823 40.920 -7.710 1.00 26.66 354 ILE B CA 1
ATOM 5915 C C . ILE B 1 354 ? 42.466 40.629 -6.329 1.00 27.03 354 ILE B C 1
ATOM 5916 O O . ILE B 1 354 ? 41.758 40.563 -5.312 1.00 27.54 354 ILE B O 1
ATOM 5921 N N . LYS B 1 355 ? 43.798 40.546 -6.286 1.00 26.94 355 LYS B N 1
ATOM 5922 C CA . LYS B 1 355 ? 44.525 40.204 -5.051 1.00 26.29 355 LYS B CA 1
ATOM 5923 C C . LYS B 1 355 ? 44.416 41.217 -3.924 1.00 25.50 355 LYS B C 1
ATOM 5924 O O . LYS B 1 355 ? 44.181 40.823 -2.799 1.00 25.99 355 LYS B O 1
ATOM 5930 N N . PRO B 1 356 ? 44.571 42.525 -4.221 1.00 24.81 356 PRO B N 1
ATOM 5931 C CA . PRO B 1 356 ? 44.205 43.522 -3.216 1.00 24.14 356 PRO B CA 1
ATOM 5932 C C . PRO B 1 356 ? 42.736 43.396 -2.797 1.00 24.55 356 PRO B C 1
ATOM 5933 O O . PRO B 1 356 ? 42.420 43.546 -1.618 1.00 22.90 356 PRO B O 1
ATOM 5937 N N . CYS B 1 357 ? 41.836 43.080 -3.740 1.00 24.73 357 CYS B N 1
ATOM 5938 C CA . CYS B 1 357 ? 40.411 42.960 -3.382 1.00 25.25 357 CYS B CA 1
ATOM 5939 C C . CYS B 1 357 ? 40.075 41.700 -2.589 1.00 25.54 357 CYS B C 1
ATOM 5940 O O . CYS B 1 357 ? 39.293 41.777 -1.650 1.00 25.89 357 CYS B O 1
ATOM 5943 N N . GLU B 1 358 ? 40.650 40.556 -2.959 1.00 25.33 358 GLU B N 1
ATOM 5944 C CA . GLU B 1 358 ? 40.500 39.341 -2.157 1.00 25.85 358 GLU B CA 1
ATOM 5945 C C . GLU B 1 358 ? 41.010 39.583 -0.730 1.00 26.37 358 GLU B C 1
ATOM 5946 O O . GLU B 1 358 ? 40.405 39.116 0.240 1.00 26.48 358 GLU B O 1
ATOM 5952 N N . THR B 1 359 ? 42.109 40.329 -0.615 1.00 26.00 359 THR B N 1
ATOM 5953 C CA . THR B 1 359 ? 42.751 40.568 0.675 1.00 25.07 359 THR B CA 1
ATOM 5954 C C . THR B 1 359 ? 41.805 41.220 1.671 1.00 24.81 359 THR B C 1
ATOM 5955 O O . THR B 1 359 ? 41.714 40.782 2.823 1.00 24.60 359 THR B O 1
ATOM 5959 N N . PHE B 1 360 ? 41.082 42.240 1.222 1.00 24.29 360 PHE B N 1
ATOM 5960 C CA . PHE B 1 360 ? 40.235 43.027 2.115 1.00 23.98 360 PHE B CA 1
ATOM 5961 C C . PHE B 1 360 ? 38.745 42.764 1.921 1.00 24.07 360 PHE B C 1
ATOM 5962 O O . PHE B 1 360 ? 37.907 43.456 2.462 1.00 23.01 360 PHE B O 1
ATOM 5970 N N . ASN B 1 361 ? 38.437 41.722 1.166 1.00 23.93 361 ASN B N 1
ATOM 5971 C CA . ASN B 1 361 ? 37.071 41.327 0.842 1.00 25.81 361 ASN B CA 1
ATOM 5972 C C . ASN B 1 361 ? 36.296 42.417 0.093 1.00 26.27 361 ASN B C 1
ATOM 5973 O O . ASN B 1 361 ? 35.122 42.655 0.360 1.00 26.64 361 ASN B O 1
ATOM 5978 N N . LEU B 1 362 ? 36.968 43.084 -0.840 1.00 26.52 362 LEU B N 1
ATOM 5979 C CA . LEU B 1 362 ? 36.340 44.152 -1.611 1.00 27.19 362 LEU B CA 1
ATOM 5980 C C . LEU B 1 362 ? 35.723 43.569 -2.885 1.00 27.37 362 LEU B C 1
ATOM 5981 O O . LEU B 1 362 ? 36.110 42.476 -3.338 1.00 28.39 362 LEU B O 1
ATOM 5986 N N . GLU B 1 363 ? 34.774 44.297 -3.465 1.00 27.53 363 GLU B N 1
ATOM 5987 C CA . GLU B 1 363 ? 34.002 43.814 -4.630 1.00 28.29 363 GLU B CA 1
ATOM 5988 C C . GLU B 1 363 ? 34.589 44.233 -5.993 1.00 27.81 363 GLU B C 1
ATOM 5989 O O . GLU B 1 363 ? 34.064 43.863 -7.054 1.00 27.72 363 GLU B O 1
ATOM 5995 N N . TYR B 1 364 ? 35.661 45.015 -5.966 1.00 27.18 364 TYR B N 1
ATOM 5996 C CA . TYR B 1 364 ? 36.242 45.562 -7.195 1.00 27.09 364 TYR B CA 1
ATOM 5997 C C . TYR B 1 364 ? 37.264 44.606 -7.831 1.00 27.04 364 TYR B C 1
ATOM 5998 O O . TYR B 1 364 ? 37.242 43.392 -7.573 1.00 26.97 364 TYR B O 1
ATOM 6007 N N . GLY B 1 365 ? 38.122 45.149 -8.693 1.00 26.99 365 GLY B N 1
ATOM 6008 C CA . GLY B 1 365 ? 39.237 44.403 -9.261 1.00 27.36 365 GLY B CA 1
ATOM 6009 C C . GLY B 1 365 ? 38.936 43.470 -10.414 1.00 27.96 365 GLY B C 1
ATOM 6010 O O . GLY B 1 365 ? 39.808 42.707 -10.845 1.00 27.95 365 GLY B O 1
ATOM 6011 N N . THR B 1 366 ? 37.710 43.508 -10.917 1.00 28.05 366 THR B N 1
ATOM 6012 C CA . THR B 1 366 ? 37.349 42.690 -12.063 1.00 28.48 366 THR B CA 1
ATOM 6013 C C . THR B 1 366 ? 36.553 43.512 -13.064 1.00 28.30 366 THR B C 1
ATOM 6014 O O . THR B 1 366 ? 35.996 44.557 -12.714 1.00 27.71 366 THR B O 1
ATOM 6018 N N . LEU B 1 367 ? 36.545 43.039 -14.308 1.00 28.12 367 LEU B N 1
ATOM 6019 C CA . LEU B 1 367 ? 35.689 43.555 -15.376 1.00 28.52 367 LEU B CA 1
ATOM 6020 C C . LEU B 1 367 ? 34.643 42.485 -15.627 1.00 28.64 367 LEU B C 1
ATOM 6021 O O . LEU B 1 367 ? 34.938 41.451 -16.224 1.00 29.40 367 LEU B O 1
ATOM 6026 N N . LYS B 1 368 ? 33.425 42.713 -15.172 1.00 28.37 368 LYS B N 1
ATOM 6027 C CA . LYS B 1 368 ? 32.405 41.705 -15.342 1.00 28.78 368 LYS B CA 1
ATOM 6028 C C . LYS B 1 368 ? 31.075 42.392 -15.581 1.00 28.55 368 LYS B C 1
ATOM 6029 O O . LYS B 1 368 ? 30.861 43.521 -15.128 1.00 28.30 368 LYS B O 1
ATOM 6035 N N . GLU B 1 369 ? 30.180 41.719 -16.296 1.00 28.40 369 GLU B N 1
ATOM 6036 C CA . GLU B 1 369 ? 28.848 42.257 -16.490 1.00 28.37 369 GLU B CA 1
ATOM 6037 C C . GLU B 1 369 ? 28.196 42.461 -15.132 1.00 28.64 369 GLU B C 1
ATOM 6038 O O . GLU B 1 369 ? 28.309 41.603 -14.256 1.00 28.61 369 GLU B O 1
ATOM 6044 N N . ASN B 1 370 ? 27.560 43.621 -14.972 1.00 28.56 370 ASN B N 1
ATOM 6045 C CA . ASN B 1 370 ? 26.893 44.056 -13.733 1.00 29.23 370 ASN B CA 1
ATOM 6046 C C . ASN B 1 370 ? 27.851 44.589 -12.678 1.00 28.90 370 ASN B C 1
ATOM 6047 O O . ASN B 1 370 ? 27.419 45.009 -11.605 1.00 28.69 370 ASN B O 1
ATOM 6052 N N . GLY B 1 371 ? 29.150 44.574 -12.992 1.00 28.32 371 GLY B N 1
ATOM 6053 C CA . GLY B 1 371 ? 30.167 45.143 -12.103 1.00 27.62 371 GLY B CA 1
ATOM 6054 C C . GLY B 1 371 ? 30.329 46.607 -12.457 1.00 27.12 371 GLY B C 1
ATOM 6055 O O . GLY B 1 371 ? 29.805 47.047 -13.468 1.00 26.28 371 GLY B O 1
ATOM 6056 N N . TYR B 1 372 ? 31.032 47.365 -11.618 1.00 26.68 372 TYR B N 1
ATOM 6057 C CA . TYR B 1 372 ? 31.294 48.771 -11.899 1.00 26.57 372 TYR B CA 1
ATOM 6058 C C . TYR B 1 372 ? 32.165 48.939 -13.122 1.00 25.84 372 TYR B C 1
ATOM 6059 O O . TYR B 1 372 ? 33.064 48.128 -13.380 1.00 25.80 372 TYR B O 1
ATOM 6068 N N . ALA B 1 373 ? 31.912 50.007 -13.866 1.00 25.62 373 ALA B N 1
ATOM 6069 C CA . ALA B 1 373 ? 32.741 50.327 -15.019 1.00 25.11 373 ALA B CA 1
ATOM 6070 C C . ALA B 1 373 ? 33.990 51.036 -14.534 1.00 24.75 373 ALA B C 1
ATOM 6071 O O . ALA B 1 373 ? 34.187 52.230 -14.801 1.00 24.57 373 ALA B O 1
ATOM 6073 N N . ASP B 1 374 ? 34.810 50.283 -13.805 1.00 24.33 374 ASP B N 1
ATOM 6074 C CA . ASP B 1 374 ? 36.108 50.737 -13.263 1.00 24.44 374 ASP B CA 1
ATOM 6075 C C . ASP B 1 374 ? 37.165 50.075 -14.118 1.00 23.97 374 ASP B C 1
ATOM 6076 O O . ASP B 1 374 ? 37.422 48.883 -13.975 1.00 23.11 374 ASP B O 1
ATOM 6081 N N . LEU B 1 375 ? 37.780 50.835 -15.010 1.00 24.14 375 LEU B N 1
ATOM 6082 C CA . LEU B 1 375 ? 38.718 50.231 -15.950 1.00 24.46 375 LEU B CA 1
ATOM 6083 C C . LEU B 1 375 ? 39.758 51.219 -16.402 1.00 24.42 375 LEU B C 1
ATOM 6084 O O . LEU B 1 375 ? 39.582 52.426 -16.206 1.00 24.06 375 LEU B O 1
ATOM 6089 N N . THR B 1 376 ? 40.830 50.686 -16.997 1.00 24.36 376 THR B N 1
ATOM 6090 C CA . THR B 1 376 ? 41.903 51.479 -17.578 1.00 24.56 376 THR B CA 1
ATOM 6091 C C . THR B 1 376 ? 42.321 50.862 -18.922 1.00 24.94 376 THR B C 1
ATOM 6092 O O . THR B 1 376 ? 42.333 49.631 -19.079 1.00 25.12 376 THR B O 1
ATOM 6096 N N . ILE B 1 377 ? 42.587 51.723 -19.901 1.00 24.85 377 ILE B N 1
ATOM 6097 C CA . ILE B 1 377 ? 43.076 51.283 -21.204 1.00 25.15 377 ILE B CA 1
ATOM 6098 C C . ILE B 1 377 ? 44.570 51.573 -21.247 1.00 25.76 377 ILE B C 1
ATOM 6099 O O . ILE B 1 377 ? 44.998 52.702 -21.012 1.00 25.72 377 ILE B O 1
ATOM 6104 N N . ILE B 1 378 ? 45.347 50.541 -21.556 1.00 26.54 378 ILE B N 1
ATOM 6105 C CA . ILE B 1 378 ? 46.796 50.594 -21.466 1.00 27.13 378 ILE B CA 1
ATOM 6106 C C . ILE B 1 378 ? 47.465 50.325 -22.810 1.00 27.72 378 ILE B C 1
ATOM 6107 O O . ILE B 1 378 ? 47.208 49.300 -23.447 1.00 27.37 378 ILE B O 1
ATOM 6112 N N . ASP B 1 379 ? 48.306 51.267 -23.235 1.00 28.18 379 ASP B N 1
ATOM 6113 C CA . ASP B 1 379 ? 49.137 51.100 -24.422 1.00 29.21 379 ASP B CA 1
ATOM 6114 C C . ASP B 1 379 ? 50.344 50.267 -24.009 1.00 29.89 379 ASP B C 1
ATOM 6115 O O . ASP B 1 379 ? 51.190 50.739 -23.249 1.00 30.43 379 ASP B O 1
ATOM 6120 N N . LEU B 1 380 ? 50.414 49.028 -24.496 1.00 30.85 380 LEU B N 1
ATOM 6121 C CA . LEU B 1 380 ? 51.491 48.095 -24.120 1.00 32.18 380 LEU B CA 1
ATOM 6122 C C . LEU B 1 380 ? 52.746 48.173 -24.996 1.00 33.01 380 LEU B C 1
ATOM 6123 O O . LEU B 1 380 ? 53.831 47.745 -24.578 1.00 32.91 380 LEU B O 1
ATOM 6128 N N . ASP B 1 381 ? 52.588 48.720 -26.198 1.00 34.14 381 ASP B N 1
ATOM 6129 C CA . ASP B 1 381 ? 53.638 48.695 -27.225 1.00 35.52 381 ASP B CA 1
ATOM 6130 C C . ASP B 1 381 ? 54.448 49.979 -27.361 1.00 35.72 381 ASP B C 1
ATOM 6131 O O . ASP B 1 381 ? 55.523 49.972 -27.967 1.00 36.25 381 ASP B O 1
ATOM 6136 N N . SER B 1 382 ? 53.949 51.074 -26.801 1.00 35.95 382 SER B N 1
ATOM 6137 C CA . SER B 1 382 ? 54.605 52.369 -26.968 1.00 36.34 382 SER B CA 1
ATOM 6138 C C . SER B 1 382 ? 55.509 52.732 -25.790 1.00 36.23 382 SER B C 1
ATOM 6139 O O . SER B 1 382 ? 55.074 52.703 -24.625 1.00 36.21 382 SER B O 1
ATOM 6142 N N . GLU B 1 383 ? 56.763 53.065 -26.100 1.00 35.81 383 GLU B N 1
ATOM 6143 C CA . GLU B 1 383 ? 57.742 53.412 -25.075 1.00 35.96 383 GLU B CA 1
ATOM 6144 C C . GLU B 1 383 ? 57.669 54.881 -24.685 1.00 35.76 383 GLU B C 1
ATOM 6145 O O . GLU B 1 383 ? 57.646 55.760 -25.549 1.00 35.69 383 GLU B O 1
ATOM 6151 N N . GLN B 1 384 ? 57.646 55.127 -23.375 1.00 35.79 384 GLN B N 1
ATOM 6152 C CA . GLN B 1 384 ? 57.631 56.473 -22.801 1.00 35.95 384 GLN B CA 1
ATOM 6153 C C . GLN B 1 384 ? 58.759 56.638 -21.781 1.00 35.77 384 GLN B C 1
ATOM 6154 O O . GLN B 1 384 ? 59.154 55.673 -21.131 1.00 35.91 384 GLN B O 1
ATOM 6160 N N . GLU B 1 385 ? 59.263 57.862 -21.637 1.00 35.43 385 GLU B N 1
ATOM 6161 C CA . GLU B 1 385 ? 60.251 58.184 -20.604 1.00 35.25 385 GLU B CA 1
ATOM 6162 C C . GLU B 1 385 ? 59.526 58.847 -19.429 1.00 34.86 385 GLU B C 1
ATOM 6163 O O . GLU B 1 385 ? 58.706 59.739 -19.629 1.00 34.85 385 GLU B O 1
ATOM 6169 N N . ILE B 1 386 ? 59.823 58.406 -18.210 1.00 34.47 386 ILE B N 1
ATOM 6170 C CA . ILE B 1 386 ? 59.201 58.977 -17.013 1.00 34.02 386 ILE B CA 1
ATOM 6171 C C . ILE B 1 386 ? 59.780 60.356 -16.736 1.00 34.17 386 ILE B C 1
ATOM 6172 O O . ILE B 1 386 ? 60.990 60.512 -16.522 1.00 33.85 386 ILE B O 1
ATOM 6177 N N . LYS B 1 387 ? 58.906 61.356 -16.752 1.00 34.28 387 LYS B N 1
ATOM 6178 C CA . LYS B 1 387 ? 59.318 62.738 -16.567 1.00 34.62 387 LYS B CA 1
ATOM 6179 C C . LYS B 1 387 ? 58.454 63.407 -15.519 1.00 34.65 387 LYS B C 1
ATOM 6180 O O . LYS B 1 387 ? 57.249 63.172 -15.466 1.00 34.63 387 LYS B O 1
ATOM 6186 N N . GLY B 1 388 ? 59.085 64.243 -14.694 1.00 34.84 388 GLY B N 1
ATOM 6187 C CA . GLY B 1 388 ? 58.404 64.990 -13.637 1.00 35.06 388 GLY B CA 1
ATOM 6188 C C . GLY B 1 388 ? 57.322 65.929 -14.145 1.00 35.21 388 GLY B C 1
ATOM 6189 O O . GLY B 1 388 ? 56.332 66.177 -13.441 1.00 34.98 388 GLY B O 1
ATOM 6190 N N . GLU B 1 389 ? 57.520 66.438 -15.368 1.00 35.10 389 GLU B N 1
ATOM 6191 C CA . GLU B 1 389 ? 56.579 67.334 -16.040 1.00 35.23 389 GLU B CA 1
ATOM 6192 C C . GLU B 1 389 ? 55.233 66.672 -16.303 1.00 34.97 389 GLU B C 1
ATOM 6193 O O . GLU B 1 389 ? 54.205 67.347 -16.312 1.00 34.99 389 GLU B O 1
ATOM 6199 N N . ASP B 1 390 ? 55.253 65.360 -16.545 1.00 34.93 390 ASP B N 1
ATOM 6200 C CA . ASP B 1 390 ? 54.040 64.586 -16.846 1.00 34.68 390 ASP B CA 1
ATOM 6201 C C . ASP B 1 390 ? 53.233 64.186 -15.601 1.00 34.32 390 ASP B C 1
ATOM 6202 O O . ASP B 1 390 ? 52.105 63.706 -15.727 1.00 34.35 390 ASP B O 1
ATOM 6207 N N . PHE B 1 391 ? 53.805 64.367 -14.410 1.00 33.77 391 PHE B N 1
ATOM 6208 C CA . PHE B 1 391 ? 53.126 63.977 -13.167 1.00 33.29 391 PHE B CA 1
ATOM 6209 C C . PHE B 1 391 ? 51.972 64.895 -12.797 1.00 32.90 391 PHE B C 1
ATOM 6210 O O . PHE B 1 391 ? 52.151 66.118 -12.719 1.00 32.33 391 PHE B O 1
ATOM 6218 N N . LEU B 1 392 ? 50.802 64.296 -12.553 1.00 32.53 392 LEU B N 1
ATOM 6219 C CA . LEU B 1 392 ? 49.593 65.036 -12.134 1.00 32.15 392 LEU B CA 1
ATOM 6220 C C . LEU B 1 392 ? 49.602 65.278 -10.621 1.00 32.16 392 LEU B C 1
ATOM 6221 O O . LEU B 1 392 ? 48.843 66.092 -10.097 1.00 32.00 392 LEU B O 1
ATOM 6226 N N . SER B 1 393 ? 50.466 64.538 -9.928 1.00 31.95 393 SER B N 1
ATOM 6227 C CA . SER B 1 393 ? 50.745 64.764 -8.520 1.00 31.68 393 SER B CA 1
ATOM 6228 C C . SER B 1 393 ? 51.437 66.117 -8.379 1.00 31.62 393 SER B C 1
ATOM 6229 O O . SER B 1 393 ? 52.157 66.517 -9.286 1.00 31.14 393 SER B O 1
ATOM 6232 N N . LYS B 1 394 ? 51.261 66.793 -7.244 1.00 31.44 394 LYS B N 1
ATOM 6233 C CA . LYS B 1 394 ? 52.025 68.028 -6.981 1.00 31.90 394 LYS B CA 1
ATOM 6234 C C . LYS B 1 394 ? 53.526 67.736 -6.846 1.00 32.07 394 LYS B C 1
ATOM 6235 O O . LYS B 1 394 ? 54.359 68.569 -7.198 1.00 32.08 394 LYS B O 1
ATOM 6241 N N . ALA B 1 395 ? 53.853 66.534 -6.365 1.00 32.23 395 ALA B N 1
ATOM 6242 C CA . ALA B 1 395 ? 55.240 66.117 -6.104 1.00 32.24 395 ALA B CA 1
ATOM 6243 C C . ALA B 1 395 ? 55.930 65.405 -7.282 1.00 32.25 395 ALA B C 1
ATOM 6244 O O . ALA B 1 395 ? 55.270 64.956 -8.223 1.00 32.39 395 ALA B O 1
ATOM 6246 N N . ASP B 1 396 ? 57.258 65.301 -7.208 1.00 32.50 396 ASP B N 1
ATOM 6247 C CA . ASP B 1 396 ? 58.068 64.581 -8.202 1.00 33.02 396 ASP B CA 1
ATOM 6248 C C . ASP B 1 396 ? 59.251 63.835 -7.547 1.00 32.60 396 ASP B C 1
ATOM 6249 O O . ASP B 1 396 ? 60.252 63.516 -8.209 1.00 32.33 396 ASP B O 1
ATOM 6254 N N . ASN B 1 397 ? 59.132 63.571 -6.246 1.00 31.84 397 ASN B N 1
ATOM 6255 C CA . ASN B 1 397 ? 60.181 62.876 -5.506 1.00 31.17 397 ASN B CA 1
ATOM 6256 C C . ASN B 1 397 ? 60.187 61.381 -5.777 1.00 30.90 397 ASN B C 1
ATOM 6257 O O . ASN B 1 397 ? 59.509 60.617 -5.101 1.00 30.50 397 ASN B O 1
ATOM 6262 N N . THR B 1 398 ? 60.965 60.969 -6.776 1.00 30.58 398 THR B N 1
ATOM 6263 C CA . THR B 1 398 ? 61.061 59.553 -7.147 1.00 30.28 398 THR B CA 1
ATOM 6264 C C . THR B 1 398 ? 62.383 59.198 -7.846 1.00 29.89 398 THR B C 1
ATOM 6265 O O . THR B 1 398 ? 62.878 59.971 -8.663 1.00 29.12 398 THR B O 1
ATOM 6269 N N . PRO B 1 399 ? 62.948 58.015 -7.534 1.00 29.37 399 PRO B N 1
ATOM 6270 C CA . PRO B 1 399 ? 64.193 57.612 -8.183 1.00 29.26 399 PRO B CA 1
ATOM 6271 C C . PRO B 1 399 ? 63.962 57.114 -9.605 1.00 29.26 399 PRO B C 1
ATOM 6272 O O . PRO B 1 399 ? 64.916 56.795 -10.310 1.00 29.44 399 PRO B O 1
ATOM 6276 N N . PHE B 1 400 ? 62.704 57.056 -10.028 1.00 28.92 400 PHE B N 1
ATOM 6277 C CA . PHE B 1 400 ? 62.391 56.498 -11.329 1.00 29.09 400 PHE B CA 1
ATOM 6278 C C . PHE B 1 400 ? 62.312 57.509 -12.472 1.00 29.40 400 PHE B C 1
ATOM 6279 O O . PHE B 1 400 ? 61.969 57.145 -13.593 1.00 29.63 400 PHE B O 1
ATOM 6287 N N . ILE B 1 401 ? 62.628 58.770 -12.190 1.00 29.69 401 ILE B N 1
ATOM 6288 C CA . ILE B 1 401 ? 62.717 59.790 -13.235 1.00 29.87 401 ILE B CA 1
ATOM 6289 C C . ILE B 1 401 ? 63.805 59.362 -14.213 1.00 30.26 401 ILE B C 1
ATOM 6290 O O . ILE B 1 401 ? 64.927 59.054 -13.798 1.00 30.58 401 ILE B O 1
ATOM 6295 N N . GLY B 1 402 ? 63.472 59.317 -15.500 1.00 30.73 402 GLY B N 1
ATOM 6296 C CA . GLY B 1 402 ? 64.449 58.978 -16.534 1.00 31.15 402 GLY B CA 1
ATOM 6297 C C . GLY B 1 402 ? 64.297 57.583 -17.111 1.00 31.83 402 GLY B C 1
ATOM 6298 O O . GLY B 1 402 ? 64.798 57.304 -18.194 1.00 31.88 402 GLY B O 1
ATOM 6299 N N . TYR B 1 403 ? 63.617 56.698 -16.388 1.00 32.20 403 TYR B N 1
ATOM 6300 C CA . TYR B 1 403 ? 63.378 55.337 -16.865 1.00 32.67 403 TYR B CA 1
ATOM 6301 C C . TYR B 1 403 ? 62.472 55.331 -18.103 1.00 32.78 403 TYR B C 1
ATOM 6302 O O . TYR B 1 403 ? 61.554 56.148 -18.210 1.00 32.79 403 TYR B O 1
ATOM 6311 N N . LYS B 1 404 ? 62.734 54.398 -19.018 1.00 32.67 404 LYS B N 1
ATOM 6312 C CA . LYS B 1 404 ? 61.941 54.211 -20.233 1.00 32.73 404 LYS B CA 1
ATOM 6313 C C . LYS B 1 404 ? 60.997 53.030 -19.987 1.00 32.32 404 LYS B C 1
ATOM 6314 O O . LYS B 1 404 ? 61.460 51.918 -19.716 1.00 32.27 404 LYS B O 1
ATOM 6320 N N . VAL B 1 405 ? 59.685 53.263 -20.096 1.00 31.76 405 VAL B N 1
ATOM 6321 C CA . V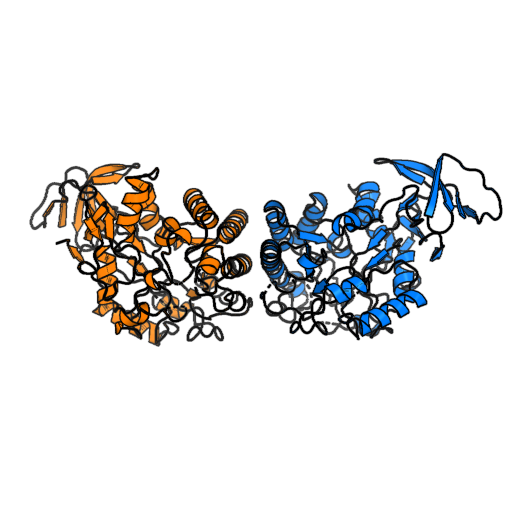AL B 1 405 ? 58.681 52.237 -19.782 1.00 31.52 405 VAL B CA 1
ATOM 6322 C C . VAL B 1 405 ? 57.605 51.996 -20.843 1.00 31.27 405 VAL B C 1
ATOM 6323 O O . VAL B 1 405 ? 57.181 52.919 -21.532 1.00 31.49 405 VAL B O 1
ATOM 6327 N N . TYR B 1 406 ? 57.188 50.737 -20.957 1.00 31.20 406 TYR B N 1
ATOM 6328 C CA . TYR B 1 406 ? 56.051 50.333 -21.776 1.00 31.30 406 TYR B CA 1
ATOM 6329 C C . TYR B 1 406 ? 54.908 50.028 -20.819 1.00 31.57 406 TYR B C 1
ATOM 6330 O O . TYR B 1 406 ? 55.137 49.859 -19.619 1.00 31.35 406 TYR B O 1
ATOM 6339 N N . GLY B 1 407 ? 53.691 49.943 -21.355 1.00 31.45 407 GLY B N 1
ATOM 6340 C CA . GLY B 1 407 ? 52.512 49.646 -20.549 1.00 31.57 407 GLY B CA 1
ATOM 6341 C C . GLY B 1 407 ? 52.018 50.865 -19.800 1.00 31.33 407 GLY B C 1
ATOM 6342 O O . GLY B 1 407 ? 51.801 50.823 -18.604 1.00 31.74 407 GLY B O 1
ATOM 6343 N N . ASN B 1 408 ? 51.835 51.960 -20.519 1.00 31.69 408 ASN B N 1
ATOM 6344 C CA . ASN B 1 408 ? 51.364 53.207 -19.923 1.00 31.47 408 ASN B CA 1
ATOM 6345 C C . ASN B 1 408 ? 49.860 53.371 -20.130 1.00 31.01 408 ASN B C 1
ATOM 6346 O O . ASN B 1 408 ? 49.395 53.265 -21.266 1.00 30.91 408 ASN B O 1
ATOM 6351 N N . PRO B 1 409 ? 49.094 53.616 -19.040 1.00 30.72 409 PRO B N 1
ATOM 6352 C CA . PRO B 1 409 ? 47.656 53.869 -19.185 1.00 30.46 409 PRO B CA 1
ATOM 6353 C C . PRO B 1 409 ? 47.400 55.069 -20.090 1.00 30.15 409 PRO B C 1
ATOM 6354 O O . PRO B 1 409 ? 48.145 56.053 -20.033 1.00 29.84 409 PRO B O 1
ATOM 6358 N N . ILE B 1 410 ? 46.375 54.982 -20.931 1.00 29.83 410 ILE B N 1
ATOM 6359 C CA . ILE B 1 410 ? 46.008 56.103 -21.796 1.00 30.00 410 ILE B CA 1
ATOM 6360 C C . ILE B 1 410 ? 44.585 56.598 -21.508 1.00 29.85 410 ILE B C 1
ATOM 6361 O O . ILE B 1 410 ? 44.177 57.649 -21.994 1.00 29.28 410 ILE B O 1
ATOM 6366 N N . LEU B 1 411 ? 43.841 55.834 -20.710 1.00 29.60 411 LEU B N 1
ATOM 6367 C CA . LEU B 1 411 ? 42.502 56.231 -20.294 1.00 29.50 411 LEU B CA 1
ATOM 6368 C C . LEU B 1 411 ? 42.087 55.470 -19.050 1.00 29.58 411 LEU B C 1
ATOM 6369 O O . LEU B 1 411 ? 42.264 54.257 -18.970 1.00 29.25 411 LEU B O 1
ATOM 6374 N N . THR B 1 412 ? 41.525 56.194 -18.090 1.00 29.89 412 THR B N 1
ATOM 6375 C CA . THR B 1 412 ? 41.029 55.577 -16.865 1.00 30.26 412 THR B CA 1
ATOM 6376 C C . THR B 1 412 ? 39.613 56.051 -16.588 1.00 31.26 412 THR B C 1
ATOM 6377 O O . THR B 1 412 ? 39.315 57.244 -16.632 1.00 30.89 412 THR B O 1
ATOM 6389 N N . VAL B 1 414 ? 36.201 55.647 -13.938 1.00 31.80 414 VAL B N 1
ATOM 6390 C CA . VAL B 1 414 ? 35.690 55.296 -12.611 1.00 31.19 414 VAL B CA 1
ATOM 6391 C C . VAL B 1 414 ? 34.169 55.400 -12.645 1.00 31.46 414 VAL B C 1
ATOM 6392 O O . VAL B 1 414 ? 33.609 56.483 -12.886 1.00 31.15 414 VAL B O 1
ATOM 6396 N N . GLU B 1 415 ? 33.507 54.266 -12.423 1.00 31.43 415 GLU B N 1
ATOM 6397 C CA . GLU B 1 415 ? 32.043 54.198 -12.458 1.00 31.87 415 GLU B CA 1
ATOM 6398 C C . GLU B 1 415 ? 31.477 54.810 -13.745 1.00 31.48 415 GLU B C 1
ATOM 6399 O O . GLU B 1 415 ? 30.578 55.649 -13.714 1.00 31.42 415 GLU B O 1
ATOM 6405 N N . GLY B 1 416 ? 32.038 54.387 -14.876 1.00 31.32 416 GLY B N 1
ATOM 6406 C CA . GLY B 1 416 ? 31.560 54.791 -16.190 1.00 31.41 416 GLY B CA 1
ATOM 6407 C C . GLY B 1 416 ? 31.917 56.201 -16.593 1.00 31.82 416 GLY B C 1
ATOM 6408 O O . GLY B 1 416 ? 31.479 56.676 -17.633 1.00 31.29 416 GLY B O 1
ATOM 6409 N N . GLU B 1 417 ? 32.725 56.868 -15.780 1.00 32.24 417 GLU B N 1
ATOM 6410 C CA . GLU B 1 417 ? 33.080 58.248 -16.048 1.00 33.64 417 GLU B CA 1
ATOM 6411 C C . GLU B 1 417 ? 34.571 58.348 -16.357 1.00 32.98 417 GLU B C 1
ATOM 6412 O O . GLU B 1 417 ? 35.409 57.876 -15.584 1.00 32.50 417 GLU B O 1
ATOM 6418 N N . VAL B 1 418 ? 34.905 58.948 -17.497 1.00 32.72 418 VAL B N 1
ATOM 6419 C CA . VAL B 1 418 ? 36.313 59.107 -17.875 1.00 32.39 418 VAL B CA 1
ATOM 6420 C C . VAL B 1 418 ? 36.972 60.055 -16.875 1.00 32.32 418 VAL B C 1
ATOM 6421 O O . VAL B 1 418 ? 36.518 61.180 -16.686 1.00 32.16 418 VAL B O 1
ATOM 6425 N N . LYS B 1 419 ? 38.024 59.568 -16.218 1.00 32.46 419 LYS B N 1
ATOM 6426 C CA . LYS B 1 419 ? 38.709 60.310 -15.164 1.00 32.47 419 LYS B CA 1
ATOM 6427 C C . LYS B 1 419 ? 40.146 60.676 -15.541 1.00 32.52 419 LYS B C 1
ATOM 6428 O O . LYS B 1 419 ? 40.788 61.509 -14.890 1.00 32.49 419 LYS B O 1
ATOM 6434 N N . PHE B 1 420 ? 40.641 60.023 -16.587 1.00 32.34 420 PHE B N 1
ATOM 6435 C CA . PHE B 1 420 ? 41.946 60.308 -17.150 1.00 32.25 420 PHE B CA 1
ATOM 6436 C C . PHE B 1 420 ? 41.959 59.955 -18.625 1.00 32.92 420 PHE B C 1
ATOM 6437 O O . PHE B 1 420 ? 41.416 58.931 -19.043 1.00 32.56 420 PHE B O 1
ATOM 6445 N N . GLU B 1 421 ? 42.578 60.830 -19.409 1.00 34.06 421 GLU B N 1
ATOM 6446 C CA . GLU B 1 421 ? 42.781 60.577 -20.813 1.00 35.37 421 GLU B CA 1
ATOM 6447 C C . GLU B 1 421 ? 44.174 61.080 -21.200 1.00 36.18 421 GLU B C 1
ATOM 6448 O O . GLU B 1 421 ? 44.457 62.276 -21.106 1.00 36.31 421 GLU B O 1
ATOM 6454 N N . GLY B 1 422 ? 45.039 60.145 -21.600 1.00 37.00 422 GLY B N 1
ATOM 6455 C CA . GLY B 1 422 ? 46.421 60.432 -21.993 1.00 38.07 422 GLY B CA 1
ATOM 6456 C C . GLY B 1 422 ? 46.515 61.432 -23.127 1.00 38.96 422 GLY B C 1
ATOM 6457 O O . GLY B 1 422 ? 45.697 61.411 -24.054 1.00 38.62 422 GLY B O 1
ATOM 6458 N N . ASP B 1 423 ? 47.517 62.304 -23.045 1.00 39.84 423 ASP B N 1
ATOM 6459 C CA . ASP B 1 423 ? 47.692 63.381 -24.018 1.00 41.05 423 ASP B CA 1
ATOM 6460 C C . ASP B 1 423 ? 49.130 63.449 -24.526 1.00 40.94 423 ASP B C 1
ATOM 6461 O O . ASP B 1 423 ? 49.387 63.201 -25.705 1.00 41.11 423 ASP B O 1
#

Organism: Staphylococcus aureus (strain MW2) (NCBI:txid196620)

InterPro domains:
  IPR002195 Dihydroorotase, conserved site [PS00482] (56-64)
  IPR002195 Dihydroorotase, conserved site [PS00483] (301-312)
  IPR004722 Dihydroorotase [MF_00220_B] (2-422)
  IPR004722 Dihydroorotase [cd01317] (39-412)
  IPR011059 Metal-dependent hydrolase, composite domain superfamily [G3DSA:2.30.40.10] (2-57)
  IPR011059 Metal-dependent hydrolase, composite domain superfamily [G3DSA:2.30.40.10] (363-424)
  IPR011059 Metal-dependent hydrolase, composite domain superfamily [SSF51338] (3-423)
  IPR024403 Dihydroorotase, catalytic domain [PF12890] (48-236)
  IPR032466 Metal-dependent hydrolase [SSF51556] (53-366)
  IPR050138 Dihydroorotase/Allantoinase hydrolase-like [PTHR43668] (2-422)

B-factor: mean 26.89, std 7.44, range [5.66, 68.88]